Protein AF-A0AAE0TA78-F1 (afdb_monomer)

Foldseek 3Di:
DVVVVVVVVVVLVPDDQAEAVLLVVLLVVVVVVVCCQPVLLCLLQPNCPQLLDHHALAPVSLVVVLVVLVVSLVSLVSHDLVRHDPQSNLQSQQSNLLSVLQNVLSVCLLAALCLLVVLVLVCLVCVLVSVVRQDLADLVSLNSLLSNLQCLLVRLVSSLVSQVSSVVVLRHADCLLVVPRLVSLVPGDLCSLCVCLVPPLVVHPPQDPVSSVVSNVSSVVSSVSNNVSSVVSSVSSVVDDHGDDPCLLVQLQSLQCQQQVDNDHLVVLQVQLVVLLVVLQVVLVVLCVVVVNPDGSLVVLVVCPPPPQWFDDFLVVLQVLLCCLQPVQAVVLVVQQADPQDPAAEHEEEDPDQDPQWAWDEAHLVNPGGIYIHGHGVCRRQGTSLQSNLSSLLHDPPAQHRLLNLLSPQPSHDPPQNRAPPSSPRSPPNHRGRNLLLRLLRSLLSSVCCVVSVSNVGSSSVSSNSLVSSQLSLLSNLLSCVRPVVHDLVNSLVSNSSRHSGDSVVSSVVSSVSSRRRNSSSSNNSSNVLLVVLLVVLCVLCVLLDDSNVSVSQSRNSGRGRSVSSSVSSVVVSVVSVVVLVPCFLLSLLLVLLQVVVVVVCQQCVLLCLLQVNCPNLLDHHALQLVCLVVVLVVLVSSLVSLVVRDLVRDDPLSNLSSVLSNCLSVLQNVLQVCSLAFSLAPAFPPDDCLNCVLVSVVSQDDQDPVSLVSLLSVLLCVLVSLVSSLVSLVSCLVQLNAAACLGHVCSLVSLCVQLVDLVVRSSLVSLVDPSLVSDDDPVSVVSSVSSSVSSVSVNVSSVVSSCCCVPPRNVSHFDFLAQVSHDCLLVLLQSLQCLQAVDNDHLVRLQVQLVVQLVVLQVVLVVLCVVVVHDDHPLVVLVVLLPDCVQFAQDLVVLQVLLVCLQPVQQVVLQVVQDPPFFPAAEEEEADPDADDQWAWDPAHLVNPGGIYIHGHNVDGRPRGNLQSNLVSLLHDPPAQHRLLRLLSPAPHNPPSNRDDPPQQSPSNHRGDNLLLRQLRSLLSSVVCVLSVSQPGSSNVSSNSQVSSLLSLLSNLLSCRRPVRDDLVVSLVSNSNRHSDDSVRSSVVSSVSSRRRNSSSSNNSSNVLVVVVLVVVCVVVVHDSSPDSPVCVCRNSVSRSNSPVSPVPPPD

Mean predicted aligned error: 13.08 Å

pLDDT: mean 86.56, std 11.54, range [31.92, 98.56]

Radius of gyration: 39.87 Å; Cα contacts (8 Å, |Δi|>4): 1665; chains: 1; bounding box: 104×73×113 Å

Sequence (1149 aa):
MTAMVVVLLFYLMTSGVLGGHEFESVVEDYWSWRLENSPELSTQMRLNTFNNNQQSFSLDMADSSKAKVESFLQQLRLIDNSTLSKNQKMSYDVLMDTLNTFLEGYKWRFYGPLDHVSFLEKFYTNLKSFVDVMPFNNEDDFRNFISRMNAIPTQVNQTIQLMDVAMQMDHTNHIVSMSGLLPVLSSMDYGIFYKPFSFKLDNITSINATYRNQLRRDANHSISEIKSSVLQLASHLNKWDESSFDQGKEYYRACLKWHLSIDISPEEVHRRGLAEVDRINRGMLQVTKKLNFPGRVREFFGSHNGSTKFYLHTGDAVLEQYRKLVFERTKPKLSKLFKNIPNLPVIIEEMPYDGPVAGYIAGSPDGTRPGRFLVNIKRPTDSPTFSMPAIALHEADPGHHMQEIFSQTTISIPNFRKFLDYSNYFPIPYHFPLYTAYIEGWGLYAEYLGEEMGIYLDEYEMMGRYSLEILRACRL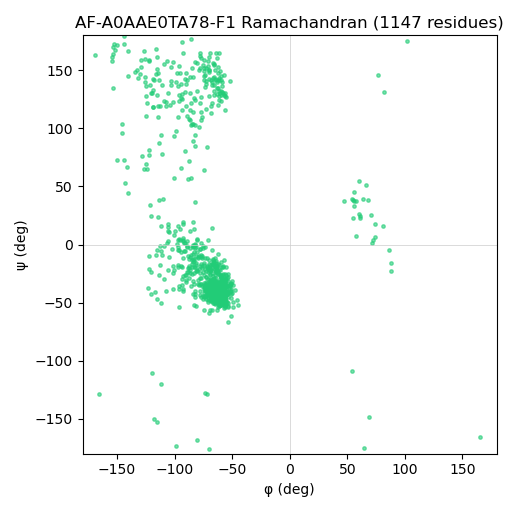VVDTGLHYFSWTRERALDYMLNYTAFSKNNLEEEIDRYITWPGQACAYKIGEMKILELRARAEKELKYLFDIRDFHTILLTNGAMPLAVMETAVNDWIEEVKIAYAKKGANRQLDELATDFYNWRLEIEPEWSTTLGIYKYNDKLESNNYTVFESRKNMSQRFLEQLLLIKRADLDSIYMVSYDILKDVLTTYIKGYRWWMYQPLSPFIFLEGFVTDPQSFVDVTPFDTYADFLNFIIQIEKMPQQYDEMIEDARLAIKYNHTLNNVSVNRIPQQIDELTSKDSSFPLIGPFLDDKAALILGSTLTNMTERMKQAIKNLIQKLKDVKSFIQSEYMPHTRKTWGVLGWENGKQIYIDSLRWHTSLTNTPEEVYQKGLDEVKRIYDEMIQVMRKLGFHGNVRDFFNFMKSNSSFLIRNPEVTLQRFRDIIFQRIMPELPKYFKNLPNLPLVVKSSPQDGVGGQYKSGSEDGTRPGIFYANVRRPGNNPTFSMVSLSLHETVPGHHLADSYSLVSDLPLFRKHMNWRVFSAPFFFPFFNSYVEGWALYAEYLGEEMGIYKDDFELMGRYSNEIFQACRLVIDTGLHYYGWERDRAIEYLLNYTDLTKERAVIEIDRYITWPGQACGYKMGELKIKELRQKAAKELGMDMYLFPLFLVLIKYNYIQHIALFMTSKHL

Nearest PDB structures (foldseek):
  3o0y-assembly1_A  TM=8.516E-01  e=5.508E-23  Colwellia psychrerythraea 34H
  3o0y-assembly2_B  TM=8.693E-01  e=2.018E-22  Colwellia psychrerythraea 34H
  3iuk-assembly2_B  TM=7.893E-01  e=9.448E-20  Paenarthrobacter aurescens TC1
  3iuk-assembly1_A  TM=7.874E-01  e=4.033E-19  Paenarthrobacter aurescens TC1
  3u24-assembly1_A  TM=7.344E-01  e=3.239E-13  Shewanella oneidensis MR-1

InterPro domains:
  IPR010281 Protein of unknown function DUF885 [PF05960] (39-570)
  IPR010281 Protein of unknown function DUF885 [PF05960] (606-1121)
  IPR010281 Protein of unknown function DUF885 [PTHR33361] (23-578)

Structure (mmCIF, N/CA/C/O backbone):
data_AF-A0AAE0TA78-F1
#
_entry.id   AF-A0AAE0TA78-F1
#
loop_
_atom_site.group_PDB
_atom_site.id
_atom_site.type_symbol
_atom_site.label_atom_id
_atom_site.label_alt_id
_atom_site.label_comp_id
_atom_site.label_asym_id
_atom_site.label_entity_id
_atom_site.label_seq_id
_atom_site.pdbx_PDB_ins_code
_atom_site.Cartn_x
_atom_site.Cartn_y
_atom_site.Cartn_z
_atom_site.occupancy
_atom_site.B_iso_or_equiv
_atom_site.auth_seq_id
_atom_site.auth_comp_id
_atom_site.auth_asym_id
_atom_site.auth_atom_id
_atom_site.pdbx_PDB_model_num
ATOM 1 N N . MET A 1 1 ? 46.187 -26.833 -30.408 1.00 43.50 1 MET A N 1
ATOM 2 C CA . MET A 1 1 ? 44.816 -26.538 -29.929 1.00 43.50 1 MET A CA 1
ATOM 3 C C . MET A 1 1 ? 43.800 -27.597 -30.347 1.00 43.50 1 MET A C 1
ATOM 5 O O . MET A 1 1 ? 43.150 -28.140 -29.470 1.00 43.50 1 MET A O 1
ATOM 9 N N . THR A 1 2 ? 43.703 -27.981 -31.623 1.00 40.31 2 THR A N 1
ATOM 10 C CA . THR A 1 2 ? 42.690 -28.935 -32.133 1.00 40.31 2 THR A CA 1
ATOM 11 C C . THR A 1 2 ? 42.742 -30.332 -31.495 1.00 40.31 2 THR A C 1
ATOM 13 O O . THR A 1 2 ? 41.702 -30.895 -31.183 1.00 40.31 2 THR A O 1
ATOM 16 N N . ALA A 1 3 ? 43.932 -30.864 -31.193 1.00 32.72 3 ALA A N 1
ATOM 17 C CA . ALA A 1 3 ? 44.067 -32.155 -30.503 1.00 32.72 3 ALA A CA 1
ATOM 18 C C . ALA A 1 3 ? 43.684 -32.097 -29.009 1.00 32.72 3 ALA A C 1
ATOM 20 O O . ALA A 1 3 ? 43.203 -33.080 -28.460 1.00 32.72 3 ALA A O 1
ATOM 21 N N . MET A 1 4 ? 43.840 -30.938 -28.360 1.00 38.66 4 MET A N 1
ATOM 22 C CA . MET A 1 4 ? 43.487 -30.752 -26.947 1.00 38.66 4 MET A CA 1
ATOM 23 C C . MET A 1 4 ? 41.976 -30.563 -26.770 1.00 38.66 4 MET A C 1
ATOM 25 O O . MET A 1 4 ? 41.414 -31.081 -25.817 1.00 38.66 4 MET A O 1
ATOM 29 N N . VAL A 1 5 ? 41.315 -29.907 -27.733 1.00 48.19 5 VAL A N 1
ATOM 30 C CA . VAL A 1 5 ? 39.849 -29.767 -27.794 1.00 48.19 5 VAL A CA 1
ATOM 31 C C . VAL A 1 5 ? 39.172 -31.116 -28.048 1.00 48.19 5 VAL A C 1
ATOM 33 O O . VAL A 1 5 ? 38.172 -31.417 -27.410 1.00 48.19 5 VAL A O 1
ATOM 36 N N . VAL A 1 6 ? 39.741 -31.968 -28.910 1.00 51.44 6 VAL A N 1
ATOM 37 C CA . VAL A 1 6 ? 39.207 -33.322 -29.149 1.00 51.44 6 VAL A CA 1
ATOM 38 C C . VAL A 1 6 ? 39.397 -34.224 -27.928 1.00 51.44 6 VAL A C 1
ATOM 40 O O . VAL A 1 6 ? 38.487 -34.973 -27.598 1.00 51.44 6 VAL A O 1
ATOM 43 N N . VAL A 1 7 ? 40.521 -34.117 -27.209 1.00 47.00 7 VAL A N 1
ATOM 44 C CA . VAL A 1 7 ? 40.744 -34.870 -25.960 1.00 47.00 7 VAL A CA 1
ATOM 45 C C . VAL A 1 7 ? 39.863 -34.348 -24.816 1.00 47.00 7 VAL A C 1
ATOM 47 O O . VAL A 1 7 ? 39.346 -35.164 -24.060 1.00 47.00 7 VAL A O 1
ATOM 50 N N . LEU A 1 8 ? 39.596 -33.036 -24.727 1.00 44.94 8 LEU A N 1
ATOM 51 C CA . LEU A 1 8 ? 38.624 -32.480 -23.774 1.00 44.94 8 LEU A CA 1
ATOM 52 C C . LEU A 1 8 ? 37.195 -32.939 -24.096 1.00 44.94 8 LEU A C 1
ATOM 54 O O . LEU A 1 8 ? 36.481 -33.349 -23.192 1.00 44.94 8 LEU A O 1
ATOM 58 N N . LEU A 1 9 ? 36.797 -32.931 -25.374 1.00 48.06 9 LEU A N 1
ATOM 59 C CA . LEU A 1 9 ? 35.490 -33.424 -25.828 1.00 48.06 9 LEU A CA 1
ATOM 60 C C . LEU A 1 9 ? 35.325 -34.928 -25.572 1.00 48.06 9 LEU A C 1
ATOM 62 O O . LEU A 1 9 ? 34.247 -35.354 -25.174 1.00 48.06 9 LEU A O 1
ATOM 66 N N . PHE A 1 10 ? 36.382 -35.730 -25.739 1.00 47.47 10 PHE A N 1
ATOM 67 C CA . PHE A 1 10 ? 36.339 -37.165 -25.438 1.00 47.47 10 PHE A CA 1
ATOM 68 C C . PHE A 1 10 ? 36.306 -37.450 -23.928 1.00 47.47 10 PHE A C 1
ATOM 70 O O . PHE A 1 10 ? 35.632 -38.385 -23.509 1.00 47.47 10 PHE A O 1
ATOM 77 N N . TYR A 1 11 ? 36.977 -36.633 -23.105 1.00 44.78 11 TYR A N 1
ATOM 78 C CA . TYR A 1 11 ? 36.928 -36.748 -21.642 1.00 44.78 11 TYR A CA 1
ATOM 79 C C . TYR A 1 11 ? 35.564 -36.282 -21.089 1.00 44.78 11 TYR A C 1
ATOM 81 O O . TYR A 1 11 ? 34.961 -36.984 -20.278 1.00 44.78 11 TYR A O 1
ATOM 89 N N . LEU A 1 12 ? 35.011 -35.181 -21.619 1.00 46.31 12 LEU A N 1
ATOM 90 C CA . LEU A 1 12 ? 33.685 -34.634 -21.282 1.00 46.31 12 LEU A CA 1
ATOM 91 C C . LEU A 1 12 ? 32.526 -35.555 -21.691 1.00 46.31 12 LEU A C 1
ATOM 93 O O . LEU A 1 12 ? 31.513 -35.597 -21.002 1.00 46.31 12 LEU A O 1
ATOM 97 N N . MET A 1 13 ? 32.671 -36.351 -22.756 1.00 45.28 13 MET A N 1
ATOM 98 C CA . MET A 1 13 ? 31.667 -37.366 -23.112 1.00 45.28 13 MET A CA 1
ATOM 99 C C . MET A 1 13 ? 31.641 -38.571 -22.154 1.00 45.28 13 MET A C 1
ATOM 101 O O . MET A 1 13 ? 30.711 -39.372 -22.221 1.00 45.28 13 MET A O 1
ATOM 105 N N . THR A 1 14 ? 32.631 -38.716 -21.262 1.00 43.25 14 THR A N 1
ATOM 106 C CA . THR A 1 14 ? 32.756 -39.887 -20.371 1.00 43.25 14 THR A CA 1
ATOM 107 C C . THR A 1 14 ? 32.601 -39.592 -18.878 1.00 43.25 14 THR A C 1
ATOM 109 O O . THR A 1 14 ? 32.539 -40.535 -18.090 1.00 43.25 14 THR A O 1
ATOM 112 N N . SER A 1 15 ? 32.463 -38.330 -18.458 1.00 42.50 15 SER A N 1
ATOM 113 C CA . SER A 1 15 ? 32.275 -37.996 -17.041 1.00 42.50 15 SER A CA 1
ATOM 114 C C . SER A 1 15 ? 31.373 -36.780 -16.823 1.00 42.50 15 SER A C 1
ATOM 116 O O . SER A 1 15 ? 31.833 -35.649 -16.922 1.00 42.50 15 SER A O 1
ATOM 118 N N . GLY A 1 16 ? 30.129 -37.035 -16.416 1.00 48.62 16 GLY A N 1
ATOM 119 C CA . GLY A 1 16 ? 29.310 -36.080 -15.669 1.00 48.62 16 GLY A CA 1
ATOM 120 C C . GLY A 1 16 ? 28.590 -35.022 -16.503 1.00 48.62 16 GLY A C 1
ATOM 121 O O . GLY A 1 16 ? 29.158 -34.340 -17.344 1.00 48.62 16 GLY A O 1
ATOM 122 N N . VAL A 1 17 ? 27.302 -34.881 -16.223 1.00 52.34 17 VAL A N 1
ATOM 123 C CA . VAL A 1 17 ? 26.471 -33.761 -16.657 1.00 52.34 17 VAL A CA 1
ATOM 124 C C . VAL A 1 17 ? 27.060 -32.453 -16.093 1.00 52.34 17 VAL A C 1
ATOM 126 O O . VAL A 1 17 ? 27.334 -32.396 -14.895 1.00 52.34 17 VAL A O 1
ATOM 129 N N . LEU A 1 18 ? 27.279 -31.433 -16.935 1.00 68.25 18 LEU A N 1
ATOM 130 C CA . LEU A 1 18 ? 27.816 -30.126 -16.517 1.00 68.25 18 LEU A CA 1
ATOM 131 C C . LEU A 1 18 ? 26.739 -29.330 -15.761 1.00 68.25 18 LEU A C 1
ATOM 133 O O . LEU A 1 18 ? 25.581 -29.300 -16.190 1.00 68.25 18 LEU A O 1
ATOM 137 N N . GLY A 1 19 ? 27.115 -28.703 -14.644 1.00 79.50 19 GLY A N 1
ATOM 138 C CA . GLY A 1 19 ? 26.203 -28.048 -13.708 1.00 79.50 19 GLY A CA 1
ATOM 139 C C . GLY A 1 19 ? 26.437 -26.542 -13.557 1.00 79.50 19 GLY A C 1
ATOM 140 O O . GLY A 1 19 ? 26.849 -25.846 -14.485 1.00 79.50 19 GLY A O 1
ATOM 141 N N . GLY A 1 20 ? 26.124 -26.009 -12.370 1.00 81.62 20 GLY A N 1
ATOM 142 C CA . GLY A 1 20 ? 26.140 -24.563 -12.107 1.00 81.62 20 GLY A CA 1
ATOM 143 C C . GLY A 1 20 ? 27.515 -23.893 -12.209 1.00 81.62 20 GLY A C 1
ATOM 144 O O . GLY A 1 20 ? 27.594 -22.761 -12.675 1.00 81.62 20 GLY A O 1
ATOM 145 N N . HIS A 1 21 ? 28.592 -24.584 -11.825 1.00 85.56 21 HIS A N 1
ATOM 146 C CA . HIS A 1 21 ? 29.950 -24.030 -11.900 1.00 85.56 21 HIS A CA 1
ATOM 147 C C . HIS A 1 21 ? 30.404 -23.862 -13.357 1.00 85.56 21 HIS A C 1
ATOM 149 O O . HIS A 1 21 ? 31.001 -22.855 -13.730 1.00 85.56 21 HIS A O 1
ATOM 155 N N . GLU A 1 22 ? 30.094 -24.834 -14.213 1.00 90.69 22 GLU A N 1
ATOM 156 C CA . GLU A 1 22 ? 30.400 -24.762 -15.639 1.00 90.69 22 GLU A CA 1
ATOM 157 C C . GLU A 1 22 ? 29.597 -23.662 -16.333 1.00 90.69 22 GLU A C 1
ATOM 159 O O . GLU A 1 22 ? 30.140 -22.954 -17.179 1.00 90.69 22 GLU A O 1
ATOM 164 N N . PHE A 1 23 ? 28.335 -23.459 -15.942 1.00 93.38 23 PHE A N 1
ATOM 165 C CA . PHE A 1 23 ? 27.540 -22.337 -16.437 1.00 93.38 23 PHE A CA 1
ATOM 166 C C . PHE A 1 23 ? 28.174 -20.979 -16.099 1.00 93.38 23 PHE A C 1
ATOM 168 O O . PHE A 1 23 ? 28.259 -20.115 -16.972 1.00 93.38 23 PHE A O 1
ATOM 175 N N . GLU A 1 24 ? 28.652 -20.792 -14.867 1.00 91.44 24 GLU A N 1
ATOM 176 C CA . GLU A 1 24 ? 29.330 -19.555 -14.458 1.00 91.44 24 GLU A CA 1
ATOM 177 C C . GLU A 1 24 ? 30.588 -19.291 -15.293 1.00 91.44 24 GLU A C 1
ATOM 179 O O . GLU A 1 24 ? 30.761 -18.177 -15.786 1.00 91.44 24 GLU A O 1
ATOM 184 N N . SER A 1 25 ? 31.388 -20.325 -15.571 1.00 93.12 25 SER A N 1
ATOM 185 C CA . SER A 1 25 ? 32.552 -20.210 -16.460 1.00 93.12 25 SER A CA 1
ATOM 186 C C . SER A 1 25 ? 32.165 -19.755 -17.872 1.00 93.12 25 SER A C 1
ATOM 188 O O . SER A 1 25 ? 32.814 -18.872 -18.428 1.00 93.12 25 SER A O 1
ATOM 190 N N . VAL A 1 26 ? 31.094 -20.308 -18.457 1.00 95.31 26 VAL A N 1
ATOM 191 C CA . VAL A 1 26 ? 30.614 -19.896 -19.792 1.00 95.31 26 VAL A CA 1
ATOM 192 C C . VAL A 1 26 ? 30.167 -18.433 -19.787 1.00 95.31 26 VAL A C 1
ATOM 194 O O . VAL A 1 26 ? 30.433 -17.694 -20.736 1.00 95.31 26 VAL A O 1
ATOM 197 N N . VAL A 1 27 ? 29.497 -18.000 -18.718 1.00 95.25 27 VAL A N 1
ATOM 198 C CA . VAL A 1 27 ? 29.048 -16.614 -18.544 1.00 95.25 27 VAL A CA 1
ATOM 199 C C . VAL A 1 27 ? 30.233 -15.650 -18.422 1.00 95.25 27 VAL A C 1
ATOM 201 O O . VAL A 1 27 ? 30.208 -14.581 -19.035 1.00 95.25 27 VAL A O 1
ATOM 204 N N . GLU A 1 28 ? 31.268 -16.009 -17.662 1.00 93.94 28 GLU A N 1
ATOM 205 C CA . GLU A 1 28 ? 32.486 -15.204 -17.506 1.00 93.94 28 GLU A CA 1
ATOM 206 C C . GLU A 1 28 ? 33.291 -15.110 -18.808 1.00 93.94 28 GLU A C 1
ATOM 208 O O . GLU A 1 28 ? 33.739 -14.017 -19.178 1.00 93.94 28 GLU A O 1
ATOM 213 N N . ASP A 1 29 ? 33.410 -16.217 -19.544 1.00 95.62 29 ASP A N 1
ATOM 214 C CA . ASP A 1 29 ? 34.070 -16.259 -20.851 1.00 95.62 29 ASP A CA 1
ATOM 215 C C . ASP A 1 29 ? 33.313 -15.420 -21.884 1.00 95.62 29 ASP A C 1
ATOM 217 O O . ASP A 1 29 ? 33.921 -14.652 -22.638 1.00 95.62 29 ASP A O 1
ATOM 221 N N . TYR A 1 30 ? 31.979 -15.530 -21.909 1.00 95.69 30 TYR A N 1
ATOM 222 C CA . TYR A 1 30 ? 31.127 -14.689 -22.746 1.00 95.69 30 TYR A CA 1
ATOM 223 C C . TYR A 1 30 ? 31.306 -13.216 -22.402 1.00 95.69 30 TYR A C 1
ATOM 225 O O . TYR A 1 30 ? 31.486 -12.397 -23.302 1.00 95.69 30 TYR A O 1
ATOM 233 N N . TRP A 1 31 ? 31.290 -12.870 -21.114 1.00 93.12 31 TRP A N 1
ATOM 234 C CA . TRP A 1 31 ? 31.421 -11.487 -20.681 1.00 93.12 31 TRP A CA 1
ATOM 235 C C . TRP A 1 31 ? 32.782 -10.891 -21.039 1.00 93.12 31 TRP A C 1
ATOM 237 O O . TRP A 1 31 ? 32.852 -9.791 -21.587 1.00 93.12 31 TRP A O 1
ATOM 247 N N . SER A 1 32 ? 33.857 -11.638 -20.799 1.00 93.00 32 SER A N 1
ATOM 248 C CA . SER A 1 32 ? 35.217 -11.226 -21.150 1.00 93.00 32 SER A CA 1
ATOM 249 C C . SER A 1 32 ? 35.361 -11.016 -22.657 1.00 93.00 32 SER A C 1
ATOM 251 O O . SER A 1 32 ? 35.850 -9.971 -23.089 1.00 93.00 32 SER A O 1
ATOM 253 N N . TRP A 1 33 ? 34.847 -11.953 -23.463 1.00 94.31 33 TRP A N 1
ATOM 254 C CA . TRP A 1 33 ? 34.810 -11.807 -24.918 1.00 94.31 33 TRP A CA 1
ATOM 255 C C . TRP A 1 33 ? 33.952 -10.614 -25.359 1.00 94.31 33 TRP A C 1
ATOM 257 O O . TRP A 1 33 ? 34.336 -9.875 -26.265 1.00 94.31 33 TRP A O 1
ATOM 267 N N . ARG A 1 34 ? 32.801 -10.380 -24.716 1.00 90.88 34 ARG A N 1
ATOM 268 C CA . ARG A 1 34 ? 31.914 -9.265 -25.061 1.00 90.88 34 ARG A CA 1
ATOM 269 C C . ARG A 1 34 ? 32.598 -7.919 -24.838 1.00 90.88 34 ARG A C 1
ATOM 271 O O . ARG A 1 34 ? 32.437 -7.047 -25.689 1.00 90.88 34 ARG A O 1
ATOM 278 N N . LEU A 1 35 ? 33.356 -7.768 -23.749 1.00 89.31 35 LEU A N 1
ATOM 279 C CA . LEU A 1 35 ? 34.143 -6.566 -23.447 1.00 89.31 35 LEU A CA 1
ATOM 280 C C . LEU A 1 35 ? 35.306 -6.361 -24.425 1.00 89.31 35 LEU A C 1
ATOM 282 O O . LEU A 1 35 ? 35.575 -5.229 -24.816 1.00 89.31 35 LEU A O 1
ATOM 286 N N . GLU A 1 36 ? 35.970 -7.437 -24.847 1.00 90.56 36 GLU A N 1
ATOM 287 C CA . GLU A 1 36 ? 37.015 -7.372 -25.875 1.00 90.56 36 GLU A CA 1
ATOM 288 C C . GLU A 1 36 ? 36.436 -6.945 -27.235 1.00 90.56 36 GLU A C 1
ATOM 290 O O . GLU A 1 36 ? 37.022 -6.120 -27.934 1.00 90.56 36 GLU A O 1
ATOM 295 N N . ASN A 1 37 ? 35.254 -7.467 -27.583 1.00 87.19 37 ASN A N 1
ATOM 296 C CA . ASN A 1 37 ? 34.565 -7.197 -28.848 1.00 87.19 37 ASN A CA 1
ATOM 297 C C . ASN A 1 37 ? 33.743 -5.884 -28.847 1.00 87.19 37 ASN A C 1
ATOM 299 O O . ASN A 1 37 ? 33.316 -5.427 -29.904 1.00 87.19 37 ASN A O 1
ATOM 303 N N . SER A 1 38 ? 33.522 -5.275 -27.673 1.00 86.12 38 SER A N 1
ATOM 304 C CA . SER A 1 38 ? 33.018 -3.899 -27.474 1.00 86.12 38 SER A CA 1
ATOM 305 C C . SER A 1 38 ? 33.950 -3.135 -26.513 1.00 86.12 38 SER A C 1
ATOM 307 O O . SER A 1 38 ? 33.614 -2.930 -25.341 1.00 86.12 38 SER A O 1
ATOM 309 N N . PRO A 1 39 ? 35.132 -2.680 -26.964 1.00 86.81 39 PRO A N 1
ATOM 310 C CA . PRO A 1 39 ? 36.056 -1.930 -26.113 1.00 86.81 39 PRO A CA 1
ATOM 311 C C . PRO A 1 39 ? 35.452 -0.653 -25.507 1.00 86.81 39 PRO A C 1
ATOM 313 O O . PRO A 1 39 ? 35.863 -0.204 -24.438 1.00 86.81 39 PRO A O 1
ATOM 316 N N . GLU A 1 40 ? 34.500 -0.023 -26.187 1.00 82.25 40 GLU A N 1
ATOM 317 C CA . GLU A 1 40 ? 33.785 1.179 -25.757 1.00 82.25 40 GLU A CA 1
ATOM 318 C C . GLU A 1 40 ? 32.893 0.888 -24.545 1.00 82.25 40 GLU A C 1
ATOM 320 O O . GLU A 1 40 ? 32.892 1.661 -23.585 1.00 82.25 40 GLU A O 1
ATOM 325 N N . LEU A 1 41 ? 32.208 -0.259 -24.552 1.00 81.31 41 LEU A N 1
ATOM 326 C CA . LEU A 1 41 ? 31.420 -0.769 -23.432 1.00 81.31 41 LEU A CA 1
ATOM 327 C C . LEU A 1 41 ? 32.300 -0.960 -22.183 1.00 81.31 41 LEU A C 1
ATOM 329 O O . LEU A 1 41 ? 31.949 -0.512 -21.089 1.00 81.31 41 LEU A O 1
ATOM 333 N N . SER A 1 42 ? 33.486 -1.556 -22.363 1.00 84.44 42 SER A N 1
ATOM 334 C CA . SER A 1 42 ? 34.491 -1.707 -21.301 1.00 84.44 42 SER A CA 1
ATOM 335 C C . SER A 1 42 ? 34.865 -0.353 -20.689 1.00 84.44 42 SER A C 1
ATOM 337 O O . SER A 1 42 ? 34.820 -0.183 -19.469 1.00 84.44 42 SER A O 1
ATOM 339 N N . THR A 1 43 ? 35.154 0.648 -21.523 1.00 81.31 43 THR A N 1
ATOM 340 C CA . THR A 1 43 ? 35.489 2.003 -21.065 1.00 81.31 43 THR A CA 1
ATOM 341 C C . THR A 1 43 ? 34.320 2.695 -20.354 1.00 81.31 43 THR A C 1
ATOM 343 O O . THR A 1 43 ? 34.528 3.330 -19.319 1.00 81.31 43 THR A O 1
ATOM 346 N N . GLN A 1 44 ? 33.084 2.557 -20.845 1.00 76.38 44 GLN A N 1
ATOM 347 C CA . GLN A 1 44 ? 31.890 3.135 -20.205 1.00 76.38 44 GLN A CA 1
ATOM 348 C C . GLN A 1 44 ? 31.672 2.596 -18.780 1.00 76.38 44 GLN A C 1
ATOM 350 O O . GLN A 1 44 ? 31.269 3.350 -17.882 1.00 76.38 44 GLN A O 1
ATOM 355 N N . MET A 1 45 ? 32.026 1.326 -18.558 1.00 75.44 45 MET A N 1
ATOM 356 C CA . MET A 1 45 ? 32.048 0.670 -17.246 1.00 75.44 45 MET A CA 1
ATOM 357 C C . MET A 1 45 ? 33.312 0.941 -16.418 1.00 75.44 45 MET A C 1
ATOM 359 O O . MET A 1 45 ? 33.418 0.436 -15.303 1.00 75.44 45 MET A O 1
ATOM 363 N N . ARG A 1 46 ? 34.266 1.734 -16.927 1.00 74.50 46 ARG A N 1
ATOM 364 C CA . ARG A 1 46 ? 35.597 1.972 -16.328 1.00 74.50 46 ARG A CA 1
ATOM 365 C C . ARG A 1 46 ? 36.454 0.713 -16.161 1.00 74.50 46 ARG A C 1
ATOM 367 O O . ARG A 1 46 ? 37.355 0.666 -15.323 1.00 74.50 46 ARG A O 1
ATOM 374 N N . LEU A 1 47 ? 36.221 -0.295 -16.992 1.00 78.69 47 LEU A N 1
ATOM 375 C CA . LEU A 1 47 ? 37.120 -1.429 -17.141 1.00 78.69 47 LEU A CA 1
ATOM 376 C C . LEU A 1 47 ? 38.209 -1.033 -18.142 1.00 78.69 47 LEU A C 1
ATOM 378 O O . LEU A 1 47 ? 37.980 -0.956 -19.349 1.00 78.69 47 LEU A O 1
ATOM 382 N N . ASN A 1 48 ? 39.402 -0.739 -17.625 1.00 79.75 48 ASN A N 1
ATOM 383 C CA . ASN A 1 48 ? 40.480 -0.129 -18.412 1.00 79.75 48 ASN A CA 1
ATOM 384 C C . ASN A 1 48 ? 41.234 -1.111 -19.327 1.00 79.75 48 ASN A C 1
ATOM 386 O O . ASN A 1 48 ? 42.099 -0.684 -20.089 1.00 79.75 48 ASN A O 1
ATOM 390 N N . THR A 1 49 ? 40.906 -2.405 -19.266 1.00 84.25 49 THR A N 1
ATOM 391 C CA . THR A 1 49 ? 41.622 -3.505 -19.932 1.00 84.25 49 THR A CA 1
ATOM 392 C C . THR A 1 49 ? 41.743 -3.331 -21.446 1.00 84.25 49 THR A C 1
ATOM 394 O O . THR A 1 49 ? 42.775 -3.671 -22.010 1.00 84.25 49 THR A O 1
ATOM 397 N N . PHE A 1 50 ? 40.721 -2.765 -22.097 1.00 89.00 50 PHE A N 1
ATOM 398 C CA . PHE A 1 50 ? 40.664 -2.599 -23.556 1.00 89.00 50 PHE A CA 1
ATOM 399 C C . PHE A 1 50 ? 40.679 -1.123 -23.986 1.00 89.00 50 PHE A C 1
ATOM 401 O O . PHE A 1 50 ? 40.214 -0.768 -25.069 1.00 89.00 50 PHE A O 1
ATOM 408 N N . ASN A 1 51 ? 41.200 -0.217 -23.149 1.00 87.88 51 ASN A N 1
ATOM 409 C CA . ASN A 1 51 ? 41.225 1.221 -23.454 1.00 87.88 51 ASN A CA 1
ATOM 410 C C . ASN A 1 51 ? 42.093 1.582 -24.674 1.00 87.88 51 ASN A C 1
ATOM 412 O O . ASN A 1 51 ? 41.939 2.678 -25.203 1.00 87.88 51 ASN A O 1
ATOM 416 N N . ASN A 1 52 ? 42.966 0.689 -25.141 1.00 89.81 52 ASN A N 1
ATOM 417 C CA . ASN A 1 52 ? 43.784 0.847 -26.347 1.00 89.81 52 ASN A CA 1
ATOM 418 C C . ASN A 1 52 ? 43.110 0.360 -27.646 1.00 89.81 52 ASN A C 1
ATOM 420 O O . ASN A 1 52 ? 43.642 0.627 -28.725 1.00 89.81 52 ASN A O 1
ATOM 424 N N . ASN A 1 53 ? 41.973 -0.336 -27.553 1.00 89.75 53 ASN A N 1
ATOM 425 C CA . ASN A 1 53 ? 41.282 -0.954 -28.688 1.00 89.75 53 ASN A CA 1
ATOM 426 C C . ASN A 1 53 ? 40.059 -0.131 -29.116 1.00 89.75 53 ASN A C 1
ATOM 428 O O . ASN A 1 53 ? 39.442 0.533 -28.291 1.00 89.75 53 ASN A O 1
ATOM 432 N N . GLN A 1 54 ? 39.676 -0.224 -30.387 1.00 85.94 54 GLN A N 1
ATOM 433 C CA . GLN A 1 54 ? 38.457 0.367 -30.951 1.00 85.94 54 GLN A CA 1
ATOM 434 C C . GLN A 1 54 ? 37.660 -0.743 -31.647 1.00 85.94 54 GLN A C 1
ATOM 436 O O . GLN A 1 54 ? 38.271 -1.641 -32.235 1.00 85.94 54 GLN A O 1
ATOM 441 N N . GLN A 1 55 ? 36.327 -0.704 -31.592 1.00 85.69 55 GLN A N 1
ATOM 442 C CA . GLN A 1 55 ? 35.501 -1.717 -32.254 1.00 85.69 55 GLN A CA 1
ATOM 443 C C . GLN A 1 55 ? 35.761 -1.769 -33.774 1.00 85.69 55 GLN A C 1
ATOM 445 O O . GLN A 1 55 ? 35.824 -0.738 -34.443 1.00 85.69 55 GLN A O 1
ATOM 450 N N . SER A 1 56 ? 35.870 -2.974 -34.341 1.00 86.69 56 SER A N 1
ATOM 451 C CA . SER A 1 56 ? 35.994 -3.180 -35.793 1.00 86.69 56 SER A CA 1
ATOM 452 C C . SER A 1 56 ? 34.630 -3.440 -36.434 1.00 86.69 56 SER A C 1
ATOM 454 O O . SER A 1 56 ? 33.848 -4.232 -35.911 1.00 86.69 56 SER A O 1
ATOM 456 N N . PHE A 1 57 ? 34.379 -2.835 -37.597 1.00 85.12 57 PHE A N 1
ATOM 457 C CA . PHE A 1 57 ? 33.191 -3.053 -38.439 1.00 85.12 57 PHE A CA 1
ATOM 458 C C . PHE A 1 57 ? 33.497 -3.884 -39.693 1.00 85.12 57 PHE A C 1
ATOM 460 O O . PHE A 1 57 ? 32.712 -3.914 -40.636 1.00 85.12 57 PHE A O 1
ATOM 467 N N . SER A 1 58 ? 34.647 -4.561 -39.737 1.00 87.75 58 SER A N 1
ATOM 468 C CA . SER A 1 58 ? 34.983 -5.446 -40.855 1.00 87.75 58 SER A CA 1
ATOM 469 C C . SER A 1 58 ? 34.046 -6.657 -40.952 1.00 87.75 58 SER A C 1
ATOM 471 O O . SER A 1 58 ? 33.582 -7.195 -39.945 1.00 87.75 58 SER A O 1
ATOM 473 N N . LEU A 1 59 ? 33.848 -7.155 -42.176 1.00 83.44 59 LEU A N 1
ATOM 474 C CA . LEU A 1 59 ? 33.095 -8.391 -42.427 1.00 83.44 59 LEU A CA 1
ATOM 475 C C . LEU A 1 59 ? 33.735 -9.613 -41.750 1.00 83.44 59 LEU A C 1
ATOM 477 O O . LEU A 1 59 ? 33.028 -10.436 -41.178 1.00 83.44 59 LEU A O 1
ATOM 481 N N . ASP A 1 60 ? 35.066 -9.677 -41.697 1.00 88.19 60 ASP A N 1
ATOM 482 C CA . ASP A 1 60 ? 35.774 -10.736 -40.965 1.00 88.19 60 ASP A CA 1
ATOM 483 C C . ASP A 1 60 ? 35.434 -10.731 -39.464 1.00 88.19 60 ASP A C 1
ATOM 485 O O . ASP A 1 60 ? 35.324 -11.788 -38.838 1.00 88.19 60 ASP A O 1
ATOM 489 N N . MET A 1 61 ? 35.240 -9.544 -38.872 1.00 88.69 61 MET A N 1
ATOM 490 C CA . MET A 1 61 ? 34.840 -9.424 -37.469 1.00 88.69 61 MET A CA 1
ATOM 491 C C . MET A 1 61 ? 33.400 -9.899 -37.256 1.00 88.69 61 MET A C 1
ATOM 493 O O . MET A 1 61 ? 33.115 -10.569 -36.260 1.00 88.69 61 MET A O 1
ATOM 497 N N . ALA A 1 62 ? 32.503 -9.600 -38.200 1.00 86.56 62 ALA A N 1
ATOM 498 C CA . ALA A 1 62 ? 31.134 -10.108 -38.193 1.00 86.56 62 ALA A CA 1
ATOM 499 C C . ALA A 1 62 ? 31.104 -11.649 -38.216 1.00 86.56 62 ALA A C 1
ATOM 501 O O . ALA A 1 62 ? 30.436 -12.273 -37.387 1.00 86.56 62 ALA A O 1
ATOM 502 N N . ASP A 1 63 ? 31.882 -12.269 -39.102 1.00 89.94 63 ASP A N 1
ATOM 503 C CA . ASP A 1 63 ? 31.932 -13.727 -39.266 1.00 89.94 63 ASP A CA 1
ATOM 504 C C . ASP A 1 63 ? 32.584 -14.424 -38.063 1.00 89.94 63 ASP A C 1
ATOM 506 O O . ASP A 1 63 ? 32.073 -15.432 -37.564 1.00 89.94 63 ASP A O 1
ATOM 510 N N . SER A 1 64 ? 33.668 -13.847 -37.535 1.00 93.06 64 SER A N 1
ATOM 511 C CA . SER A 1 64 ? 34.312 -14.301 -36.297 1.00 93.06 64 SER A CA 1
ATOM 512 C C . SER A 1 64 ? 33.359 -14.222 -35.097 1.00 93.06 64 SER A C 1
ATOM 514 O O . SER A 1 64 ? 33.245 -15.176 -34.321 1.00 93.06 64 SER A O 1
ATOM 516 N N . SER A 1 65 ? 32.607 -13.120 -34.977 1.00 92.38 65 SER A N 1
ATOM 517 C CA . SER A 1 65 ? 31.621 -12.935 -33.908 1.00 92.38 65 SER A CA 1
ATOM 518 C C . SER A 1 65 ? 30.511 -13.981 -33.982 1.00 92.38 65 SER A C 1
ATOM 520 O O . SER A 1 65 ? 30.183 -14.590 -32.964 1.00 92.38 65 SER A O 1
ATOM 522 N N . LYS A 1 66 ? 29.991 -14.270 -35.183 1.00 94.50 66 LYS A N 1
ATOM 523 C CA . LYS A 1 66 ? 29.028 -15.360 -35.397 1.00 94.50 66 LYS A CA 1
ATOM 524 C C . LYS A 1 66 ? 29.581 -16.709 -34.937 1.00 94.50 66 LYS A C 1
ATOM 526 O O . LYS A 1 66 ? 28.918 -17.394 -34.161 1.00 94.50 66 LYS A O 1
ATOM 531 N N . ALA A 1 67 ? 30.788 -17.077 -35.369 1.00 96.00 67 ALA A N 1
ATOM 532 C CA . ALA A 1 67 ? 31.399 -18.353 -34.992 1.00 96.00 67 ALA A CA 1
ATOM 533 C C . ALA A 1 67 ? 31.599 -18.471 -33.470 1.00 96.00 67 ALA A C 1
ATOM 535 O O . ALA A 1 67 ? 31.387 -19.535 -32.879 1.00 96.00 67 ALA A O 1
ATOM 536 N N . LYS A 1 68 ? 31.967 -17.368 -32.807 1.00 96.56 68 LYS A N 1
ATOM 537 C CA . LYS A 1 68 ? 32.123 -17.338 -31.351 1.00 96.56 68 LYS A CA 1
ATOM 538 C C . LYS A 1 68 ? 30.783 -17.455 -30.619 1.00 96.56 68 LYS A C 1
ATOM 540 O O . LYS A 1 68 ? 30.690 -18.226 -29.665 1.00 96.56 68 LYS A O 1
ATOM 545 N N . VAL A 1 69 ? 29.742 -16.769 -31.091 1.00 96.88 69 VAL A N 1
ATOM 546 C CA . VAL A 1 69 ? 28.370 -16.891 -30.567 1.00 96.88 69 VAL A CA 1
ATOM 547 C C . VAL A 1 69 ? 27.842 -18.322 -30.716 1.00 96.88 69 VAL A C 1
ATOM 549 O O . VAL A 1 69 ? 27.298 -18.875 -29.760 1.00 96.88 69 VAL A O 1
ATOM 552 N N . GLU A 1 70 ? 28.066 -18.969 -31.863 1.00 97.81 70 GLU A N 1
ATOM 553 C CA . GLU A 1 70 ? 27.718 -20.383 -32.074 1.00 97.81 70 GLU A CA 1
ATOM 554 C C . GLU A 1 70 ? 28.438 -21.306 -31.080 1.00 97.81 70 GLU A C 1
ATOM 556 O O . GLU A 1 70 ? 27.829 -22.240 -30.556 1.00 97.81 70 GLU A O 1
ATOM 561 N N . SER A 1 71 ? 29.709 -21.024 -30.770 1.00 97.50 71 SER A N 1
ATOM 562 C CA . SER A 1 71 ? 30.466 -21.770 -29.759 1.00 97.50 71 SER A CA 1
ATOM 563 C C . SER A 1 71 ? 29.878 -21.610 -28.353 1.00 97.50 71 SER A C 1
ATOM 565 O O . SER A 1 71 ? 29.715 -22.612 -27.657 1.00 97.50 71 SER A O 1
ATOM 567 N N . PHE A 1 72 ? 29.506 -20.394 -27.939 1.00 97.69 72 PHE A N 1
ATOM 568 C CA . PHE A 1 72 ? 28.858 -20.178 -26.640 1.00 97.69 72 PHE A CA 1
ATOM 569 C C . PHE A 1 72 ? 27.499 -20.877 -26.549 1.00 97.69 72 PHE A C 1
ATOM 571 O O . PHE A 1 72 ? 27.214 -21.534 -25.550 1.00 97.69 72 PHE A O 1
ATOM 578 N N . LEU A 1 73 ? 26.685 -20.827 -27.608 1.00 96.31 73 LEU A N 1
ATOM 579 C CA . LEU A 1 73 ? 25.413 -21.555 -27.654 1.00 96.31 73 LEU A CA 1
ATOM 580 C C . LEU A 1 73 ? 25.599 -23.069 -27.536 1.00 96.31 73 LEU A C 1
ATOM 582 O O . LEU A 1 73 ? 24.820 -23.730 -26.852 1.00 96.31 73 LEU A O 1
ATOM 586 N N . GLN A 1 74 ? 26.621 -23.632 -28.183 1.00 95.50 74 GLN A N 1
ATOM 587 C CA . GLN A 1 74 ? 26.944 -25.052 -28.036 1.00 95.50 74 GLN A CA 1
ATOM 588 C C . GLN A 1 74 ? 27.328 -25.394 -26.594 1.00 95.50 74 GLN A C 1
ATOM 590 O O . GLN A 1 74 ? 26.834 -26.389 -26.073 1.00 95.50 74 GLN A O 1
ATOM 595 N N . GLN A 1 75 ? 28.140 -24.562 -25.936 1.00 94.94 75 GLN A N 1
ATOM 596 C CA . GLN A 1 75 ? 28.510 -24.756 -24.530 1.00 94.94 75 GLN A CA 1
ATOM 597 C C . GLN A 1 75 ? 27.284 -24.691 -23.609 1.00 94.94 75 GLN A C 1
ATOM 599 O O . GLN A 1 75 ? 27.097 -25.581 -22.784 1.00 94.94 75 GLN A O 1
ATOM 604 N N . LEU A 1 76 ? 26.391 -23.713 -23.800 1.00 94.44 76 LEU A N 1
ATOM 605 C CA . LEU A 1 76 ? 25.153 -23.602 -23.019 1.00 94.44 76 LEU A CA 1
ATOM 606 C C . LEU A 1 76 ? 24.219 -24.803 -23.211 1.00 94.44 76 LEU A C 1
ATOM 608 O O . LEU A 1 76 ? 23.573 -25.237 -22.263 1.00 94.44 76 LEU A O 1
ATOM 612 N N . ARG A 1 77 ? 24.145 -25.384 -24.413 1.00 93.94 77 ARG A N 1
ATOM 613 C CA . ARG A 1 77 ? 23.324 -26.585 -24.665 1.00 93.94 77 ARG A CA 1
ATOM 614 C C . ARG A 1 77 ? 23.828 -27.837 -23.937 1.00 93.94 77 ARG A C 1
ATOM 616 O O . ARG A 1 77 ? 23.072 -28.797 -23.834 1.00 93.94 77 ARG A O 1
ATOM 623 N N . LEU A 1 78 ? 25.073 -27.839 -23.455 1.00 93.25 78 LEU A N 1
ATOM 624 C CA . LEU A 1 78 ? 25.643 -28.932 -22.658 1.00 93.25 78 LEU A CA 1
ATOM 625 C C . LEU A 1 78 ? 25.374 -28.786 -21.151 1.00 93.25 78 LEU A C 1
ATOM 627 O O . LEU A 1 78 ? 25.593 -29.743 -20.411 1.00 93.25 78 LEU A O 1
ATOM 631 N N . ILE A 1 79 ? 24.914 -27.616 -20.697 1.00 92.56 79 ILE A N 1
ATOM 632 C CA . ILE A 1 79 ? 24.556 -27.372 -19.297 1.00 92.56 79 ILE A CA 1
ATOM 633 C C . ILE A 1 79 ? 23.198 -28.015 -19.003 1.00 92.56 79 ILE A C 1
ATOM 635 O O . ILE A 1 79 ? 22.208 -27.725 -19.680 1.00 92.56 79 ILE A O 1
ATOM 639 N N . ASP A 1 80 ? 23.119 -28.840 -17.958 1.00 88.75 80 ASP A N 1
ATOM 640 C CA . ASP A 1 80 ? 21.831 -29.342 -17.479 1.00 88.75 80 ASP A CA 1
ATOM 641 C C . ASP A 1 80 ? 21.122 -28.282 -16.646 1.00 88.75 80 ASP A C 1
ATOM 643 O O . ASP A 1 80 ? 21.393 -28.083 -15.456 1.00 88.75 80 ASP A O 1
ATOM 647 N N . ASN A 1 81 ? 20.156 -27.636 -17.293 1.00 85.94 81 ASN A N 1
ATOM 648 C CA . ASN A 1 81 ? 19.323 -26.598 -16.708 1.00 85.94 81 ASN A CA 1
ATOM 649 C C . ASN A 1 81 ? 18.637 -27.059 -15.401 1.00 85.94 81 ASN A C 1
ATOM 651 O O . ASN A 1 81 ? 18.410 -26.249 -14.507 1.00 85.94 81 ASN A O 1
ATOM 655 N N . SER A 1 82 ? 18.352 -28.355 -15.209 1.00 86.50 82 SER A N 1
ATOM 656 C CA . SER A 1 82 ? 17.709 -28.844 -13.979 1.00 86.50 82 SER A CA 1
ATOM 657 C C . SER A 1 82 ? 18.572 -28.656 -12.722 1.00 86.50 82 SER A C 1
ATOM 659 O O . SER A 1 82 ? 18.020 -28.465 -11.635 1.00 86.50 82 SER A O 1
ATOM 661 N N . THR A 1 83 ? 19.898 -28.618 -12.884 1.00 87.81 83 THR A N 1
ATOM 662 C CA . THR A 1 83 ? 20.881 -28.467 -11.799 1.00 87.81 83 THR A CA 1
ATOM 663 C C . THR A 1 83 ? 21.146 -27.013 -11.403 1.00 87.81 83 THR A C 1
ATOM 665 O O . THR A 1 83 ? 21.744 -26.757 -10.357 1.00 87.81 83 THR A O 1
ATOM 668 N N . LEU A 1 84 ? 20.697 -26.052 -12.216 1.00 90.75 84 LEU A N 1
ATOM 669 C CA . LEU A 1 84 ? 20.932 -24.631 -11.991 1.00 90.75 84 LEU A CA 1
ATOM 670 C C . LEU A 1 84 ? 20.053 -24.081 -10.858 1.00 90.75 84 LEU A C 1
ATOM 672 O O . LEU A 1 84 ? 18.863 -24.398 -10.739 1.00 90.75 84 LEU A O 1
ATOM 676 N N . SER A 1 85 ? 20.625 -23.184 -10.053 1.00 89.25 85 SER A N 1
ATOM 677 C CA . SER A 1 85 ? 19.852 -22.353 -9.124 1.00 89.25 85 SER A CA 1
ATOM 678 C C . SER A 1 85 ? 18.892 -21.432 -9.884 1.00 89.25 85 SER A C 1
ATOM 680 O O . SER A 1 85 ? 19.105 -21.129 -11.055 1.00 89.25 85 SER A O 1
ATOM 682 N N . LYS A 1 86 ? 17.855 -20.909 -9.218 1.00 85.25 86 LYS A N 1
ATOM 683 C CA . LYS A 1 86 ? 16.870 -20.001 -9.838 1.00 85.25 86 LYS A CA 1
ATOM 684 C C . LYS A 1 86 ? 17.518 -18.822 -10.585 1.00 85.25 86 LYS A C 1
ATOM 686 O O . LYS A 1 86 ? 17.165 -18.543 -11.728 1.00 85.25 86 LYS A O 1
ATOM 691 N N . ASN A 1 87 ? 18.501 -18.162 -9.970 1.00 85.31 87 ASN A N 1
ATOM 692 C CA . ASN A 1 87 ? 19.187 -17.020 -10.585 1.00 85.31 87 ASN A CA 1
ATOM 693 C C . ASN A 1 87 ? 20.063 -17.435 -11.777 1.00 85.31 87 ASN A C 1
ATOM 695 O O . ASN A 1 87 ? 20.177 -16.685 -12.751 1.00 85.31 87 ASN A O 1
ATOM 699 N N . GLN A 1 88 ? 20.659 -18.630 -11.721 1.00 91.56 88 GLN A N 1
ATOM 700 C CA . GLN A 1 88 ? 21.416 -19.194 -12.837 1.00 91.56 88 GLN A CA 1
ATOM 701 C C . GLN A 1 88 ? 20.486 -19.569 -13.995 1.00 91.56 88 GLN A C 1
ATOM 703 O O . GLN A 1 88 ? 20.790 -19.191 -15.116 1.00 91.56 88 GLN A O 1
ATOM 708 N N . LYS A 1 89 ? 19.325 -20.190 -13.737 1.00 91.38 89 LYS A N 1
ATOM 709 C CA . LYS A 1 89 ? 18.300 -20.490 -14.759 1.00 91.38 89 LYS A CA 1
ATOM 710 C C . LYS A 1 89 ? 17.853 -19.238 -15.501 1.00 91.38 89 LYS A C 1
ATOM 712 O O . LYS A 1 89 ? 17.923 -19.171 -16.718 1.00 91.38 89 LYS A O 1
ATOM 717 N N . MET A 1 90 ? 17.510 -18.195 -14.749 1.00 91.00 90 MET A N 1
ATOM 718 C CA . MET A 1 90 ? 17.135 -16.907 -15.325 1.00 91.00 90 MET A CA 1
ATOM 719 C C . MET A 1 90 ? 18.255 -16.329 -16.203 1.00 91.00 90 MET A C 1
ATOM 721 O O . MET A 1 90 ? 18.018 -15.833 -17.299 1.00 91.00 90 MET A O 1
ATOM 725 N N . SER A 1 91 ? 19.504 -16.399 -15.734 1.00 93.62 91 SER A N 1
ATOM 726 C CA . SER A 1 91 ? 20.652 -15.907 -16.503 1.00 93.62 91 SER A CA 1
ATOM 727 C C . SER A 1 91 ? 20.947 -16.774 -17.728 1.00 93.62 91 SER A C 1
ATOM 729 O O . SER A 1 91 ? 21.376 -16.247 -18.749 1.00 93.62 91 SER A O 1
ATOM 731 N N . TYR A 1 92 ? 20.696 -18.080 -17.638 1.00 94.75 92 TYR A N 1
ATOM 732 C CA . TYR A 1 92 ? 20.792 -19.023 -18.742 1.00 94.75 92 TYR A CA 1
ATOM 733 C C . TYR A 1 92 ? 19.790 -18.668 -19.837 1.00 94.75 92 TYR A C 1
ATOM 735 O O . TYR A 1 92 ? 20.191 -18.523 -20.988 1.00 94.75 92 TYR A O 1
ATOM 743 N N . ASP A 1 93 ? 18.526 -18.440 -19.475 1.00 94.25 93 ASP A N 1
ATOM 744 C CA . ASP A 1 93 ? 17.466 -18.098 -20.425 1.00 94.25 93 ASP A CA 1
ATOM 745 C C . ASP A 1 93 ? 17.747 -16.758 -21.124 1.00 94.25 93 ASP A C 1
ATOM 747 O O . ASP A 1 93 ? 17.657 -16.668 -22.348 1.00 94.25 93 ASP A O 1
ATOM 751 N N . VAL A 1 94 ? 18.185 -15.733 -20.377 1.00 95.12 94 VAL A N 1
ATOM 752 C CA . VAL A 1 94 ? 18.571 -14.431 -20.955 1.00 95.12 94 VAL A CA 1
ATOM 753 C C . VAL A 1 94 ? 19.793 -14.551 -21.866 1.00 95.12 94 VAL A C 1
ATOM 755 O O . VAL A 1 94 ? 19.826 -13.911 -22.915 1.00 95.12 94 VAL A O 1
ATOM 758 N N . LEU A 1 95 ? 20.808 -15.343 -21.504 1.00 95.56 95 LEU A N 1
ATOM 759 C CA . LEU A 1 95 ? 21.988 -15.508 -22.356 1.00 95.56 95 LEU A CA 1
ATOM 760 C C . LEU A 1 95 ? 21.657 -16.321 -23.614 1.00 95.56 95 LEU A C 1
ATOM 762 O O . LEU A 1 95 ? 22.086 -15.962 -24.708 1.00 95.56 95 LEU A O 1
ATOM 766 N N . MET A 1 96 ? 20.859 -17.380 -23.476 1.00 95.75 96 MET A N 1
ATOM 767 C CA . MET A 1 96 ? 20.367 -18.174 -24.597 1.00 95.75 96 MET A CA 1
ATOM 768 C C . MET A 1 96 ? 19.580 -17.297 -25.580 1.00 95.75 96 MET A C 1
ATOM 770 O O . MET A 1 96 ? 19.839 -17.359 -26.782 1.00 95.75 96 MET A O 1
ATOM 774 N N . ASP A 1 97 ? 18.670 -16.450 -25.093 1.00 95.25 97 ASP A N 1
ATOM 775 C CA . ASP A 1 97 ? 17.925 -15.505 -25.934 1.00 95.25 97 ASP A CA 1
ATOM 776 C C . ASP A 1 97 ? 18.852 -14.479 -26.602 1.00 95.25 97 ASP A C 1
ATOM 778 O O . ASP A 1 97 ? 18.848 -14.357 -27.824 1.00 95.25 97 ASP A O 1
ATOM 782 N N . THR A 1 98 ? 19.735 -13.839 -25.827 1.00 94.12 98 THR A N 1
ATOM 783 C CA . THR A 1 98 ? 20.740 -12.877 -26.318 1.00 94.12 98 THR A CA 1
ATOM 784 C C . THR A 1 98 ? 21.524 -13.426 -27.516 1.00 94.12 98 THR A C 1
ATOM 786 O O . THR A 1 98 ? 21.661 -12.757 -28.543 1.00 94.12 98 THR A O 1
ATOM 789 N N . LEU A 1 99 ? 22.044 -14.651 -27.394 1.00 95.94 99 LEU A N 1
ATOM 790 C CA . LEU A 1 99 ? 22.871 -15.281 -28.422 1.00 95.94 99 LEU A CA 1
ATOM 791 C C . LEU A 1 99 ? 22.046 -15.745 -29.635 1.00 95.94 99 LEU A C 1
ATOM 793 O O . LEU A 1 99 ? 22.492 -15.576 -30.771 1.00 95.94 99 LEU A O 1
ATOM 797 N N . ASN A 1 100 ? 20.851 -16.310 -29.426 1.00 95.75 100 ASN A N 1
ATOM 798 C CA . ASN A 1 100 ? 19.981 -16.716 -30.536 1.00 95.75 100 ASN A CA 1
ATOM 799 C C . ASN A 1 100 ? 19.477 -15.500 -31.321 1.00 95.75 100 ASN A C 1
ATOM 801 O O . ASN A 1 100 ? 19.536 -15.516 -32.548 1.00 95.75 100 ASN A O 1
ATOM 805 N N . THR A 1 101 ? 19.071 -14.429 -30.638 1.00 93.62 101 THR A N 1
ATOM 806 C CA . THR A 1 101 ? 18.629 -13.175 -31.261 1.00 93.62 101 THR A CA 1
ATOM 807 C C . THR A 1 101 ? 19.724 -12.577 -32.151 1.00 93.62 101 THR A C 1
ATOM 809 O O . THR A 1 101 ? 19.447 -12.196 -33.289 1.00 93.62 101 THR A O 1
ATOM 812 N N . PHE A 1 102 ? 20.988 -12.590 -31.705 1.00 92.94 102 PHE A N 1
ATOM 813 C CA . PHE A 1 102 ? 22.123 -12.183 -32.543 1.00 92.94 102 PHE A CA 1
ATOM 814 C C . PHE A 1 102 ? 22.251 -13.043 -33.817 1.00 92.94 102 PHE A C 1
ATOM 816 O O . PHE A 1 102 ? 22.415 -12.511 -34.918 1.00 92.94 102 PHE A O 1
ATOM 823 N N . LEU A 1 103 ? 22.158 -14.374 -33.698 1.00 95.38 103 LEU A N 1
ATOM 824 C CA . LEU A 1 103 ? 22.272 -15.280 -34.850 1.00 95.38 103 LEU A CA 1
ATOM 825 C C . LEU A 1 103 ? 21.103 -15.161 -35.831 1.00 95.38 103 LEU A C 1
ATOM 827 O O . LEU A 1 103 ? 21.316 -15.226 -37.042 1.00 95.38 103 LEU A O 1
ATOM 831 N N . GLU A 1 104 ? 19.882 -14.980 -35.332 1.00 93.88 104 GLU A N 1
ATOM 832 C CA . GLU A 1 104 ? 18.705 -14.726 -36.166 1.00 93.88 104 GLU A CA 1
ATOM 833 C C . GLU A 1 104 ? 18.848 -13.414 -36.951 1.00 93.88 104 GLU A C 1
ATOM 835 O O . GLU A 1 104 ? 18.472 -13.347 -38.126 1.00 93.88 104 GLU A O 1
ATOM 840 N N . GLY A 1 105 ? 19.435 -12.396 -36.314 1.00 92.06 105 GLY A N 1
ATOM 841 C CA . GLY A 1 105 ? 19.742 -11.095 -36.896 1.00 92.06 105 GLY A CA 1
ATOM 842 C C . GLY A 1 105 ? 20.834 -11.121 -37.964 1.00 92.06 105 GLY A C 1
ATOM 843 O O . GLY A 1 105 ? 20.772 -10.359 -38.924 1.00 92.06 105 GLY A O 1
ATOM 844 N N . TYR A 1 106 ? 21.810 -12.027 -37.856 1.00 91.75 106 TYR A N 1
ATOM 845 C CA . TYR A 1 106 ? 23.004 -12.061 -38.714 1.00 91.75 106 TYR A CA 1
ATOM 846 C C . TYR A 1 106 ? 22.713 -12.135 -40.223 1.00 91.75 106 TYR A C 1
ATOM 848 O O . TYR A 1 106 ? 23.459 -11.583 -41.042 1.00 91.75 106 TYR A O 1
ATOM 856 N N . LYS A 1 107 ? 21.608 -12.770 -40.633 1.00 90.31 107 LYS A N 1
ATOM 857 C CA . LYS A 1 107 ? 21.216 -12.799 -42.054 1.00 90.31 107 LYS A CA 1
ATOM 858 C C . LYS A 1 107 ? 20.889 -11.406 -42.616 1.00 90.31 107 LYS A C 1
ATOM 860 O O . LYS A 1 107 ? 21.023 -11.207 -43.816 1.00 90.31 107 LYS A O 1
ATOM 865 N N . TRP A 1 108 ? 20.522 -10.459 -41.752 1.00 89.75 108 TRP A N 1
ATOM 866 C CA . TRP A 1 108 ? 20.140 -9.090 -42.093 1.00 89.75 108 TRP A CA 1
ATOM 867 C C . TRP A 1 108 ? 21.302 -8.090 -42.050 1.00 89.75 108 TRP A C 1
ATOM 869 O O . TRP A 1 108 ? 21.084 -6.916 -42.302 1.00 89.75 108 TRP A O 1
ATOM 879 N N . ARG A 1 109 ? 22.543 -8.525 -41.788 1.00 85.88 109 ARG A N 1
ATOM 880 C CA . ARG A 1 109 ? 23.723 -7.644 -41.620 1.00 85.88 109 ARG A CA 1
ATOM 881 C C . ARG A 1 109 ? 24.054 -6.700 -42.787 1.00 85.88 109 ARG A C 1
ATOM 883 O O . ARG A 1 109 ? 24.893 -5.824 -42.629 1.00 85.88 109 ARG A O 1
ATOM 890 N N . PHE A 1 110 ? 23.452 -6.915 -43.955 1.00 83.56 110 PHE A N 1
ATOM 891 C CA . PHE A 1 110 ? 23.624 -6.078 -45.146 1.00 83.56 110 PHE A CA 1
ATOM 892 C C . PHE A 1 110 ? 22.410 -5.191 -45.451 1.00 83.56 110 PHE A C 1
ATOM 894 O O . PHE A 1 110 ? 22.419 -4.492 -46.457 1.00 83.56 110 PHE A O 1
ATOM 901 N N . TYR A 1 111 ? 21.361 -5.243 -44.628 1.00 82.38 111 TYR A N 1
ATOM 902 C CA . TYR A 1 111 ? 20.186 -4.386 -44.752 1.00 82.38 111 TYR A CA 1
ATOM 903 C C . TYR A 1 111 ? 20.421 -3.127 -43.922 1.00 82.38 111 TYR A C 1
ATOM 905 O O . TYR A 1 111 ? 20.635 -3.230 -42.718 1.00 82.38 111 TYR A O 1
ATOM 913 N N . GLY A 1 112 ? 20.424 -1.957 -44.567 1.00 65.94 112 GLY A N 1
ATOM 914 C CA . GLY A 1 112 ? 20.580 -0.675 -43.876 1.00 65.94 112 GLY A CA 1
ATOM 915 C C . GLY A 1 112 ? 21.955 -0.459 -43.220 1.00 65.94 112 GLY A C 1
ATOM 916 O O . GLY A 1 112 ? 22.019 -0.057 -42.061 1.00 65.94 112 GLY A O 1
ATOM 917 N N . PRO A 1 113 ? 23.089 -0.639 -43.929 1.00 59.97 113 PRO A N 1
ATOM 918 C CA . PRO A 1 113 ? 24.444 -0.592 -43.342 1.00 59.97 113 PRO A CA 1
ATOM 919 C C . PRO A 1 113 ? 24.837 0.759 -42.715 1.00 59.97 113 PRO A C 1
ATOM 921 O O . PRO A 1 113 ? 25.899 0.875 -42.101 1.00 59.97 113 PRO A O 1
ATOM 924 N N . LEU A 1 114 ? 24.023 1.803 -42.889 1.00 58.56 114 LEU A N 1
ATOM 925 C CA . LEU A 1 114 ? 24.264 3.122 -42.310 1.00 58.56 114 LEU A CA 1
ATOM 926 C C . LEU A 1 114 ? 23.925 3.231 -40.836 1.00 58.56 114 LEU A C 1
ATOM 928 O O . LEU A 1 114 ? 24.259 4.244 -40.227 1.00 58.56 114 LEU A O 1
ATOM 932 N N . ASP A 1 115 ? 23.378 2.183 -40.243 1.00 59.19 115 ASP A N 1
ATOM 933 C CA . ASP A 1 115 ? 23.362 2.027 -38.798 1.00 59.19 115 ASP A CA 1
ATOM 934 C C . ASP A 1 115 ? 24.764 2.267 -38.191 1.00 59.19 115 ASP A C 1
ATOM 936 O O . ASP A 1 115 ? 24.911 2.923 -37.158 1.00 59.19 115 ASP A O 1
ATOM 940 N N . HIS A 1 116 ? 25.830 1.883 -38.903 1.00 60.88 116 HIS A N 1
ATOM 941 C CA . HIS A 1 116 ? 27.212 2.175 -38.514 1.00 60.88 116 HIS A CA 1
ATOM 942 C C . HIS A 1 116 ? 27.627 3.649 -38.707 1.00 60.88 116 HIS A C 1
ATOM 944 O O . HIS A 1 116 ? 28.470 4.149 -37.962 1.00 60.88 116 HIS A O 1
ATOM 950 N N . VAL A 1 117 ? 27.030 4.383 -39.655 1.00 56.28 117 VAL A N 1
ATOM 951 C CA . VAL A 1 117 ? 27.269 5.830 -39.842 1.00 56.28 117 VAL A CA 1
ATOM 952 C C . VAL A 1 117 ? 26.515 6.653 -38.802 1.00 56.28 117 VAL A C 1
ATOM 954 O O . VAL A 1 117 ? 27.090 7.587 -38.249 1.00 56.28 117 VAL A O 1
ATOM 957 N N . SER A 1 118 ? 25.274 6.289 -38.471 1.00 58.78 118 SER A N 1
ATOM 958 C CA . SER A 1 118 ? 24.536 6.889 -37.353 1.00 58.78 118 SER A CA 1
ATOM 959 C C . SER A 1 118 ? 25.189 6.567 -36.002 1.00 58.78 118 SER A C 1
ATOM 961 O O . SER A 1 118 ? 25.184 7.403 -35.096 1.00 58.78 118 SER A O 1
ATOM 963 N N . PHE A 1 119 ? 25.831 5.398 -35.872 1.00 56.69 119 PHE A N 1
ATOM 964 C CA . PHE A 1 119 ? 26.747 5.122 -34.766 1.00 56.69 119 PHE A CA 1
ATOM 965 C C . PHE A 1 119 ? 27.936 6.080 -34.766 1.00 56.69 119 PHE A C 1
ATOM 967 O O . PHE A 1 119 ? 28.221 6.640 -33.718 1.00 56.69 119 PHE A O 1
ATOM 974 N N . LEU A 1 120 ? 28.624 6.293 -35.896 1.00 56.09 120 LEU A N 1
ATOM 975 C CA . LEU A 1 120 ? 29.753 7.227 -35.967 1.00 56.09 120 LEU A CA 1
ATOM 976 C C . LEU A 1 120 ? 29.303 8.638 -35.565 1.00 56.09 120 LEU A C 1
ATOM 978 O O . LEU A 1 120 ? 29.886 9.223 -34.658 1.00 56.09 120 LEU A O 1
ATOM 982 N N . GLU A 1 121 ? 28.211 9.141 -36.143 1.00 57.19 121 GLU A N 1
ATOM 983 C CA . GLU A 1 121 ? 27.576 10.406 -35.760 1.00 57.19 121 GLU A CA 1
ATOM 984 C C . GLU A 1 121 ? 27.357 10.493 -34.240 1.00 57.19 121 GLU A C 1
ATOM 986 O O . GLU A 1 121 ? 27.857 11.422 -33.600 1.00 57.19 121 GLU A O 1
ATOM 991 N N . LYS A 1 122 ? 26.699 9.493 -33.630 1.00 58.75 122 LYS A N 1
ATOM 992 C CA . LYS A 1 122 ? 26.435 9.493 -32.184 1.00 58.75 122 LYS A CA 1
ATOM 993 C C . LYS A 1 122 ? 27.662 9.249 -31.315 1.00 58.75 122 LYS A C 1
ATOM 995 O O . LYS A 1 122 ? 27.741 9.801 -30.220 1.00 58.75 122 LYS A O 1
ATOM 1000 N N . PHE A 1 123 ? 28.620 8.449 -31.766 1.00 59.94 123 PHE A N 1
ATOM 1001 C CA . PHE A 1 123 ? 29.915 8.252 -31.121 1.00 59.94 123 PHE A CA 1
ATOM 1002 C C . PHE A 1 123 ? 30.653 9.590 -31.034 1.00 59.94 123 PHE A C 1
ATOM 1004 O O . PHE A 1 123 ? 31.166 9.935 -29.971 1.00 59.94 123 PHE A O 1
ATOM 1011 N N . TYR A 1 124 ? 30.618 10.393 -32.101 1.00 60.09 124 TYR A N 1
ATOM 1012 C CA . TYR A 1 124 ? 31.223 11.722 -32.125 1.00 60.09 124 TYR A CA 1
ATOM 1013 C C . TYR A 1 124 ? 30.431 12.759 -31.314 1.00 60.09 124 TYR A C 1
ATOM 1015 O O . TYR A 1 124 ? 31.044 13.533 -30.576 1.00 60.09 124 TYR A O 1
ATOM 1023 N N . THR A 1 125 ? 29.091 12.755 -31.340 1.00 53.22 125 THR A N 1
ATOM 1024 C CA . THR A 1 125 ? 28.295 13.657 -30.479 1.00 53.22 125 THR A CA 1
ATOM 1025 C C . THR A 1 125 ? 28.394 13.291 -28.993 1.00 53.22 125 THR A C 1
ATOM 1027 O O . THR A 1 125 ? 28.367 14.174 -28.135 1.00 53.22 125 THR A O 1
ATOM 1030 N N . ASN A 1 126 ? 28.569 12.005 -28.664 1.00 57.16 126 ASN A N 1
ATOM 1031 C CA . ASN A 1 126 ? 28.771 11.507 -27.297 1.00 57.16 126 ASN A CA 1
ATOM 1032 C C . ASN A 1 126 ? 30.249 11.437 -26.882 1.00 57.16 126 ASN A C 1
ATOM 1034 O O . ASN A 1 126 ? 30.547 11.062 -25.743 1.00 57.16 126 ASN A O 1
ATOM 1038 N N . LEU A 1 127 ? 31.180 11.840 -27.752 1.00 64.38 127 LEU A N 1
ATOM 1039 C CA . LEU A 1 127 ? 32.620 11.739 -27.512 1.00 64.38 127 LEU A CA 1
ATOM 1040 C C . LEU A 1 127 ? 33.057 12.518 -26.266 1.00 64.38 127 LEU A C 1
ATOM 1042 O O . LEU A 1 127 ? 33.984 12.110 -25.571 1.00 64.38 127 LEU A O 1
ATOM 1046 N N . LYS A 1 128 ? 32.343 13.599 -25.921 1.00 64.81 128 LYS A N 1
ATOM 1047 C CA . LYS A 1 128 ? 32.527 14.323 -24.654 1.00 64.81 128 LYS A CA 1
ATOM 1048 C C . LYS A 1 128 ? 32.370 13.390 -23.454 1.00 64.81 128 LYS A C 1
ATOM 1050 O O . LYS A 1 128 ? 33.269 13.310 -22.626 1.00 64.81 128 LYS A O 1
ATOM 1055 N N . SER A 1 129 ? 31.264 12.651 -23.404 1.00 64.81 129 SER A N 1
ATOM 1056 C CA . SER A 1 129 ? 30.984 11.686 -22.339 1.00 64.81 129 SER A CA 1
ATOM 1057 C C . SER A 1 129 ? 32.011 10.554 -22.320 1.00 64.81 129 SER A C 1
ATOM 1059 O O . SER A 1 129 ? 32.380 10.096 -21.245 1.00 64.81 129 SER A O 1
ATOM 1061 N N . PHE A 1 130 ? 32.510 10.136 -23.488 1.00 69.94 130 PHE A N 1
ATOM 1062 C CA . PHE A 1 130 ? 33.532 9.095 -23.610 1.00 69.94 130 PHE A CA 1
ATOM 1063 C C . PHE A 1 130 ? 34.908 9.545 -23.079 1.00 69.94 130 PHE A C 1
ATOM 1065 O O . PHE A 1 130 ? 35.517 8.870 -22.250 1.00 69.94 130 PHE A O 1
ATOM 1072 N N . VAL A 1 131 ? 35.368 10.735 -23.478 1.00 77.31 131 VAL A N 1
ATOM 1073 C CA . VAL A 1 131 ? 36.602 11.360 -22.969 1.00 77.31 131 VAL A CA 1
ATOM 1074 C C . VAL A 1 131 ? 36.507 11.656 -21.466 1.00 77.31 131 VAL A C 1
ATOM 1076 O O . VAL A 1 131 ? 37.507 11.584 -20.750 1.00 77.31 131 VAL A O 1
ATOM 1079 N N . ASP A 1 132 ? 35.313 11.971 -20.964 1.00 72.19 132 ASP A N 1
ATOM 1080 C CA . ASP A 1 132 ? 35.088 12.224 -19.539 1.00 72.19 132 ASP A CA 1
ATOM 1081 C C . ASP A 1 132 ? 35.230 10.947 -18.680 1.00 72.19 132 ASP A C 1
ATOM 1083 O O . ASP A 1 132 ? 35.585 11.054 -17.503 1.00 72.19 132 ASP A O 1
ATOM 1087 N N . VAL A 1 133 ? 34.999 9.747 -19.238 1.00 73.94 133 VAL A N 1
ATOM 1088 C CA . VAL A 1 133 ? 35.089 8.471 -18.494 1.00 73.94 133 VAL A CA 1
ATOM 1089 C C . VAL A 1 133 ? 36.422 7.734 -18.643 1.00 73.94 133 VAL A C 1
ATOM 1091 O O . VAL A 1 133 ? 36.719 6.893 -17.792 1.00 73.94 133 VAL A O 1
ATOM 1094 N N . MET A 1 134 ? 37.237 8.050 -19.656 1.00 83.56 134 MET A N 1
ATOM 1095 C CA . MET A 1 134 ? 38.582 7.480 -19.793 1.00 83.56 134 MET A CA 1
ATOM 1096 C C . MET A 1 134 ? 39.535 7.990 -18.697 1.00 83.56 134 MET A C 1
ATOM 1098 O O . MET A 1 134 ? 39.502 9.178 -18.342 1.00 83.56 134 MET A O 1
ATOM 1102 N N . PRO A 1 135 ? 40.425 7.127 -18.173 1.00 81.50 135 PRO A N 1
ATOM 1103 C CA . PRO A 1 135 ? 41.507 7.572 -17.307 1.00 81.50 135 PRO A CA 1
ATOM 1104 C C . PRO A 1 135 ? 42.495 8.426 -18.120 1.00 81.50 135 PRO A C 1
ATOM 1106 O O . PRO A 1 135 ? 42.713 8.175 -19.300 1.00 81.50 135 PRO A O 1
ATOM 1109 N N . PHE A 1 136 ? 43.046 9.471 -17.499 1.00 89.06 136 PHE A N 1
ATOM 1110 C CA . PHE A 1 136 ? 44.097 10.341 -18.052 1.00 89.06 136 PHE A CA 1
ATOM 1111 C C . PHE A 1 136 ? 45.057 10.727 -16.922 1.00 89.06 136 PHE A C 1
ATOM 1113 O O . PHE A 1 136 ? 45.251 11.905 -16.626 1.00 89.06 136 PHE A O 1
ATOM 1120 N N . ASN A 1 137 ? 45.571 9.719 -16.221 1.00 88.00 137 ASN A N 1
ATOM 1121 C CA . ASN A 1 137 ? 46.338 9.866 -14.986 1.00 88.00 137 ASN A CA 1
ATOM 1122 C C . ASN A 1 137 ? 47.840 9.616 -15.188 1.00 88.00 137 ASN A C 1
ATOM 1124 O O . ASN A 1 137 ? 48.653 10.069 -14.384 1.00 88.00 137 ASN A O 1
ATOM 1128 N N . ASN A 1 138 ? 48.222 8.890 -16.238 1.00 89.88 138 ASN A N 1
ATOM 1129 C CA . ASN A 1 138 ? 49.605 8.512 -16.540 1.00 89.88 138 ASN A CA 1
ATOM 1130 C C . ASN A 1 138 ? 49.869 8.520 -18.057 1.00 89.88 138 ASN A C 1
ATOM 1132 O O . ASN A 1 138 ? 48.973 8.824 -18.834 1.00 89.88 138 ASN A O 1
ATOM 1136 N N . GLU A 1 139 ? 51.097 8.213 -18.485 1.00 90.81 139 GLU A N 1
ATOM 1137 C CA . GLU A 1 139 ? 51.471 8.198 -19.909 1.00 90.81 139 GLU A CA 1
ATOM 1138 C C . GLU A 1 139 ? 50.677 7.173 -20.736 1.00 90.81 139 GLU A C 1
ATOM 1140 O O . GLU A 1 139 ? 50.223 7.503 -21.837 1.00 90.81 139 GLU A O 1
ATOM 1145 N N . ASP A 1 140 ? 50.482 5.962 -20.210 1.00 90.88 140 ASP A N 1
ATOM 1146 C CA . ASP A 1 140 ? 49.808 4.864 -20.911 1.00 90.88 140 ASP A CA 1
ATOM 1147 C C . ASP A 1 140 ? 48.359 5.220 -21.249 1.00 90.88 140 ASP A C 1
ATOM 1149 O O . ASP A 1 140 ? 47.891 4.935 -22.347 1.00 90.88 140 ASP A O 1
ATOM 1153 N N . ASP A 1 141 ? 47.672 5.940 -20.364 1.00 91.62 141 ASP A N 1
ATOM 1154 C CA . ASP A 1 141 ? 46.316 6.433 -20.599 1.00 91.62 141 ASP A CA 1
ATOM 1155 C C . ASP A 1 141 ? 46.216 7.313 -21.865 1.00 91.62 141 ASP A C 1
ATOM 1157 O O . ASP A 1 141 ? 45.308 7.144 -22.685 1.00 91.62 141 ASP A O 1
ATOM 1161 N N . PHE A 1 142 ? 47.181 8.217 -22.082 1.00 93.56 142 PHE A N 1
ATOM 1162 C CA . PHE A 1 142 ? 47.219 9.047 -23.296 1.00 93.56 142 PHE A CA 1
ATOM 1163 C C . PHE A 1 142 ? 47.574 8.224 -24.532 1.00 93.56 142 PHE A C 1
ATOM 1165 O O . PHE A 1 142 ? 47.014 8.465 -25.602 1.00 93.56 142 PHE A O 1
ATOM 1172 N N . ARG A 1 143 ? 48.478 7.245 -24.402 1.00 93.19 143 ARG A N 1
ATOM 1173 C CA . ARG A 1 143 ? 48.837 6.340 -25.506 1.00 93.19 143 ARG A CA 1
ATOM 1174 C C . ARG A 1 143 ? 47.665 5.460 -25.921 1.00 93.19 143 ARG A C 1
ATOM 1176 O O . ARG A 1 143 ? 47.433 5.297 -27.115 1.00 93.19 143 ARG A O 1
ATOM 1183 N N . ASN A 1 144 ? 46.891 4.966 -24.962 1.00 93.06 144 ASN A N 1
ATOM 1184 C CA . ASN A 1 144 ? 45.673 4.199 -25.199 1.00 93.06 144 ASN A CA 1
ATOM 1185 C C . ASN A 1 144 ? 44.643 5.032 -25.972 1.00 93.06 144 ASN A C 1
ATOM 1187 O O . ASN A 1 144 ? 44.087 4.566 -26.967 1.00 93.06 144 ASN A O 1
ATOM 1191 N N . PHE A 1 145 ? 44.454 6.298 -25.586 1.00 92.12 145 PHE A N 1
ATOM 1192 C CA . PHE A 1 145 ? 43.563 7.202 -26.312 1.00 92.12 145 PHE A CA 1
ATOM 1193 C C . PHE A 1 145 ? 44.059 7.516 -27.734 1.00 92.12 145 PHE A C 1
ATOM 1195 O O . PHE A 1 145 ? 43.268 7.491 -28.675 1.00 92.12 145 PHE A O 1
ATOM 1202 N N . ILE A 1 146 ? 45.368 7.731 -27.925 1.00 94.31 146 ILE A N 1
ATOM 1203 C CA . ILE A 1 146 ? 45.976 7.874 -29.263 1.00 94.31 146 ILE A CA 1
ATOM 1204 C C . ILE A 1 146 ? 45.765 6.610 -30.106 1.00 94.31 146 ILE A C 1
ATOM 1206 O O . ILE A 1 146 ? 45.407 6.715 -31.275 1.00 94.31 146 ILE A O 1
ATOM 1210 N N . SER A 1 147 ? 45.935 5.421 -29.524 1.00 94.38 147 SER A N 1
ATOM 1211 C CA . SER A 1 147 ? 45.700 4.142 -30.207 1.00 94.38 147 SER A CA 1
ATOM 1212 C C . SER A 1 147 ? 44.274 4.050 -30.758 1.00 94.38 147 SER A C 1
ATOM 1214 O O . SER A 1 147 ? 44.087 3.741 -31.935 1.00 94.38 147 SER A O 1
ATOM 1216 N N . ARG A 1 148 ? 43.267 4.425 -29.957 1.00 90.50 148 ARG A N 1
ATOM 1217 C CA . ARG A 1 148 ? 41.873 4.508 -30.421 1.00 90.50 148 ARG A CA 1
ATOM 1218 C C . ARG A 1 148 ? 41.685 5.530 -31.534 1.00 90.50 148 ARG A C 1
ATOM 1220 O O . ARG A 1 148 ? 41.063 5.214 -32.543 1.00 90.50 148 ARG A O 1
ATOM 1227 N N . MET A 1 149 ? 42.251 6.730 -31.383 1.00 90.81 149 MET A N 1
ATOM 1228 C CA . MET A 1 149 ? 42.184 7.763 -32.423 1.00 90.81 149 MET A CA 1
ATOM 1229 C C . MET A 1 149 ? 42.764 7.270 -33.756 1.00 90.81 149 MET A C 1
ATOM 1231 O O . MET A 1 149 ? 42.172 7.506 -34.804 1.00 90.81 149 MET A O 1
ATOM 1235 N N . ASN A 1 150 ? 43.866 6.523 -33.719 1.00 94.56 150 ASN A N 1
ATOM 1236 C CA . ASN A 1 150 ? 44.488 5.943 -34.910 1.00 94.56 150 ASN A CA 1
ATOM 1237 C C . ASN A 1 150 ? 43.663 4.818 -35.556 1.00 94.56 150 ASN A C 1
ATOM 1239 O O . ASN A 1 150 ? 43.828 4.545 -36.743 1.00 94.56 150 ASN A O 1
ATOM 1243 N N . ALA A 1 151 ? 42.771 4.166 -34.809 1.00 91.81 151 ALA A N 1
ATOM 1244 C CA . ALA A 1 151 ? 41.890 3.131 -35.345 1.00 91.81 151 ALA A CA 1
ATOM 1245 C C . ALA A 1 151 ? 40.650 3.705 -36.058 1.00 91.81 151 ALA A C 1
ATOM 1247 O O . ALA A 1 151 ? 40.086 3.043 -36.931 1.00 91.81 151 ALA A O 1
ATOM 1248 N N . ILE A 1 152 ? 40.249 4.944 -35.744 1.00 88.94 152 ILE A N 1
ATOM 1249 C CA . ILE A 1 152 ? 39.061 5.593 -36.319 1.00 88.94 152 ILE A CA 1
ATOM 1250 C C . ILE A 1 152 ? 39.096 5.661 -37.859 1.00 88.94 152 ILE A C 1
ATOM 1252 O O . ILE A 1 152 ? 38.108 5.254 -38.468 1.00 88.94 152 ILE A O 1
ATOM 1256 N N . PRO A 1 153 ? 40.187 6.091 -38.531 1.00 92.44 153 PRO A N 1
ATOM 1257 C CA . PRO A 1 153 ? 40.237 6.088 -39.997 1.00 92.44 153 PRO A CA 1
ATOM 1258 C C . PRO A 1 153 ? 39.967 4.709 -40.617 1.00 92.44 153 PRO A C 1
ATOM 1260 O O . PRO A 1 153 ? 39.306 4.604 -41.650 1.00 92.44 153 PRO A O 1
ATOM 1263 N N . THR A 1 154 ? 40.425 3.636 -39.965 1.00 92.44 154 THR A N 1
ATOM 1264 C CA . THR A 1 154 ? 40.141 2.258 -40.394 1.00 92.44 154 THR A CA 1
ATOM 1265 C C . THR A 1 154 ? 38.656 1.931 -40.248 1.00 92.44 154 THR A C 1
ATOM 1267 O O . THR A 1 154 ? 38.061 1.390 -41.177 1.00 92.44 154 THR A O 1
ATOM 1270 N N . GLN A 1 155 ? 38.038 2.301 -39.124 1.00 87.81 155 GLN A N 1
ATOM 1271 C CA . GLN A 1 155 ? 36.606 2.103 -38.876 1.00 87.81 155 GLN A CA 1
ATOM 1272 C C . GLN A 1 155 ? 35.732 2.879 -39.883 1.00 87.81 155 GLN A C 1
ATOM 1274 O O . GLN A 1 155 ? 34.741 2.348 -40.390 1.00 87.81 155 GLN A O 1
ATOM 1279 N N . VAL A 1 156 ? 36.127 4.105 -40.245 1.00 88.56 156 VAL A N 1
ATOM 1280 C CA . VAL A 1 156 ? 35.463 4.899 -41.293 1.00 88.56 156 VAL A CA 1
ATOM 1281 C C . VAL A 1 156 ? 35.547 4.196 -42.651 1.00 88.56 156 VAL A C 1
ATOM 1283 O O . VAL A 1 156 ? 34.534 4.060 -43.334 1.00 88.56 156 VAL A O 1
ATOM 1286 N N . ASN A 1 157 ? 36.719 3.676 -43.024 1.00 91.19 157 ASN A N 1
ATOM 1287 C CA . ASN A 1 157 ? 36.881 2.927 -44.274 1.00 91.19 157 ASN A CA 1
ATOM 1288 C C . ASN A 1 157 ? 36.046 1.640 -44.305 1.00 91.19 157 ASN A C 1
ATOM 1290 O O . ASN A 1 157 ? 35.436 1.334 -45.326 1.00 91.19 157 ASN A O 1
ATOM 1294 N N . GLN A 1 158 ? 35.982 0.900 -43.196 1.00 89.38 158 GLN A N 1
ATOM 1295 C CA . GLN A 1 158 ? 35.109 -0.274 -43.074 1.00 89.38 158 GLN A CA 1
ATOM 1296 C C . GLN A 1 158 ? 33.634 0.109 -43.249 1.00 89.38 158 GLN A C 1
ATOM 1298 O O . GLN A 1 158 ? 32.884 -0.598 -43.912 1.00 89.38 158 GLN A O 1
ATOM 1303 N N . THR A 1 159 ? 33.229 1.265 -42.722 1.00 86.56 159 THR A N 1
ATOM 1304 C CA . THR A 1 159 ? 31.865 1.782 -42.888 1.00 86.56 159 THR A CA 1
ATOM 1305 C C . THR A 1 159 ? 31.558 2.115 -44.350 1.00 86.56 159 THR A C 1
ATOM 1307 O O . THR A 1 159 ? 30.513 1.718 -44.856 1.00 86.56 159 THR A O 1
ATOM 1310 N N . ILE A 1 160 ? 32.489 2.763 -45.060 1.00 88.12 160 ILE A N 1
ATOM 1311 C CA . ILE A 1 160 ? 32.371 3.015 -46.507 1.00 88.12 160 ILE A CA 1
ATOM 1312 C C . ILE A 1 160 ? 32.229 1.694 -47.280 1.00 88.12 160 ILE A C 1
ATOM 1314 O O . ILE A 1 160 ? 31.372 1.584 -48.149 1.00 88.12 160 ILE A 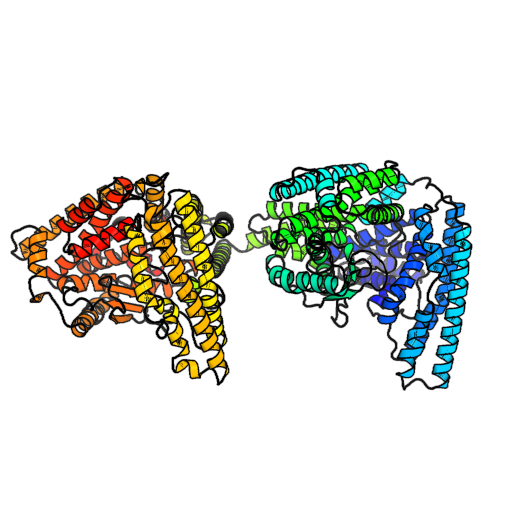O 1
ATOM 1318 N N . GLN A 1 161 ? 33.002 0.663 -46.927 1.00 88.75 161 GLN A N 1
ATOM 1319 C CA . GLN A 1 161 ? 32.884 -0.656 -47.561 1.00 88.75 161 GLN A CA 1
ATOM 1320 C C . GLN A 1 161 ? 31.504 -1.290 -47.342 1.00 88.75 161 GLN A C 1
ATOM 1322 O O . GLN A 1 161 ? 30.947 -1.874 -48.268 1.00 88.75 161 GLN A O 1
ATOM 1327 N N . LEU A 1 162 ? 30.931 -1.172 -46.141 1.00 86.00 162 LEU A N 1
ATOM 1328 C CA . LEU A 1 162 ? 29.576 -1.660 -45.863 1.00 86.00 162 LEU A CA 1
ATOM 1329 C C . LEU A 1 162 ? 28.516 -0.885 -46.658 1.00 86.00 162 LEU A C 1
ATOM 1331 O O . LEU A 1 162 ? 27.576 -1.492 -47.172 1.00 86.00 162 LEU A O 1
ATOM 1335 N N . MET A 1 163 ? 28.684 0.433 -46.799 1.00 85.00 163 MET A N 1
ATOM 1336 C CA . MET A 1 163 ? 27.831 1.263 -47.654 1.00 85.00 163 MET A CA 1
ATOM 1337 C C . MET A 1 163 ? 27.899 0.821 -49.118 1.00 85.00 163 MET A C 1
ATOM 1339 O O . MET A 1 163 ? 26.855 0.636 -49.739 1.00 85.00 163 MET A O 1
ATOM 1343 N N . ASP A 1 164 ? 29.105 0.597 -49.647 1.00 87.81 164 ASP A N 1
ATOM 1344 C CA . ASP A 1 164 ? 29.315 0.100 -51.010 1.00 87.81 164 ASP A CA 1
ATOM 1345 C C . ASP A 1 164 ? 28.616 -1.245 -51.239 1.00 87.81 164 ASP A C 1
ATOM 1347 O O . ASP A 1 164 ? 27.959 -1.433 -52.263 1.00 87.81 164 ASP A O 1
ATOM 1351 N N . VAL A 1 165 ? 28.711 -2.169 -50.277 1.00 87.06 165 VAL A N 1
ATOM 1352 C CA . VAL A 1 165 ? 28.033 -3.471 -50.357 1.00 87.06 165 VAL A CA 1
ATOM 1353 C C . VAL A 1 165 ? 26.516 -3.301 -50.409 1.00 87.06 165 VAL A C 1
ATOM 1355 O O . VAL A 1 165 ? 25.876 -3.930 -51.246 1.00 87.06 165 VAL A O 1
ATOM 1358 N N . ALA A 1 166 ? 25.915 -2.443 -49.583 1.00 83.62 166 ALA A N 1
ATOM 1359 C CA . ALA A 1 166 ? 24.462 -2.283 -49.640 1.00 83.62 166 ALA A CA 1
ATOM 1360 C C . ALA A 1 166 ? 23.975 -1.523 -50.871 1.00 83.62 166 ALA A C 1
ATOM 1362 O O . ALA A 1 166 ? 22.907 -1.853 -51.372 1.00 83.62 166 ALA A O 1
ATOM 1363 N N . MET A 1 167 ? 24.746 -0.558 -51.386 1.00 85.25 167 MET A N 1
ATOM 1364 C CA . MET A 1 167 ? 24.445 0.072 -52.677 1.00 85.25 167 MET A CA 1
ATOM 1365 C C . MET A 1 167 ? 24.480 -0.956 -53.814 1.00 85.25 167 MET A C 1
ATOM 1367 O O . MET A 1 167 ? 23.649 -0.903 -54.708 1.00 85.25 167 MET A O 1
ATOM 1371 N N . GLN A 1 168 ? 25.396 -1.930 -53.772 1.00 88.56 168 GLN A N 1
ATOM 1372 C CA . GLN A 1 168 ? 25.431 -3.029 -54.748 1.00 88.56 168 GLN A CA 1
ATOM 1373 C C . GLN A 1 168 ? 24.259 -4.009 -54.610 1.00 88.56 168 GLN A C 1
ATOM 1375 O O . GLN A 1 168 ? 23.934 -4.702 -55.573 1.00 88.56 168 GLN A O 1
ATOM 1380 N N . MET A 1 169 ? 23.673 -4.112 -53.416 1.00 87.75 169 MET A N 1
ATOM 1381 C CA . MET A 1 169 ? 22.577 -5.032 -53.105 1.00 87.75 169 MET A CA 1
ATOM 1382 C C . MET A 1 169 ? 21.192 -4.371 -53.156 1.00 87.75 169 MET A C 1
ATOM 1384 O O . MET A 1 169 ? 20.216 -5.053 -52.872 1.00 87.75 169 MET A O 1
ATOM 1388 N N . ASP A 1 170 ? 21.093 -3.076 -53.477 1.00 87.12 170 ASP A N 1
ATOM 1389 C CA . ASP A 1 170 ? 19.853 -2.290 -53.366 1.00 87.12 170 ASP A CA 1
ATOM 1390 C C . ASP A 1 170 ? 19.224 -2.367 -51.954 1.00 87.12 170 ASP A C 1
ATOM 1392 O O . ASP A 1 170 ? 18.011 -2.477 -51.769 1.00 87.12 170 ASP A O 1
ATOM 1396 N N . HIS A 1 171 ? 20.080 -2.343 -50.926 1.00 87.12 171 HIS A N 1
ATOM 1397 C CA . HIS A 1 171 ? 19.718 -2.423 -49.507 1.00 87.12 171 HIS A CA 1
ATOM 1398 C C . HIS A 1 171 ? 20.033 -1.117 -48.751 1.00 87.12 171 HIS A C 1
ATOM 1400 O O . HIS A 1 171 ? 20.491 -1.121 -47.602 1.00 87.12 171 HIS A O 1
ATOM 1406 N N . THR A 1 172 ? 19.815 0.026 -49.398 1.00 83.75 172 THR A N 1
ATOM 1407 C CA . THR A 1 172 ? 20.119 1.357 -48.854 1.00 83.75 172 THR A CA 1
ATOM 1408 C C . THR A 1 172 ? 18.948 1.949 -48.057 1.00 83.75 172 THR A C 1
ATOM 1410 O O . THR A 1 172 ? 17.786 1.801 -48.419 1.00 83.75 172 THR A O 1
ATOM 1413 N N . ASN A 1 173 ? 19.246 2.642 -46.954 1.00 81.06 173 ASN A N 1
ATOM 1414 C CA . ASN A 1 173 ? 18.277 3.440 -46.196 1.00 81.06 173 ASN A CA 1
ATOM 1415 C C . ASN A 1 173 ? 17.678 4.594 -47.022 1.00 81.06 173 ASN A C 1
ATOM 1417 O O . ASN A 1 173 ? 18.323 5.157 -47.911 1.00 81.06 173 ASN A O 1
ATOM 1421 N N . HIS A 1 174 ? 16.458 4.984 -46.644 1.00 85.06 174 HIS A N 1
ATOM 1422 C CA . HIS A 1 174 ? 15.699 6.092 -47.229 1.00 85.06 174 HIS A CA 1
ATOM 1423 C C . HIS A 1 174 ? 16.410 7.448 -47.054 1.00 85.06 174 HIS A C 1
ATOM 1425 O O . HIS A 1 174 ? 17.036 7.695 -46.020 1.00 85.06 174 HIS A O 1
ATOM 1431 N N . ILE A 1 175 ? 16.251 8.381 -48.004 1.00 82.31 175 ILE A N 1
ATOM 1432 C CA . ILE A 1 175 ? 16.962 9.677 -48.010 1.00 82.31 175 ILE A CA 1
ATOM 1433 C C . ILE A 1 175 ? 16.700 10.544 -46.768 1.00 82.31 175 ILE A C 1
ATOM 1435 O O . ILE A 1 175 ? 17.540 11.340 -46.350 1.00 82.31 175 ILE A O 1
ATOM 1439 N N . VAL A 1 176 ? 15.542 10.377 -46.131 1.00 82.50 176 VAL A N 1
ATOM 1440 C CA . VAL A 1 176 ? 15.206 11.051 -44.863 1.00 82.50 176 VAL A CA 1
ATOM 1441 C C . VAL A 1 176 ? 16.236 10.725 -43.781 1.00 82.50 176 VAL A C 1
ATOM 1443 O O . VAL A 1 176 ? 16.744 11.647 -43.146 1.00 82.50 176 VAL A O 1
ATOM 1446 N N . SER A 1 177 ? 16.636 9.456 -43.661 1.00 79.38 177 SER A N 1
ATOM 1447 C CA . SER A 1 177 ? 17.689 9.003 -42.744 1.00 79.38 177 SER A CA 1
ATOM 1448 C C . SER A 1 177 ? 19.076 9.560 -43.103 1.00 79.38 177 SER A C 1
ATOM 1450 O O . SER A 1 177 ? 19.986 9.524 -42.279 1.00 79.38 177 SER A O 1
ATOM 1452 N N . MET A 1 178 ? 19.237 10.103 -44.316 1.00 74.94 178 MET A N 1
ATOM 1453 C CA . MET A 1 178 ? 20.496 10.644 -44.847 1.00 74.94 178 MET A CA 1
ATOM 1454 C C . MET A 1 178 ? 20.645 12.149 -44.682 1.00 74.94 178 MET A C 1
ATOM 1456 O O . MET A 1 178 ? 21.750 12.656 -44.487 1.00 74.94 178 MET A O 1
ATOM 1460 N N . SER A 1 179 ? 19.534 12.870 -44.802 1.00 71.62 179 SER A N 1
ATOM 1461 C CA . SER A 1 179 ? 19.509 14.322 -44.990 1.00 71.62 179 SER A CA 1
ATOM 1462 C C . SER A 1 179 ? 20.165 15.129 -43.857 1.00 71.62 179 SER A C 1
ATOM 1464 O O . SER A 1 179 ? 20.713 16.202 -44.114 1.00 71.62 179 SER A O 1
ATOM 1466 N N . GLY A 1 180 ? 20.177 14.603 -42.627 1.00 72.88 180 GLY A N 1
ATOM 1467 C CA . GLY A 1 180 ? 20.815 15.232 -41.463 1.00 72.88 180 GLY A CA 1
ATOM 1468 C C . GLY A 1 180 ? 22.315 14.948 -41.303 1.00 72.88 180 GLY A C 1
ATOM 1469 O O . GLY A 1 180 ? 23.009 15.715 -40.638 1.00 72.88 180 GLY A O 1
ATOM 1470 N N . LEU A 1 181 ? 22.845 13.894 -41.935 1.00 75.75 181 LEU A N 1
ATOM 1471 C CA . LEU A 1 181 ? 24.201 13.390 -41.669 1.00 75.75 181 LEU A CA 1
ATOM 1472 C C . LEU A 1 181 ? 25.298 14.262 -42.284 1.00 75.75 181 LEU A C 1
ATOM 1474 O O . LEU A 1 181 ? 26.312 14.556 -41.648 1.00 75.75 181 LEU A O 1
ATOM 1478 N N . LEU A 1 182 ? 25.110 14.689 -43.534 1.00 79.62 182 LEU A N 1
ATOM 1479 C CA . LEU A 1 182 ? 26.142 15.414 -44.274 1.00 79.62 182 LEU A CA 1
ATOM 1480 C C . LEU A 1 182 ? 26.521 16.759 -43.618 1.00 79.62 182 LEU A C 1
ATOM 1482 O O . LEU A 1 182 ? 27.724 17.023 -43.500 1.00 79.62 182 LEU A O 1
ATOM 1486 N N . PRO A 1 183 ? 25.567 17.590 -43.141 1.00 78.50 183 PRO A N 1
ATOM 1487 C CA . PRO A 1 183 ? 25.890 18.783 -42.362 1.00 78.50 183 PRO A CA 1
ATOM 1488 C C . PRO A 1 183 ? 26.709 18.469 -41.106 1.00 78.50 183 PRO A C 1
ATOM 1490 O O . PRO A 1 183 ? 27.737 19.107 -40.891 1.00 78.50 183 PRO A O 1
ATOM 1493 N N . VAL A 1 184 ? 26.313 17.453 -40.327 1.00 76.50 184 VAL A N 1
ATOM 1494 C CA . VAL A 1 184 ? 26.978 17.080 -39.065 1.00 76.50 184 VAL A CA 1
ATOM 1495 C C . VAL A 1 184 ? 28.428 16.651 -39.295 1.00 76.50 184 VAL A C 1
ATOM 1497 O O . VAL A 1 184 ? 29.331 17.143 -38.615 1.00 76.50 184 VAL A O 1
ATOM 1500 N N . LEU A 1 185 ? 28.678 15.787 -40.283 1.00 79.06 185 LEU A N 1
ATOM 1501 C CA . LEU A 1 185 ? 30.033 15.329 -40.614 1.00 79.06 185 LEU A CA 1
ATOM 1502 C C . LEU A 1 185 ? 30.911 16.468 -41.157 1.00 79.06 185 LEU A C 1
ATOM 1504 O O . LEU A 1 185 ? 32.112 16.521 -40.884 1.00 79.06 185 LEU A O 1
ATOM 1508 N N . SER A 1 186 ? 30.309 17.406 -41.893 1.00 79.62 186 SER A N 1
ATOM 1509 C CA . SER A 1 186 ? 31.018 18.540 -42.497 1.00 79.62 186 SER A CA 1
ATOM 1510 C C . SER A 1 186 ? 31.364 19.644 -41.492 1.00 79.62 186 SER A C 1
ATOM 1512 O O . SER A 1 186 ? 32.365 20.338 -41.674 1.00 79.62 186 SER A O 1
ATOM 1514 N N . SER A 1 187 ? 30.568 19.815 -40.430 1.00 76.81 187 SER A N 1
ATOM 1515 C CA . SER A 1 187 ? 30.748 20.860 -39.410 1.00 76.81 187 SER A CA 1
ATOM 1516 C C . SER A 1 187 ? 31.291 20.343 -38.072 1.00 76.81 187 SER A C 1
ATOM 1518 O O . SER A 1 187 ? 31.147 21.016 -37.051 1.00 76.81 187 SER A O 1
ATOM 1520 N N . MET A 1 188 ? 31.879 19.146 -38.049 1.00 77.75 188 MET A N 1
ATOM 1521 C CA . MET A 1 188 ? 32.351 18.500 -36.822 1.00 77.75 188 MET A CA 1
ATOM 1522 C C . MET A 1 188 ? 33.476 19.294 -36.128 1.00 77.75 188 MET A C 1
ATOM 1524 O O . MET A 1 188 ? 34.446 19.715 -36.765 1.00 77.75 188 MET A O 1
ATOM 1528 N N . ASP A 1 189 ? 33.377 19.453 -34.802 1.00 80.94 189 ASP A N 1
ATOM 1529 C CA . ASP A 1 189 ? 34.449 20.014 -33.971 1.00 80.94 189 ASP A CA 1
ATOM 1530 C C . ASP A 1 189 ? 35.451 18.926 -33.560 1.00 80.94 189 ASP A C 1
ATOM 1532 O O . ASP A 1 189 ? 35.217 18.138 -32.645 1.00 80.94 189 ASP A O 1
ATOM 1536 N N . TYR A 1 190 ? 36.608 18.913 -34.219 1.00 84.38 190 TYR A N 1
ATOM 1537 C CA . TYR A 1 190 ? 37.696 17.978 -33.930 1.00 84.38 190 TYR A CA 1
ATOM 1538 C C . TYR A 1 190 ? 38.539 18.376 -32.703 1.00 84.38 190 TYR A C 1
ATOM 1540 O O . TYR A 1 190 ? 39.359 17.583 -32.235 1.00 84.38 190 TYR A O 1
ATOM 1548 N N . GLY A 1 191 ? 38.357 19.582 -32.150 1.00 84.19 191 GLY A N 1
ATOM 1549 C CA . GLY A 1 191 ? 39.113 20.076 -30.994 1.00 84.19 191 GLY A CA 1
ATOM 1550 C C . GLY A 1 191 ? 38.874 19.263 -29.720 1.00 84.19 191 GLY A C 1
ATOM 1551 O O . GLY A 1 191 ? 39.738 19.198 -28.841 1.00 84.19 191 GLY A O 1
ATOM 1552 N N . ILE A 1 192 ? 37.739 18.569 -29.641 1.00 80.19 192 ILE A N 1
ATOM 1553 C CA . ILE A 1 192 ? 37.384 17.707 -28.514 1.00 80.19 192 ILE A CA 1
ATOM 1554 C C . ILE A 1 192 ? 38.385 16.561 -28.287 1.00 80.19 192 ILE A C 1
ATOM 1556 O O . ILE A 1 192 ? 38.692 16.248 -27.135 1.00 80.19 192 ILE A O 1
ATOM 1560 N N . PHE A 1 193 ? 38.968 16.004 -29.355 1.00 85.94 193 PHE A N 1
ATOM 1561 C CA . PHE A 1 193 ? 40.004 14.967 -29.280 1.00 85.94 193 PHE A CA 1
ATOM 1562 C C . PHE A 1 193 ? 41.308 15.494 -28.678 1.00 85.94 193 PHE A C 1
ATOM 1564 O O . PHE A 1 193 ? 42.046 14.764 -28.022 1.00 85.94 193 PHE A O 1
ATOM 1571 N N . TYR A 1 194 ? 41.594 16.784 -28.855 1.00 90.81 194 TYR A N 1
ATOM 1572 C CA . TYR A 1 194 ? 42.809 17.390 -28.322 1.00 90.81 194 TYR A CA 1
ATOM 1573 C C . TYR A 1 194 ? 42.672 17.812 -26.851 1.00 90.81 194 TYR A C 1
ATOM 1575 O O . TYR A 1 194 ? 43.671 17.970 -26.148 1.00 90.81 194 TYR A O 1
ATOM 1583 N N . LYS A 1 195 ? 41.438 17.960 -26.352 1.00 87.31 195 LYS A N 1
ATOM 1584 C CA . LYS A 1 195 ? 41.136 18.503 -25.019 1.00 87.31 195 LYS A CA 1
ATOM 1585 C C . LYS A 1 195 ? 41.910 17.833 -23.864 1.00 87.31 195 LYS A C 1
ATOM 1587 O O . LYS A 1 195 ? 42.413 18.560 -23.002 1.00 87.31 195 LYS A O 1
ATOM 1592 N N . PRO A 1 196 ? 42.084 16.496 -23.800 1.00 89.69 196 PRO A N 1
ATOM 1593 C CA . PRO A 1 196 ? 42.886 15.884 -22.736 1.00 89.69 196 PRO A CA 1
ATOM 1594 C C . PRO A 1 196 ? 44.357 16.329 -22.756 1.00 89.69 196 PRO A C 1
ATOM 1596 O O . PRO A 1 196 ? 44.960 16.532 -21.701 1.00 89.69 196 PRO A O 1
ATOM 1599 N N . PHE A 1 197 ? 44.927 16.547 -23.943 1.00 92.38 197 PHE A N 1
ATOM 1600 C CA . PHE A 1 197 ? 46.332 16.920 -24.143 1.00 92.38 197 PHE A CA 1
ATOM 1601 C C . PHE A 1 197 ? 46.627 18.390 -23.808 1.00 92.38 197 PHE A C 1
ATOM 1603 O O . PHE A 1 197 ? 47.785 18.747 -23.559 1.00 92.38 197 PHE A O 1
ATOM 1610 N N . SER A 1 198 ? 45.597 19.244 -23.789 1.00 87.12 198 SER A N 1
ATOM 1611 C CA . SER A 1 198 ? 45.710 20.651 -23.391 1.00 87.12 198 SER A CA 1
ATOM 1612 C C . SER A 1 198 ? 45.412 20.892 -21.911 1.00 87.12 198 SER A C 1
ATOM 1614 O O . SER A 1 198 ? 46.038 21.761 -21.320 1.00 87.12 198 SER A O 1
ATOM 1616 N N . PHE A 1 199 ? 44.479 20.147 -21.303 1.00 79.94 199 PHE A N 1
ATOM 1617 C CA . PHE A 1 199 ? 44.024 20.422 -19.929 1.00 79.94 199 PHE A CA 1
ATOM 1618 C C . PHE A 1 199 ? 44.468 19.397 -18.882 1.00 79.94 199 PHE A C 1
ATOM 1620 O O . PHE A 1 199 ? 44.609 19.759 -17.717 1.00 79.94 199 PHE A O 1
ATOM 1627 N N . LYS A 1 200 ? 44.657 18.124 -19.254 1.00 85.88 200 LYS A N 1
ATOM 1628 C CA . LYS A 1 200 ? 45.001 17.054 -18.298 1.00 85.88 200 LYS A CA 1
ATOM 1629 C C . LYS A 1 200 ? 46.491 16.711 -18.321 1.00 85.88 200 LYS A C 1
ATOM 1631 O O . LYS A 1 200 ? 47.078 16.513 -17.264 1.00 85.88 200 LYS A O 1
ATOM 1636 N N . LEU A 1 201 ? 47.114 16.703 -19.501 1.00 90.12 201 LEU A N 1
ATOM 1637 C CA . LEU A 1 201 ? 48.509 16.276 -19.679 1.00 90.12 201 LEU A CA 1
ATOM 1638 C C . LEU A 1 201 ? 49.527 17.110 -18.879 1.00 90.12 201 LEU A C 1
ATOM 1640 O O . LEU A 1 201 ? 50.498 16.560 -18.360 1.00 90.12 201 LEU A O 1
ATOM 1644 N N . ASP A 1 202 ? 49.315 18.423 -18.757 1.00 86.81 202 ASP A N 1
ATOM 1645 C CA . ASP A 1 202 ? 50.227 19.302 -18.007 1.00 86.81 202 ASP A CA 1
ATOM 1646 C C . ASP A 1 202 ? 50.162 19.088 -16.489 1.00 86.81 202 ASP A C 1
ATOM 1648 O O . ASP A 1 202 ? 51.127 19.394 -15.790 1.00 86.81 202 ASP A O 1
ATOM 1652 N N . ASN A 1 203 ? 49.079 18.489 -15.982 1.00 86.25 203 ASN A N 1
ATOM 1653 C CA . ASN A 1 203 ? 48.916 18.191 -14.558 1.00 86.25 203 ASN A CA 1
ATOM 1654 C C . ASN A 1 203 ? 49.663 16.916 -14.126 1.00 86.25 203 ASN A C 1
ATOM 1656 O O . ASN A 1 203 ? 49.728 16.618 -12.934 1.00 86.25 203 ASN A O 1
ATOM 1660 N N . ILE A 1 204 ? 50.241 16.163 -15.069 1.00 87.75 204 ILE A N 1
ATOM 1661 C CA . ILE A 1 204 ? 50.932 14.900 -14.793 1.00 87.75 204 ILE A CA 1
ATOM 1662 C C . ILE A 1 204 ? 52.434 15.152 -14.728 1.00 87.75 204 ILE A C 1
ATOM 1664 O O . ILE A 1 204 ? 53.142 15.218 -15.739 1.00 87.75 204 ILE A O 1
ATOM 1668 N N . THR A 1 205 ? 52.929 15.291 -13.503 1.00 85.62 205 THR A N 1
ATOM 1669 C CA . THR A 1 205 ? 54.330 15.624 -13.216 1.00 85.62 205 THR A CA 1
ATOM 1670 C C . THR A 1 205 ? 55.307 14.500 -13.563 1.00 85.62 205 THR A C 1
ATOM 1672 O O . THR A 1 205 ? 56.479 14.784 -13.807 1.00 85.62 205 THR A O 1
ATOM 1675 N N . SER A 1 206 ? 54.842 13.248 -13.643 1.00 88.19 206 SER A N 1
ATOM 1676 C CA . SER A 1 206 ? 55.662 12.080 -13.999 1.00 88.19 206 SER A CA 1
ATOM 1677 C C . SER A 1 206 ? 56.068 12.027 -15.477 1.00 88.19 206 SER A C 1
ATOM 1679 O O . SER A 1 206 ? 57.039 11.351 -15.811 1.00 88.19 206 SER A O 1
ATOM 1681 N N . ILE A 1 207 ? 55.386 12.761 -16.363 1.00 88.31 207 ILE A N 1
ATOM 1682 C CA . ILE A 1 207 ? 55.711 12.822 -17.794 1.00 88.31 207 ILE A CA 1
ATOM 1683 C C . ILE A 1 207 ? 56.634 14.021 -18.032 1.00 88.31 207 ILE A C 1
ATOM 1685 O O . ILE A 1 207 ? 56.307 15.153 -17.677 1.00 88.31 207 ILE A O 1
ATOM 1689 N N . ASN A 1 208 ? 57.801 13.814 -18.645 1.00 90.19 208 ASN A N 1
ATOM 1690 C CA . ASN A 1 208 ? 58.723 14.922 -18.918 1.00 90.19 208 ASN A CA 1
ATOM 1691 C C . ASN A 1 208 ? 58.286 15.766 -20.135 1.00 90.19 208 ASN A C 1
ATOM 1693 O O . ASN A 1 208 ? 57.455 15.359 -20.949 1.00 90.19 208 ASN A O 1
ATOM 1697 N N . ALA A 1 209 ? 58.865 16.963 -20.277 1.00 86.75 209 ALA A N 1
ATOM 1698 C CA . ALA A 1 209 ? 58.479 17.920 -21.317 1.00 86.75 209 ALA A CA 1
ATOM 1699 C C . ALA A 1 209 ? 58.643 17.379 -22.752 1.00 86.75 209 ALA A C 1
ATOM 1701 O O . ALA A 1 209 ? 57.812 17.666 -23.615 1.00 86.75 209 ALA A O 1
ATOM 1702 N N . THR A 1 210 ? 59.674 16.568 -23.007 1.00 88.94 210 THR A N 1
ATOM 1703 C CA . THR A 1 210 ? 59.913 15.953 -24.321 1.00 88.94 210 THR A CA 1
ATOM 1704 C C . THR A 1 210 ? 58.794 14.980 -24.682 1.00 88.94 210 THR A C 1
ATOM 1706 O O . THR A 1 210 ? 58.246 15.065 -25.782 1.00 88.94 210 THR A O 1
ATOM 1709 N N . TYR A 1 211 ? 58.402 14.112 -23.747 1.00 89.12 211 TYR A N 1
ATOM 1710 C CA . TYR A 1 211 ? 57.306 13.162 -23.951 1.00 89.12 211 TYR A CA 1
ATOM 1711 C C . TYR A 1 211 ? 55.942 13.852 -24.045 1.00 89.12 211 TYR A C 1
ATOM 1713 O O . TYR A 1 211 ? 55.154 13.495 -24.917 1.00 89.12 211 TYR A O 1
ATOM 1721 N N . ARG A 1 212 ? 55.680 14.909 -23.257 1.00 92.25 212 ARG A N 1
ATOM 1722 C CA . ARG A 1 212 ? 54.452 15.717 -23.413 1.00 92.25 212 ARG A CA 1
ATOM 1723 C C . ARG A 1 212 ? 54.320 16.290 -24.824 1.00 92.25 212 ARG A C 1
ATOM 1725 O O . ARG A 1 212 ? 53.247 16.240 -25.421 1.00 92.25 212 ARG A O 1
ATOM 1732 N N . ASN A 1 213 ? 55.416 16.805 -25.379 1.00 92.00 213 ASN A N 1
ATOM 1733 C CA . ASN A 1 213 ? 55.425 17.329 -26.743 1.00 92.00 213 ASN A CA 1
ATOM 1734 C C . ASN A 1 213 ? 55.265 16.223 -27.795 1.00 92.00 213 ASN A C 1
ATOM 1736 O O . ASN A 1 213 ? 54.633 16.468 -28.820 1.00 92.00 213 ASN A O 1
ATOM 1740 N N . GLN A 1 214 ? 55.787 15.018 -27.546 1.00 94.00 214 GLN A N 1
ATOM 1741 C CA . GLN A 1 214 ? 55.560 13.869 -28.423 1.00 94.00 214 GLN A CA 1
ATOM 1742 C C . GLN A 1 214 ? 54.082 13.460 -28.439 1.00 94.00 214 GLN A C 1
ATOM 1744 O O . GLN A 1 214 ? 53.493 13.423 -29.512 1.00 94.00 214 GLN A O 1
ATOM 1749 N N . LEU A 1 215 ? 53.457 13.274 -27.270 1.00 95.31 215 LEU A N 1
ATOM 1750 C CA . LEU A 1 215 ? 52.036 12.920 -27.165 1.00 95.31 215 LEU A CA 1
ATOM 1751 C C . LEU A 1 215 ? 51.131 13.945 -27.864 1.00 95.31 215 LEU A C 1
ATOM 1753 O O . LEU A 1 215 ? 50.177 13.572 -28.538 1.00 95.31 215 LEU A O 1
ATOM 1757 N N . ARG A 1 216 ? 51.453 15.242 -27.768 1.00 95.44 216 ARG A N 1
ATOM 1758 C CA . ARG A 1 216 ? 50.736 16.304 -28.496 1.00 95.44 216 ARG A CA 1
ATOM 1759 C C . ARG A 1 216 ? 50.908 16.216 -30.008 1.00 95.44 216 ARG A C 1
ATOM 1761 O O . ARG A 1 216 ? 49.954 16.477 -30.736 1.00 95.44 216 ARG A O 1
ATOM 1768 N N . ARG A 1 217 ? 52.110 15.893 -30.497 1.00 95.94 217 ARG A N 1
ATOM 1769 C CA . ARG A 1 217 ? 52.346 15.685 -31.934 1.00 95.94 217 ARG A CA 1
ATOM 1770 C C . ARG A 1 217 ? 51.566 14.480 -32.444 1.00 95.94 217 ARG A C 1
ATOM 1772 O O . ARG A 1 217 ? 50.875 14.610 -33.449 1.00 95.94 217 ARG A O 1
ATOM 1779 N N . ASP A 1 218 ? 51.621 13.368 -31.719 1.00 96.19 218 ASP A N 1
ATOM 1780 C CA . ASP A 1 218 ? 50.925 12.129 -32.071 1.00 96.19 218 ASP A CA 1
ATOM 1781 C C . ASP A 1 218 ? 49.403 12.335 -32.077 1.00 96.19 218 ASP A C 1
ATOM 1783 O O . ASP A 1 218 ? 48.725 11.944 -33.027 1.00 96.19 218 ASP A O 1
ATOM 1787 N N . ALA A 1 219 ? 48.866 13.042 -31.077 1.00 95.19 219 ALA A N 1
ATOM 1788 C CA . ALA A 1 219 ? 47.455 13.414 -31.029 1.00 95.19 219 ALA A CA 1
ATOM 1789 C C . ALA A 1 219 ? 47.045 14.294 -32.221 1.00 95.19 219 ALA A C 1
ATOM 1791 O O . ALA A 1 219 ? 46.061 13.992 -32.887 1.00 95.19 219 ALA A O 1
ATOM 1792 N N . ASN A 1 220 ? 47.808 15.347 -32.538 1.00 96.25 220 ASN A N 1
ATOM 1793 C CA . ASN A 1 220 ? 47.509 16.215 -33.684 1.00 96.25 220 ASN A CA 1
ATOM 1794 C C . ASN A 1 220 ? 47.568 15.466 -35.021 1.00 96.25 220 ASN A C 1
ATOM 1796 O O . ASN A 1 220 ? 46.736 15.713 -35.893 1.00 96.25 220 ASN A O 1
ATOM 1800 N N . HIS A 1 221 ? 48.525 14.547 -35.180 1.00 96.31 221 HIS A N 1
ATOM 1801 C CA . HIS A 1 221 ? 48.586 13.687 -36.358 1.00 96.31 221 HIS A CA 1
ATOM 1802 C C . HIS A 1 221 ? 47.330 12.812 -36.459 1.00 96.31 221 HIS A C 1
ATOM 1804 O O . HIS A 1 221 ? 46.647 12.860 -37.479 1.00 96.31 221 HIS A O 1
ATOM 1810 N N . SER A 1 222 ? 46.961 12.126 -35.371 1.00 95.50 222 SER A N 1
ATOM 1811 C CA . SER A 1 222 ? 45.753 11.288 -35.311 1.00 95.50 222 SER A CA 1
ATOM 1812 C C . SER A 1 222 ? 44.489 12.088 -35.663 1.00 95.50 222 SER A C 1
ATOM 1814 O O . SER A 1 222 ? 43.670 11.653 -36.464 1.00 95.50 222 SER A O 1
ATOM 1816 N N . ILE A 1 223 ? 44.350 13.304 -35.121 1.00 93.44 223 ILE A N 1
ATOM 1817 C CA . ILE A 1 223 ? 43.219 14.207 -35.391 1.00 93.44 223 ILE A CA 1
ATOM 1818 C C . ILE A 1 223 ? 43.154 14.610 -36.870 1.00 93.44 223 ILE A C 1
ATOM 1820 O O . ILE A 1 223 ? 42.065 14.682 -37.441 1.00 93.44 223 ILE A O 1
ATOM 1824 N N . SER A 1 224 ? 44.302 14.860 -37.506 1.00 94.81 224 SER A N 1
ATOM 1825 C CA . SER A 1 224 ? 44.364 15.169 -38.938 1.00 94.81 224 SER A CA 1
ATOM 1826 C C . SER A 1 224 ? 43.885 13.992 -39.795 1.00 94.81 224 SER A C 1
ATOM 1828 O O . SER A 1 224 ? 43.118 14.197 -40.737 1.00 94.81 224 SER A O 1
ATOM 1830 N N . GLU A 1 225 ? 44.286 12.766 -39.452 1.00 95.69 225 GLU A N 1
ATOM 1831 C CA . GLU A 1 225 ? 43.849 11.545 -40.145 1.00 95.69 225 GLU A CA 1
ATOM 1832 C C . GLU A 1 225 ? 42.345 11.283 -39.950 1.00 95.69 225 GLU A C 1
ATOM 1834 O O . GLU A 1 225 ? 41.631 10.963 -40.906 1.00 95.69 225 GLU A O 1
ATOM 1839 N N . ILE A 1 226 ? 41.824 11.499 -38.737 1.00 91.56 226 ILE A N 1
ATOM 1840 C CA . ILE A 1 226 ? 40.382 11.425 -38.450 1.00 91.56 226 ILE A CA 1
ATOM 1841 C C . ILE A 1 226 ? 39.620 12.434 -39.309 1.00 91.56 226 ILE A C 1
ATOM 1843 O O . ILE A 1 226 ? 38.671 12.072 -39.996 1.00 91.56 226 ILE A O 1
ATOM 1847 N N . LYS A 1 227 ? 40.054 13.698 -39.329 1.00 90.81 227 LYS A N 1
ATOM 1848 C CA . LYS A 1 227 ? 39.409 14.734 -40.142 1.00 90.81 227 LYS A CA 1
ATOM 1849 C C . LYS A 1 227 ? 39.406 14.373 -41.627 1.00 90.81 227 LYS A C 1
ATOM 1851 O O . LYS A 1 227 ? 38.391 14.545 -42.295 1.00 90.81 227 LYS A O 1
ATOM 1856 N N . SER A 1 228 ? 40.528 13.871 -42.143 1.00 93.81 228 SER A N 1
ATOM 1857 C CA . SER A 1 228 ? 40.639 13.432 -43.537 1.00 93.81 228 SER A CA 1
ATOM 1858 C C . SER A 1 228 ? 39.656 12.299 -43.854 1.00 93.81 228 SER A C 1
ATOM 1860 O O . SER A 1 228 ? 38.888 12.400 -44.810 1.00 93.81 228 SER A O 1
ATOM 1862 N N . SER A 1 229 ? 39.615 11.257 -43.019 1.00 92.44 229 SER A N 1
ATOM 1863 C CA . SER A 1 229 ? 38.721 10.105 -43.211 1.00 92.44 229 SER A CA 1
ATOM 1864 C C . SER A 1 229 ? 37.235 10.464 -43.070 1.00 92.44 229 SER A C 1
ATOM 1866 O O . SER A 1 229 ? 36.434 10.061 -43.911 1.00 92.44 229 SER A O 1
ATOM 1868 N N . VAL A 1 230 ? 36.844 11.293 -42.097 1.00 88.25 230 VAL A N 1
ATOM 1869 C CA . VAL A 1 230 ? 35.450 11.764 -41.956 1.00 88.25 230 VAL A CA 1
ATOM 1870 C C . VAL A 1 230 ? 35.008 12.588 -43.172 1.00 88.25 230 VAL A C 1
ATOM 1872 O O . VAL A 1 230 ? 33.890 12.418 -43.658 1.00 88.25 230 VAL A O 1
ATOM 1875 N N . LEU A 1 231 ? 35.884 13.431 -43.729 1.00 88.44 231 LEU A N 1
ATOM 1876 C CA . LEU A 1 231 ? 35.591 14.156 -44.972 1.00 88.44 231 LEU A CA 1
ATOM 1877 C C . LEU A 1 231 ? 35.480 13.221 -46.187 1.00 88.44 231 LEU A C 1
ATOM 1879 O O . LEU A 1 231 ? 34.690 13.493 -47.093 1.00 88.44 231 LEU A O 1
ATOM 1883 N N . GLN A 1 232 ? 36.226 12.111 -46.216 1.00 90.88 232 GLN A N 1
ATOM 1884 C CA . GLN A 1 232 ? 36.054 11.076 -47.241 1.00 90.88 232 GLN A CA 1
ATOM 1885 C C . GLN A 1 232 ? 34.684 10.403 -47.130 1.00 90.88 232 GLN A C 1
ATOM 1887 O O . GLN A 1 232 ? 34.014 10.255 -48.150 1.00 90.88 232 GLN A O 1
ATOM 1892 N N . LEU A 1 233 ? 34.231 10.076 -45.916 1.00 88.00 233 LEU A N 1
ATOM 1893 C CA . LEU A 1 233 ? 32.882 9.554 -45.677 1.00 88.00 233 LEU A CA 1
ATOM 1894 C C . LEU A 1 233 ? 31.802 10.555 -46.109 1.00 88.00 233 LEU A C 1
ATOM 1896 O O . LEU A 1 233 ? 30.890 10.188 -46.844 1.00 88.00 233 LEU A O 1
ATOM 1900 N N . ALA A 1 234 ? 31.939 11.832 -45.736 1.00 86.50 234 ALA A N 1
ATOM 1901 C CA . ALA A 1 234 ? 31.030 12.899 -46.164 1.00 86.50 234 ALA A CA 1
ATOM 1902 C C . ALA A 1 234 ? 30.971 13.030 -47.697 1.00 86.50 234 ALA A C 1
ATOM 1904 O O . ALA A 1 234 ? 29.897 13.147 -48.281 1.00 86.50 234 ALA A O 1
ATOM 1905 N N . SER A 1 235 ? 32.121 12.958 -48.371 1.00 89.00 235 SER A N 1
ATOM 1906 C CA . SER A 1 235 ? 32.187 12.962 -49.836 1.00 89.00 235 SER A CA 1
ATOM 1907 C C . SER A 1 235 ? 31.508 11.732 -50.444 1.00 89.00 235 SER A C 1
ATOM 1909 O O . SER A 1 235 ? 30.782 11.850 -51.431 1.00 89.00 235 SER A O 1
ATOM 1911 N N . HIS A 1 236 ? 31.709 10.561 -49.837 1.00 87.75 236 HIS A N 1
ATOM 1912 C CA . HIS A 1 236 ? 31.116 9.305 -50.277 1.00 87.75 236 HIS A CA 1
ATOM 1913 C C . HIS A 1 236 ? 29.585 9.305 -50.135 1.00 87.75 236 HIS A C 1
ATOM 1915 O O . HIS A 1 236 ? 28.902 8.850 -51.048 1.00 87.75 236 HIS A O 1
ATOM 1921 N N . LEU A 1 237 ? 29.038 9.905 -49.070 1.00 83.62 237 LEU A N 1
ATOM 1922 C CA . LEU A 1 237 ? 27.591 10.067 -48.871 1.00 83.62 237 LEU A CA 1
ATOM 1923 C C . LEU A 1 237 ? 26.892 10.838 -50.005 1.00 83.62 237 LEU A C 1
ATOM 1925 O O . LEU A 1 237 ? 25.715 10.604 -50.247 1.00 83.62 237 LEU A O 1
ATOM 1929 N N . ASN A 1 238 ? 27.591 11.700 -50.756 1.00 83.44 238 ASN A N 1
ATOM 1930 C CA . ASN A 1 238 ? 27.001 12.375 -51.926 1.00 83.44 238 ASN A CA 1
ATOM 1931 C C . ASN A 1 238 ? 26.653 11.419 -53.079 1.00 83.44 238 ASN A C 1
ATOM 1933 O O . ASN A 1 238 ? 25.968 11.820 -54.015 1.00 83.44 238 ASN A O 1
ATOM 1937 N N . LYS A 1 239 ? 27.169 10.186 -53.052 1.00 83.00 239 LYS A N 1
ATOM 1938 C CA . LYS A 1 239 ? 26.869 9.142 -54.040 1.00 83.00 239 LYS A CA 1
ATOM 1939 C C . LYS A 1 239 ? 25.689 8.264 -53.625 1.00 83.00 239 LYS A C 1
ATOM 1941 O O . LYS A 1 239 ? 25.397 7.308 -54.333 1.00 83.00 239 LYS A O 1
ATOM 1946 N N . TRP A 1 240 ? 25.073 8.545 -52.477 1.00 81.81 240 TRP A N 1
ATOM 1947 C CA . TRP A 1 240 ? 24.006 7.721 -51.933 1.00 81.81 240 TRP A CA 1
ATOM 1948 C C . TRP A 1 240 ? 22.770 7.749 -52.827 1.00 81.81 240 TRP A C 1
ATOM 1950 O O . TRP A 1 240 ? 22.269 8.825 -53.157 1.00 81.81 240 TRP A O 1
ATOM 1960 N N . ASP A 1 241 ? 22.278 6.562 -53.164 1.00 79.12 241 ASP A N 1
ATOM 1961 C CA . ASP A 1 241 ? 21.018 6.356 -53.870 1.00 79.12 241 ASP A CA 1
ATOM 1962 C C . ASP A 1 241 ? 20.080 5.543 -52.974 1.00 79.12 241 ASP A C 1
ATOM 1964 O O . ASP A 1 241 ? 20.504 4.566 -52.348 1.00 79.12 241 ASP A O 1
ATOM 1968 N N . GLU A 1 242 ? 18.826 5.973 -52.851 1.00 78.94 242 GLU A N 1
ATOM 1969 C CA . GLU A 1 242 ? 17.845 5.286 -52.009 1.00 78.94 242 GLU A CA 1
ATOM 1970 C C . GLU A 1 242 ? 17.202 4.116 -52.759 1.00 78.94 242 GLU A C 1
ATOM 1972 O O . GLU A 1 242 ? 16.944 4.183 -53.958 1.00 78.94 242 GLU A O 1
ATOM 1977 N N . SER A 1 243 ? 16.918 3.028 -52.048 1.00 78.69 243 SER A N 1
ATOM 1978 C CA . SER A 1 243 ? 16.321 1.820 -52.618 1.00 78.69 243 SER A CA 1
ATOM 1979 C C . SER A 1 243 ? 15.280 1.231 -51.666 1.00 78.69 243 SER A C 1
ATOM 1981 O O . SER A 1 243 ? 15.148 1.637 -50.512 1.00 78.69 243 SER A O 1
ATOM 1983 N N . SER A 1 244 ? 14.467 0.304 -52.173 1.00 77.25 244 SER A N 1
ATOM 1984 C CA . SER A 1 244 ? 13.488 -0.437 -51.373 1.00 77.25 244 SER A CA 1
ATOM 1985 C C . SER A 1 244 ? 13.976 -1.863 -51.159 1.00 77.25 244 SER A C 1
ATOM 1987 O O . SER A 1 244 ? 14.299 -2.546 -52.125 1.00 77.25 244 SER A O 1
ATOM 1989 N N . PHE A 1 245 ? 13.960 -2.330 -49.911 1.00 83.81 245 PHE A N 1
ATOM 1990 C CA . PHE A 1 245 ? 14.419 -3.676 -49.568 1.00 83.81 245 PHE A CA 1
ATOM 1991 C C . PHE A 1 245 ? 13.553 -4.756 -50.228 1.00 83.81 245 PHE A C 1
ATOM 1993 O O . PHE A 1 245 ? 12.327 -4.767 -50.072 1.00 83.81 245 PHE A O 1
ATOM 2000 N N . ASP A 1 246 ? 14.200 -5.715 -50.889 1.00 82.69 246 ASP A N 1
ATOM 2001 C CA . ASP A 1 246 ? 13.573 -6.864 -51.555 1.00 82.69 246 ASP A CA 1
ATOM 2002 C C . ASP A 1 246 ? 12.707 -7.727 -50.608 1.00 82.69 246 ASP A C 1
ATOM 2004 O O . ASP A 1 246 ? 11.692 -8.294 -51.015 1.00 82.69 246 ASP A O 1
ATOM 2008 N N . GLN A 1 247 ? 13.078 -7.769 -49.325 1.00 89.06 247 GLN A N 1
ATOM 2009 C CA . GLN A 1 247 ? 12.415 -8.481 -48.228 1.00 89.06 247 GLN A CA 1
ATOM 2010 C C . GLN A 1 247 ? 12.000 -7.531 -47.092 1.00 89.06 247 GLN A C 1
ATOM 2012 O O . GLN A 1 247 ? 12.033 -7.895 -45.915 1.00 89.06 247 GLN A O 1
ATOM 2017 N N . GLY A 1 248 ? 11.617 -6.290 -47.417 1.00 89.69 248 GLY A N 1
ATOM 2018 C CA . GLY A 1 248 ? 11.359 -5.243 -46.418 1.00 89.69 248 GLY A CA 1
ATOM 2019 C C . GLY A 1 248 ? 10.348 -5.620 -45.325 1.00 89.69 248 GLY A C 1
ATOM 2020 O O . GLY A 1 248 ? 10.540 -5.267 -44.162 1.00 89.69 248 GLY A O 1
ATOM 2021 N N . LYS A 1 249 ? 9.306 -6.401 -45.645 1.00 93.56 249 LYS A N 1
ATOM 2022 C CA . LYS A 1 249 ? 8.314 -6.853 -44.649 1.00 93.56 249 LYS A CA 1
ATOM 2023 C C . LYS A 1 249 ? 8.885 -7.894 -43.688 1.00 93.56 249 LYS A C 1
ATOM 2025 O O . LYS A 1 249 ? 8.592 -7.854 -42.494 1.00 93.56 249 LYS A O 1
ATOM 2030 N N . GLU A 1 250 ? 9.674 -8.836 -44.188 1.00 94.19 250 GLU A N 1
ATOM 2031 C CA . GLU A 1 250 ? 10.358 -9.855 -43.394 1.00 94.19 250 GLU A CA 1
ATOM 2032 C C . GLU A 1 250 ? 11.462 -9.237 -42.530 1.00 94.19 250 GLU A C 1
ATOM 2034 O O . GLU A 1 250 ? 11.588 -9.608 -41.362 1.00 94.19 250 GLU A O 1
ATOM 2039 N N . TYR A 1 251 ? 12.198 -8.263 -43.072 1.00 92.56 251 TYR A N 1
ATOM 2040 C CA . TYR A 1 251 ? 13.159 -7.455 -42.324 1.00 92.56 251 TYR A CA 1
ATOM 2041 C C . TYR A 1 251 ? 12.456 -6.700 -41.189 1.00 92.56 251 TYR A C 1
ATOM 2043 O O . TYR A 1 251 ? 12.830 -6.853 -40.028 1.00 92.56 251 TYR A O 1
ATOM 2051 N N . TYR A 1 252 ? 11.353 -5.999 -41.479 1.00 94.00 252 TYR A N 1
ATOM 2052 C CA . TYR A 1 252 ? 10.571 -5.291 -40.462 1.00 94.00 252 TYR A CA 1
ATOM 2053 C C . TYR A 1 252 ? 10.031 -6.219 -39.363 1.00 94.00 252 TYR A C 1
ATOM 2055 O O . TYR A 1 252 ? 10.102 -5.890 -38.179 1.00 94.00 252 TYR A O 1
ATOM 2063 N N . ARG A 1 253 ? 9.535 -7.413 -39.721 1.00 95.69 253 ARG A N 1
ATOM 2064 C CA . ARG A 1 253 ? 9.132 -8.434 -38.736 1.00 95.69 253 ARG A CA 1
ATOM 2065 C C . ARG A 1 253 ? 10.295 -8.851 -37.836 1.00 95.69 253 ARG A C 1
ATOM 2067 O O . ARG A 1 253 ? 10.093 -9.030 -36.637 1.00 95.69 253 ARG A O 1
ATOM 2074 N N . ALA A 1 254 ? 11.499 -8.989 -38.389 1.00 94.25 254 ALA A N 1
ATOM 2075 C CA . ALA A 1 254 ? 12.687 -9.301 -37.605 1.00 94.25 254 ALA A CA 1
ATOM 2076 C C . ALA A 1 254 ? 13.085 -8.140 -36.675 1.00 94.25 254 ALA A C 1
ATOM 2078 O O . ALA A 1 254 ? 13.383 -8.395 -35.510 1.00 94.25 254 ALA A O 1
ATOM 2079 N N . CYS A 1 255 ? 13.001 -6.883 -37.128 1.00 93.38 255 CYS A N 1
ATOM 2080 C CA . CYS A 1 255 ? 13.212 -5.706 -36.275 1.00 93.38 255 CYS A CA 1
ATOM 2081 C C . CYS A 1 255 ? 12.189 -5.631 -35.134 1.00 93.38 255 CYS A C 1
ATOM 2083 O O . CYS A 1 255 ? 12.559 -5.414 -33.980 1.00 93.38 255 CYS A O 1
ATOM 2085 N N . LEU A 1 256 ? 10.906 -5.881 -35.426 1.00 94.88 256 LEU A N 1
ATOM 2086 C CA . LEU A 1 256 ? 9.869 -5.970 -34.399 1.00 94.88 256 LEU A CA 1
ATOM 2087 C C . LEU A 1 256 ? 10.182 -7.069 -33.383 1.00 94.88 256 LEU A C 1
ATOM 2089 O O . LEU A 1 256 ? 10.178 -6.793 -32.186 1.00 94.88 256 LEU A O 1
ATOM 2093 N N . LYS A 1 257 ? 10.499 -8.291 -33.826 1.00 94.44 257 LYS A N 1
ATOM 2094 C CA . LYS A 1 257 ? 10.851 -9.387 -32.911 1.00 94.44 257 LYS A CA 1
ATOM 2095 C C . LYS A 1 257 ? 12.047 -9.017 -32.029 1.00 94.44 257 LYS A C 1
ATOM 2097 O O . LYS A 1 257 ? 12.001 -9.252 -30.824 1.00 94.44 257 LYS A O 1
ATOM 2102 N N . TRP A 1 258 ? 13.073 -8.388 -32.602 1.00 93.38 258 TRP A N 1
ATOM 2103 C CA . TRP A 1 258 ? 14.276 -7.959 -31.887 1.00 93.38 258 TRP A CA 1
ATOM 2104 C C . TRP A 1 258 ? 13.973 -6.920 -30.793 1.00 93.38 258 TRP A C 1
ATOM 2106 O O . TRP A 1 258 ? 14.393 -7.086 -29.650 1.00 93.38 258 TRP A O 1
ATOM 2116 N N . HIS A 1 259 ? 13.184 -5.882 -31.099 1.00 93.12 259 HIS A N 1
ATOM 2117 C CA . HIS A 1 259 ? 12.833 -4.839 -30.123 1.00 93.12 259 HIS A CA 1
ATOM 2118 C C . HIS A 1 259 ? 11.815 -5.299 -29.075 1.00 93.12 259 HIS A C 1
ATOM 2120 O O . HIS A 1 259 ? 11.885 -4.885 -27.913 1.00 93.12 259 HIS A O 1
ATOM 2126 N N . LEU A 1 260 ? 10.844 -6.117 -29.489 1.00 94.31 260 LEU A N 1
ATOM 2127 C CA . LEU A 1 260 ? 9.735 -6.548 -28.642 1.00 94.31 260 LEU A CA 1
ATOM 2128 C C . LEU A 1 260 ? 10.067 -7.794 -27.825 1.00 94.31 260 LEU A C 1
ATOM 2130 O O . LEU A 1 260 ? 9.398 -8.048 -26.825 1.00 94.31 260 LEU A O 1
ATOM 2134 N N . SER A 1 261 ? 11.094 -8.560 -28.211 1.00 91.19 261 SER A N 1
ATOM 2135 C CA . SER A 1 261 ? 11.476 -9.853 -27.618 1.00 91.19 261 SER A CA 1
ATOM 2136 C C . SER A 1 261 ? 10.341 -10.889 -27.588 1.00 91.19 261 SER A C 1
ATOM 2138 O O . SER A 1 261 ? 10.324 -11.807 -26.770 1.00 91.19 261 SER A O 1
ATOM 2140 N N . ILE A 1 262 ? 9.359 -10.716 -28.475 1.00 90.56 262 ILE A N 1
ATOM 2141 C CA . ILE A 1 262 ? 8.218 -11.608 -28.678 1.00 90.56 262 ILE A CA 1
ATOM 2142 C C . ILE A 1 262 ? 7.929 -11.708 -30.173 1.00 90.56 262 ILE A C 1
ATOM 2144 O O . ILE A 1 262 ? 8.069 -10.734 -30.913 1.00 90.56 262 ILE A O 1
ATOM 2148 N N . ASP A 1 263 ? 7.499 -12.887 -30.610 1.00 90.62 263 ASP A N 1
ATOM 2149 C CA . ASP A 1 263 ? 7.078 -13.113 -31.990 1.00 90.62 263 ASP A CA 1
ATOM 2150 C C . ASP A 1 263 ? 5.610 -12.688 -32.156 1.00 90.62 263 ASP A C 1
ATOM 2152 O O . ASP A 1 263 ? 4.677 -13.451 -31.896 1.00 90.62 263 ASP A O 1
ATOM 2156 N N . ILE A 1 264 ? 5.405 -11.412 -32.491 1.00 93.81 264 ILE A N 1
ATOM 2157 C CA . ILE A 1 264 ? 4.091 -10.794 -32.693 1.00 93.81 264 ILE A CA 1
ATOM 2158 C C . ILE A 1 264 ? 4.000 -10.228 -34.109 1.00 93.81 264 ILE A C 1
ATOM 2160 O O . ILE A 1 264 ? 4.938 -9.609 -34.611 1.00 93.81 264 ILE A O 1
ATOM 2164 N N . SER A 1 265 ? 2.858 -10.428 -34.769 1.00 97.06 265 SER A N 1
ATOM 2165 C CA . SER A 1 265 ? 2.687 -9.944 -36.137 1.00 97.06 265 SER A CA 1
ATOM 2166 C C . SER A 1 265 ? 2.516 -8.415 -36.188 1.00 97.06 265 SER A C 1
ATOM 2168 O O . SER A 1 265 ? 1.877 -7.838 -35.298 1.00 97.06 265 SER A O 1
ATOM 2170 N N . PRO A 1 266 ? 3.016 -7.740 -37.244 1.00 97.94 266 PRO A N 1
ATOM 2171 C CA . PRO A 1 266 ? 2.768 -6.317 -37.486 1.00 97.94 266 PRO A CA 1
ATOM 2172 C C . PRO A 1 266 ? 1.285 -5.937 -37.432 1.00 97.94 266 PRO A C 1
ATOM 2174 O O . PRO A 1 266 ? 0.923 -4.886 -36.909 1.00 97.94 266 PRO A O 1
ATOM 2177 N N . GLU A 1 267 ? 0.407 -6.803 -37.940 1.00 98.38 267 GLU A N 1
ATOM 2178 C CA . GLU A 1 267 ? -1.040 -6.599 -37.925 1.00 98.38 267 GLU A CA 1
ATOM 2179 C C . GLU A 1 267 ? -1.600 -6.552 -36.503 1.00 98.38 267 GLU A C 1
ATOM 2181 O O . GLU A 1 267 ? -2.433 -5.700 -36.189 1.00 98.38 267 GLU A O 1
ATOM 2186 N N . GLU A 1 268 ? -1.137 -7.448 -35.633 1.00 98.06 268 GLU A N 1
ATOM 2187 C CA . GLU A 1 268 ? -1.558 -7.480 -34.237 1.00 98.06 268 GLU A CA 1
ATOM 2188 C C . GLU A 1 268 ? -1.034 -6.254 -33.478 1.00 98.06 268 GLU A C 1
ATOM 2190 O O . GLU A 1 268 ? -1.787 -5.644 -32.715 1.00 98.06 268 GLU A O 1
ATOM 2195 N N . VAL A 1 269 ? 0.214 -5.839 -33.726 1.00 98.19 269 VAL A N 1
ATOM 2196 C CA . VAL A 1 269 ? 0.784 -4.599 -33.168 1.00 98.19 269 VAL A CA 1
ATOM 2197 C C . VAL A 1 269 ? -0.048 -3.385 -33.593 1.00 98.19 269 VAL A C 1
ATOM 2199 O O . VAL A 1 269 ? -0.469 -2.601 -32.740 1.00 98.19 269 VAL A O 1
ATOM 2202 N N . HIS A 1 270 ? -0.371 -3.269 -34.884 1.00 98.56 270 HIS A N 1
ATOM 2203 C CA . HIS A 1 270 ? -1.197 -2.185 -35.420 1.00 98.56 270 HIS A CA 1
ATOM 2204 C C . HIS A 1 270 ? -2.594 -2.166 -34.788 1.00 98.56 270 HIS A C 1
ATOM 2206 O O . HIS A 1 270 ? -3.076 -1.122 -34.344 1.00 98.56 270 HIS A O 1
ATOM 2212 N N . ARG A 1 271 ? -3.242 -3.336 -34.688 1.00 98.56 271 ARG A N 1
ATOM 2213 C CA . ARG A 1 271 ? -4.572 -3.491 -34.083 1.00 98.56 271 ARG A CA 1
ATOM 2214 C C . ARG A 1 271 ? -4.578 -3.083 -32.609 1.00 98.56 271 ARG A C 1
ATOM 2216 O O . ARG A 1 271 ? -5.503 -2.393 -32.178 1.00 98.56 271 ARG A O 1
ATOM 2223 N N . ARG A 1 272 ? -3.562 -3.487 -31.837 1.00 98.12 272 ARG A N 1
ATOM 2224 C CA . ARG A 1 272 ? -3.393 -3.055 -30.438 1.00 98.12 272 ARG A CA 1
ATOM 2225 C C . ARG A 1 272 ? -3.163 -1.551 -30.345 1.00 98.12 272 ARG A C 1
ATOM 2227 O O . ARG A 1 272 ? -3.770 -0.910 -29.494 1.00 98.12 272 ARG A O 1
ATOM 2234 N N . GLY A 1 273 ? -2.368 -0.987 -31.254 1.00 98.12 273 GLY A N 1
ATOM 2235 C CA . GLY A 1 273 ? -2.165 0.456 -31.373 1.00 98.12 273 GLY A CA 1
ATOM 2236 C C . GLY A 1 273 ? -3.469 1.226 -31.547 1.00 98.12 273 GLY A C 1
ATOM 2237 O O . GLY A 1 273 ? -3.749 2.140 -30.777 1.00 98.12 273 GLY A O 1
ATOM 2238 N N . LEU A 1 274 ? -4.309 0.815 -32.502 1.00 98.44 274 LEU A N 1
ATOM 2239 C CA . LEU A 1 274 ? -5.617 1.437 -32.736 1.00 98.44 274 LEU A CA 1
ATOM 2240 C C . LEU A 1 274 ? -6.522 1.361 -31.496 1.00 98.44 274 LEU A C 1
ATOM 2242 O O . LEU A 1 274 ? -7.175 2.345 -31.148 1.00 98.44 274 LEU A O 1
ATOM 2246 N N . ALA A 1 275 ? -6.544 0.212 -30.812 1.00 98.38 275 ALA A N 1
ATOM 2247 C CA . ALA A 1 275 ? -7.336 0.026 -29.598 1.00 98.38 275 ALA A CA 1
ATOM 2248 C C . ALA A 1 275 ? -6.856 0.918 -28.438 1.00 98.38 275 ALA A C 1
ATOM 2250 O O . ALA A 1 275 ? -7.678 1.517 -27.742 1.00 98.38 275 ALA A O 1
ATOM 2251 N N . GLU A 1 276 ? -5.541 1.046 -28.249 1.00 98.25 276 GLU A N 1
ATOM 2252 C CA . GLU A 1 276 ? -4.974 1.908 -27.210 1.00 98.25 276 GLU A CA 1
ATOM 2253 C C . GLU A 1 276 ? -5.171 3.394 -27.516 1.00 98.25 276 GLU A C 1
ATOM 2255 O O . GLU A 1 276 ? -5.518 4.152 -26.611 1.00 98.25 276 GLU A O 1
ATOM 2260 N N . VAL A 1 277 ? -5.047 3.815 -28.780 1.00 97.94 277 VAL A N 1
ATOM 2261 C CA . VAL A 1 277 ? -5.373 5.190 -29.193 1.00 97.94 277 VAL A CA 1
ATOM 2262 C C . VAL A 1 277 ? -6.829 5.526 -28.851 1.00 97.94 277 VAL A C 1
ATOM 2264 O O . VAL A 1 277 ? -7.086 6.571 -28.254 1.00 97.94 277 VAL A O 1
ATOM 2267 N N . ASP A 1 278 ? -7.781 4.635 -29.147 1.00 96.69 278 ASP A N 1
ATOM 2268 C CA . ASP A 1 278 ? -9.194 4.826 -28.786 1.00 96.69 278 ASP A CA 1
ATOM 2269 C C . ASP A 1 278 ? -9.405 4.888 -27.262 1.00 96.69 278 ASP A C 1
ATOM 2271 O O . ASP A 1 278 ? -10.066 5.802 -26.755 1.00 96.69 278 ASP A O 1
ATOM 2275 N N . ARG A 1 279 ? -8.809 3.953 -26.505 1.00 97.31 279 ARG A N 1
ATOM 2276 C CA . ARG A 1 279 ? -8.911 3.919 -25.037 1.00 97.31 279 ARG A CA 1
ATOM 2277 C C . ARG A 1 279 ? -8.396 5.212 -24.406 1.00 97.31 279 ARG A C 1
ATOM 2279 O O . ARG A 1 279 ? -9.096 5.790 -23.573 1.00 97.31 279 ARG A O 1
ATOM 2286 N N . ILE A 1 280 ? -7.208 5.663 -24.803 1.00 96.44 280 ILE A N 1
ATOM 2287 C CA . ILE A 1 280 ? -6.567 6.853 -24.238 1.00 96.44 280 ILE A CA 1
ATOM 2288 C C . ILE A 1 280 ? -7.326 8.116 -24.649 1.00 96.44 280 ILE A C 1
ATOM 2290 O O . ILE A 1 280 ? -7.609 8.960 -23.799 1.00 96.44 280 ILE A O 1
ATOM 2294 N N . ASN A 1 281 ? -7.764 8.217 -25.908 1.00 94.19 281 ASN A N 1
ATOM 2295 C CA . ASN A 1 281 ? -8.564 9.348 -26.377 1.00 94.19 281 ASN A CA 1
ATOM 2296 C C . ASN A 1 281 ? -9.879 9.494 -25.585 1.00 94.19 281 ASN A C 1
ATOM 2298 O O . ASN A 1 281 ? -10.273 10.610 -25.243 1.00 94.19 281 ASN A O 1
ATOM 2302 N N . ARG A 1 282 ? -10.539 8.386 -25.206 1.00 93.88 282 ARG A N 1
ATOM 2303 C CA . ARG A 1 282 ? -11.691 8.441 -24.283 1.00 93.88 282 ARG A CA 1
ATOM 2304 C C . ARG A 1 282 ? -11.320 9.000 -22.908 1.00 93.88 282 ARG A C 1
ATOM 2306 O O . ARG A 1 282 ? -12.098 9.779 -22.362 1.00 93.88 282 ARG A O 1
ATOM 2313 N N . GLY A 1 283 ? -10.161 8.629 -22.362 1.00 93.50 283 GLY A N 1
ATOM 2314 C CA . GLY A 1 283 ? -9.643 9.189 -21.108 1.00 93.50 283 GLY A CA 1
ATOM 2315 C C . GLY A 1 283 ? -9.412 10.699 -21.207 1.00 93.50 283 GLY A C 1
ATOM 2316 O O . GLY A 1 283 ? -9.906 11.461 -20.378 1.00 93.50 283 GLY A O 1
ATOM 2317 N N . MET A 1 284 ? -8.776 11.153 -22.288 1.00 93.75 284 MET A N 1
ATOM 2318 C CA . MET A 1 284 ? -8.567 12.579 -22.563 1.00 93.75 284 MET A CA 1
ATOM 2319 C C . MET A 1 284 ? -9.892 13.346 -22.659 1.00 93.75 284 MET A C 1
ATOM 2321 O O . MET A 1 284 ? -10.026 14.414 -22.068 1.00 93.75 284 MET A O 1
ATOM 2325 N N . LEU A 1 285 ? -10.912 12.786 -23.319 1.00 92.06 285 LEU A N 1
ATOM 2326 C CA . LEU A 1 285 ? -12.249 13.393 -23.393 1.00 92.06 285 LEU A CA 1
ATOM 2327 C C . LEU A 1 285 ? -12.954 13.498 -22.027 1.00 92.06 285 LEU A C 1
ATOM 2329 O O . LEU A 1 285 ? -13.769 14.396 -21.811 1.00 92.06 285 LEU A O 1
ATOM 2333 N N . GLN A 1 286 ? -12.663 12.602 -21.080 1.00 92.12 286 GLN A N 1
ATOM 2334 C CA . GLN A 1 286 ? -13.167 12.742 -19.710 1.00 92.12 286 GLN A CA 1
ATOM 2335 C C . GLN A 1 286 ? -12.486 13.906 -18.987 1.00 92.12 286 GLN A C 1
ATOM 2337 O O . GLN A 1 286 ? -13.156 14.666 -18.286 1.00 92.12 286 GLN A O 1
ATOM 2342 N N . VAL A 1 287 ? -11.180 14.080 -19.192 1.00 92.19 287 VAL A N 1
ATOM 2343 C CA . VAL A 1 287 ? -10.415 15.197 -18.628 1.00 92.19 287 VAL A CA 1
ATOM 2344 C C . VAL A 1 287 ? -10.893 16.536 -19.205 1.00 92.19 287 VAL A C 1
ATOM 2346 O O . VAL A 1 287 ? -11.176 17.459 -18.440 1.00 92.19 287 VAL A O 1
ATOM 2349 N N . THR A 1 288 ? -11.100 16.644 -20.526 1.00 91.75 288 THR A N 1
ATOM 2350 C CA . THR A 1 288 ? -11.646 17.878 -21.131 1.00 91.75 288 THR A CA 1
ATOM 2351 C C . THR A 1 288 ? -13.027 18.224 -20.576 1.00 91.75 288 THR A C 1
ATOM 2353 O O . THR A 1 288 ? -13.301 19.393 -20.304 1.00 91.75 288 THR A O 1
ATOM 2356 N N . LYS A 1 289 ? -13.879 17.220 -20.327 1.00 90.31 289 LYS A N 1
ATOM 2357 C CA . LYS A 1 289 ? -15.194 17.418 -19.705 1.00 90.31 289 LYS A CA 1
ATOM 2358 C C . LYS A 1 289 ? -15.083 17.997 -18.293 1.00 90.31 289 LYS A C 1
ATOM 2360 O O . LYS A 1 289 ? -15.837 18.907 -17.965 1.00 90.31 289 LYS A O 1
ATOM 2365 N N . LYS A 1 290 ? -14.147 17.513 -17.470 1.00 91.19 290 LYS A N 1
ATOM 2366 C CA . LYS A 1 290 ? -13.897 18.070 -16.126 1.00 91.19 290 LYS A CA 1
ATOM 2367 C C . LYS A 1 290 ? -13.372 19.507 -16.179 1.00 91.19 290 LYS A C 1
ATOM 2369 O O . LYS A 1 290 ? -13.694 20.310 -15.310 1.00 91.19 290 LYS A O 1
ATOM 2374 N N . LEU A 1 291 ? -12.615 19.839 -17.223 1.00 90.69 291 LEU A N 1
ATOM 2375 C CA . LEU A 1 291 ? -12.136 21.193 -17.506 1.00 90.69 291 LEU A CA 1
ATOM 2376 C C . LEU A 1 291 ? -13.190 22.089 -18.184 1.00 90.69 291 LEU A C 1
ATOM 2378 O O . LEU A 1 291 ? -12.886 23.231 -18.519 1.00 90.69 291 LEU A O 1
ATOM 2382 N N . ASN A 1 292 ? -14.423 21.601 -18.374 1.00 92.44 292 ASN A N 1
ATOM 2383 C CA . ASN A 1 292 ? -15.513 22.294 -19.069 1.00 92.44 292 ASN A CA 1
ATOM 2384 C C . ASN A 1 292 ? -15.156 22.738 -20.500 1.00 92.44 292 ASN A C 1
ATOM 2386 O O . ASN A 1 292 ? -15.644 23.761 -20.980 1.00 92.44 292 ASN A O 1
ATOM 2390 N N . PHE A 1 293 ? -14.318 21.969 -21.198 1.00 89.12 293 PHE A N 1
ATOM 2391 C CA . PHE A 1 293 ? -13.963 22.231 -22.588 1.00 89.12 293 PHE A CA 1
ATOM 2392 C C . PHE A 1 293 ? -14.886 21.441 -23.541 1.00 89.12 293 PHE A C 1
ATOM 2394 O O . PHE A 1 293 ? -14.848 20.209 -23.528 1.00 89.12 293 PHE A O 1
ATOM 2401 N N . PRO A 1 294 ? -15.715 22.105 -24.374 1.00 80.81 294 PRO A N 1
ATOM 2402 C CA . PRO A 1 294 ? -16.753 21.444 -25.176 1.00 80.81 294 PRO A CA 1
ATOM 2403 C C . PRO A 1 294 ? -16.258 20.856 -26.514 1.00 80.81 294 PRO A C 1
ATOM 2405 O O . PRO A 1 294 ? -17.059 20.285 -27.252 1.00 80.81 294 PRO A O 1
ATOM 2408 N N . GLY A 1 295 ? -14.974 21.021 -26.850 1.00 83.25 295 GLY A N 1
ATOM 2409 C CA . GLY A 1 295 ? -14.392 20.632 -28.139 1.00 83.25 295 GLY A CA 1
ATOM 2410 C C . GLY A 1 295 ? -13.658 19.287 -28.146 1.00 83.25 295 GLY A C 1
ATOM 2411 O O . GLY A 1 295 ? -13.641 18.536 -27.168 1.00 83.25 295 GLY A O 1
ATOM 2412 N N . ARG A 1 296 ? -13.015 18.986 -29.278 1.00 84.56 296 ARG A N 1
ATOM 2413 C CA . ARG A 1 296 ? -12.166 17.793 -29.459 1.00 84.56 296 ARG A CA 1
ATOM 2414 C C . ARG A 1 296 ? -10.827 17.948 -28.730 1.00 84.56 296 ARG A C 1
ATOM 2416 O O . ARG A 1 296 ? -10.352 19.057 -28.513 1.00 84.56 296 ARG A O 1
ATOM 2423 N N . VAL A 1 297 ? -10.153 16.834 -28.444 1.00 84.44 297 VAL A N 1
ATOM 2424 C CA . VAL A 1 297 ? -8.824 16.822 -27.796 1.00 84.44 297 VAL A CA 1
ATOM 2425 C C . VAL A 1 297 ? -7.791 17.674 -28.555 1.00 84.44 297 VAL A C 1
ATOM 2427 O O . VAL A 1 297 ? -7.076 18.466 -27.950 1.00 84.44 297 VAL A O 1
ATOM 2430 N N . ARG A 1 298 ? -7.761 17.598 -29.892 1.00 83.50 298 ARG A N 1
ATOM 2431 C CA . ARG A 1 298 ? -6.883 18.447 -30.720 1.00 83.50 298 ARG A CA 1
ATOM 2432 C C . ARG A 1 298 ? -7.152 19.945 -30.530 1.00 83.50 298 ARG A C 1
ATOM 2434 O O . ARG A 1 298 ? -6.220 20.741 -30.472 1.00 83.50 298 ARG A O 1
ATOM 2441 N N . GLU A 1 299 ? -8.423 20.330 -30.425 1.00 86.44 299 GLU A N 1
ATOM 2442 C CA . GLU A 1 299 ? -8.827 21.723 -30.196 1.00 86.44 299 GLU A CA 1
ATOM 2443 C C . GLU A 1 299 ? -8.438 22.180 -28.787 1.00 86.44 299 GLU A C 1
ATOM 2445 O O . GLU A 1 299 ? -8.035 23.327 -28.616 1.00 86.44 299 GLU A O 1
ATOM 2450 N N . PHE A 1 300 ? -8.493 21.276 -27.801 1.00 87.25 300 PHE A N 1
ATOM 2451 C CA . PHE A 1 300 ? -8.052 21.547 -26.434 1.00 87.25 300 PHE A CA 1
ATOM 2452 C C . PHE A 1 300 ? -6.563 21.904 -26.380 1.00 87.25 300 PHE A C 1
ATOM 2454 O O . PHE A 1 300 ? -6.195 22.889 -25.744 1.00 87.25 300 PHE A O 1
ATOM 2461 N N . PHE A 1 301 ? -5.692 21.155 -27.060 1.00 82.00 301 PHE A N 1
ATOM 2462 C CA . PHE A 1 301 ? -4.271 21.520 -27.112 1.00 82.00 301 PHE A CA 1
ATOM 2463 C C . PHE A 1 301 ? -4.054 22.825 -27.879 1.00 82.00 301 PHE A C 1
ATOM 2465 O O . PHE A 1 301 ? -3.357 23.718 -27.397 1.00 82.00 301 PHE A O 1
ATOM 2472 N N . GLY A 1 302 ? -4.738 22.989 -29.016 1.00 81.44 302 GLY A N 1
ATOM 2473 C CA . GLY A 1 302 ? -4.680 24.216 -29.809 1.00 81.44 302 GLY A CA 1
ATOM 2474 C C . GLY A 1 302 ? -5.076 25.473 -29.027 1.00 81.44 302 GLY A C 1
ATOM 2475 O O . GLY A 1 302 ? -4.419 26.501 -29.173 1.00 81.44 302 GLY A O 1
ATOM 2476 N N . SER A 1 303 ? -6.090 25.401 -28.155 1.00 81.25 303 SER A N 1
ATOM 2477 C CA . SER A 1 303 ? -6.558 26.555 -27.372 1.00 81.25 303 SER A CA 1
ATOM 2478 C C . SER A 1 303 ? -5.587 27.012 -26.280 1.00 81.25 303 SER A C 1
ATOM 2480 O O . SER A 1 303 ? -5.768 28.091 -25.723 1.00 81.25 303 SER A O 1
ATOM 2482 N N . HIS A 1 304 ? -4.579 26.201 -25.951 1.00 80.06 304 HIS A N 1
ATOM 2483 C CA . HIS A 1 304 ? -3.600 26.494 -24.903 1.00 80.06 304 HIS A CA 1
ATOM 2484 C C . HIS A 1 304 ? -2.186 26.738 -25.447 1.00 80.06 304 HIS A C 1
ATOM 2486 O O . HIS A 1 304 ? -1.287 27.057 -24.666 1.00 80.06 304 HIS A O 1
ATOM 2492 N N . ASN A 1 305 ? -1.980 26.638 -26.765 1.00 75.44 305 ASN A N 1
ATOM 2493 C CA . ASN A 1 305 ? -0.702 26.944 -27.406 1.00 75.44 305 ASN A CA 1
ATOM 2494 C C . ASN A 1 305 ? -0.275 28.394 -27.138 1.00 75.44 305 ASN A C 1
ATOM 2496 O O . ASN A 1 305 ? -1.057 29.327 -27.300 1.00 75.44 305 ASN A O 1
ATOM 2500 N N . GLY A 1 306 ? 0.978 28.580 -26.714 1.00 66.69 306 GLY A N 1
ATOM 2501 C CA . GLY A 1 306 ? 1.532 29.900 -26.393 1.00 66.69 306 GLY A CA 1
ATOM 2502 C C . GLY A 1 306 ? 1.042 30.515 -25.073 1.00 66.69 306 GLY A C 1
ATOM 2503 O O . GLY A 1 306 ? 1.369 31.663 -24.785 1.00 66.69 306 GLY A O 1
ATOM 2504 N N . SER A 1 307 ? 0.278 29.782 -24.254 1.00 78.81 307 SER A N 1
ATOM 2505 C CA . SER A 1 307 ? -0.173 30.260 -22.941 1.00 78.81 307 SER A CA 1
ATOM 2506 C C . SER A 1 307 ? 0.986 30.416 -21.951 1.00 78.81 307 SER A C 1
ATOM 2508 O O . SER A 1 307 ? 1.627 29.437 -21.574 1.00 78.81 307 SER A O 1
ATOM 2510 N N . THR A 1 308 ? 1.193 31.618 -21.410 1.00 78.12 308 THR A N 1
ATOM 2511 C CA . THR A 1 308 ? 2.214 31.873 -20.370 1.00 78.12 308 THR A CA 1
ATOM 2512 C C . THR A 1 308 ? 2.007 31.052 -19.092 1.00 78.12 308 THR A C 1
ATOM 2514 O O . THR A 1 308 ? 2.922 30.925 -18.286 1.00 78.12 308 THR A O 1
ATOM 2517 N N . LYS A 1 309 ? 0.819 30.458 -18.904 1.00 83.50 309 LYS A N 1
ATOM 2518 C CA . LYS A 1 309 ? 0.523 29.541 -17.796 1.00 83.50 309 LYS A CA 1
ATOM 2519 C C . LYS A 1 309 ? 1.282 28.212 -17.905 1.00 83.50 309 LYS A C 1
ATOM 2521 O O . LYS A 1 309 ? 1.606 27.619 -16.880 1.00 83.50 309 LYS A O 1
ATOM 2526 N N . PHE A 1 310 ? 1.507 27.719 -19.124 1.00 87.19 310 PHE A N 1
ATOM 2527 C CA . PHE A 1 310 ? 1.966 26.345 -19.358 1.00 87.19 310 PHE A CA 1
ATOM 2528 C C . PHE A 1 310 ? 3.345 26.238 -19.989 1.00 87.19 310 PHE A C 1
ATOM 2530 O O . PHE A 1 310 ? 3.881 25.141 -20.051 1.00 87.19 310 PHE A O 1
ATOM 2537 N N . TYR A 1 311 ? 3.934 27.340 -20.437 1.00 87.81 311 TYR A N 1
ATOM 2538 C CA . TYR A 1 311 ? 5.236 27.322 -21.089 1.00 87.81 311 TYR A CA 1
ATOM 2539 C C . TYR A 1 311 ? 6.257 28.077 -20.250 1.00 87.81 311 TYR A C 1
ATOM 2541 O O . TYR A 1 311 ? 6.037 29.219 -19.851 1.00 87.81 311 TYR A O 1
ATOM 2549 N N . LEU A 1 312 ? 7.385 27.422 -19.991 1.00 88.81 312 LEU A N 1
ATOM 2550 C CA . LEU A 1 312 ? 8.558 28.063 -19.415 1.00 88.81 312 LEU A CA 1
ATOM 2551 C C . LEU A 1 312 ? 9.389 28.664 -20.553 1.00 88.81 312 LEU A C 1
ATOM 2553 O O . LEU A 1 312 ? 9.459 28.113 -21.650 1.00 88.81 312 LEU A O 1
ATOM 2557 N N . HIS A 1 313 ? 10.002 29.818 -20.299 1.00 88.00 313 HIS A N 1
ATOM 2558 C CA . HIS A 1 313 ? 10.690 30.591 -21.341 1.00 88.00 313 HIS A CA 1
ATOM 2559 C C . HIS A 1 313 ? 12.213 30.627 -21.177 1.00 88.00 313 HIS A C 1
ATOM 2561 O O . HIS A 1 313 ? 12.904 31.146 -22.049 1.00 88.00 313 HIS A O 1
ATOM 2567 N N . THR A 1 314 ? 12.746 30.080 -20.083 1.00 91.06 314 THR A N 1
ATOM 2568 C CA . THR A 1 314 ? 14.189 30.020 -19.826 1.00 91.06 314 THR A CA 1
ATOM 2569 C C . THR A 1 314 ? 14.610 28.608 -19.448 1.00 91.06 314 THR A C 1
ATOM 2571 O O . THR A 1 314 ? 13.864 27.881 -18.791 1.00 91.06 314 THR A O 1
ATOM 2574 N N . GLY A 1 315 ? 15.827 28.233 -19.837 1.00 90.19 315 GLY A N 1
ATOM 2575 C CA . GLY A 1 315 ? 16.396 26.929 -19.509 1.00 90.19 315 GLY A CA 1
ATOM 2576 C C . GLY A 1 315 ? 16.501 26.662 -18.010 1.00 90.19 315 GLY A C 1
ATOM 2577 O O . GLY A 1 315 ? 16.118 25.591 -17.546 1.00 90.19 315 GLY A O 1
ATOM 2578 N N . ASP A 1 316 ? 16.925 27.666 -17.240 1.00 90.56 316 ASP A N 1
ATOM 2579 C CA . ASP A 1 316 ? 17.031 27.560 -15.781 1.00 90.56 316 ASP A CA 1
ATOM 2580 C C . ASP A 1 316 ? 15.683 27.258 -15.119 1.00 90.56 316 ASP A C 1
ATOM 2582 O O . ASP A 1 316 ? 15.616 26.444 -14.199 1.00 90.56 316 ASP A O 1
ATOM 2586 N N . ALA A 1 317 ? 14.595 27.864 -15.611 1.00 92.31 317 ALA A N 1
ATOM 2587 C CA . ALA A 1 317 ? 13.258 27.592 -15.095 1.00 92.31 317 ALA A CA 1
ATOM 2588 C C . ALA A 1 317 ? 12.826 26.147 -15.381 1.00 92.31 317 ALA A C 1
ATOM 2590 O O . ALA A 1 317 ? 12.226 25.508 -14.517 1.00 92.31 317 ALA A O 1
ATOM 2591 N N . VAL A 1 318 ? 13.157 25.618 -16.565 1.00 93.62 318 VAL A N 1
ATOM 2592 C CA . VAL A 1 318 ? 12.871 24.221 -16.929 1.00 93.62 318 VAL A CA 1
ATOM 2593 C C . VAL A 1 318 ? 13.632 23.259 -16.010 1.00 93.62 318 VAL A C 1
ATOM 2595 O O . VAL A 1 318 ? 13.028 22.345 -15.446 1.00 93.62 318 VAL A O 1
ATOM 2598 N N . LEU A 1 319 ? 14.935 23.479 -15.804 1.00 92.94 319 LEU A N 1
ATOM 2599 C CA . LEU A 1 319 ? 15.755 22.642 -14.919 1.00 92.94 319 LEU A CA 1
ATOM 2600 C C . LEU A 1 319 ? 15.248 22.668 -13.474 1.00 92.94 319 LEU A C 1
ATOM 2602 O O . LEU A 1 319 ? 15.128 21.619 -12.841 1.00 92.94 319 LEU A O 1
ATOM 2606 N N . GLU A 1 320 ? 14.926 23.852 -12.957 1.00 92.75 320 GLU A N 1
ATOM 2607 C CA . GLU A 1 320 ? 14.409 24.009 -11.598 1.00 92.75 320 GLU A CA 1
ATOM 2608 C C . GLU A 1 320 ? 13.062 23.306 -11.410 1.00 92.75 320 GLU A C 1
ATOM 2610 O O . GLU A 1 320 ? 12.834 22.637 -10.401 1.00 92.75 320 GLU A O 1
ATOM 2615 N N . GLN A 1 321 ? 12.182 23.387 -12.407 1.00 94.25 321 GLN A N 1
ATOM 2616 C CA . GLN A 1 321 ? 10.900 22.700 -12.356 1.00 94.25 321 GLN A CA 1
ATOM 2617 C C . GLN A 1 321 ? 11.073 21.173 -12.329 1.00 94.25 321 GLN A C 1
ATOM 2619 O O . GLN A 1 321 ? 10.419 20.506 -11.526 1.00 94.25 321 GLN A O 1
ATOM 2624 N N . TYR A 1 322 ? 11.986 20.604 -13.124 1.00 96.19 322 TYR A N 1
ATOM 2625 C CA . TYR A 1 322 ? 12.295 19.171 -13.042 1.00 96.19 322 TYR A CA 1
ATOM 2626 C C . TYR A 1 322 ? 12.884 18.770 -11.681 1.00 96.19 322 TYR A C 1
ATOM 2628 O O . TYR A 1 322 ? 12.501 17.731 -11.141 1.00 96.19 322 TYR A O 1
ATOM 2636 N N . ARG A 1 323 ? 13.744 19.598 -11.071 1.00 93.31 323 ARG A N 1
ATOM 2637 C CA . ARG A 1 323 ? 14.288 19.339 -9.721 1.00 93.31 323 ARG A CA 1
ATOM 2638 C C . ARG A 1 323 ? 13.197 19.247 -8.665 1.00 93.31 323 ARG A C 1
ATOM 2640 O O . ARG A 1 323 ? 13.187 18.282 -7.903 1.00 93.31 323 ARG A O 1
ATOM 2647 N N . LYS A 1 324 ? 12.247 20.183 -8.661 1.00 91.50 324 LYS A N 1
ATOM 2648 C CA . LYS A 1 324 ? 11.095 20.143 -7.744 1.00 91.50 324 LYS A CA 1
ATOM 2649 C C . LYS A 1 324 ? 10.255 18.884 -7.945 1.00 91.50 324 LYS A C 1
ATOM 2651 O O . LYS A 1 324 ? 9.884 18.218 -6.979 1.00 91.50 324 LYS A O 1
ATOM 2656 N N . LEU A 1 325 ? 9.989 18.516 -9.200 1.00 94.88 325 LEU A N 1
ATOM 2657 C CA . LEU A 1 325 ? 9.220 17.312 -9.524 1.00 94.88 325 LEU A CA 1
ATOM 2658 C C . LEU A 1 325 ? 9.903 16.032 -9.020 1.00 94.88 325 LEU A C 1
ATOM 2660 O O . LEU A 1 325 ? 9.244 15.188 -8.412 1.00 94.88 325 LEU A O 1
ATOM 2664 N N . VAL A 1 326 ? 11.212 15.892 -9.219 1.00 92.56 326 VAL A N 1
ATOM 2665 C CA . VAL A 1 326 ? 11.948 14.691 -8.800 1.00 92.56 326 VAL A CA 1
ATOM 2666 C C . VAL A 1 326 ? 12.149 14.665 -7.280 1.00 92.56 326 VAL A C 1
ATOM 2668 O O . VAL A 1 326 ? 11.720 13.720 -6.612 1.00 92.56 326 VAL A O 1
ATOM 2671 N N . PHE A 1 327 ? 12.755 15.707 -6.705 1.00 90.88 327 PHE A N 1
ATOM 2672 C CA . PHE A 1 327 ? 13.246 15.671 -5.324 1.00 90.88 327 PHE A CA 1
ATOM 2673 C C . PHE A 1 327 ? 12.194 16.022 -4.270 1.00 90.88 327 PHE A C 1
ATOM 2675 O O . PHE A 1 327 ? 12.201 15.427 -3.194 1.00 90.88 327 PHE A O 1
ATOM 2682 N N . GLU A 1 328 ? 11.284 16.951 -4.559 1.00 88.44 328 GLU A N 1
ATOM 2683 C CA . GLU A 1 328 ? 10.293 17.412 -3.576 1.00 88.44 328 GLU A CA 1
ATOM 2684 C C . GLU A 1 328 ? 8.962 16.671 -3.724 1.00 88.44 328 GLU A C 1
ATOM 2686 O O . GLU A 1 328 ? 8.318 16.328 -2.733 1.00 88.44 328 GLU A O 1
ATOM 2691 N N . ARG A 1 329 ? 8.542 16.394 -4.963 1.00 91.00 329 ARG A N 1
ATOM 2692 C CA . ARG A 1 329 ? 7.217 15.824 -5.246 1.00 91.00 329 ARG A CA 1
ATOM 2693 C C . ARG A 1 329 ? 7.211 14.298 -5.311 1.00 91.00 329 ARG A C 1
ATOM 2695 O O . ARG A 1 329 ? 6.262 13.685 -4.815 1.00 91.00 329 ARG A O 1
ATOM 2702 N N . THR A 1 330 ? 8.244 13.695 -5.903 1.00 94.12 330 THR A N 1
ATOM 2703 C CA . THR A 1 330 ? 8.276 12.251 -6.191 1.00 94.12 330 THR A CA 1
ATOM 2704 C C . THR A 1 330 ? 9.010 11.445 -5.126 1.00 94.12 330 THR A C 1
ATOM 2706 O O . THR A 1 330 ? 8.419 10.534 -4.542 1.00 94.12 330 THR A O 1
ATOM 2709 N N . LYS A 1 331 ? 10.257 11.809 -4.795 1.00 90.00 331 LYS A N 1
ATOM 2710 C CA . LYS A 1 331 ? 11.100 11.103 -3.807 1.00 90.00 331 LYS A CA 1
ATOM 2711 C C . LYS A 1 331 ? 10.389 10.744 -2.489 1.00 90.00 331 LYS A C 1
ATOM 2713 O O . LYS A 1 331 ? 10.470 9.579 -2.095 1.00 90.00 331 LYS A O 1
ATOM 2718 N N . PRO A 1 332 ? 9.642 11.653 -1.822 1.00 87.25 332 PRO A N 1
ATOM 2719 C CA . PRO A 1 332 ? 8.962 11.336 -0.559 1.00 87.25 332 PRO A CA 1
ATOM 2720 C C . PRO A 1 332 ? 7.864 10.268 -0.668 1.00 87.25 332 PRO A C 1
ATOM 2722 O O . PRO A 1 332 ? 7.395 9.758 0.347 1.00 87.25 332 PRO A O 1
ATOM 2725 N N . LYS A 1 333 ? 7.421 9.943 -1.888 1.00 91.44 333 LYS A N 1
ATOM 2726 C CA . LYS A 1 333 ? 6.300 9.035 -2.151 1.00 91.44 333 LYS A CA 1
ATOM 2727 C C . LYS A 1 333 ? 6.734 7.657 -2.652 1.00 91.44 333 LYS A C 1
ATOM 2729 O O . LYS A 1 333 ? 5.903 6.752 -2.662 1.00 91.44 333 LYS A O 1
ATOM 2734 N N . LEU A 1 334 ? 8.011 7.469 -3.003 1.00 92.31 334 LEU A N 1
ATOM 2735 C CA . LEU A 1 334 ? 8.523 6.213 -3.567 1.00 92.31 334 LEU A CA 1
ATOM 2736 C C . LEU A 1 334 ? 8.299 5.007 -2.645 1.00 92.31 334 LEU A C 1
ATOM 2738 O O . LEU A 1 334 ? 7.967 3.924 -3.118 1.00 92.31 334 LEU A O 1
ATOM 2742 N N . SER A 1 335 ? 8.397 5.187 -1.325 1.00 89.38 335 SER A N 1
ATOM 2743 C CA . SER A 1 335 ? 8.194 4.109 -0.341 1.00 89.38 335 SER A CA 1
ATOM 2744 C C . SER A 1 335 ? 6.783 3.506 -0.353 1.00 89.38 335 SER A C 1
ATOM 2746 O O . SER A 1 335 ? 6.585 2.403 0.160 1.00 89.38 335 SER A O 1
ATOM 2748 N N . LYS A 1 336 ? 5.803 4.190 -0.966 1.00 87.25 336 LYS A N 1
ATOM 2749 C CA . LYS A 1 336 ? 4.456 3.647 -1.184 1.00 87.25 336 LYS A CA 1
ATOM 2750 C C . LYS A 1 336 ? 4.454 2.479 -2.171 1.00 87.25 336 LYS A C 1
ATOM 2752 O O . LYS A 1 336 ? 3.633 1.581 -2.024 1.00 87.25 336 LYS A O 1
ATOM 2757 N N . LEU A 1 337 ? 5.350 2.500 -3.161 1.00 93.88 337 LEU A N 1
ATOM 2758 C CA . LEU A 1 337 ? 5.358 1.564 -4.291 1.00 93.88 337 LEU A CA 1
ATOM 2759 C C . LEU A 1 337 ? 6.661 0.771 -4.434 1.00 93.88 337 LEU A C 1
ATOM 2761 O O . LEU A 1 337 ? 6.689 -0.199 -5.184 1.00 93.88 337 LEU A O 1
ATOM 2765 N N . PHE A 1 338 ? 7.716 1.118 -3.697 1.00 94.94 338 PHE A N 1
ATOM 2766 C CA . PHE A 1 338 ? 9.016 0.455 -3.769 1.00 94.94 338 PHE A CA 1
ATOM 2767 C C . PHE A 1 338 ? 9.581 0.174 -2.374 1.00 94.94 338 PHE A C 1
ATOM 2769 O O . PHE A 1 338 ? 9.368 0.939 -1.432 1.00 94.94 338 PHE A O 1
ATOM 2776 N N . LYS A 1 339 ? 10.341 -0.917 -2.243 1.00 89.81 339 LYS A N 1
ATOM 2777 C CA . LYS A 1 339 ? 11.131 -1.255 -1.049 1.00 89.81 339 LYS A CA 1
ATOM 2778 C C . LYS A 1 339 ? 12.604 -1.414 -1.429 1.00 89.81 339 LYS A C 1
ATOM 2780 O O . LYS A 1 339 ? 12.908 -1.672 -2.588 1.00 89.81 339 LYS A O 1
ATOM 2785 N N . ASN A 1 340 ? 13.507 -1.267 -0.458 1.00 89.31 340 ASN A N 1
ATOM 2786 C CA . ASN A 1 340 ? 14.956 -1.451 -0.639 1.00 89.31 340 ASN A CA 1
ATOM 2787 C C . ASN A 1 340 ? 15.573 -0.594 -1.764 1.00 89.31 340 ASN A C 1
ATOM 2789 O O . ASN A 1 340 ? 16.434 -1.070 -2.497 1.00 89.31 340 ASN A O 1
ATOM 2793 N N . ILE A 1 341 ? 15.120 0.655 -1.915 1.00 91.19 341 ILE A N 1
ATOM 2794 C CA . ILE A 1 341 ? 15.590 1.563 -2.972 1.00 91.19 341 ILE A CA 1
ATOM 2795 C C . ILE A 1 341 ? 17.096 1.838 -2.786 1.00 91.19 341 ILE A C 1
ATOM 2797 O O . ILE A 1 341 ? 17.472 2.370 -1.735 1.00 91.19 341 ILE A O 1
ATOM 2801 N N . PRO A 1 342 ? 17.959 1.512 -3.768 1.00 86.88 342 PRO A N 1
ATOM 2802 C CA . PRO A 1 342 ? 19.384 1.805 -3.689 1.00 86.88 342 PRO A CA 1
ATOM 2803 C C . PRO A 1 342 ? 19.646 3.311 -3.618 1.00 86.88 342 PRO A C 1
ATOM 2805 O O . PRO A 1 342 ? 18.986 4.105 -4.284 1.00 86.88 342 PRO A O 1
ATOM 2808 N N . ASN A 1 343 ? 20.634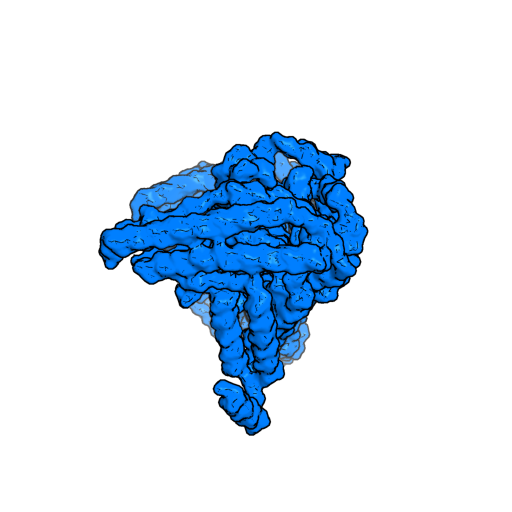 3.721 -2.821 1.00 83.19 343 ASN A N 1
ATOM 2809 C CA . ASN A 1 343 ? 20.964 5.134 -2.638 1.00 83.19 343 ASN A CA 1
ATOM 2810 C C . ASN A 1 343 ? 22.079 5.583 -3.596 1.00 83.19 343 ASN A C 1
ATOM 2812 O O . ASN A 1 343 ? 23.185 5.901 -3.160 1.00 83.19 343 ASN A O 1
ATOM 2816 N N . LEU A 1 344 ? 21.790 5.581 -4.899 1.00 85.12 344 LEU A N 1
ATOM 2817 C CA . LEU A 1 344 ? 22.659 6.183 -5.913 1.00 85.12 344 LEU A CA 1
ATOM 2818 C C . LEU A 1 344 ? 22.075 7.536 -6.360 1.00 85.12 344 LEU A C 1
ATOM 2820 O O . LEU A 1 344 ? 20.860 7.646 -6.510 1.00 85.12 344 LEU A O 1
ATOM 2824 N N . PRO A 1 345 ? 22.900 8.586 -6.524 1.00 87.06 345 PRO A N 1
ATOM 2825 C CA . PRO A 1 345 ? 22.406 9.923 -6.843 1.00 87.06 345 PRO A CA 1
ATOM 2826 C C . PRO A 1 345 ? 22.033 10.086 -8.326 1.00 87.06 345 PRO A C 1
ATOM 2828 O O . PRO A 1 345 ? 22.694 9.527 -9.204 1.00 87.06 345 PRO A O 1
ATOM 2831 N N . VAL A 1 346 ? 21.054 10.956 -8.597 1.00 91.81 346 VAL A N 1
ATOM 2832 C CA . VAL A 1 346 ? 20.765 11.531 -9.922 1.00 91.81 346 VAL A CA 1
ATOM 2833 C C . VAL A 1 346 ? 20.942 13.044 -9.894 1.00 91.81 346 VAL A C 1
ATOM 2835 O O . VAL A 1 346 ? 20.584 13.702 -8.917 1.00 91.81 346 VAL A O 1
ATOM 2838 N N . ILE A 1 347 ? 21.490 13.599 -10.973 1.00 92.19 347 ILE A N 1
ATOM 2839 C CA . ILE A 1 347 ? 21.575 15.040 -11.219 1.00 92.19 347 ILE A CA 1
ATOM 2840 C C . ILE A 1 347 ? 20.721 15.425 -12.427 1.00 92.19 347 ILE A C 1
ATOM 2842 O O . ILE A 1 347 ? 20.584 14.645 -13.367 1.00 92.19 347 ILE A O 1
ATOM 2846 N N . ILE A 1 348 ? 20.160 16.636 -12.389 1.00 94.25 348 ILE A N 1
ATOM 2847 C CA . ILE A 1 348 ? 19.326 17.201 -13.458 1.00 94.25 348 ILE A CA 1
ATOM 2848 C C . ILE A 1 348 ? 20.052 18.400 -14.058 1.00 94.25 348 ILE A C 1
ATOM 2850 O O . ILE A 1 348 ? 20.331 19.383 -13.352 1.00 94.25 348 ILE A O 1
ATOM 2854 N N . GLU A 1 349 ? 20.354 18.315 -15.349 1.00 92.12 349 GLU A N 1
ATOM 2855 C CA . GLU A 1 349 ? 21.222 19.268 -16.040 1.00 92.12 349 GLU A CA 1
ATOM 2856 C C . GLU A 1 349 ? 20.920 19.394 -17.541 1.00 92.12 349 GLU A C 1
ATOM 2858 O O . GLU A 1 349 ? 20.113 18.659 -18.107 1.00 92.12 349 GLU A O 1
ATOM 2863 N N . GLU A 1 350 ? 21.576 20.359 -18.183 1.00 90.50 350 GLU A N 1
ATOM 2864 C CA . GLU A 1 350 ? 21.422 20.652 -19.605 1.00 90.50 350 GLU A CA 1
ATOM 2865 C C . GLU A 1 350 ? 21.967 19.534 -20.509 1.00 90.50 350 GLU A C 1
ATOM 2867 O O . GLU A 1 350 ? 23.079 19.024 -20.335 1.00 90.50 350 GLU A O 1
ATOM 2872 N N . MET A 1 351 ? 21.200 19.225 -21.554 1.00 84.88 351 MET A N 1
ATOM 2873 C CA . MET A 1 351 ? 21.657 18.433 -22.688 1.00 84.88 351 MET A CA 1
ATOM 2874 C C . MET A 1 351 ? 22.679 19.223 -23.532 1.00 84.88 351 MET A C 1
ATOM 2876 O O . MET A 1 351 ? 22.388 20.333 -23.977 1.00 84.88 351 MET A O 1
ATOM 2880 N N . PRO A 1 352 ? 23.870 18.665 -23.825 1.00 73.50 352 PRO A N 1
ATOM 2881 C CA . PRO A 1 352 ? 24.949 19.418 -24.477 1.00 73.50 352 PRO A CA 1
ATOM 2882 C C . PRO A 1 352 ? 24.681 19.765 -25.955 1.00 73.50 352 PRO A C 1
ATOM 2884 O O . PRO A 1 352 ? 25.330 20.647 -26.520 1.00 73.50 352 PRO A O 1
ATOM 2887 N N . TYR A 1 353 ? 23.725 19.097 -26.595 1.00 71.69 353 TYR A N 1
ATOM 2888 C CA . TYR A 1 353 ? 23.326 19.302 -27.987 1.00 71.69 353 TYR A CA 1
ATOM 2889 C C . TYR A 1 353 ? 21.819 19.555 -28.077 1.00 71.69 353 TYR A C 1
ATOM 2891 O O . TYR A 1 353 ? 21.092 19.384 -27.103 1.00 71.69 353 TYR A O 1
ATOM 2899 N N . ASP A 1 354 ? 21.363 20.028 -29.235 1.00 74.38 354 ASP A N 1
ATOM 2900 C CA . ASP A 1 354 ? 19.937 20.259 -29.463 1.00 74.38 354 ASP A CA 1
ATOM 2901 C C . ASP A 1 354 ? 19.250 18.944 -29.864 1.00 74.38 354 ASP A C 1
ATOM 2903 O O . ASP A 1 354 ? 19.183 18.600 -31.038 1.00 74.38 354 ASP A O 1
ATOM 2907 N N . GLY A 1 355 ? 18.858 18.149 -28.866 1.00 73.12 355 GLY A N 1
ATOM 2908 C CA . GLY A 1 355 ? 18.382 16.770 -29.026 1.00 73.12 355 GLY A CA 1
ATOM 2909 C C . GLY A 1 355 ? 16.919 16.569 -28.620 1.00 73.12 355 GLY A C 1
ATOM 2910 O O . GLY A 1 355 ? 16.139 17.522 -28.688 1.00 73.12 355 GLY A O 1
ATOM 2911 N N . PRO A 1 356 ? 16.510 15.358 -28.192 1.00 80.75 356 PRO A N 1
ATOM 2912 C CA . PRO A 1 356 ? 15.158 15.129 -27.689 1.00 80.75 356 PRO A CA 1
ATOM 2913 C C . PRO A 1 356 ? 14.880 15.985 -26.448 1.00 80.75 356 PRO A C 1
ATOM 2915 O O . PRO A 1 356 ? 15.793 16.512 -25.820 1.00 80.75 356 PRO A O 1
ATOM 2918 N N . VAL A 1 357 ? 13.605 16.107 -26.079 1.00 86.00 357 VAL A N 1
ATOM 2919 C CA . VAL A 1 357 ? 13.159 16.907 -24.926 1.00 86.00 357 VAL A CA 1
ATOM 2920 C C . VAL A 1 357 ? 13.924 16.569 -23.638 1.00 86.00 357 VAL A C 1
ATOM 2922 O O . VAL A 1 357 ? 14.281 17.457 -22.860 1.00 86.00 357 VAL A O 1
ATOM 2925 N N . ALA A 1 358 ? 14.180 15.284 -23.425 1.00 91.44 358 ALA A N 1
ATOM 2926 C CA . ALA A 1 358 ? 14.819 14.747 -22.243 1.00 91.44 358 ALA A CA 1
ATOM 2927 C C . ALA A 1 358 ? 15.525 13.423 -22.568 1.00 91.44 358 ALA A C 1
ATOM 2929 O O . ALA A 1 358 ? 15.268 12.822 -23.613 1.00 91.44 358 ALA A O 1
ATOM 2930 N N . GLY A 1 359 ? 16.417 12.990 -21.680 1.00 90.19 359 GLY A N 1
ATOM 2931 C CA . GLY A 1 359 ? 16.980 11.646 -21.697 1.00 90.19 359 GLY A CA 1
ATOM 2932 C C . GLY A 1 359 ? 17.758 11.329 -20.423 1.00 90.19 359 GLY A C 1
ATOM 2933 O O . GLY A 1 359 ? 18.174 12.232 -19.691 1.00 90.19 359 GLY A O 1
ATOM 2934 N N . TYR A 1 360 ? 18.008 10.047 -20.189 1.00 91.56 360 TYR A N 1
ATOM 2935 C CA . TYR A 1 360 ? 18.752 9.562 -19.034 1.00 91.56 360 TYR A CA 1
ATOM 2936 C C . TYR A 1 360 ? 20.091 8.915 -19.418 1.00 91.56 360 TYR A C 1
ATOM 2938 O O . TYR A 1 360 ? 20.201 8.195 -20.408 1.00 91.56 360 TYR A O 1
ATOM 2946 N N . ILE A 1 361 ? 21.124 9.150 -18.603 1.00 85.12 361 ILE A N 1
ATOM 2947 C CA . ILE A 1 361 ? 22.408 8.442 -18.661 1.00 85.12 361 ILE A CA 1
ATOM 2948 C C . ILE A 1 361 ? 22.707 7.831 -17.292 1.00 85.12 361 ILE A C 1
ATOM 2950 O O . ILE A 1 361 ? 22.743 8.536 -16.280 1.00 85.12 361 ILE A O 1
ATOM 2954 N N . ALA A 1 362 ? 22.999 6.531 -17.272 1.00 84.06 362 ALA A N 1
ATOM 2955 C CA . ALA A 1 362 ? 23.280 5.800 -16.045 1.00 84.06 362 ALA A CA 1
ATOM 2956 C C . ALA A 1 362 ? 24.560 6.268 -15.319 1.00 84.06 362 ALA A C 1
ATOM 2958 O O . ALA A 1 362 ? 25.600 6.584 -15.917 1.00 84.06 362 ALA A O 1
ATOM 2959 N N . GLY A 1 363 ? 24.478 6.272 -13.986 1.00 81.06 363 GLY A N 1
ATOM 2960 C CA . GLY A 1 363 ? 25.612 6.505 -13.091 1.00 81.06 363 GLY A CA 1
ATOM 2961 C C . GLY A 1 363 ? 26.611 5.344 -13.091 1.00 81.06 363 GLY A C 1
ATOM 2962 O O . GLY A 1 363 ? 26.489 4.401 -13.872 1.00 81.06 363 GLY A O 1
ATOM 2963 N N . SER A 1 364 ? 27.638 5.425 -12.248 1.00 76.19 364 SER A N 1
ATOM 2964 C CA . SER A 1 364 ? 28.513 4.280 -11.977 1.00 76.19 364 SER A CA 1
ATOM 2965 C C . SER A 1 364 ? 27.980 3.454 -10.795 1.00 76.19 364 SER A C 1
ATOM 2967 O O . SER A 1 364 ? 27.451 4.038 -9.845 1.00 76.19 364 SER A O 1
ATOM 2969 N N . PRO A 1 365 ? 28.182 2.121 -10.782 1.00 74.12 365 PRO A N 1
ATOM 2970 C CA . PRO A 1 365 ? 27.727 1.262 -9.681 1.00 74.12 365 PRO A CA 1
ATOM 2971 C C . PRO A 1 365 ? 28.336 1.615 -8.319 1.00 74.12 365 PRO A C 1
ATOM 2973 O O . PRO A 1 365 ? 27.737 1.348 -7.283 1.00 74.12 365 PRO A O 1
ATOM 2976 N N . ASP A 1 366 ? 29.531 2.215 -8.319 1.00 73.12 366 ASP A N 1
ATOM 2977 C CA . ASP A 1 366 ? 30.243 2.674 -7.120 1.00 73.12 366 ASP A CA 1
ATOM 2978 C C . ASP A 1 366 ? 29.781 4.059 -6.618 1.00 73.12 366 ASP A C 1
ATOM 2980 O O . ASP A 1 366 ? 30.310 4.568 -5.632 1.00 73.12 366 ASP A O 1
ATOM 2984 N N . GLY A 1 367 ? 28.824 4.696 -7.304 1.00 72.50 367 GLY A N 1
ATOM 2985 C CA . GLY A 1 367 ? 28.276 6.008 -6.956 1.00 72.50 367 GLY A CA 1
ATOM 2986 C C . GLY A 1 367 ? 29.206 7.199 -7.197 1.00 72.50 367 GLY A C 1
ATOM 2987 O O . GLY A 1 367 ? 28.806 8.335 -6.947 1.00 72.50 367 GLY A O 1
ATOM 2988 N N . THR A 1 368 ? 30.421 6.987 -7.714 1.00 73.00 368 THR A N 1
ATOM 2989 C CA . THR A 1 368 ? 31.371 8.080 -7.994 1.00 73.00 368 THR A CA 1
ATOM 2990 C C . THR A 1 368 ? 30.940 8.966 -9.166 1.00 73.00 368 THR A C 1
ATOM 2992 O O . THR A 1 368 ? 31.364 10.119 -9.255 1.00 73.00 368 THR A O 1
ATOM 2995 N N . ARG A 1 369 ? 30.085 8.453 -10.061 1.00 76.50 369 ARG A N 1
ATOM 2996 C CA . ARG A 1 369 ? 29.396 9.207 -11.112 1.00 76.50 369 ARG A CA 1
ATOM 2997 C C . ARG A 1 369 ? 27.881 9.105 -10.884 1.00 76.50 369 ARG A C 1
ATOM 2999 O O . ARG A 1 369 ? 27.356 7.994 -10.959 1.00 76.50 369 ARG A O 1
ATOM 3006 N N . PRO A 1 370 ? 27.168 10.222 -10.653 1.00 85.94 370 PRO A N 1
ATOM 3007 C CA . PRO A 1 370 ? 25.715 10.193 -10.534 1.00 85.94 370 PRO A CA 1
ATOM 3008 C C . PRO A 1 370 ? 25.060 9.816 -11.867 1.00 85.94 370 PRO A C 1
ATOM 3010 O O . PRO A 1 370 ? 25.630 10.049 -12.937 1.00 85.94 370 PRO A O 1
ATOM 3013 N N . GLY A 1 371 ? 23.842 9.278 -11.803 1.00 88.81 371 GLY A N 1
ATOM 3014 C CA . GLY A 1 371 ? 22.952 9.248 -12.961 1.00 88.81 371 GLY A CA 1
ATOM 3015 C C . GLY A 1 371 ? 22.640 10.670 -13.428 1.00 88.81 371 GLY A C 1
ATOM 3016 O O . GLY A 1 371 ? 22.627 11.600 -12.622 1.00 88.81 371 GLY A O 1
ATOM 3017 N N . ARG A 1 372 ? 22.413 10.866 -14.724 1.00 90.06 372 ARG A N 1
ATOM 3018 C CA . ARG A 1 372 ? 22.217 12.194 -15.319 1.00 90.06 372 ARG A CA 1
ATOM 3019 C C . ARG A 1 372 ? 20.897 12.210 -16.070 1.00 90.06 372 ARG A C 1
ATOM 3021 O O . ARG A 1 372 ? 20.775 11.564 -17.105 1.00 90.06 372 ARG A O 1
ATOM 3028 N N . PHE A 1 373 ? 19.932 12.953 -15.549 1.00 94.38 373 PHE A N 1
ATOM 3029 C CA . PHE A 1 373 ? 18.729 13.331 -16.272 1.00 94.38 373 PHE A CA 1
ATOM 3030 C C . PHE A 1 373 ? 19.048 14.606 -17.067 1.00 94.38 373 PHE A C 1
ATOM 3032 O O . PHE A 1 373 ? 19.151 15.705 -16.516 1.00 94.38 373 PHE A O 1
ATOM 3039 N N . LEU A 1 374 ? 19.263 14.426 -18.368 1.00 92.50 374 LEU A N 1
ATOM 3040 C CA . LEU A 1 374 ? 19.566 15.482 -19.322 1.00 92.50 374 LEU A CA 1
ATOM 3041 C C . LEU A 1 374 ? 18.276 16.095 -19.859 1.00 92.50 374 LEU A C 1
ATOM 3043 O O . LEU A 1 374 ? 17.393 15.386 -20.335 1.00 92.50 374 LEU A O 1
ATOM 3047 N N . VAL A 1 375 ? 18.197 17.420 -19.836 1.00 93.19 375 VAL A N 1
ATOM 3048 C CA . VAL A 1 375 ? 17.033 18.184 -20.288 1.00 93.19 375 VAL A CA 1
ATOM 3049 C C . VAL A 1 375 ? 17.445 19.113 -21.422 1.00 93.19 375 VAL A C 1
ATOM 3051 O O . VAL A 1 375 ? 18.421 19.858 -21.291 1.00 93.19 375 VAL A O 1
ATOM 3054 N N . ASN A 1 376 ? 16.709 19.104 -22.534 1.00 90.50 376 ASN A N 1
ATOM 3055 C CA . ASN A 1 376 ? 16.953 20.065 -23.603 1.00 90.50 376 ASN A CA 1
ATOM 3056 C C . ASN A 1 376 ? 16.381 21.436 -23.224 1.00 90.50 376 ASN A C 1
ATOM 3058 O O . ASN A 1 376 ? 15.172 21.660 -23.234 1.00 90.50 376 ASN A O 1
ATOM 3062 N N . ILE A 1 377 ? 17.279 22.370 -22.909 1.00 90.31 377 ILE A N 1
ATOM 3063 C CA . ILE A 1 377 ? 16.922 23.740 -22.538 1.00 90.31 377 ILE A CA 1
ATOM 3064 C C . ILE A 1 377 ? 17.008 24.742 -23.694 1.00 90.31 377 ILE A C 1
ATOM 3066 O O . ILE A 1 377 ? 16.641 25.903 -23.518 1.00 90.31 377 ILE A O 1
ATOM 3070 N N . LYS A 1 378 ? 17.483 24.316 -24.872 1.00 87.00 378 LYS A N 1
ATOM 3071 C CA . LYS A 1 378 ? 17.594 25.169 -26.067 1.00 87.00 378 LYS A CA 1
ATOM 3072 C C . LYS A 1 378 ? 16.224 25.460 -26.676 1.00 87.00 378 LYS A C 1
ATOM 3074 O O . LYS A 1 378 ? 16.046 26.484 -27.331 1.00 87.00 378 LYS A O 1
ATOM 3079 N N . ARG A 1 379 ? 15.248 24.592 -26.395 1.00 86.38 379 ARG A N 1
ATOM 3080 C CA . ARG A 1 379 ? 13.842 24.725 -26.789 1.00 86.38 379 ARG A CA 1
ATOM 3081 C C . ARG A 1 379 ? 12.942 24.634 -25.546 1.00 86.38 379 ARG A C 1
ATOM 3083 O O . ARG A 1 379 ? 12.234 23.648 -25.358 1.00 86.38 379 ARG A O 1
ATOM 3090 N N . PRO A 1 380 ? 12.963 25.648 -24.654 1.00 84.19 380 PRO A N 1
ATOM 3091 C CA . PRO A 1 380 ? 12.304 25.574 -23.343 1.00 84.19 380 PRO A CA 1
ATOM 3092 C C . PRO A 1 380 ? 10.774 25.436 -23.433 1.00 84.19 380 PRO A C 1
ATOM 3094 O O . PRO A 1 380 ? 10.135 24.969 -22.493 1.00 84.19 380 PRO A O 1
ATOM 3097 N N . THR A 1 381 ? 10.186 25.794 -24.577 1.00 84.75 381 THR A N 1
ATOM 3098 C CA . THR A 1 381 ? 8.750 25.673 -24.847 1.00 84.75 381 THR A CA 1
ATOM 3099 C C . THR A 1 381 ? 8.317 24.288 -25.333 1.00 84.75 381 THR A C 1
ATOM 3101 O O . THR A 1 381 ? 7.118 24.045 -25.412 1.00 84.75 381 THR A O 1
ATOM 3104 N N . ASP A 1 382 ? 9.244 23.370 -25.627 1.00 82.62 382 ASP A N 1
ATOM 3105 C CA . ASP A 1 382 ? 8.910 22.008 -26.083 1.00 82.62 382 ASP A CA 1
ATOM 3106 C C . ASP A 1 382 ? 8.383 21.121 -24.940 1.00 82.62 382 ASP A C 1
ATOM 3108 O O . ASP A 1 382 ? 7.776 20.079 -25.180 1.00 82.62 382 ASP A O 1
ATOM 3112 N N . SER A 1 383 ? 8.598 21.534 -23.685 1.00 79.56 383 SER A N 1
ATOM 3113 C CA . SER A 1 383 ? 8.083 20.879 -22.477 1.00 79.56 383 SER A CA 1
ATOM 3114 C C . SER A 1 383 ? 7.072 21.767 -21.761 1.00 79.56 383 SER A C 1
ATOM 3116 O O . SER A 1 383 ? 7.452 22.518 -20.857 1.00 79.56 383 SER A O 1
ATOM 3118 N N . PRO A 1 384 ? 5.780 21.707 -22.113 1.00 88.38 384 PRO A N 1
ATOM 3119 C CA . PRO A 1 384 ? 4.781 22.395 -21.319 1.00 88.38 384 PRO A CA 1
ATOM 3120 C C . PRO A 1 384 ? 4.753 21.841 -19.886 1.00 88.38 384 PRO A C 1
ATOM 3122 O O . PRO A 1 384 ? 4.888 20.638 -19.657 1.00 88.38 384 PRO A O 1
ATOM 3125 N N . THR A 1 385 ? 4.535 22.710 -18.899 1.00 91.00 385 THR A N 1
ATOM 3126 C CA . THR A 1 385 ? 4.597 22.371 -17.467 1.00 91.00 385 THR A CA 1
ATOM 3127 C C . THR A 1 385 ? 3.666 21.229 -17.081 1.00 91.00 385 THR A C 1
ATOM 3129 O O . THR A 1 385 ? 3.989 20.465 -16.176 1.00 91.00 385 THR A O 1
ATOM 3132 N N . PHE A 1 386 ? 2.553 21.062 -17.797 1.00 90.44 386 PHE A N 1
ATOM 3133 C CA . PHE A 1 386 ? 1.612 19.975 -17.569 1.00 90.44 386 PHE A CA 1
ATOM 3134 C C . PHE A 1 386 ? 2.140 18.589 -17.994 1.00 90.44 386 PHE A C 1
ATOM 3136 O O . PHE A 1 386 ? 1.682 17.587 -17.457 1.00 90.44 386 PHE A O 1
ATOM 3143 N N . SER A 1 387 ? 3.104 18.484 -18.920 1.00 91.62 387 SER A N 1
ATOM 3144 C CA . SER A 1 387 ? 3.702 17.195 -19.318 1.00 91.62 387 SER A CA 1
ATOM 3145 C C . SER A 1 387 ? 4.984 16.861 -18.550 1.00 91.62 387 SER A C 1
ATOM 3147 O O . SER A 1 387 ? 5.378 15.696 -18.495 1.00 91.62 387 SER A O 1
ATOM 3149 N N . MET A 1 388 ? 5.624 17.855 -17.926 1.00 95.25 388 MET A N 1
ATOM 3150 C CA . MET A 1 388 ? 6.875 17.676 -17.178 1.00 95.25 388 MET A CA 1
ATOM 3151 C C . MET A 1 388 ? 6.805 16.612 -16.065 1.00 95.25 388 MET A C 1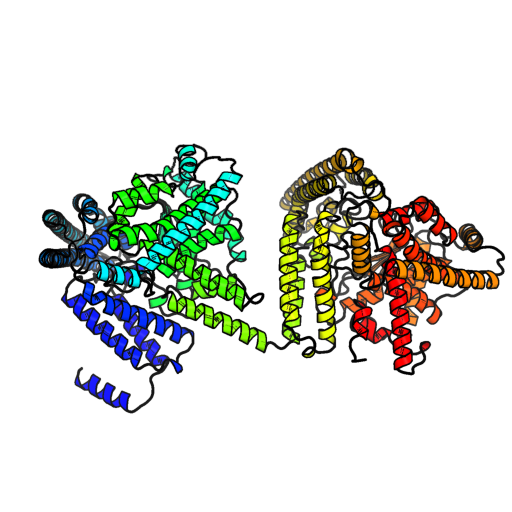
ATOM 3153 O O . MET A 1 388 ? 7.784 15.880 -15.928 1.00 95.25 388 MET A O 1
ATOM 3157 N N . PRO A 1 389 ? 5.710 16.452 -15.284 1.00 97.38 389 PRO A N 1
ATOM 3158 C CA . PRO A 1 389 ? 5.650 15.413 -14.254 1.00 97.38 389 PRO A CA 1
ATOM 3159 C C . PRO A 1 389 ? 5.815 13.999 -14.818 1.00 97.38 389 PRO A C 1
ATOM 3161 O O . PRO A 1 389 ? 6.526 13.192 -14.233 1.00 97.38 389 PRO A O 1
ATOM 3164 N N . ALA A 1 390 ? 5.203 13.709 -15.967 1.00 96.75 390 ALA A N 1
ATOM 3165 C CA . ALA A 1 390 ? 5.325 12.406 -16.613 1.00 96.75 390 ALA A CA 1
ATOM 3166 C C . ALA A 1 390 ? 6.749 12.177 -17.158 1.00 96.75 390 ALA A C 1
ATOM 3168 O O . ALA A 1 390 ? 7.340 11.138 -16.893 1.00 96.75 390 ALA A O 1
ATOM 3169 N N . ILE A 1 391 ? 7.363 13.184 -17.791 1.00 96.38 391 ILE A N 1
ATOM 3170 C CA . ILE A 1 391 ? 8.766 13.099 -18.247 1.00 96.38 391 ILE A CA 1
ATOM 3171 C C . ILE A 1 391 ? 9.721 12.872 -17.064 1.00 96.38 391 ILE A C 1
ATOM 3173 O O . ILE A 1 391 ? 10.623 12.044 -17.145 1.00 96.38 391 ILE A O 1
ATOM 3177 N N . ALA A 1 392 ? 9.505 13.564 -15.941 1.00 97.38 392 ALA A N 1
ATOM 3178 C CA . ALA A 1 392 ? 10.315 13.390 -14.738 1.00 97.38 392 ALA A CA 1
ATOM 3179 C C . ALA A 1 392 ? 10.243 11.954 -14.191 1.00 97.38 392 ALA A C 1
ATOM 3181 O O . ALA A 1 392 ? 11.270 11.397 -13.809 1.00 97.38 392 ALA A O 1
ATOM 3182 N N . LEU A 1 393 ? 9.045 11.358 -14.181 1.00 98.19 393 LEU A N 1
ATOM 3183 C CA . LEU A 1 393 ? 8.835 9.970 -13.764 1.00 98.19 393 LEU A CA 1
ATOM 3184 C C . LEU A 1 393 ? 9.510 8.978 -14.719 1.00 98.19 393 LEU A C 1
ATOM 3186 O O . LEU A 1 393 ? 10.062 7.989 -14.250 1.00 98.19 393 LEU A O 1
ATOM 3190 N N . HIS A 1 394 ? 9.479 9.250 -16.026 1.00 98.06 394 HIS A N 1
ATOM 3191 C CA . HIS A 1 394 ? 10.061 8.402 -17.069 1.00 98.06 394 HIS A CA 1
ATOM 3192 C C . HIS A 1 394 ? 11.595 8.352 -16.993 1.00 98.06 394 HIS A C 1
ATOM 3194 O O . HIS A 1 394 ? 12.194 7.280 -17.005 1.00 98.06 394 HIS A O 1
ATOM 3200 N N . GLU A 1 395 ? 12.238 9.514 -16.882 1.00 97.12 395 GLU A N 1
ATOM 3201 C CA . GLU A 1 395 ? 13.697 9.637 -17.011 1.00 97.12 395 GLU A CA 1
ATOM 3202 C C . GLU A 1 395 ? 14.437 9.472 -15.678 1.00 97.12 395 GLU A C 1
ATOM 3204 O O . GLU A 1 395 ? 15.579 9.012 -15.647 1.00 97.12 395 GLU A O 1
ATOM 3209 N N . ALA A 1 396 ? 13.806 9.850 -14.562 1.00 95.94 396 ALA A N 1
ATOM 3210 C CA . ALA A 1 396 ? 14.407 9.796 -13.233 1.00 95.94 396 ALA A CA 1
ATOM 3211 C C . ALA A 1 396 ? 13.731 8.730 -12.356 1.00 95.94 396 ALA A C 1
ATOM 3213 O O . ALA A 1 396 ? 13.777 7.541 -12.677 1.00 95.94 396 ALA A O 1
ATOM 3214 N N . ASP A 1 397 ? 13.145 9.137 -11.230 1.00 94.50 397 ASP A N 1
ATOM 3215 C CA . ASP A 1 397 ? 12.491 8.236 -10.286 1.00 94.50 397 ASP A CA 1
ATOM 3216 C C . ASP A 1 397 ? 10.977 8.208 -10.568 1.00 94.50 397 ASP A C 1
ATOM 3218 O O . ASP A 1 397 ? 10.376 9.282 -10.587 1.00 94.50 397 ASP A O 1
ATOM 3222 N N . PRO A 1 398 ? 10.319 7.040 -10.727 1.00 96.75 398 PRO A N 1
ATOM 3223 C CA . PRO A 1 398 ? 10.854 5.682 -10.628 1.00 96.75 398 PRO A CA 1
ATOM 3224 C C . PRO A 1 398 ? 11.231 5.016 -11.967 1.00 96.75 398 PRO A C 1
ATOM 3226 O O . PRO A 1 398 ? 11.359 3.794 -12.007 1.00 96.75 398 PRO A O 1
ATOM 3229 N N . GLY A 1 399 ? 11.368 5.770 -13.056 1.00 97.06 399 GLY A N 1
ATOM 3230 C CA . GLY A 1 399 ? 11.681 5.263 -14.394 1.00 97.06 399 GLY A CA 1
ATOM 3231 C C . GLY A 1 399 ? 13.133 4.809 -14.575 1.00 97.06 399 GLY A C 1
ATOM 3232 O O . GLY A 1 399 ? 13.627 3.961 -13.825 1.00 97.06 399 GLY A O 1
ATOM 3233 N N . HIS A 1 400 ? 13.811 5.320 -15.607 1.00 96.25 400 HIS A N 1
ATOM 3234 C CA . HIS A 1 400 ? 15.126 4.825 -16.031 1.00 96.25 400 HIS A CA 1
ATOM 3235 C C . HIS A 1 400 ? 16.196 4.899 -14.941 1.00 96.25 400 HIS A C 1
ATOM 3237 O O . HIS A 1 400 ? 16.986 3.961 -14.807 1.00 96.25 400 HIS A O 1
ATOM 3243 N N . HIS A 1 401 ? 16.206 5.953 -14.114 1.00 95.25 401 HIS A N 1
ATOM 3244 C CA . HIS A 1 401 ? 17.177 6.033 -13.026 1.00 95.25 401 HIS A CA 1
ATOM 3245 C C . HIS A 1 401 ? 17.030 4.871 -12.046 1.00 95.25 401 HIS A C 1
ATOM 3247 O O . HIS A 1 401 ? 18.015 4.181 -11.780 1.00 95.25 401 HIS A O 1
ATOM 3253 N N . MET A 1 402 ? 15.818 4.622 -11.540 1.00 94.19 402 MET A N 1
ATOM 3254 C CA . MET A 1 402 ? 15.601 3.530 -10.588 1.00 94.19 402 MET A CA 1
ATOM 3255 C C . MET A 1 402 ? 15.841 2.161 -11.229 1.00 94.19 402 MET A C 1
ATOM 3257 O O . MET A 1 402 ? 16.469 1.303 -10.611 1.00 94.19 402 MET A O 1
ATOM 3261 N N . GLN A 1 403 ? 15.396 1.961 -12.469 1.00 94.00 403 GLN A N 1
ATOM 3262 C CA . GLN A 1 403 ? 15.626 0.718 -13.205 1.00 94.00 403 GLN A CA 1
ATOM 3263 C C . GLN A 1 403 ? 17.112 0.341 -13.267 1.00 94.00 403 GLN A C 1
ATOM 3265 O O . GLN A 1 403 ? 17.486 -0.782 -12.920 1.00 94.00 403 GLN A O 1
ATOM 3270 N N . GLU A 1 404 ? 17.963 1.287 -13.658 1.00 90.56 404 GLU A N 1
ATOM 3271 C CA . GLU A 1 404 ? 19.402 1.064 -13.802 1.00 90.56 404 GLU A CA 1
ATOM 3272 C C . GLU A 1 404 ? 20.087 0.845 -12.444 1.00 90.56 404 GLU A C 1
ATOM 3274 O O . GLU A 1 404 ? 20.880 -0.086 -12.295 1.00 90.56 404 GLU A O 1
ATOM 3279 N N . ILE A 1 405 ? 19.755 1.627 -11.409 1.00 91.56 405 ILE A N 1
ATOM 3280 C CA . ILE A 1 405 ? 20.421 1.475 -10.101 1.00 91.56 405 ILE A CA 1
ATOM 3281 C C . ILE A 1 405 ? 20.068 0.153 -9.416 1.00 91.56 405 ILE A C 1
ATOM 3283 O O . ILE A 1 405 ? 20.931 -0.425 -8.753 1.00 91.56 405 ILE A O 1
ATOM 3287 N N . PHE A 1 406 ? 18.843 -0.362 -9.573 1.00 92.25 406 PHE A N 1
ATOM 3288 C CA . PHE A 1 406 ? 18.484 -1.686 -9.053 1.00 92.25 406 PHE A CA 1
ATOM 3289 C C . PHE A 1 406 ? 19.270 -2.790 -9.762 1.00 92.25 406 PHE A C 1
ATOM 3291 O O . PHE A 1 406 ? 19.825 -3.665 -9.094 1.00 92.25 406 PHE A O 1
ATOM 3298 N N . SER A 1 407 ? 19.384 -2.718 -11.090 1.00 88.88 407 SER A N 1
ATOM 3299 C CA . SER A 1 407 ? 20.183 -3.669 -11.870 1.00 88.88 407 SER A CA 1
ATOM 3300 C C . SER A 1 407 ? 21.651 -3.666 -11.423 1.00 88.88 407 SER A C 1
ATOM 3302 O O . SER A 1 407 ? 22.204 -4.701 -11.046 1.00 88.88 407 SER A O 1
ATOM 3304 N N . GLN A 1 408 ? 22.272 -2.484 -11.360 1.00 86.44 408 GLN A N 1
ATOM 3305 C CA . GLN A 1 408 ? 23.698 -2.328 -11.057 1.00 86.44 408 GLN A CA 1
ATOM 3306 C C . GLN A 1 408 ? 24.074 -2.739 -9.627 1.00 86.44 408 GLN A C 1
ATOM 3308 O O . GLN A 1 408 ? 25.191 -3.202 -9.392 1.00 86.44 408 GLN A O 1
ATOM 3313 N N . THR A 1 409 ? 23.157 -2.588 -8.669 1.00 86.06 409 THR A N 1
ATOM 3314 C CA . THR A 1 409 ? 23.415 -2.877 -7.247 1.00 86.06 409 THR A CA 1
ATOM 3315 C C . THR A 1 409 ? 23.001 -4.290 -6.830 1.00 86.06 409 THR A C 1
ATOM 3317 O O . THR A 1 409 ? 23.322 -4.724 -5.721 1.00 86.06 409 THR A O 1
ATOM 3320 N N . THR A 1 410 ? 22.347 -5.056 -7.711 1.00 85.81 410 THR A N 1
ATOM 3321 C CA . THR A 1 410 ? 21.946 -6.433 -7.404 1.00 85.81 410 THR A CA 1
ATOM 3322 C C . THR A 1 410 ? 23.144 -7.382 -7.472 1.00 85.81 410 THR A C 1
ATOM 3324 O O . THR A 1 410 ? 23.650 -7.711 -8.541 1.00 85.81 410 THR A O 1
ATOM 3327 N N . ILE A 1 411 ? 23.596 -7.883 -6.320 1.00 79.19 411 ILE A N 1
ATOM 3328 C CA . ILE A 1 411 ? 24.787 -8.749 -6.226 1.00 79.19 411 ILE A CA 1
ATOM 3329 C C . ILE A 1 411 ? 24.593 -10.073 -6.983 1.00 79.19 411 ILE A C 1
ATOM 3331 O O . ILE A 1 411 ? 25.531 -10.559 -7.610 1.00 79.19 411 ILE A O 1
ATOM 3335 N N . SER A 1 412 ? 23.380 -10.627 -6.970 1.00 81.31 412 SER A N 1
ATOM 3336 C CA . SER A 1 412 ? 23.080 -12.001 -7.388 1.00 81.31 412 SER A CA 1
ATOM 3337 C C . SER A 1 412 ? 22.938 -12.241 -8.897 1.00 81.31 412 SER A C 1
ATOM 3339 O O . SER A 1 412 ? 22.575 -13.354 -9.281 1.00 81.31 412 SER A O 1
ATOM 3341 N N . ILE A 1 413 ? 23.181 -11.237 -9.748 1.00 88.44 413 ILE A N 1
ATOM 3342 C CA . ILE A 1 413 ? 23.133 -11.378 -11.213 1.00 88.44 413 ILE A CA 1
ATOM 3343 C C . ILE A 1 413 ? 24.514 -11.124 -11.856 1.00 88.44 413 ILE A C 1
ATOM 3345 O O . ILE A 1 413 ? 25.290 -10.305 -11.350 1.00 88.44 413 ILE A O 1
ATOM 3349 N N . PRO A 1 414 ? 24.852 -11.813 -12.963 1.00 90.88 414 PRO A N 1
ATOM 3350 C CA . PRO A 1 414 ? 26.131 -11.652 -13.658 1.00 90.88 414 PRO A CA 1
ATOM 3351 C C . PRO A 1 414 ? 26.252 -10.305 -14.388 1.00 90.88 414 PRO A C 1
ATOM 3353 O O . PRO A 1 414 ? 25.254 -9.681 -14.748 1.00 90.88 414 PRO A O 1
ATOM 3356 N N . ASN A 1 415 ? 27.489 -9.870 -14.652 1.00 88.44 415 ASN A N 1
ATOM 3357 C CA . ASN A 1 415 ? 27.780 -8.541 -15.210 1.00 88.44 415 ASN A CA 1
ATOM 3358 C C . ASN A 1 415 ? 27.109 -8.270 -16.565 1.00 88.44 415 ASN A C 1
ATOM 3360 O O . ASN A 1 415 ? 26.628 -7.160 -16.770 1.00 88.44 415 ASN A O 1
ATOM 3364 N N . PHE A 1 416 ? 26.980 -9.272 -17.442 1.00 88.69 416 PHE A N 1
ATOM 3365 C CA . PHE A 1 416 ? 26.305 -9.084 -18.733 1.00 88.69 416 PHE A CA 1
ATOM 3366 C C . PHE A 1 416 ? 24.814 -8.724 -18.610 1.00 88.69 416 PHE A C 1
ATOM 3368 O O . PHE A 1 416 ? 24.238 -8.212 -19.562 1.00 88.69 416 PHE A O 1
ATOM 3375 N N . ARG A 1 417 ? 24.188 -8.987 -17.452 1.00 89.69 417 ARG A N 1
ATOM 3376 C CA . ARG A 1 417 ? 22.809 -8.567 -17.142 1.00 89.69 417 ARG A CA 1
ATOM 3377 C C . ARG A 1 417 ? 22.745 -7.223 -16.424 1.00 89.69 417 ARG A C 1
ATOM 3379 O O . ARG A 1 417 ? 21.738 -6.531 -16.522 1.00 89.69 417 ARG A O 1
ATOM 3386 N N . LYS A 1 418 ? 23.804 -6.869 -15.687 1.00 86.19 418 LYS A N 1
ATOM 3387 C CA . LYS A 1 418 ? 23.915 -5.593 -14.962 1.00 86.19 418 LYS A CA 1
ATOM 3388 C C . LYS A 1 418 ? 24.137 -4.422 -15.904 1.00 86.19 418 LYS A C 1
ATOM 3390 O O . LYS A 1 418 ? 23.620 -3.339 -15.651 1.00 86.19 418 LYS A O 1
ATOM 3395 N N . PHE A 1 419 ? 24.937 -4.640 -16.945 1.00 81.88 419 PHE A N 1
ATOM 3396 C CA . PHE A 1 419 ? 25.425 -3.579 -17.809 1.00 81.88 419 PHE A CA 1
ATOM 3397 C C . PHE A 1 419 ? 24.964 -3.771 -19.245 1.00 81.88 419 PHE A C 1
ATOM 3399 O O . PHE A 1 419 ? 25.326 -4.745 -19.905 1.00 81.88 419 PHE A O 1
ATOM 3406 N N . LEU A 1 420 ? 24.195 -2.802 -19.723 1.00 76.25 420 LEU A N 1
ATOM 3407 C CA . LEU A 1 420 ? 23.663 -2.778 -21.076 1.00 76.25 420 LEU A CA 1
ATOM 3408 C C . LEU A 1 420 ? 24.609 -2.039 -22.019 1.00 76.25 420 LEU A C 1
ATOM 3410 O O . LEU A 1 420 ? 25.226 -1.038 -21.647 1.00 76.25 420 LEU A O 1
ATOM 3414 N N . ASP A 1 421 ? 24.715 -2.539 -23.249 1.00 77.69 421 ASP A N 1
ATOM 3415 C CA . ASP A 1 421 ? 25.593 -1.963 -24.263 1.00 77.69 421 ASP A CA 1
ATOM 3416 C C . ASP A 1 421 ? 24.887 -0.910 -25.115 1.00 77.69 421 ASP A C 1
ATOM 3418 O O . ASP A 1 421 ? 24.482 -1.151 -26.249 1.00 77.69 421 ASP A O 1
ATOM 3422 N N . TYR A 1 422 ? 24.784 0.301 -24.576 1.00 72.44 422 TYR A N 1
ATOM 3423 C CA . TYR A 1 422 ? 24.266 1.449 -25.321 1.00 72.44 422 TYR A CA 1
ATOM 3424 C C . TYR A 1 422 ? 25.266 2.021 -26.336 1.00 72.44 422 TYR A C 1
ATOM 3426 O O . TYR A 1 422 ? 24.951 3.010 -27.000 1.00 72.44 422 TYR A O 1
ATOM 3434 N N . SER A 1 423 ? 26.483 1.465 -26.439 1.00 63.88 423 SER A N 1
ATOM 3435 C CA . SER A 1 423 ? 27.517 2.043 -27.294 1.00 63.88 423 SER A CA 1
ATOM 3436 C C . SER A 1 423 ? 27.193 1.838 -28.772 1.00 63.88 423 SER A C 1
ATOM 3438 O O . SER A 1 423 ? 27.256 2.816 -29.510 1.00 63.88 423 SER A O 1
ATOM 3440 N N . ASN A 1 424 ? 26.748 0.644 -29.190 1.00 66.25 424 ASN A N 1
ATOM 3441 C CA . ASN A 1 424 ? 26.515 0.294 -30.597 1.00 66.25 424 ASN A CA 1
ATOM 3442 C C . ASN A 1 424 ? 25.106 -0.259 -30.877 1.00 66.25 424 ASN A C 1
ATOM 3444 O O . ASN A 1 424 ? 24.925 -1.412 -31.251 1.00 66.25 424 ASN A O 1
ATOM 3448 N N . TYR A 1 425 ? 24.095 0.589 -30.682 1.00 64.81 425 TYR A N 1
ATOM 3449 C CA . TYR A 1 425 ? 22.677 0.204 -30.730 1.00 64.81 425 TYR A CA 1
ATOM 3450 C C . TYR A 1 425 ? 22.068 0.072 -32.138 1.00 64.81 425 TYR A C 1
ATOM 3452 O O . TYR A 1 425 ? 20.940 -0.385 -32.287 1.00 64.81 425 TYR A O 1
ATOM 3460 N N . PHE A 1 426 ? 22.773 0.520 -33.168 1.00 68.38 426 PHE A N 1
ATOM 3461 C CA . PHE A 1 426 ? 22.156 0.796 -34.455 1.00 68.38 426 PHE A CA 1
ATOM 3462 C C . PHE A 1 426 ? 21.952 -0.394 -35.387 1.00 68.38 426 PHE A C 1
ATOM 3464 O O . PHE A 1 426 ? 20.898 -0.383 -35.998 1.00 68.38 426 PHE A O 1
ATOM 3471 N N . PRO A 1 427 ? 22.866 -1.380 -35.533 1.00 75.75 427 PRO A N 1
ATOM 3472 C CA . PRO A 1 427 ? 22.731 -2.400 -36.572 1.00 75.75 427 PRO A CA 1
ATOM 3473 C C . PRO A 1 427 ? 21.593 -3.364 -36.228 1.00 75.75 427 PRO A C 1
ATOM 3475 O O . PRO A 1 427 ? 21.815 -4.415 -35.634 1.00 75.75 427 PRO A O 1
ATOM 3478 N N . ILE A 1 428 ? 20.354 -3.005 -36.564 1.00 81.75 428 ILE A N 1
ATOM 3479 C CA . ILE A 1 428 ? 19.152 -3.772 -36.228 1.00 81.75 428 ILE A CA 1
ATOM 3480 C C . ILE A 1 428 ? 18.643 -4.532 -37.460 1.00 81.75 428 ILE A C 1
ATOM 3482 O O . ILE A 1 428 ? 18.688 -4.026 -38.576 1.00 81.75 428 ILE A O 1
ATOM 3486 N N . PRO A 1 429 ? 18.173 -5.779 -37.306 1.00 88.38 429 PRO A N 1
ATOM 3487 C CA . PRO A 1 429 ? 18.176 -6.602 -36.097 1.00 88.38 429 PRO A CA 1
ATOM 3488 C C . PRO A 1 429 ? 19.517 -7.348 -35.881 1.00 88.38 429 PRO A C 1
ATOM 3490 O O . PRO A 1 429 ? 19.553 -8.350 -35.171 1.00 88.38 429 PRO A O 1
ATOM 3493 N N . TYR A 1 430 ? 20.619 -6.916 -36.509 1.00 86.75 430 TYR A N 1
ATOM 3494 C CA . TYR A 1 430 ? 21.943 -7.554 -36.445 1.00 86.75 430 TYR A CA 1
ATOM 3495 C C . TYR A 1 430 ? 22.827 -7.056 -35.273 1.00 86.75 430 TYR A C 1
ATOM 3497 O O . TYR A 1 430 ? 23.963 -6.603 -35.443 1.00 86.75 430 TYR A O 1
ATOM 3505 N N . HIS A 1 431 ? 22.320 -7.166 -34.044 1.00 85.69 431 HIS A N 1
ATOM 3506 C CA . HIS A 1 431 ? 23.100 -6.868 -32.839 1.00 85.69 431 HIS A CA 1
ATOM 3507 C C . HIS A 1 431 ? 22.605 -7.644 -31.617 1.00 85.69 431 HIS A C 1
ATOM 3509 O O . HIS A 1 431 ? 21.545 -8.274 -31.649 1.00 85.69 431 HIS A O 1
ATOM 3515 N N . PHE A 1 432 ? 23.367 -7.595 -30.522 1.00 88.62 432 PHE A N 1
ATOM 3516 C CA . PHE A 1 432 ? 22.898 -8.102 -29.235 1.00 88.62 432 PHE A CA 1
ATOM 3517 C C . PHE A 1 432 ? 21.714 -7.258 -28.731 1.00 88.62 432 PHE A C 1
ATOM 3519 O O . PHE A 1 432 ? 21.807 -6.029 -28.759 1.00 88.62 432 PHE A O 1
ATOM 3526 N N . PRO A 1 433 ? 20.611 -7.880 -28.279 1.00 88.31 433 PRO A N 1
ATOM 3527 C CA . PRO A 1 433 ? 19.417 -7.153 -27.863 1.00 88.31 433 PRO A CA 1
ATOM 3528 C C . PRO A 1 433 ? 19.647 -6.338 -26.586 1.00 88.31 433 PRO A C 1
ATOM 3530 O O . PRO A 1 433 ? 20.242 -6.824 -25.627 1.00 88.31 433 PRO A O 1
ATOM 3533 N N . LEU A 1 434 ? 19.095 -5.120 -26.547 1.00 83.50 434 LEU A N 1
ATOM 3534 C CA . LEU A 1 434 ? 18.974 -4.333 -25.307 1.00 83.50 434 LEU A CA 1
ATOM 3535 C C . LEU A 1 434 ? 17.701 -4.646 -24.518 1.00 83.50 434 LEU A C 1
ATOM 3537 O O . LEU A 1 434 ? 17.555 -4.189 -23.391 1.00 83.50 434 LEU A O 1
ATOM 3541 N N . TYR A 1 435 ? 16.764 -5.384 -25.116 1.00 92.69 435 TYR A N 1
ATOM 3542 C CA . TYR A 1 435 ? 15.410 -5.570 -24.591 1.00 92.69 435 TYR A CA 1
ATOM 3543 C C . TYR A 1 435 ? 14.655 -4.240 -24.451 1.00 92.69 435 TYR A C 1
ATOM 3545 O O . TYR A 1 435 ? 14.131 -3.898 -23.391 1.00 92.69 435 TYR A O 1
ATOM 3553 N N . THR A 1 436 ? 14.572 -3.490 -25.558 1.00 93.06 436 THR A N 1
ATOM 3554 C CA . THR A 1 436 ? 13.927 -2.169 -25.631 1.00 93.06 436 THR A CA 1
ATOM 3555 C C . THR A 1 436 ? 12.525 -2.169 -25.023 1.00 93.06 436 THR A C 1
ATOM 3557 O O . THR A 1 436 ? 12.179 -1.238 -24.304 1.00 93.06 436 THR A O 1
ATOM 3560 N N . ALA A 1 437 ? 11.716 -3.207 -25.265 1.00 96.38 437 ALA A N 1
ATOM 3561 C CA . ALA A 1 437 ? 10.367 -3.271 -24.705 1.00 96.38 437 ALA A CA 1
ATOM 3562 C C . ALA A 1 437 ? 10.353 -3.372 -23.174 1.00 96.38 437 ALA A C 1
ATOM 3564 O O . ALA A 1 437 ? 9.470 -2.803 -22.544 1.00 96.38 437 ALA A O 1
ATOM 3565 N N . TYR A 1 438 ? 11.334 -4.028 -22.553 1.00 96.44 438 TYR A N 1
ATOM 3566 C CA . TYR A 1 438 ? 11.470 -4.011 -21.096 1.00 96.44 438 TYR A CA 1
ATOM 3567 C C . TYR A 1 438 ? 11.868 -2.612 -20.594 1.00 96.44 438 TYR A C 1
ATOM 3569 O O . TYR A 1 438 ? 11.235 -2.077 -19.684 1.00 96.44 438 TYR A O 1
ATOM 3577 N N . ILE A 1 439 ? 12.886 -2.004 -21.213 1.00 95.00 439 ILE A N 1
ATOM 3578 C CA . ILE A 1 439 ? 13.444 -0.708 -20.791 1.00 95.00 439 ILE A CA 1
ATOM 3579 C C . ILE A 1 439 ? 12.400 0.404 -20.910 1.00 95.00 439 ILE A C 1
ATOM 3581 O O . ILE A 1 439 ? 12.053 1.062 -19.931 1.00 95.00 439 ILE A O 1
ATOM 3585 N N . GLU A 1 440 ? 11.856 0.567 -22.108 1.00 96.06 440 GLU A N 1
ATOM 3586 C CA . GLU A 1 440 ? 10.929 1.645 -22.443 1.00 96.06 440 GLU A CA 1
ATOM 3587 C C . GLU A 1 440 ? 9.516 1.379 -21.920 1.00 96.06 440 GLU A C 1
ATOM 3589 O O . GLU A 1 440 ? 8.773 2.305 -21.589 1.00 96.06 440 GLU A O 1
ATOM 3594 N N . GLY A 1 441 ? 9.145 0.100 -21.806 1.00 97.94 441 GLY A N 1
ATOM 3595 C CA . GLY A 1 441 ? 7.910 -0.309 -21.150 1.00 97.94 441 GLY A CA 1
ATOM 3596 C C . GLY A 1 441 ? 7.895 0.055 -19.673 1.00 97.94 441 GLY A C 1
ATOM 3597 O O . GLY A 1 441 ? 6.872 0.524 -19.179 1.00 97.94 441 GLY A O 1
ATOM 3598 N N . TRP A 1 442 ? 9.028 -0.105 -18.978 1.00 98.12 442 TRP A N 1
ATOM 3599 C CA . TRP A 1 442 ? 9.176 0.349 -17.596 1.00 98.12 442 TRP A CA 1
ATOM 3600 C C . TRP A 1 442 ? 9.072 1.871 -17.478 1.00 98.12 442 TRP A C 1
ATOM 3602 O O . TRP A 1 442 ? 8.331 2.354 -16.625 1.00 98.12 442 TRP A O 1
ATOM 3612 N N . GLY A 1 443 ? 9.759 2.623 -18.346 1.00 97.50 443 GLY A N 1
ATOM 3613 C CA . GLY A 1 443 ? 9.677 4.088 -18.365 1.00 97.50 443 GLY A CA 1
ATOM 3614 C C . GLY A 1 443 ? 8.236 4.580 -18.529 1.00 97.50 443 GLY A C 1
ATOM 3615 O O . GLY A 1 443 ? 7.774 5.427 -17.766 1.00 97.50 443 GLY A O 1
ATOM 3616 N N . LEU A 1 444 ? 7.475 3.984 -19.453 1.00 98.06 444 LEU A N 1
ATOM 3617 C CA . LEU A 1 444 ? 6.067 4.336 -19.656 1.00 98.06 444 LEU A CA 1
ATOM 3618 C C . LEU A 1 444 ? 5.170 3.879 -18.487 1.00 98.06 444 LEU A C 1
ATOM 3620 O O . LEU A 1 444 ? 4.293 4.621 -18.048 1.00 98.06 444 LEU A O 1
ATOM 3624 N N . TYR A 1 445 ? 5.430 2.702 -17.910 1.00 98.56 445 TYR A N 1
ATOM 3625 C CA . TYR A 1 445 ? 4.741 2.243 -16.701 1.00 98.56 445 TYR A CA 1
ATOM 3626 C C . TYR A 1 445 ? 5.016 3.154 -15.487 1.00 98.56 445 TYR A C 1
ATOM 3628 O O . TYR A 1 445 ? 4.116 3.396 -14.683 1.00 98.56 445 TYR A O 1
ATOM 3636 N N . ALA A 1 446 ? 6.213 3.734 -15.369 1.00 98.31 446 ALA A N 1
ATOM 3637 C CA . ALA A 1 446 ? 6.535 4.713 -14.331 1.00 98.31 446 ALA A CA 1
ATOM 3638 C C . ALA A 1 446 ? 5.684 5.993 -14.442 1.00 98.31 446 ALA A C 1
ATOM 3640 O O . ALA A 1 446 ? 5.285 6.549 -13.416 1.00 98.31 446 ALA A O 1
ATOM 3641 N N . GLU A 1 447 ? 5.333 6.425 -15.659 1.00 98.12 447 GLU A N 1
ATOM 3642 C CA . GLU A 1 447 ? 4.368 7.514 -15.871 1.00 98.12 447 GLU A CA 1
ATOM 3643 C C . GLU A 1 447 ? 2.980 7.126 -15.336 1.00 98.12 447 GLU A C 1
ATOM 3645 O O . GLU A 1 447 ? 2.354 7.891 -14.601 1.00 98.12 447 GLU A O 1
ATOM 3650 N N . TYR A 1 448 ? 2.514 5.904 -15.626 1.00 97.00 448 TYR A N 1
ATOM 3651 C CA . TYR A 1 448 ? 1.262 5.373 -15.074 1.00 97.00 448 TYR A CA 1
ATOM 3652 C C . TYR A 1 448 ? 1.260 5.388 -13.530 1.00 97.00 448 TYR A C 1
ATOM 3654 O O . TYR A 1 448 ? 0.290 5.845 -12.918 1.00 97.00 448 TYR A O 1
ATOM 3662 N N . LEU A 1 449 ? 2.365 4.985 -12.888 1.00 97.38 449 LEU A N 1
ATOM 3663 C CA . LEU A 1 449 ? 2.502 4.985 -11.422 1.00 97.38 449 LEU A CA 1
ATOM 3664 C C . LEU A 1 449 ? 2.383 6.382 -10.789 1.00 97.38 449 LEU A C 1
ATOM 3666 O O . LEU A 1 449 ? 2.069 6.496 -9.600 1.00 97.38 449 LEU A O 1
ATOM 3670 N N . GLY A 1 450 ? 2.602 7.449 -11.562 1.00 95.69 450 GLY A N 1
ATOM 3671 C CA . GLY A 1 450 ? 2.401 8.823 -11.113 1.00 95.69 450 GLY A CA 1
ATOM 3672 C C . GLY A 1 450 ? 0.987 9.083 -10.593 1.00 95.69 450 GLY A C 1
ATOM 3673 O O . GLY A 1 450 ? 0.821 9.829 -9.627 1.00 95.69 450 GLY A O 1
ATOM 3674 N N . GLU A 1 451 ? -0.031 8.437 -11.167 1.00 93.50 451 GLU A N 1
ATOM 3675 C CA . GLU A 1 451 ? -1.417 8.555 -10.699 1.00 93.50 451 GLU A CA 1
ATOM 3676 C C . GLU A 1 451 ? -1.595 7.893 -9.327 1.00 93.50 451 GLU A C 1
ATOM 3678 O O . GLU A 1 451 ? -2.107 8.517 -8.399 1.00 93.50 451 GLU A O 1
ATOM 3683 N N . GLU A 1 452 ? -1.077 6.676 -9.149 1.00 90.69 452 GLU A N 1
ATOM 3684 C CA . GLU A 1 452 ? -1.185 5.914 -7.895 1.00 90.69 452 GLU A CA 1
ATOM 3685 C C . GLU A 1 452 ? -0.413 6.567 -6.737 1.00 90.69 452 GLU A C 1
ATOM 3687 O O . GLU A 1 452 ? -0.806 6.484 -5.571 1.00 90.69 452 GLU A O 1
ATOM 3692 N N . MET A 1 453 ? 0.673 7.276 -7.050 1.00 92.12 453 MET A N 1
ATOM 3693 C CA . MET A 1 453 ? 1.414 8.085 -6.082 1.00 92.12 453 MET A CA 1
ATOM 3694 C C . MET A 1 453 ? 0.746 9.444 -5.798 1.00 92.12 453 MET A C 1
ATOM 3696 O O . MET A 1 453 ? 1.132 10.138 -4.850 1.00 92.12 453 MET A O 1
ATOM 3700 N N . GLY A 1 454 ? -0.254 9.855 -6.582 1.00 91.62 454 GLY A N 1
ATOM 3701 C CA . GLY A 1 454 ? -0.838 11.195 -6.521 1.00 91.62 454 GLY A CA 1
ATOM 3702 C C . GLY A 1 454 ? 0.178 12.274 -6.898 1.00 91.62 454 GLY A C 1
ATOM 3703 O O . GLY A 1 454 ? 0.292 13.290 -6.210 1.00 91.62 454 GLY A O 1
ATOM 3704 N N . ILE A 1 455 ? 1.021 12.001 -7.898 1.00 91.81 455 ILE A N 1
ATOM 3705 C CA . ILE A 1 455 ? 1.971 12.969 -8.445 1.00 91.81 455 ILE A CA 1
ATOM 3706 C C . ILE A 1 455 ? 1.212 14.019 -9.224 1.00 91.81 455 ILE A C 1
ATOM 3708 O O . ILE A 1 455 ? 1.427 15.176 -8.920 1.00 91.81 455 ILE A O 1
ATOM 3712 N N . TYR A 1 456 ? 0.305 13.660 -10.129 1.00 93.81 456 TYR A N 1
ATOM 3713 C CA . TYR A 1 456 ? -0.517 14.621 -10.873 1.00 93.81 456 TYR A CA 1
ATOM 3714 C C . TYR A 1 456 ? -1.509 15.325 -9.931 1.00 93.81 456 TYR A C 1
ATOM 3716 O O . TYR A 1 456 ? -2.303 14.668 -9.262 1.00 93.81 456 TYR A O 1
ATOM 3724 N N . LEU A 1 457 ? -1.414 16.652 -9.822 1.00 89.62 457 LEU A N 1
ATOM 3725 C CA . LEU A 1 457 ? -2.171 17.471 -8.866 1.00 89.62 457 LEU A CA 1
ATOM 3726 C C . LEU A 1 457 ? -3.419 18.105 -9.482 1.00 89.62 457 LEU A C 1
ATOM 3728 O O . LEU A 1 457 ? -4.315 18.511 -8.743 1.00 89.62 457 LEU A O 1
ATOM 3732 N N . ASP A 1 458 ? -3.488 18.199 -10.809 1.00 90.00 458 ASP A N 1
ATOM 3733 C CA . ASP A 1 458 ? -4.648 18.739 -11.504 1.00 90.00 458 ASP A CA 1
ATOM 3734 C C . ASP A 1 458 ? -4.951 18.020 -12.828 1.00 90.00 458 ASP A C 1
ATOM 3736 O O . ASP A 1 458 ? -4.210 17.162 -13.316 1.00 90.00 458 ASP A O 1
ATOM 3740 N N . GLU A 1 459 ? -6.094 18.377 -13.411 1.00 93.06 459 GLU A N 1
ATOM 3741 C CA . GLU A 1 459 ? -6.581 17.793 -14.659 1.00 93.06 459 GLU A CA 1
ATOM 3742 C C . GLU A 1 459 ? -5.725 18.192 -15.881 1.00 93.06 459 GLU A C 1
ATOM 3744 O O . GLU A 1 459 ? -5.732 17.481 -16.884 1.00 93.06 459 GLU A O 1
ATOM 3749 N N . TYR A 1 460 ? -4.944 19.281 -15.826 1.00 92.25 460 TYR A N 1
ATOM 3750 C CA . TYR A 1 460 ? -4.020 19.629 -16.913 1.00 92.25 460 TYR A CA 1
ATOM 3751 C C . TYR A 1 460 ? -2.822 18.688 -16.920 1.00 92.25 460 TYR A C 1
ATOM 3753 O O . TYR A 1 460 ? -2.446 18.188 -17.976 1.00 92.25 460 TYR A O 1
ATOM 3761 N N . GLU A 1 461 ? -2.245 18.398 -15.758 1.00 93.38 461 GLU A N 1
ATOM 3762 C CA . GLU A 1 461 ? -1.150 17.438 -15.654 1.00 93.38 461 GLU A CA 1
ATOM 3763 C C . GLU A 1 461 ? -1.595 16.009 -16.000 1.00 93.38 461 GLU A C 1
ATOM 3765 O O . GLU A 1 461 ? -0.860 15.279 -16.669 1.00 93.38 461 GLU A O 1
ATOM 3770 N N . MET A 1 462 ? -2.831 15.632 -15.645 1.00 94.00 462 MET A N 1
ATOM 3771 C CA . MET A 1 462 ? -3.437 14.385 -16.130 1.00 94.00 462 MET A CA 1
ATOM 3772 C C . MET A 1 462 ? -3.571 14.370 -17.657 1.00 94.00 462 MET A C 1
ATOM 3774 O O . MET A 1 462 ? -3.256 13.363 -18.294 1.00 94.00 462 MET A O 1
ATOM 3778 N N . MET A 1 463 ? -3.979 15.487 -18.271 1.00 91.75 463 MET A N 1
ATOM 3779 C CA . MET A 1 463 ? -3.968 15.621 -19.730 1.00 91.75 463 MET A CA 1
ATOM 3780 C C . MET A 1 463 ? -2.548 15.505 -20.304 1.00 91.75 463 MET A C 1
ATOM 3782 O O . MET A 1 463 ? -2.357 14.884 -21.349 1.00 91.75 463 MET A O 1
ATOM 3786 N N . GLY A 1 464 ? -1.547 16.068 -19.624 1.00 91.38 464 GLY A N 1
ATOM 3787 C CA . GLY A 1 464 ? -0.141 15.977 -20.008 1.00 91.38 464 GLY A CA 1
ATOM 3788 C C . GLY A 1 464 ? 0.373 14.547 -20.058 1.00 91.38 464 GLY A C 1
ATOM 3789 O O . GLY A 1 464 ? 0.944 14.145 -21.071 1.00 91.38 464 GLY A O 1
ATOM 3790 N N . ARG A 1 465 ? 0.093 13.751 -19.021 1.00 94.19 465 ARG A N 1
ATOM 3791 C CA . ARG A 1 465 ? 0.373 12.310 -19.024 1.00 94.19 465 ARG A CA 1
ATOM 3792 C C . ARG A 1 465 ? -0.306 11.612 -20.204 1.00 94.19 465 ARG A C 1
ATOM 3794 O O . ARG A 1 465 ? 0.371 10.935 -20.972 1.00 94.19 465 ARG A O 1
ATOM 3801 N N . TYR A 1 466 ? -1.619 11.790 -20.385 1.00 94.94 466 TYR A N 1
ATOM 3802 C CA . TYR A 1 466 ? -2.333 11.137 -21.488 1.00 94.94 466 TYR A CA 1
ATOM 3803 C C . TYR A 1 466 ? -1.804 11.553 -22.864 1.00 94.94 466 TYR A C 1
ATOM 3805 O O . TYR A 1 466 ? -1.759 10.730 -23.774 1.00 94.94 466 TYR A O 1
ATOM 3813 N N . SER A 1 467 ? -1.362 12.804 -23.020 1.00 91.75 467 SER A N 1
ATOM 3814 C CA . SER A 1 467 ? -0.728 13.279 -24.252 1.00 91.75 467 SER A CA 1
ATOM 3815 C C . SER A 1 467 ? 0.575 12.536 -24.562 1.00 91.75 467 SER A C 1
ATOM 3817 O O . SER A 1 467 ? 0.867 12.261 -25.727 1.00 91.75 467 SER A O 1
ATOM 3819 N N . LEU A 1 468 ? 1.376 12.210 -23.545 1.00 92.69 468 LEU A N 1
ATOM 3820 C CA . LEU A 1 468 ? 2.590 11.415 -23.730 1.00 92.69 468 LEU A CA 1
ATOM 3821 C C . LEU A 1 468 ? 2.266 9.940 -23.977 1.00 92.69 468 LEU A C 1
ATOM 3823 O O . LEU A 1 468 ? 2.899 9.328 -24.837 1.00 92.69 468 LEU A O 1
ATOM 3827 N N . GLU A 1 469 ? 1.260 9.392 -23.297 1.00 96.31 469 GLU A N 1
ATOM 3828 C CA . GLU A 1 469 ? 0.818 8.005 -23.465 1.00 96.31 469 GLU A CA 1
ATOM 3829 C C . GLU A 1 469 ? 0.235 7.758 -24.867 1.00 96.31 469 GLU A C 1
ATOM 3831 O O . GLU A 1 469 ? 0.610 6.795 -25.543 1.00 96.31 469 GLU A O 1
ATOM 3836 N N . ILE A 1 470 ? -0.638 8.652 -25.356 1.00 96.12 470 ILE A N 1
ATOM 3837 C CA . ILE A 1 470 ? -1.264 8.512 -26.678 1.00 96.12 470 ILE A CA 1
ATOM 3838 C C . ILE A 1 470 ? -0.245 8.648 -27.806 1.00 96.12 470 ILE A C 1
ATOM 3840 O O . ILE A 1 470 ? -0.395 7.983 -28.831 1.00 96.12 470 ILE A O 1
ATOM 3844 N N . LEU A 1 471 ? 0.826 9.429 -27.612 1.00 95.00 471 LEU A N 1
ATOM 3845 C CA . LEU A 1 471 ? 1.959 9.455 -28.536 1.00 95.00 471 LEU A CA 1
ATOM 3846 C C . LEU A 1 471 ? 2.557 8.046 -28.688 1.00 95.00 471 LEU A C 1
ATOM 3848 O O . LEU A 1 471 ? 2.730 7.575 -29.812 1.00 95.00 471 LEU A O 1
ATOM 3852 N N . ARG A 1 472 ? 2.812 7.337 -27.577 1.00 97.38 472 ARG A N 1
ATOM 3853 C CA . ARG A 1 472 ? 3.363 5.967 -27.606 1.00 97.38 472 ARG A CA 1
ATOM 3854 C C . ARG A 1 472 ? 2.367 4.943 -28.160 1.00 97.38 472 ARG A C 1
ATOM 3856 O O . ARG A 1 472 ? 2.789 3.988 -28.802 1.00 97.38 472 ARG A O 1
ATOM 3863 N N . ALA A 1 473 ? 1.061 5.149 -27.993 1.00 98.12 473 ALA A N 1
ATOM 3864 C CA . ALA A 1 473 ? 0.054 4.328 -28.670 1.00 98.12 473 ALA A CA 1
ATOM 3865 C C . ALA A 1 473 ? 0.016 4.586 -30.190 1.00 98.12 473 ALA A C 1
ATOM 3867 O O . ALA A 1 473 ? -0.061 3.639 -30.974 1.00 98.12 473 ALA A O 1
ATOM 3868 N N . CYS A 1 474 ? 0.142 5.846 -30.623 1.00 98.06 474 CYS A N 1
ATOM 3869 C CA . CYS A 1 474 ? 0.229 6.199 -32.041 1.00 98.06 474 CYS A CA 1
ATOM 3870 C C . CYS A 1 474 ? 1.471 5.600 -32.707 1.00 98.06 474 CYS A C 1
ATOM 3872 O O . CYS A 1 474 ? 1.376 5.177 -33.857 1.00 98.06 474 CYS A O 1
ATOM 3874 N N . ARG A 1 475 ? 2.599 5.493 -31.989 1.00 98.12 475 ARG A N 1
ATOM 3875 C CA . ARG A 1 475 ? 3.819 4.831 -32.484 1.00 98.12 475 ARG A CA 1
ATOM 3876 C C . ARG A 1 475 ? 3.555 3.411 -32.988 1.00 98.12 475 ARG A C 1
ATOM 3878 O O . ARG A 1 475 ? 4.043 3.072 -34.056 1.00 98.12 475 ARG A O 1
ATOM 3885 N N . LEU A 1 476 ? 2.720 2.623 -32.300 1.00 98.50 476 LEU A N 1
ATOM 3886 C CA . LEU A 1 476 ? 2.344 1.273 -32.753 1.00 98.50 476 LEU A CA 1
ATOM 3887 C C . LEU A 1 476 ? 1.659 1.282 -34.123 1.00 98.50 476 LEU A C 1
ATOM 3889 O O . LEU A 1 476 ? 1.897 0.403 -34.947 1.00 98.50 476 LEU A O 1
ATOM 3893 N N . VAL A 1 477 ? 0.792 2.267 -34.354 1.00 98.56 477 VAL A N 1
ATOM 3894 C CA . VAL A 1 477 ? -0.005 2.390 -35.581 1.00 98.56 477 VAL A CA 1
ATOM 3895 C C . VAL A 1 477 ? 0.839 2.938 -36.724 1.00 98.56 477 VAL A C 1
ATOM 3897 O O . VAL A 1 477 ? 0.759 2.439 -37.842 1.00 98.56 477 VAL A O 1
ATOM 3900 N N . VAL A 1 478 ? 1.642 3.962 -36.443 1.00 98.25 478 VAL A N 1
ATOM 3901 C CA . VAL A 1 478 ? 2.438 4.669 -37.445 1.00 98.25 478 VAL A CA 1
ATOM 3902 C C . VAL A 1 478 ? 3.633 3.844 -37.895 1.00 98.25 478 VAL A C 1
ATOM 3904 O O . VAL A 1 478 ? 3.843 3.735 -39.095 1.00 98.25 478 VAL A O 1
ATOM 3907 N N . ASP A 1 479 ? 4.371 3.219 -36.979 1.00 98.12 479 ASP A N 1
ATOM 3908 C CA . ASP A 1 479 ? 5.549 2.412 -37.316 1.00 98.12 479 ASP A CA 1
ATOM 3909 C C . ASP A 1 479 ? 5.158 1.202 -38.186 1.00 98.12 479 ASP A C 1
ATOM 3911 O O . ASP A 1 479 ? 5.670 1.029 -39.291 1.00 98.12 479 ASP A O 1
ATOM 3915 N N . THR A 1 480 ? 4.137 0.442 -37.776 1.00 98.31 480 THR A N 1
ATOM 3916 C CA . THR A 1 480 ? 3.574 -0.639 -38.611 1.00 98.31 480 THR A CA 1
ATOM 3917 C C . THR A 1 480 ? 2.915 -0.104 -39.884 1.00 98.31 480 THR A C 1
ATOM 3919 O O . THR A 1 480 ? 2.957 -0.748 -40.934 1.00 98.31 480 THR A O 1
ATOM 3922 N N . GLY A 1 481 ? 2.311 1.084 -39.810 1.00 98.06 481 GLY A N 1
ATOM 3923 C CA . GLY A 1 481 ? 1.724 1.798 -40.935 1.00 98.06 481 GLY A CA 1
ATOM 3924 C C . GLY A 1 481 ? 2.744 2.036 -42.042 1.00 98.06 481 GLY A C 1
ATOM 3925 O O . GLY A 1 481 ? 2.511 1.624 -43.176 1.00 98.06 481 GLY A O 1
ATOM 3926 N N . LEU A 1 482 ? 3.873 2.655 -41.694 1.00 95.94 482 LEU A N 1
ATOM 3927 C CA . LEU A 1 482 ? 4.986 2.966 -42.591 1.00 95.94 482 LEU A CA 1
ATOM 3928 C C . LEU A 1 482 ? 5.598 1.682 -43.164 1.00 95.94 482 LEU A C 1
ATOM 3930 O O . LEU A 1 482 ? 5.647 1.508 -44.380 1.00 95.94 482 LEU A O 1
ATOM 3934 N N . HIS A 1 483 ? 5.991 0.751 -42.291 1.00 94.56 483 HIS A N 1
ATOM 3935 C CA . HIS A 1 483 ? 6.874 -0.357 -42.669 1.00 94.56 483 HIS A CA 1
ATOM 3936 C C . HIS A 1 483 ? 6.161 -1.609 -43.188 1.00 94.56 483 HIS A C 1
ATOM 3938 O O . HIS A 1 483 ? 6.765 -2.430 -43.875 1.00 94.56 483 HIS A O 1
ATOM 3944 N N . TYR A 1 484 ? 4.871 -1.781 -42.888 1.00 96.31 484 TYR A N 1
ATOM 3945 C CA . TYR A 1 484 ? 4.124 -2.986 -43.269 1.00 96.31 484 TYR A CA 1
ATOM 3946 C C . TYR A 1 484 ? 2.881 -2.702 -44.121 1.00 96.31 484 TYR A C 1
ATOM 3948 O O . TYR A 1 484 ? 2.583 -3.458 -45.053 1.00 96.31 484 TYR A O 1
ATOM 3956 N N . PHE A 1 485 ? 2.175 -1.604 -43.834 1.00 96.44 485 PHE A N 1
ATOM 3957 C CA . PHE A 1 485 ? 0.957 -1.194 -44.547 1.00 96.44 485 PHE A CA 1
ATOM 3958 C C . PHE A 1 485 ? 1.181 -0.097 -45.594 1.00 96.44 485 PHE A C 1
ATOM 3960 O O . PHE A 1 485 ? 0.204 0.412 -46.150 1.00 96.44 485 PHE A O 1
ATOM 3967 N N . SER A 1 486 ? 2.439 0.257 -45.872 1.00 92.81 486 SER A N 1
ATOM 3968 C CA . SER A 1 486 ? 2.821 1.215 -46.916 1.00 92.81 486 SER A CA 1
ATOM 3969 C C . SER A 1 486 ? 2.151 2.589 -46.763 1.00 92.81 486 SER A C 1
ATOM 3971 O O . SER A 1 486 ? 1.729 3.203 -47.745 1.00 92.81 486 SER A O 1
ATOM 3973 N N . TRP A 1 487 ? 1.988 3.075 -45.529 1.00 97.31 487 TRP A N 1
ATOM 3974 C CA . TRP A 1 487 ? 1.568 4.455 -45.288 1.00 97.31 487 TRP A CA 1
ATOM 3975 C C . TRP A 1 487 ? 2.650 5.414 -45.775 1.00 97.31 487 TRP A C 1
ATOM 3977 O O . TRP A 1 487 ? 3.838 5.151 -45.621 1.00 97.31 487 TRP A O 1
ATOM 3987 N N . THR A 1 488 ? 2.232 6.557 -46.315 1.00 95.69 488 THR A N 1
ATOM 3988 C CA . THR A 1 488 ? 3.166 7.645 -46.607 1.00 95.69 488 THR A CA 1
ATOM 3989 C C . THR A 1 488 ? 3.540 8.385 -45.324 1.00 95.69 488 THR A C 1
ATOM 3991 O O . THR A 1 488 ? 2.804 8.347 -44.327 1.00 95.69 488 THR A O 1
ATOM 3994 N N . ARG A 1 489 ? 4.658 9.116 -45.368 1.00 93.56 489 ARG A N 1
ATOM 3995 C CA . ARG A 1 489 ? 5.099 10.015 -44.294 1.00 93.56 489 ARG A CA 1
ATOM 3996 C C . ARG A 1 489 ? 4.010 11.027 -43.915 1.00 93.56 489 ARG A C 1
ATOM 3998 O O . ARG A 1 489 ? 3.765 11.258 -42.735 1.00 93.56 489 ARG A O 1
ATOM 4005 N N . GLU A 1 490 ? 3.298 11.579 -44.897 1.00 95.75 490 GLU A N 1
ATOM 4006 C CA . GLU A 1 490 ? 2.207 12.541 -44.686 1.00 95.75 490 GLU A CA 1
ATOM 4007 C C . GLU A 1 490 ? 1.023 11.891 -43.973 1.00 95.75 490 GLU A C 1
ATOM 4009 O O . GLU A 1 490 ? 0.480 12.467 -43.035 1.00 95.75 490 GLU A O 1
ATOM 4014 N N . ARG A 1 491 ? 0.652 10.662 -44.358 1.00 97.44 491 ARG A N 1
ATOM 4015 C CA . ARG A 1 491 ? -0.425 9.927 -43.684 1.00 97.44 491 ARG A CA 1
ATOM 4016 C C . ARG A 1 491 ? -0.074 9.630 -42.226 1.00 97.44 491 ARG A C 1
ATOM 4018 O O . ARG A 1 491 ? -0.942 9.743 -41.362 1.00 97.44 491 ARG A O 1
ATOM 4025 N N . ALA A 1 492 ? 1.172 9.245 -41.955 1.00 97.06 492 ALA A N 1
ATOM 4026 C CA . ALA A 1 492 ? 1.676 9.060 -40.597 1.00 97.06 492 ALA A CA 1
ATOM 4027 C C . ALA A 1 492 ? 1.581 10.359 -39.775 1.00 97.06 492 ALA A C 1
ATOM 4029 O O . ALA A 1 492 ? 1.073 10.344 -38.651 1.00 97.06 492 ALA A O 1
ATOM 4030 N N . LEU A 1 493 ? 1.988 11.485 -40.364 1.00 96.00 493 LEU A N 1
ATOM 4031 C CA . LEU A 1 493 ? 1.941 12.805 -39.735 1.00 96.00 493 LEU A CA 1
ATOM 4032 C C . LEU A 1 493 ? 0.510 13.252 -39.436 1.00 96.00 493 LEU A C 1
ATOM 4034 O O . LEU A 1 493 ? 0.202 13.624 -38.303 1.00 96.00 493 LEU A O 1
ATOM 4038 N N . ASP A 1 494 ? -0.379 13.154 -40.422 1.00 94.75 494 ASP A N 1
ATOM 4039 C CA . ASP A 1 494 ? -1.793 13.494 -40.273 1.00 94.75 494 ASP A CA 1
ATOM 4040 C C . ASP A 1 494 ? -2.466 12.642 -39.195 1.00 94.75 494 ASP A C 1
ATOM 4042 O O . ASP A 1 494 ? -3.286 13.144 -38.421 1.00 94.75 494 ASP A O 1
ATOM 4046 N N . TYR A 1 495 ? -2.099 11.361 -39.104 1.00 95.25 495 TYR A N 1
ATOM 4047 C CA . TYR A 1 495 ? -2.592 10.481 -38.054 1.00 95.25 495 TYR A CA 1
ATOM 4048 C C . TYR A 1 495 ? -2.183 10.988 -36.664 1.00 95.25 495 TYR A C 1
ATOM 4050 O O . TYR A 1 495 ? -3.049 11.191 -35.814 1.00 95.25 495 TYR A O 1
ATOM 4058 N N . MET A 1 496 ? -0.897 11.267 -36.424 1.00 93.56 496 MET A N 1
ATOM 4059 C CA . MET A 1 496 ? -0.419 11.717 -35.106 1.00 93.56 496 MET A CA 1
ATOM 4060 C C . MET A 1 496 ? -0.922 13.118 -34.729 1.00 93.56 496 MET A C 1
ATOM 4062 O O . MET A 1 496 ? -1.252 13.359 -33.563 1.00 93.56 496 MET A O 1
ATOM 4066 N N . LEU A 1 497 ? -1.058 14.028 -35.700 1.00 89.75 497 LEU A N 1
ATOM 4067 C CA . LEU A 1 497 ? -1.608 15.375 -35.491 1.00 89.75 497 LEU A CA 1
ATOM 4068 C C . LEU A 1 497 ? -3.069 15.366 -35.024 1.00 89.75 497 LEU A C 1
ATOM 4070 O O . LEU A 1 497 ? -3.538 16.343 -34.438 1.00 89.75 497 LEU A O 1
ATOM 4074 N N . ASN A 1 498 ? -3.812 14.291 -35.289 1.00 88.50 498 ASN A N 1
ATOM 4075 C CA . ASN A 1 498 ? -5.202 14.179 -34.855 1.00 88.50 498 ASN A CA 1
ATOM 4076 C C . ASN A 1 498 ? -5.358 13.799 -33.379 1.00 88.50 498 ASN A C 1
ATOM 4078 O O . ASN A 1 498 ? -6.417 14.072 -32.811 1.00 88.50 498 ASN A O 1
ATOM 4082 N N . TYR A 1 499 ? -4.329 13.212 -32.761 1.00 85.56 499 TYR A N 1
ATOM 4083 C CA . TYR A 1 499 ? -4.420 12.638 -31.414 1.00 85.56 499 TYR A CA 1
ATOM 4084 C C . TYR A 1 499 ? -3.457 13.255 -30.394 1.00 85.56 499 TYR A C 1
ATOM 4086 O O . TYR A 1 499 ? -3.721 13.177 -29.197 1.00 85.56 499 TYR A O 1
ATOM 4094 N N . THR A 1 500 ? -2.352 13.859 -30.834 1.00 83.06 500 THR A N 1
ATOM 4095 C CA . THR A 1 500 ? -1.273 14.306 -29.939 1.00 83.06 500 THR A CA 1
ATOM 4096 C C . THR A 1 500 ? -1.233 15.832 -29.775 1.00 83.06 500 THR A C 1
ATOM 4098 O O . THR A 1 500 ? -1.725 16.571 -30.627 1.00 83.06 500 THR A O 1
ATOM 4101 N N . ALA A 1 501 ? -0.634 16.312 -28.678 1.00 79.44 501 ALA A N 1
ATOM 4102 C CA . ALA A 1 501 ? -0.403 17.742 -28.420 1.00 79.44 501 ALA A CA 1
ATOM 4103 C C . ALA A 1 501 ? 0.867 18.305 -29.079 1.00 79.44 501 ALA A C 1
ATOM 4105 O O . ALA A 1 501 ? 1.188 19.479 -28.897 1.00 79.44 501 ALA A O 1
ATOM 4106 N N . PHE A 1 502 ? 1.631 17.461 -29.773 1.00 82.94 502 PHE A N 1
ATOM 4107 C CA . PHE A 1 502 ? 2.949 17.813 -30.284 1.00 82.94 502 PHE A CA 1
ATOM 4108 C C . PHE A 1 502 ? 2.846 18.745 -31.491 1.00 82.94 502 PHE A C 1
ATOM 4110 O O . PHE A 1 502 ? 1.892 18.691 -32.273 1.00 82.94 502 PHE A O 1
ATOM 4117 N N . SER A 1 503 ? 3.851 19.608 -31.650 1.00 82.75 503 SER A N 1
ATOM 4118 C CA . SER A 1 503 ? 3.942 20.466 -32.827 1.00 82.75 503 SER A CA 1
ATOM 4119 C C . SER A 1 503 ? 4.176 19.627 -34.086 1.00 82.75 503 SER A C 1
ATOM 4121 O O . SER A 1 503 ? 4.730 18.528 -34.026 1.00 82.75 503 SER A O 1
ATOM 4123 N N . LYS A 1 504 ? 3.787 20.167 -35.247 1.00 87.38 504 LYS A N 1
ATOM 4124 C CA . LYS A 1 504 ? 4.043 19.519 -36.539 1.00 87.38 504 LYS A CA 1
ATOM 4125 C C . LYS A 1 504 ? 5.529 19.181 -36.711 1.00 87.38 504 LYS A C 1
ATOM 4127 O O . LYS A 1 504 ? 5.834 18.056 -37.079 1.00 87.38 504 LYS A O 1
ATOM 4132 N N . ASN A 1 505 ? 6.420 20.114 -36.375 1.00 85.06 505 ASN A N 1
ATOM 4133 C CA . ASN A 1 505 ? 7.864 19.921 -36.511 1.00 85.06 505 ASN A CA 1
ATOM 4134 C C . ASN A 1 505 ? 8.368 18.772 -35.623 1.00 85.06 505 ASN A C 1
ATOM 4136 O O . ASN A 1 505 ? 9.100 17.917 -36.104 1.00 85.06 505 ASN A O 1
ATOM 4140 N N . ASN A 1 506 ? 7.923 18.691 -34.360 1.00 83.75 506 ASN A N 1
ATOM 4141 C CA . ASN A 1 506 ? 8.331 17.582 -33.487 1.00 83.75 506 ASN A CA 1
ATOM 4142 C C . ASN A 1 506 ? 7.820 16.227 -33.999 1.00 83.75 506 ASN A C 1
ATOM 4144 O O . ASN A 1 506 ? 8.506 15.221 -33.866 1.00 83.75 506 ASN A O 1
ATOM 4148 N N . LEU A 1 507 ? 6.613 16.183 -34.574 1.00 89.69 507 LEU A N 1
ATOM 4149 C CA . LEU A 1 507 ? 6.070 14.950 -35.148 1.00 89.69 507 LEU A CA 1
ATOM 4150 C C . LEU A 1 507 ? 6.772 14.548 -36.448 1.00 89.69 507 LEU A C 1
ATOM 4152 O O . LEU A 1 507 ? 6.934 13.358 -36.693 1.00 89.69 507 LEU A O 1
ATOM 4156 N N . GLU A 1 508 ? 7.194 15.511 -37.266 1.00 90.44 508 GLU A N 1
ATOM 4157 C CA . GLU A 1 508 ? 8.018 15.254 -38.451 1.00 90.44 508 GLU A CA 1
ATOM 4158 C C . GLU A 1 508 ? 9.360 14.619 -38.059 1.00 90.44 508 GLU A C 1
ATOM 4160 O O . GLU A 1 508 ? 9.700 13.572 -38.603 1.00 90.44 508 GLU A O 1
ATOM 4165 N N . GLU A 1 509 ? 10.053 15.164 -37.054 1.00 84.19 509 GLU A N 1
ATOM 4166 C CA . GLU A 1 509 ? 11.297 14.587 -36.513 1.00 84.19 509 GLU A CA 1
ATOM 4167 C C . GLU A 1 509 ? 11.093 13.167 -35.955 1.00 84.19 509 GLU A C 1
ATOM 4169 O O . GLU A 1 509 ? 11.901 12.265 -36.183 1.00 84.19 509 GLU A O 1
ATOM 4174 N N . GLU A 1 510 ? 9.990 12.942 -35.240 1.00 88.31 510 GLU A N 1
ATOM 4175 C CA . GLU A 1 510 ? 9.646 11.626 -34.705 1.00 88.31 510 GLU A CA 1
ATOM 4176 C C . GLU A 1 510 ? 9.343 10.610 -35.815 1.00 88.31 510 GLU A C 1
ATOM 4178 O O . GLU A 1 510 ? 9.805 9.474 -35.744 1.00 88.31 510 GLU A O 1
ATOM 4183 N N . ILE A 1 511 ? 8.622 10.999 -36.867 1.00 92.88 511 ILE A N 1
ATOM 4184 C CA . ILE A 1 511 ? 8.346 10.116 -38.009 1.00 92.88 511 ILE A CA 1
ATOM 4185 C C . ILE A 1 511 ? 9.625 9.798 -38.779 1.00 92.88 511 ILE A C 1
ATOM 4187 O O . ILE A 1 511 ? 9.831 8.644 -39.152 1.00 92.88 511 ILE A O 1
ATOM 4191 N N . ASP A 1 512 ? 10.507 10.778 -38.966 1.00 89.19 512 ASP A N 1
ATOM 4192 C CA . ASP A 1 512 ? 11.807 10.576 -39.611 1.00 89.19 512 ASP A CA 1
ATOM 4193 C C . ASP A 1 512 ? 12.669 9.588 -38.814 1.00 89.19 512 ASP A C 1
ATOM 4195 O O . ASP A 1 512 ? 13.307 8.693 -39.381 1.00 89.19 512 ASP A O 1
ATOM 4199 N N . ARG A 1 513 ? 12.600 9.659 -37.479 1.00 85.88 513 ARG A N 1
ATOM 4200 C CA . ARG A 1 513 ? 13.174 8.644 -36.591 1.00 85.88 513 ARG A CA 1
ATOM 4201 C C . ARG A 1 513 ? 12.523 7.272 -36.788 1.00 85.88 513 ARG A C 1
ATOM 4203 O O . ARG A 1 513 ? 13.251 6.288 -36.815 1.00 85.88 513 ARG A O 1
ATOM 4210 N N . TYR A 1 514 ? 11.200 7.167 -36.919 1.00 90.50 514 TYR A N 1
ATOM 4211 C CA . TYR A 1 514 ? 10.530 5.867 -37.106 1.00 90.50 514 TYR A CA 1
ATOM 4212 C C . TYR A 1 514 ? 10.867 5.231 -38.456 1.00 90.50 514 TYR A C 1
ATOM 4214 O O . TYR A 1 514 ? 11.021 4.016 -38.532 1.00 90.50 514 TYR A O 1
ATOM 4222 N N . ILE A 1 515 ? 11.034 6.040 -39.507 1.00 88.81 515 ILE A N 1
ATOM 4223 C CA . ILE A 1 515 ? 11.539 5.589 -40.812 1.00 88.81 515 ILE A CA 1
ATOM 4224 C C . ILE A 1 515 ? 12.961 5.035 -40.664 1.00 88.81 515 ILE A C 1
ATOM 4226 O O . ILE A 1 515 ? 13.277 3.999 -41.240 1.00 88.81 515 ILE A O 1
ATOM 4230 N N . THR A 1 516 ? 13.791 5.703 -39.860 1.00 83.88 516 THR A N 1
ATOM 4231 C CA . THR A 1 516 ? 15.194 5.328 -39.640 1.00 83.88 516 THR A CA 1
ATOM 4232 C C . THR A 1 516 ? 15.348 4.094 -38.744 1.00 83.88 516 THR A C 1
ATOM 4234 O O . THR A 1 516 ? 16.239 3.290 -38.981 1.00 83.88 516 THR A O 1
ATOM 4237 N N . TRP A 1 517 ? 14.495 3.920 -37.727 1.00 85.06 517 TRP A N 1
ATOM 4238 C CA . TRP A 1 517 ? 14.586 2.843 -36.729 1.00 85.06 517 TRP A CA 1
ATOM 4239 C C . TRP A 1 517 ? 13.311 1.987 -36.677 1.00 85.06 517 TRP A C 1
ATOM 4241 O O . TRP A 1 517 ? 12.498 2.136 -35.751 1.00 85.06 517 TRP A O 1
ATOM 4251 N N . PRO A 1 518 ? 13.127 1.079 -37.651 1.00 90.56 518 PRO A N 1
ATOM 4252 C CA . PRO A 1 518 ? 11.935 0.244 -37.741 1.00 90.56 518 PRO A CA 1
ATOM 4253 C C . PRO A 1 518 ? 11.696 -0.589 -36.476 1.00 90.56 518 PRO A C 1
ATOM 4255 O O . PRO A 1 518 ? 12.564 -1.329 -36.022 1.00 90.56 518 PRO A O 1
ATOM 4258 N N . GLY A 1 519 ? 10.487 -0.523 -35.917 1.00 92.25 519 GLY A N 1
ATOM 4259 C CA . GLY A 1 519 ? 10.045 -1.390 -34.818 1.00 92.25 519 GLY A CA 1
ATOM 4260 C C . GLY A 1 519 ? 10.380 -0.873 -33.416 1.00 92.25 519 GLY A C 1
ATOM 4261 O O . GLY A 1 519 ? 9.670 -1.203 -32.462 1.00 92.25 519 GLY A O 1
ATOM 4262 N N .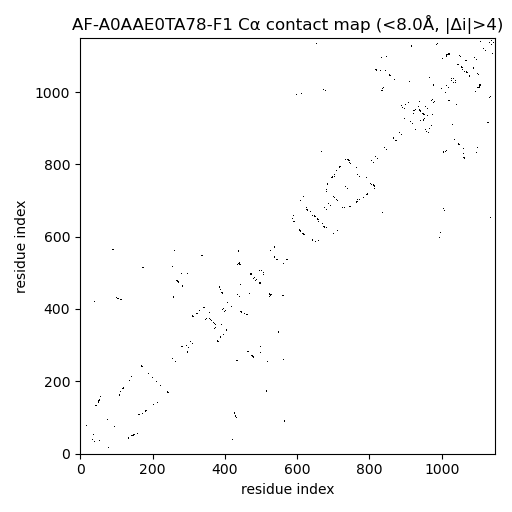 GLN A 1 520 ? 11.390 -0.009 -33.265 1.00 92.31 520 GLN A N 1
ATOM 4263 C CA . GLN A 1 520 ? 11.808 0.535 -31.964 1.00 92.31 520 GLN A CA 1
ATOM 4264 C C . GLN A 1 520 ? 10.679 1.316 -31.284 1.00 92.31 520 GLN A C 1
ATOM 4266 O O . GLN A 1 520 ? 10.439 1.174 -30.084 1.00 92.31 520 GLN A O 1
ATOM 4271 N N . ALA A 1 521 ? 9.942 2.109 -32.064 1.00 93.88 521 ALA A N 1
ATOM 4272 C CA . ALA A 1 521 ? 8.850 2.943 -31.578 1.00 93.88 521 ALA A CA 1
ATOM 4273 C C . ALA A 1 521 ? 7.706 2.116 -30.956 1.00 93.88 521 ALA A C 1
ATOM 4275 O O . ALA A 1 521 ? 6.995 2.605 -30.073 1.00 93.88 521 ALA A O 1
ATOM 4276 N N . CYS A 1 522 ? 7.560 0.851 -31.364 1.00 97.69 522 CYS A N 1
ATOM 4277 C CA . CYS A 1 522 ? 6.546 -0.056 -30.838 1.00 97.69 522 CYS A CA 1
ATOM 4278 C C . CYS A 1 522 ? 6.868 -0.586 -29.429 1.00 97.69 522 CYS A C 1
ATOM 4280 O O . CYS A 1 522 ? 5.962 -0.971 -28.686 1.00 97.69 522 CYS A O 1
ATOM 4282 N N . ALA A 1 523 ? 8.144 -0.591 -29.039 1.00 96.50 523 ALA A N 1
ATOM 4283 C CA . ALA A 1 523 ? 8.616 -1.204 -27.801 1.00 96.50 523 ALA A CA 1
ATOM 4284 C C . ALA A 1 523 ? 7.992 -0.594 -26.538 1.00 96.50 523 ALA A C 1
ATOM 4286 O O . ALA A 1 523 ? 7.563 -1.335 -25.656 1.00 96.50 523 ALA A O 1
ATOM 4287 N N . TYR A 1 524 ? 7.865 0.736 -26.498 1.00 97.75 524 TYR A N 1
ATOM 4288 C CA . TYR A 1 524 ? 7.322 1.494 -25.366 1.00 97.75 524 TYR A CA 1
ATOM 4289 C C . TYR A 1 524 ? 5.968 0.944 -24.900 1.00 97.75 524 TYR A C 1
ATOM 4291 O O . TYR A 1 524 ? 5.811 0.484 -23.770 1.00 97.75 524 TYR A O 1
ATOM 4299 N N . LYS A 1 525 ? 4.972 0.965 -25.794 1.00 97.94 525 LYS A N 1
ATOM 4300 C CA . LYS A 1 525 ? 3.594 0.630 -25.428 1.00 97.94 525 LYS A CA 1
ATOM 4301 C C . LYS A 1 525 ? 3.389 -0.877 -25.287 1.00 97.94 525 LYS A C 1
ATOM 4303 O O . LYS A 1 525 ? 2.633 -1.298 -24.419 1.00 97.94 525 LYS A O 1
ATOM 4308 N N . ILE A 1 526 ? 4.070 -1.702 -26.091 1.00 98.19 526 ILE A N 1
ATOM 4309 C CA . ILE A 1 526 ? 4.020 -3.168 -25.944 1.00 98.19 526 ILE A CA 1
ATOM 4310 C C . ILE A 1 526 ? 4.586 -3.600 -24.588 1.00 98.19 526 ILE A C 1
ATOM 4312 O O . ILE A 1 526 ? 3.971 -4.420 -23.907 1.00 98.19 526 ILE A O 1
ATOM 4316 N N . GLY A 1 527 ? 5.712 -3.015 -24.182 1.00 97.94 527 GLY A N 1
ATOM 4317 C CA . GLY A 1 527 ? 6.331 -3.258 -22.887 1.00 97.94 527 GLY A CA 1
ATOM 4318 C C . GLY A 1 527 ? 5.433 -2.883 -21.713 1.00 97.94 527 GLY A C 1
ATOM 4319 O O . GLY A 1 527 ? 5.169 -3.721 -20.852 1.00 97.94 527 GLY A O 1
ATOM 4320 N N . GLU A 1 528 ? 4.895 -1.659 -21.708 1.00 98.44 528 GLU A N 1
ATOM 4321 C CA . GLU A 1 528 ? 3.969 -1.202 -20.662 1.00 98.44 528 GLU A CA 1
ATOM 4322 C C . GLU A 1 528 ? 2.728 -2.100 -20.584 1.00 98.44 528 GLU A C 1
ATOM 4324 O O . GLU A 1 528 ? 2.364 -2.560 -19.501 1.00 98.44 528 GLU A O 1
ATOM 4329 N N . MET A 1 529 ? 2.102 -2.411 -21.728 1.00 97.81 529 MET A N 1
ATOM 4330 C CA . MET A 1 529 ? 0.945 -3.309 -21.768 1.00 97.81 529 MET A CA 1
ATOM 4331 C C . MET A 1 529 ? 1.277 -4.676 -21.167 1.00 97.81 529 MET A C 1
ATOM 4333 O O . MET A 1 529 ? 0.448 -5.232 -20.447 1.00 97.81 529 MET A O 1
ATOM 4337 N N . LYS A 1 530 ? 2.481 -5.210 -21.416 1.00 97.88 530 LYS A N 1
ATOM 4338 C CA . LYS A 1 530 ? 2.899 -6.480 -20.821 1.00 97.88 530 LYS A CA 1
ATOM 4339 C C . LYS A 1 530 ? 3.093 -6.369 -19.309 1.00 97.88 530 LYS A C 1
ATOM 4341 O O . LYS A 1 530 ? 2.643 -7.253 -18.587 1.00 97.88 530 LYS A O 1
ATOM 4346 N N . ILE A 1 531 ? 3.705 -5.295 -18.813 1.00 98.50 531 ILE A N 1
ATOM 4347 C CA . ILE A 1 531 ? 3.863 -5.064 -17.368 1.00 98.50 531 ILE A CA 1
ATOM 4348 C C . ILE A 1 531 ? 2.491 -4.948 -16.689 1.00 98.50 531 ILE A C 1
ATOM 4350 O O . ILE A 1 531 ? 2.260 -5.602 -15.672 1.00 98.50 531 ILE A O 1
ATOM 4354 N N . LEU A 1 532 ? 1.558 -4.189 -17.272 1.00 98.19 532 LEU A N 1
ATOM 4355 C CA . LEU A 1 532 ? 0.189 -4.050 -16.766 1.00 98.19 532 LEU A CA 1
ATOM 4356 C C . LEU A 1 532 ? -0.581 -5.379 -16.801 1.00 98.19 532 LEU A C 1
ATOM 4358 O O . LEU A 1 532 ? -1.297 -5.694 -15.852 1.00 98.19 532 LEU A O 1
ATOM 4362 N N . GLU A 1 533 ? -0.409 -6.190 -17.849 1.00 97.81 533 GLU A N 1
ATOM 4363 C CA . GLU A 1 533 ? -0.981 -7.540 -17.938 1.00 97.81 533 GLU A CA 1
ATOM 4364 C C . GLU A 1 533 ? -0.460 -8.445 -16.809 1.00 97.81 533 GLU A C 1
ATOM 4366 O O . GLU A 1 533 ? -1.249 -9.094 -16.116 1.00 97.81 533 GLU A O 1
ATOM 4371 N N . LEU A 1 534 ? 0.861 -8.475 -16.599 1.00 98.38 534 LEU A N 1
ATOM 4372 C CA . LEU A 1 534 ? 1.500 -9.277 -15.552 1.00 98.38 534 LEU A CA 1
ATOM 4373 C C . LEU A 1 534 ? 1.103 -8.806 -14.154 1.00 98.38 534 LEU A C 1
ATOM 4375 O O . LEU A 1 534 ? 0.821 -9.634 -13.288 1.00 98.38 534 LEU A O 1
ATOM 4379 N N . ARG A 1 535 ? 1.013 -7.489 -13.947 1.00 98.19 535 ARG A N 1
ATOM 4380 C CA . ARG A 1 535 ? 0.509 -6.905 -12.706 1.00 98.19 535 ARG A CA 1
ATOM 4381 C C . ARG A 1 535 ? -0.929 -7.336 -12.443 1.00 98.19 535 ARG A C 1
ATOM 4383 O O . ARG A 1 535 ? -1.206 -7.869 -11.376 1.00 98.19 535 ARG A O 1
ATOM 4390 N N . ALA A 1 536 ? -1.824 -7.174 -13.417 1.00 97.69 536 ALA A N 1
ATOM 4391 C CA . ALA A 1 536 ? -3.227 -7.559 -13.275 1.00 97.69 536 ALA A CA 1
ATOM 4392 C C . ALA A 1 536 ? -3.384 -9.064 -12.997 1.00 97.69 536 ALA A C 1
ATOM 4394 O O . ALA A 1 536 ? -4.244 -9.475 -12.215 1.00 97.69 536 ALA A O 1
ATOM 4395 N N . ARG A 1 537 ? -2.534 -9.903 -13.604 1.00 97.12 537 ARG A N 1
ATOM 4396 C CA . ARG A 1 537 ? -2.476 -11.340 -13.307 1.00 97.12 537 ARG A CA 1
ATOM 4397 C C . ARG A 1 537 ? -2.030 -11.597 -11.869 1.00 97.12 537 ARG A C 1
ATOM 4399 O O . ARG A 1 537 ? -2.719 -12.324 -11.158 1.00 97.12 537 ARG A O 1
ATOM 4406 N N . ALA A 1 538 ? -0.936 -10.982 -11.426 1.00 96.94 538 ALA A N 1
ATOM 4407 C CA . ALA A 1 538 ? -0.437 -11.124 -10.062 1.00 96.94 538 ALA A CA 1
ATOM 4408 C C . ALA A 1 538 ? -1.457 -10.642 -9.021 1.00 96.94 538 ALA A C 1
ATOM 4410 O O . ALA A 1 538 ? -1.742 -11.365 -8.070 1.00 96.94 538 ALA A O 1
ATOM 4411 N N . GLU A 1 539 ? -2.076 -9.480 -9.235 1.00 92.62 539 GLU A N 1
ATOM 4412 C CA . GLU A 1 539 ? -3.167 -8.958 -8.406 1.00 92.62 539 GLU A CA 1
ATOM 4413 C C . GLU A 1 539 ? -4.340 -9.946 -8.342 1.00 92.62 539 GLU A C 1
ATOM 4415 O O . GLU A 1 539 ? -4.870 -10.222 -7.267 1.00 92.62 539 GLU A O 1
ATOM 4420 N N . LYS A 1 540 ? -4.726 -10.542 -9.476 1.00 92.25 540 LYS A N 1
ATOM 4421 C CA . LYS A 1 540 ? -5.812 -11.530 -9.539 1.00 92.25 540 LYS A CA 1
ATOM 4422 C C . LYS A 1 540 ? -5.472 -12.836 -8.815 1.00 92.25 540 LYS A C 1
ATOM 4424 O O . LYS A 1 540 ? -6.345 -13.418 -8.167 1.00 92.25 540 LYS A O 1
ATOM 4429 N N . GLU A 1 541 ? -4.248 -13.330 -8.966 1.00 91.94 541 GLU A N 1
ATOM 4430 C CA . GLU A 1 541 ? -3.837 -14.639 -8.456 1.00 91.94 541 GLU A CA 1
ATOM 4431 C C . GLU A 1 541 ? -3.415 -14.617 -6.989 1.00 91.94 541 GLU A C 1
ATOM 4433 O O . GLU A 1 541 ? -3.801 -15.508 -6.230 1.00 91.94 541 GLU A O 1
ATOM 4438 N N . LEU A 1 542 ? -2.651 -13.603 -6.585 1.00 86.25 542 LEU A N 1
ATOM 4439 C CA . LEU A 1 542 ? -2.207 -13.419 -5.205 1.00 86.25 542 LEU A CA 1
ATOM 4440 C C . LEU A 1 542 ? -3.267 -12.724 -4.354 1.00 86.25 542 LEU A C 1
ATOM 4442 O O . LEU A 1 542 ? -3.306 -12.931 -3.141 1.00 86.25 542 LEU A O 1
ATOM 4446 N N . LYS A 1 543 ? -4.166 -11.950 -4.974 1.00 83.56 543 LYS A N 1
ATOM 4447 C CA . LYS A 1 543 ? -5.228 -11.204 -4.293 1.00 83.56 543 LYS A CA 1
ATOM 4448 C C . LYS A 1 543 ? -4.633 -10.316 -3.199 1.00 83.56 543 LYS A C 1
ATOM 4450 O O . LYS A 1 543 ? -3.947 -9.347 -3.482 1.00 83.56 543 LYS A O 1
ATOM 4455 N N . TYR A 1 544 ? -4.859 -10.663 -1.943 1.00 74.88 544 TYR A N 1
ATOM 4456 C CA . TYR A 1 544 ? -4.375 -9.942 -0.772 1.00 74.88 544 TYR A CA 1
ATOM 4457 C C . TYR A 1 544 ? -2.915 -10.262 -0.415 1.00 74.88 544 TYR A C 1
ATOM 4459 O O . TYR A 1 544 ? -2.316 -9.512 0.347 1.00 74.88 544 TYR A O 1
ATOM 4467 N N . LEU A 1 545 ? -2.344 -11.350 -0.953 1.00 82.19 545 LEU A N 1
ATOM 4468 C CA . LEU A 1 545 ? -0.910 -11.652 -0.859 1.00 82.19 545 LEU A CA 1
ATOM 4469 C C . LEU A 1 545 ? -0.083 -10.802 -1.833 1.00 82.19 545 LEU A C 1
ATOM 4471 O O . LEU A 1 545 ? 1.144 -10.840 -1.792 1.00 82.19 545 LEU A O 1
ATOM 4475 N N . PHE A 1 546 ? -0.743 -10.070 -2.734 1.00 91.31 546 PHE A N 1
ATOM 4476 C CA . PHE A 1 546 ? -0.074 -9.168 -3.653 1.00 91.31 546 PHE A CA 1
ATOM 4477 C C . PHE A 1 546 ? 0.419 -7.926 -2.904 1.00 91.31 546 PHE A C 1
ATOM 4479 O O . PHE A 1 546 ? -0.381 -7.123 -2.418 1.00 91.31 546 PHE A O 1
ATOM 4486 N N . ASP A 1 547 ? 1.735 -7.738 -2.871 1.00 87.81 547 ASP A N 1
ATOM 4487 C CA . ASP A 1 547 ? 2.358 -6.458 -2.543 1.00 87.81 547 ASP A CA 1
ATOM 4488 C C . ASP A 1 547 ? 2.953 -5.865 -3.826 1.00 87.81 547 ASP A C 1
ATOM 4490 O O . ASP A 1 547 ? 3.800 -6.475 -4.483 1.00 87.81 547 ASP A O 1
ATOM 4494 N N . ILE A 1 548 ? 2.517 -4.656 -4.180 1.00 94.00 548 ILE A N 1
ATOM 4495 C CA . ILE A 1 548 ? 3.009 -3.939 -5.360 1.00 94.00 548 ILE A CA 1
ATOM 4496 C C . ILE A 1 548 ? 4.522 -3.680 -5.289 1.00 94.00 548 ILE A C 1
ATOM 4498 O O . ILE A 1 548 ? 5.210 -3.707 -6.308 1.00 94.00 548 ILE A O 1
ATOM 4502 N N . ARG A 1 549 ? 5.066 -3.499 -4.080 1.00 94.69 549 ARG A N 1
ATOM 4503 C CA . ARG A 1 549 ? 6.501 -3.289 -3.847 1.00 94.69 549 ARG A CA 1
ATOM 4504 C C . ARG A 1 549 ? 7.298 -4.544 -4.168 1.00 94.69 549 ARG A C 1
ATOM 4506 O O . ARG A 1 549 ? 8.425 -4.448 -4.654 1.00 94.69 549 ARG A O 1
ATOM 4513 N N . ASP A 1 550 ? 6.717 -5.713 -3.923 1.00 94.38 550 ASP A N 1
ATOM 4514 C CA . ASP A 1 550 ? 7.322 -7.008 -4.226 1.00 94.38 550 ASP A CA 1
ATOM 4515 C C . ASP A 1 550 ? 7.297 -7.253 -5.730 1.00 94.38 550 ASP A C 1
ATOM 4517 O O . ASP A 1 550 ? 8.335 -7.580 -6.300 1.00 94.38 550 ASP A O 1
ATOM 4521 N N . PHE A 1 551 ? 6.167 -6.970 -6.387 1.00 97.25 551 PHE A N 1
ATOM 4522 C CA . PHE A 1 551 ? 6.061 -7.011 -7.846 1.00 97.25 551 PHE A CA 1
ATOM 4523 C C . PHE A 1 551 ? 7.125 -6.131 -8.522 1.00 97.25 551 PHE A C 1
ATOM 4525 O O . PHE A 1 551 ? 7.875 -6.610 -9.371 1.00 97.25 551 PHE A O 1
ATOM 4532 N N . HIS A 1 552 ? 7.274 -4.873 -8.093 1.00 97.50 552 HIS A N 1
ATOM 4533 C CA . HIS A 1 552 ? 8.321 -3.991 -8.619 1.00 97.50 552 HIS A CA 1
ATOM 4534 C C . HIS A 1 552 ? 9.738 -4.484 -8.300 1.00 97.50 552 HIS A C 1
ATOM 4536 O O . HIS A 1 552 ? 10.629 -4.349 -9.134 1.00 97.50 552 HIS A O 1
ATOM 4542 N N . THR A 1 553 ? 9.956 -5.092 -7.128 1.00 93.44 553 THR A N 1
ATOM 4543 C CA . THR A 1 553 ? 11.257 -5.686 -6.778 1.00 93.44 553 THR A CA 1
ATOM 4544 C C . THR A 1 553 ? 11.632 -6.788 -7.770 1.00 93.44 553 THR A C 1
ATOM 4546 O O . THR A 1 553 ? 12.770 -6.821 -8.235 1.00 93.44 553 THR A O 1
ATOM 4549 N N . ILE A 1 554 ? 10.686 -7.665 -8.128 1.00 92.44 554 ILE A N 1
ATOM 4550 C CA . ILE A 1 554 ? 10.921 -8.750 -9.093 1.00 92.44 554 ILE A CA 1
ATOM 4551 C C . ILE A 1 554 ? 11.307 -8.198 -10.462 1.00 92.44 554 ILE A C 1
ATOM 4553 O O . ILE A 1 554 ? 12.252 -8.705 -11.063 1.00 92.44 554 ILE A O 1
ATOM 4557 N N . LEU A 1 555 ? 10.635 -7.148 -10.933 1.00 94.44 555 LEU A N 1
ATOM 4558 C CA . LEU A 1 555 ? 10.975 -6.542 -12.218 1.00 94.44 555 LEU A CA 1
ATOM 4559 C C . LEU A 1 555 ? 12.373 -5.909 -12.177 1.00 94.44 555 LEU A C 1
ATOM 4561 O O . LEU A 1 555 ? 13.218 -6.247 -12.995 1.00 94.44 555 LEU A O 1
ATOM 4565 N N . LEU A 1 556 ? 12.662 -5.074 -11.177 1.00 93.69 556 LEU A N 1
ATOM 4566 C CA . LEU A 1 556 ? 13.855 -4.220 -11.186 1.00 93.69 556 LEU A CA 1
ATOM 4567 C C . LEU A 1 556 ? 15.158 -4.931 -10.793 1.00 93.69 556 LEU A C 1
ATOM 4569 O O . LEU A 1 556 ? 16.228 -4.561 -11.273 1.00 93.69 556 LEU A O 1
ATOM 4573 N N . THR A 1 557 ? 15.099 -5.954 -9.937 1.00 90.00 557 THR A N 1
ATOM 4574 C CA . THR A 1 557 ? 16.309 -6.649 -9.441 1.00 90.00 557 THR A CA 1
ATOM 4575 C C . THR A 1 557 ? 16.830 -7.732 -10.386 1.00 90.00 557 THR A C 1
ATOM 4577 O O . THR A 1 557 ? 17.906 -8.281 -10.173 1.00 90.00 557 THR A O 1
ATOM 4580 N N . ASN A 1 558 ? 16.106 -8.034 -11.465 1.00 87.44 558 ASN A N 1
ATOM 4581 C CA . ASN A 1 558 ? 16.524 -9.026 -12.454 1.00 87.44 558 ASN A CA 1
ATOM 4582 C C . ASN A 1 558 ? 17.216 -8.398 -13.686 1.00 87.44 558 ASN A C 1
ATOM 4584 O O . ASN A 1 558 ? 17.588 -9.126 -14.606 1.00 87.44 558 ASN A O 1
ATOM 4588 N N . GLY A 1 559 ? 17.444 -7.081 -13.713 1.00 88.31 559 GLY A N 1
ATOM 4589 C CA . GLY A 1 559 ? 18.043 -6.392 -14.867 1.00 88.31 559 GLY A CA 1
ATOM 4590 C C . GLY A 1 559 ? 17.160 -6.449 -16.121 1.00 88.31 559 GLY A C 1
ATOM 4591 O O . GLY A 1 559 ? 16.032 -6.931 -16.068 1.00 88.31 559 GLY A O 1
ATOM 4592 N N . ALA A 1 560 ? 17.643 -5.946 -17.260 1.00 91.00 560 ALA A N 1
ATOM 4593 C CA . ALA A 1 560 ? 16.869 -6.032 -18.500 1.00 91.00 560 ALA A CA 1
ATOM 4594 C C . ALA A 1 560 ? 16.832 -7.462 -19.053 1.00 91.00 560 ALA A C 1
ATOM 4596 O O . ALA A 1 560 ? 17.821 -8.197 -18.989 1.00 91.00 560 ALA A O 1
ATOM 4597 N N . MET A 1 561 ? 15.671 -7.861 -19.575 1.00 93.38 561 MET A N 1
ATOM 4598 C CA . MET A 1 561 ? 15.413 -9.231 -20.017 1.00 93.38 561 MET A CA 1
ATOM 4599 C C . MET A 1 561 ? 14.316 -9.286 -21.096 1.00 93.38 561 MET A C 1
ATOM 4601 O O . MET A 1 561 ? 13.513 -8.350 -21.189 1.00 93.38 561 MET A O 1
ATOM 4605 N N . PRO A 1 562 ? 14.217 -10.388 -21.865 1.00 95.12 562 PRO A N 1
ATOM 4606 C CA . PRO A 1 562 ? 13.094 -10.627 -22.768 1.00 95.12 562 PRO A CA 1
ATOM 4607 C C . PRO A 1 562 ? 11.751 -10.605 -22.025 1.00 95.12 562 PRO A C 1
ATOM 4609 O O . PRO A 1 562 ? 11.647 -11.106 -20.902 1.00 95.12 562 PRO A O 1
ATOM 4612 N N . LEU A 1 563 ? 10.679 -10.124 -22.661 1.00 95.44 563 LEU A N 1
ATOM 4613 C CA . LEU A 1 563 ? 9.345 -10.073 -22.045 1.00 95.44 563 LEU A CA 1
ATOM 4614 C C . LEU A 1 563 ? 8.830 -11.463 -21.618 1.00 95.44 563 LEU A C 1
ATOM 4616 O O . LEU A 1 563 ? 8.121 -11.568 -20.618 1.00 95.44 563 LEU A O 1
ATOM 4620 N N . ALA A 1 564 ? 9.201 -12.528 -22.336 1.00 92.94 564 ALA A N 1
ATOM 4621 C CA . ALA A 1 564 ? 8.854 -13.909 -21.977 1.00 92.94 564 ALA A CA 1
ATOM 4622 C C . ALA A 1 564 ? 9.552 -14.380 -20.685 1.00 92.94 564 ALA A C 1
ATOM 4624 O O . ALA A 1 564 ? 8.967 -15.080 -19.855 1.00 92.94 564 ALA A O 1
ATOM 4625 N N . VAL A 1 565 ? 10.798 -13.949 -20.487 1.00 93.81 565 VAL A N 1
ATOM 4626 C CA . VAL A 1 565 ? 11.577 -14.233 -19.278 1.00 93.81 565 VAL A CA 1
ATOM 4627 C C . VAL A 1 565 ? 11.027 -13.426 -18.096 1.00 93.81 565 VAL A C 1
ATOM 4629 O O . VAL A 1 565 ? 10.831 -13.978 -17.015 1.00 93.81 565 VAL A O 1
ATOM 4632 N N . MET A 1 566 ? 10.660 -12.159 -18.321 1.00 95.19 566 MET A N 1
ATOM 4633 C CA . MET A 1 566 ? 9.962 -11.327 -17.332 1.00 95.19 566 MET A CA 1
ATOM 4634 C C . MET A 1 566 ? 8.635 -11.958 -16.883 1.00 95.19 566 MET A C 1
ATOM 4636 O O . MET A 1 566 ? 8.337 -11.999 -15.690 1.00 95.19 566 MET A O 1
ATOM 4640 N N . GLU A 1 567 ? 7.844 -12.485 -17.820 1.00 95.75 567 GLU A N 1
ATOM 4641 C CA . GLU A 1 567 ? 6.609 -13.211 -17.510 1.00 95.75 567 GLU A CA 1
ATOM 4642 C C . GLU A 1 567 ? 6.867 -14.453 -16.650 1.00 95.75 567 GLU A C 1
ATOM 4644 O O . GLU A 1 567 ? 6.162 -14.669 -15.664 1.00 95.75 567 GLU A O 1
ATOM 4649 N N . THR A 1 568 ? 7.900 -15.230 -16.979 1.00 93.75 568 THR A N 1
ATOM 4650 C CA . THR A 1 568 ? 8.304 -16.400 -16.188 1.00 93.75 568 THR A CA 1
ATOM 4651 C C . THR A 1 568 ? 8.708 -15.993 -14.770 1.00 93.75 568 THR A C 1
ATOM 4653 O O . THR A 1 568 ? 8.208 -16.570 -13.808 1.00 93.75 568 THR A O 1
ATOM 4656 N N . ALA A 1 569 ? 9.512 -14.934 -14.618 1.00 93.06 569 ALA A N 1
ATOM 4657 C CA . ALA A 1 569 ? 9.929 -14.419 -13.312 1.00 93.06 569 ALA A CA 1
ATOM 4658 C C . ALA A 1 569 ? 8.737 -14.022 -12.422 1.00 93.06 569 ALA A C 1
ATOM 4660 O O . ALA A 1 569 ? 8.726 -14.324 -11.225 1.00 93.06 569 ALA A O 1
ATOM 4661 N N . VAL A 1 570 ? 7.726 -13.365 -13.002 1.00 96.69 570 VAL A N 1
ATOM 4662 C CA . VAL A 1 570 ? 6.499 -12.987 -12.285 1.00 96.69 570 VAL A CA 1
ATOM 4663 C C . VAL A 1 570 ? 5.671 -14.220 -11.919 1.00 96.69 570 VAL A C 1
ATOM 4665 O O . VAL A 1 570 ? 5.222 -14.318 -10.779 1.00 96.69 570 VAL A O 1
ATOM 4668 N N . ASN A 1 571 ? 5.486 -15.168 -12.841 1.00 96.06 571 ASN A N 1
ATOM 4669 C CA . ASN A 1 571 ? 4.721 -16.391 -12.574 1.00 96.06 571 ASN A CA 1
ATOM 4670 C C . ASN A 1 571 ? 5.374 -17.240 -11.466 1.00 96.06 571 ASN A C 1
ATOM 4672 O O . ASN A 1 571 ? 4.686 -17.680 -10.545 1.00 96.06 571 ASN A O 1
ATOM 4676 N N . ASP A 1 572 ? 6.697 -17.408 -11.501 1.00 93.62 572 ASP A N 1
ATOM 4677 C CA . ASP A 1 572 ? 7.442 -18.135 -10.467 1.00 93.62 572 ASP A CA 1
ATOM 4678 C C . ASP A 1 572 ? 7.301 -17.463 -9.098 1.00 93.62 572 ASP A C 1
ATOM 4680 O O . ASP A 1 572 ? 7.076 -18.129 -8.088 1.00 93.62 572 ASP A O 1
ATOM 4684 N N . TRP A 1 573 ? 7.397 -16.131 -9.052 1.00 95.44 573 TRP A N 1
ATOM 4685 C CA . TRP A 1 573 ? 7.184 -15.372 -7.820 1.00 95.44 573 TRP A CA 1
ATOM 4686 C C . TRP A 1 573 ? 5.759 -15.542 -7.272 1.00 95.44 573 TRP A C 1
ATOM 4688 O O . TRP A 1 573 ? 5.592 -15.732 -6.065 1.00 95.44 573 TRP A O 1
ATOM 4698 N N . ILE A 1 574 ? 4.734 -15.527 -8.133 1.00 95.75 574 ILE A N 1
ATOM 4699 C CA . ILE A 1 574 ? 3.342 -15.771 -7.724 1.00 95.75 574 ILE A CA 1
ATOM 4700 C C . ILE A 1 574 ? 3.220 -17.137 -7.029 1.00 95.75 574 ILE A C 1
ATOM 4702 O O . ILE A 1 574 ? 2.646 -17.236 -5.940 1.00 95.75 574 ILE A O 1
ATOM 4706 N N . GLU A 1 575 ? 3.779 -18.193 -7.618 1.00 95.56 575 GLU A N 1
ATOM 4707 C CA . GLU A 1 575 ? 3.729 -19.533 -7.027 1.00 95.56 575 GLU A CA 1
ATOM 4708 C C . GLU A 1 575 ? 4.537 -19.629 -5.727 1.00 95.56 575 GLU A C 1
ATOM 4710 O O . GLU A 1 575 ? 4.073 -20.214 -4.743 1.00 95.56 575 GLU A O 1
ATOM 4715 N N . GLU A 1 576 ? 5.703 -18.986 -5.658 1.00 92.44 576 GLU A N 1
ATOM 4716 C CA . GLU A 1 576 ? 6.507 -18.916 -4.436 1.00 92.44 576 GLU A CA 1
ATOM 4717 C C . GLU A 1 576 ? 5.763 -18.242 -3.285 1.00 92.44 576 GLU A C 1
ATOM 4719 O O . GLU A 1 576 ? 5.789 -18.757 -2.165 1.00 92.44 576 GLU A O 1
ATOM 4724 N N . VAL A 1 577 ? 5.062 -17.135 -3.542 1.00 90.81 577 VAL A N 1
ATOM 4725 C CA . VAL A 1 577 ? 4.261 -16.445 -2.521 1.00 90.81 577 VAL A CA 1
ATOM 4726 C C . VAL A 1 577 ? 3.131 -17.347 -2.022 1.00 90.81 577 VAL A C 1
ATOM 4728 O O . VAL A 1 577 ? 2.944 -17.474 -0.808 1.00 90.81 577 VAL A O 1
ATOM 4731 N N . LYS A 1 578 ? 2.419 -18.039 -2.923 1.00 87.69 578 LYS A N 1
ATOM 4732 C CA . LYS A 1 578 ? 1.360 -18.996 -2.548 1.00 87.69 578 LYS A CA 1
ATOM 4733 C C . LYS A 1 578 ? 1.912 -20.134 -1.679 1.00 87.69 578 LYS A C 1
ATOM 4735 O O . LYS A 1 578 ? 1.330 -20.457 -0.640 1.00 87.69 578 LYS A O 1
ATOM 4740 N N . ILE A 1 579 ? 3.054 -20.713 -2.059 1.00 88.75 579 ILE A N 1
ATOM 4741 C CA . ILE A 1 579 ? 3.710 -21.802 -1.318 1.00 88.75 579 ILE A CA 1
ATOM 4742 C C . ILE A 1 579 ? 4.231 -21.315 0.040 1.00 88.75 579 ILE A C 1
ATOM 4744 O O . ILE A 1 579 ? 4.039 -21.989 1.055 1.00 88.75 579 ILE A O 1
ATOM 4748 N N . ALA A 1 580 ? 4.895 -20.158 0.078 1.00 85.31 580 ALA A N 1
ATOM 4749 C CA . ALA A 1 580 ? 5.442 -19.579 1.300 1.00 85.31 580 ALA A CA 1
ATOM 4750 C C . ALA A 1 580 ? 4.330 -19.260 2.300 1.00 85.31 580 ALA A C 1
ATOM 4752 O O . ALA A 1 580 ? 4.467 -19.586 3.479 1.00 85.31 580 ALA A O 1
ATOM 4753 N N . TYR A 1 581 ? 3.212 -18.697 1.831 1.00 81.81 581 TYR A N 1
ATOM 4754 C CA . TYR A 1 581 ? 2.041 -18.472 2.668 1.00 81.81 581 TYR A CA 1
ATOM 4755 C C . TYR A 1 581 ? 1.520 -19.795 3.237 1.00 81.81 581 TYR A C 1
ATOM 4757 O O . TYR A 1 581 ? 1.425 -19.923 4.455 1.00 81.81 581 TYR A O 1
ATOM 4765 N N . ALA A 1 582 ? 1.294 -20.815 2.400 1.00 80.88 582 ALA A N 1
ATOM 4766 C CA . ALA A 1 582 ? 0.786 -22.120 2.836 1.00 80.88 582 ALA A CA 1
ATOM 4767 C C . ALA A 1 582 ? 1.677 -22.828 3.883 1.00 80.88 582 ALA A C 1
ATOM 4769 O O . ALA A 1 582 ? 1.163 -23.531 4.751 1.00 80.88 582 ALA A O 1
ATOM 4770 N N . LYS A 1 583 ? 3.002 -22.628 3.846 1.00 83.56 583 LYS A N 1
ATOM 4771 C CA . LYS A 1 583 ? 3.961 -23.265 4.771 1.00 83.56 583 LYS A CA 1
ATOM 4772 C C . LYS A 1 583 ? 4.000 -22.667 6.183 1.00 83.56 583 LYS A C 1
ATOM 4774 O O . LYS A 1 583 ? 4.513 -23.329 7.081 1.00 83.56 583 LYS A O 1
ATOM 4779 N N . LYS A 1 584 ? 3.502 -21.444 6.405 1.00 79.50 584 LYS A N 1
ATOM 4780 C CA . LYS A 1 584 ? 3.629 -20.748 7.705 1.00 79.50 584 LYS A CA 1
ATOM 4781 C C . LYS A 1 584 ? 2.861 -21.421 8.854 1.00 79.50 584 LYS A C 1
ATOM 4783 O O . LYS A 1 584 ? 3.227 -21.214 10.007 1.00 79.50 584 LYS A O 1
ATOM 4788 N N . GLY A 1 585 ? 1.853 -22.245 8.554 1.00 86.12 585 GLY A N 1
ATOM 4789 C CA . GLY A 1 585 ? 0.928 -22.803 9.546 1.00 86.12 585 GLY A CA 1
ATOM 4790 C C . GLY A 1 585 ? -0.117 -21.774 9.999 1.00 86.12 585 GLY A C 1
ATOM 4791 O O . GLY A 1 585 ? 0.168 -20.579 10.069 1.00 86.12 585 GLY A O 1
ATOM 4792 N N . ALA A 1 586 ? -1.336 -22.231 10.297 1.00 89.69 586 ALA A N 1
ATOM 4793 C CA . ALA A 1 586 ? -2.497 -21.358 10.502 1.00 89.69 586 ALA A CA 1
ATOM 4794 C C . ALA A 1 586 ? -2.323 -20.355 11.662 1.00 89.69 586 ALA A C 1
ATOM 4796 O O . ALA A 1 586 ? -2.663 -19.183 11.510 1.00 89.69 586 ALA A O 1
ATOM 4797 N N . ASN A 1 587 ? -1.738 -20.780 12.790 1.00 89.31 587 ASN A N 1
ATOM 4798 C CA . ASN A 1 587 ? -1.504 -19.904 13.948 1.00 89.31 587 ASN A CA 1
ATOM 4799 C C . ASN A 1 587 ? -0.582 -18.726 13.599 1.00 89.31 587 ASN A C 1
ATOM 4801 O O . ASN A 1 587 ? -0.929 -17.572 13.829 1.00 89.31 587 ASN A O 1
ATOM 4805 N N . ARG A 1 588 ? 0.566 -19.005 12.966 1.00 89.44 588 ARG A N 1
ATOM 4806 C CA . ARG A 1 588 ? 1.537 -17.969 12.588 1.00 89.44 588 ARG A CA 1
ATOM 4807 C C . ARG A 1 588 ? 0.976 -17.019 11.531 1.00 89.44 588 ARG A C 1
ATOM 4809 O O . ARG A 1 588 ? 1.238 -15.824 11.594 1.00 89.44 588 ARG A O 1
ATOM 4816 N N . GLN A 1 589 ? 0.200 -17.538 10.575 1.00 90.62 589 GLN A N 1
ATOM 4817 C CA . GLN A 1 589 ? -0.513 -16.696 9.609 1.00 90.62 589 GLN A CA 1
ATOM 4818 C C . GLN A 1 589 ? -1.454 -15.715 10.318 1.00 90.62 589 GLN A C 1
ATOM 4820 O O . GLN A 1 589 ? -1.517 -14.551 9.930 1.00 90.62 589 GLN A O 1
ATOM 4825 N N . LEU A 1 590 ? -2.170 -16.171 11.353 1.00 92.50 590 LEU A N 1
ATOM 4826 C CA . LEU A 1 590 ? -3.089 -15.321 12.104 1.00 92.50 590 LEU A CA 1
ATOM 4827 C C . LEU A 1 590 ? -2.349 -14.261 12.919 1.00 92.50 590 LEU A C 1
ATOM 4829 O O . LEU A 1 590 ? -2.791 -13.117 12.933 1.00 92.50 590 LEU A O 1
ATOM 4833 N N . ASP A 1 591 ? -1.239 -14.614 13.565 1.00 90.69 591 ASP A N 1
ATOM 4834 C CA . ASP A 1 591 ? -0.446 -13.663 14.352 1.00 90.69 591 ASP A CA 1
ATOM 4835 C C . ASP A 1 591 ? 0.169 -12.556 13.509 1.00 90.69 591 ASP A C 1
ATOM 4837 O O . ASP A 1 591 ? 0.092 -11.382 13.878 1.00 90.69 591 ASP A O 1
ATOM 4841 N N . GLU A 1 592 ? 0.755 -12.916 12.367 1.00 90.81 592 GLU A N 1
ATOM 4842 C CA . GLU A 1 592 ? 1.315 -11.941 11.432 1.00 90.81 592 GLU A CA 1
ATOM 4843 C C . GLU A 1 592 ? 0.203 -11.014 10.919 1.00 90.81 592 GLU A C 1
ATOM 4845 O O . GLU A 1 592 ? 0.328 -9.795 11.018 1.00 90.81 592 GLU A O 1
ATOM 4850 N N . LEU A 1 593 ? -0.946 -11.571 10.517 1.00 92.94 593 LEU A N 1
ATOM 4851 C CA . LEU A 1 593 ? -2.096 -10.788 10.060 1.00 92.94 593 LEU A CA 1
ATOM 4852 C C . LEU A 1 593 ? -2.650 -9.847 11.140 1.00 92.94 593 LEU A C 1
ATOM 4854 O O . LEU A 1 593 ? -2.974 -8.691 10.867 1.00 92.94 593 LEU A O 1
ATOM 4858 N N . ALA A 1 594 ? -2.782 -10.343 12.369 1.00 92.56 594 ALA A N 1
ATOM 4859 C CA . ALA A 1 594 ? -3.250 -9.573 13.513 1.00 92.56 594 ALA A CA 1
ATOM 4860 C C . ALA A 1 594 ? -2.284 -8.433 13.868 1.00 92.56 594 ALA A C 1
ATOM 4862 O O . ALA A 1 594 ? -2.721 -7.333 14.215 1.00 92.56 594 ALA A O 1
ATOM 4863 N N . THR A 1 595 ? -0.980 -8.687 13.754 1.00 93.56 595 THR A N 1
ATOM 4864 C CA . THR A 1 595 ? 0.081 -7.695 13.963 1.00 93.56 595 THR A CA 1
ATOM 4865 C C . THR A 1 595 ? 0.062 -6.632 12.870 1.00 93.56 595 THR A C 1
ATOM 4867 O O . THR A 1 595 ? 0.139 -5.442 13.175 1.00 93.56 595 THR A O 1
ATOM 4870 N N . ASP A 1 596 ? -0.114 -7.030 11.611 1.00 93.12 596 ASP A N 1
ATOM 4871 C CA . ASP A 1 596 ? -0.216 -6.110 10.479 1.00 93.12 596 ASP A CA 1
ATOM 4872 C C . ASP A 1 596 ? -1.461 -5.225 10.586 1.00 93.12 596 ASP A C 1
ATOM 4874 O O . ASP A 1 596 ? -1.368 -4.006 10.423 1.00 93.12 596 ASP A O 1
ATOM 4878 N N . PHE A 1 597 ? -2.610 -5.808 10.945 1.00 94.50 597 PHE A N 1
ATOM 4879 C CA . PHE A 1 597 ? -3.834 -5.056 11.225 1.00 94.50 597 PHE A CA 1
ATOM 4880 C C . PHE A 1 597 ? -3.622 -4.034 12.343 1.00 94.50 597 PHE A C 1
ATOM 4882 O O . PHE A 1 597 ? -3.996 -2.870 12.198 1.00 94.50 597 PHE A O 1
ATOM 4889 N N . TYR A 1 598 ? -2.992 -4.453 13.442 1.00 92.94 598 TYR A N 1
ATOM 4890 C CA . TYR A 1 598 ? -2.705 -3.582 14.574 1.00 92.94 598 TYR A CA 1
ATOM 4891 C C . TYR A 1 598 ? -1.777 -2.422 14.186 1.00 92.94 598 TYR A C 1
ATOM 4893 O O . TYR A 1 598 ? -2.103 -1.265 14.438 1.00 92.94 598 TYR A O 1
ATOM 4901 N N . ASN A 1 599 ? -0.665 -2.707 13.505 1.00 92.44 599 ASN A N 1
ATOM 4902 C CA . ASN A 1 599 ? 0.299 -1.696 13.069 1.00 92.44 599 ASN A CA 1
ATOM 4903 C C . ASN A 1 599 ? -0.299 -0.701 12.072 1.00 92.44 599 ASN A C 1
ATOM 4905 O O . ASN A 1 599 ? -0.043 0.500 12.177 1.00 92.44 599 ASN A O 1
ATOM 4909 N N . TRP A 1 600 ? -1.104 -1.189 11.124 1.00 93.44 600 TRP A N 1
ATOM 4910 C CA . TRP A 1 600 ? -1.834 -0.333 10.196 1.00 93.44 600 TRP A CA 1
ATOM 4911 C C . TRP A 1 600 ? -2.817 0.576 10.938 1.00 93.44 600 TRP A C 1
ATOM 4913 O O . TRP A 1 600 ? -2.868 1.776 10.667 1.00 93.44 600 TRP A O 1
ATOM 4923 N N . ARG A 1 601 ? -3.558 0.030 11.911 1.00 90.88 601 ARG A N 1
ATOM 4924 C CA . ARG A 1 601 ? -4.504 0.804 12.719 1.00 90.88 601 ARG A CA 1
ATOM 4925 C C . ARG A 1 601 ? -3.809 1.905 13.521 1.00 90.88 601 ARG A C 1
ATOM 4927 O O . ARG A 1 601 ? -4.298 3.027 13.533 1.00 90.88 601 ARG A O 1
ATOM 4934 N N . LEU A 1 602 ? -2.655 1.615 14.124 1.00 90.88 602 LEU A N 1
ATOM 4935 C CA . LEU A 1 602 ? -1.840 2.621 14.814 1.00 90.88 602 LEU A CA 1
ATOM 4936 C C . LEU A 1 602 ? -1.448 3.785 13.886 1.00 90.88 602 LEU A C 1
ATOM 4938 O O . LEU A 1 602 ? -1.505 4.946 14.280 1.00 90.88 602 LEU A O 1
ATOM 4942 N N . GLU A 1 603 ? -1.087 3.495 12.634 1.00 91.00 603 GLU A N 1
ATOM 4943 C CA . GLU A 1 603 ? -0.714 4.537 11.674 1.00 91.00 603 GLU A CA 1
ATOM 4944 C C . GLU A 1 603 ? -1.894 5.438 11.276 1.00 91.00 603 GLU A C 1
ATOM 4946 O O . GLU A 1 603 ? -1.708 6.646 11.106 1.00 91.00 603 GLU A O 1
ATOM 4951 N N . ILE A 1 604 ? -3.092 4.869 11.104 1.00 89.25 604 ILE A N 1
ATOM 4952 C CA . ILE A 1 604 ? -4.282 5.636 10.702 1.00 89.25 604 ILE A CA 1
ATOM 4953 C C . ILE A 1 604 ? -4.997 6.323 11.876 1.00 89.25 604 ILE A C 1
ATOM 4955 O O . ILE A 1 604 ? -5.829 7.194 11.623 1.00 89.25 604 ILE A O 1
ATOM 4959 N N . GLU A 1 605 ? -4.674 5.940 13.115 1.00 89.19 605 GLU A N 1
ATOM 4960 C CA . GLU A 1 605 ? -5.168 6.499 14.382 1.00 89.19 605 GLU A CA 1
ATOM 4961 C C . GLU A 1 605 ? -3.966 6.950 15.257 1.00 89.19 605 GLU A C 1
ATOM 4963 O O . GLU A 1 605 ? -3.696 6.353 16.309 1.00 89.19 605 GLU A O 1
ATOM 4968 N N . PRO A 1 606 ? -3.182 7.964 14.835 1.00 90.44 606 PRO A N 1
ATOM 4969 C CA . PRO A 1 606 ? -1.935 8.331 15.512 1.00 90.44 606 PRO A CA 1
ATOM 4970 C C . PRO A 1 606 ? -2.151 8.830 16.947 1.00 90.44 606 PRO A C 1
ATOM 4972 O O . PRO A 1 606 ? -1.360 8.500 17.825 1.00 90.44 606 PRO A O 1
ATOM 4975 N N . GLU A 1 607 ? -3.249 9.531 17.230 1.00 87.19 607 GLU A N 1
ATOM 4976 C CA . GLU A 1 607 ? -3.598 9.981 18.580 1.00 87.19 607 GLU A CA 1
ATOM 4977 C C . GLU A 1 607 ? -3.860 8.789 19.511 1.00 87.19 607 GLU A C 1
ATOM 4979 O O . GLU A 1 607 ? -3.420 8.786 20.660 1.00 87.19 607 GLU A O 1
ATOM 4984 N N . TRP A 1 608 ? -4.515 7.733 19.010 1.00 86.56 608 TRP A N 1
ATOM 4985 C CA . TRP A 1 608 ? -4.688 6.489 19.764 1.00 86.56 608 TRP A CA 1
ATOM 4986 C C . TRP A 1 608 ? -3.338 5.822 20.038 1.00 86.56 608 TRP A C 1
ATOM 4988 O O . TRP A 1 608 ? -3.087 5.405 21.168 1.00 86.56 608 TRP A O 1
ATOM 4998 N N . SER A 1 609 ? -2.429 5.807 19.061 1.00 88.88 609 SER A N 1
ATOM 4999 C CA . SER A 1 609 ? -1.058 5.318 19.267 1.00 88.88 609 SER A CA 1
ATOM 5000 C C . SER A 1 609 ? -0.347 6.053 20.402 1.00 88.88 609 SER A C 1
ATOM 5002 O O . SER A 1 609 ? 0.246 5.404 21.267 1.00 88.88 609 SER A O 1
ATOM 5004 N N . THR A 1 610 ? -0.471 7.384 20.466 1.00 86.25 610 THR A N 1
ATOM 5005 C CA . THR A 1 610 ? 0.079 8.190 21.563 1.00 86.25 610 THR A CA 1
ATOM 5006 C C . THR A 1 610 ? -0.509 7.769 22.914 1.00 86.25 610 THR A C 1
ATOM 5008 O O . THR A 1 610 ? 0.250 7.557 23.857 1.00 86.25 610 THR A O 1
ATOM 5011 N N . THR A 1 611 ? -1.829 7.535 23.013 1.00 81.00 611 THR A N 1
ATOM 5012 C CA . THR A 1 611 ? -2.458 7.073 24.275 1.00 81.00 611 THR A CA 1
ATOM 5013 C C . THR A 1 611 ? -1.933 5.720 24.770 1.00 81.00 611 THR A C 1
ATOM 5015 O O . THR A 1 611 ? -1.946 5.451 25.974 1.00 81.00 611 THR A O 1
ATOM 5018 N N . LEU A 1 612 ? -1.431 4.881 23.860 1.00 81.06 612 LEU A N 1
ATOM 5019 C CA . LEU A 1 612 ? -0.822 3.585 24.168 1.00 81.06 612 LEU A CA 1
ATOM 5020 C C . LEU A 1 612 ? 0.677 3.680 24.497 1.00 81.06 612 LEU A C 1
ATOM 5022 O O . LEU A 1 612 ? 1.291 2.665 24.813 1.00 81.06 612 LEU A O 1
ATOM 5026 N N . GLY A 1 613 ? 1.278 4.871 24.422 1.00 81.38 613 GLY A N 1
ATOM 5027 C CA . GLY A 1 613 ? 2.720 5.064 24.583 1.00 81.38 613 GLY A CA 1
ATOM 5028 C C . GLY A 1 613 ? 3.540 4.755 23.323 1.00 81.38 613 GLY A C 1
ATOM 5029 O O . GLY A 1 613 ? 4.754 4.581 23.403 1.00 81.38 613 GLY A O 1
ATOM 5030 N N . ILE A 1 614 ? 2.899 4.660 22.152 1.00 85.75 614 ILE A N 1
ATOM 5031 C CA . ILE A 1 614 ? 3.552 4.365 20.870 1.00 85.75 614 ILE A CA 1
ATOM 5032 C C . ILE A 1 614 ? 3.743 5.671 20.092 1.00 85.75 614 ILE A C 1
ATOM 5034 O O . ILE A 1 614 ? 2.877 6.110 19.340 1.00 85.75 614 ILE A O 1
ATOM 5038 N N . TYR A 1 615 ? 4.918 6.280 20.244 1.00 86.56 615 TYR A N 1
ATOM 5039 C CA . TYR A 1 615 ? 5.186 7.651 19.782 1.00 86.56 615 TYR A CA 1
ATOM 5040 C C . TYR A 1 615 ? 5.701 7.778 18.342 1.00 86.56 615 TYR A C 1
ATOM 5042 O O . TYR A 1 615 ? 5.979 8.879 17.870 1.00 86.56 615 TYR A O 1
ATOM 5050 N N . LYS A 1 616 ? 5.810 6.659 17.611 1.00 87.44 616 LYS A N 1
ATOM 5051 C CA . LYS A 1 616 ? 6.320 6.607 16.226 1.00 87.44 616 LYS A CA 1
ATOM 5052 C C . LYS A 1 616 ? 5.556 7.522 15.254 1.00 87.44 616 LYS A C 1
ATOM 5054 O O . LYS A 1 616 ? 6.119 7.909 14.237 1.00 87.44 616 LYS A O 1
ATOM 5059 N N . TYR A 1 617 ? 4.292 7.829 15.547 1.00 90.94 617 TYR A N 1
ATOM 5060 C CA . TYR A 1 617 ? 3.405 8.618 14.687 1.00 90.94 617 TYR A CA 1
ATOM 5061 C C . TYR A 1 617 ? 3.053 9.995 15.279 1.00 90.94 617 TYR A C 1
ATOM 5063 O O . TYR A 1 617 ? 2.109 10.629 14.814 1.00 90.94 617 TYR A O 1
ATOM 5071 N N . ASN A 1 618 ? 3.797 10.472 16.288 1.00 89.12 618 ASN A N 1
ATOM 5072 C CA . ASN A 1 618 ? 3.527 11.750 16.963 1.00 89.12 618 ASN A CA 1
ATOM 5073 C C . ASN A 1 618 ? 3.751 12.988 16.069 1.00 89.12 618 ASN A C 1
ATOM 5075 O O . ASN A 1 618 ? 3.464 14.099 16.488 1.00 89.12 618 ASN A O 1
ATOM 5079 N N . ASP A 1 619 ? 4.246 12.839 14.840 1.00 86.19 619 ASP A N 1
ATOM 5080 C CA . ASP A 1 619 ? 4.308 13.902 13.830 1.00 86.19 619 ASP A CA 1
ATOM 5081 C C . ASP A 1 619 ? 3.032 13.980 12.959 1.00 86.19 619 ASP A C 1
ATOM 5083 O O . ASP A 1 619 ? 2.920 14.836 12.071 1.00 86.19 619 ASP A O 1
ATOM 5087 N N . LYS A 1 620 ? 2.056 13.089 13.185 1.00 90.38 620 LYS A N 1
ATOM 5088 C CA . LYS A 1 620 ? 0.799 12.964 12.430 1.00 90.38 620 LYS A CA 1
ATOM 5089 C C . LYS A 1 620 ? -0.431 13.268 13.303 1.00 90.38 620 LYS A C 1
ATOM 5091 O O . LYS A 1 620 ? -0.371 13.230 14.529 1.00 90.38 620 LYS A O 1
ATOM 5096 N N . LEU A 1 621 ? -1.545 13.549 12.626 1.00 89.19 621 LEU A N 1
ATOM 5097 C CA . LEU A 1 621 ? -2.907 13.592 13.170 1.00 89.19 621 LEU A CA 1
ATOM 5098 C C . LEU A 1 621 ? -3.813 12.729 12.289 1.00 89.19 621 LEU A C 1
ATOM 5100 O O . LEU A 1 621 ? -3.538 12.571 11.094 1.00 89.19 621 LEU A O 1
ATOM 5104 N N . GLU A 1 622 ? -4.884 12.187 12.861 1.00 87.31 622 GLU A N 1
ATOM 5105 C CA . GLU A 1 622 ? -5.923 11.510 12.096 1.00 87.31 622 GLU A CA 1
ATOM 5106 C C . GLU A 1 622 ? -6.564 12.498 11.105 1.00 87.31 622 GLU A C 1
ATOM 5108 O O . GLU A 1 622 ? -6.951 13.605 11.474 1.00 87.31 622 GLU A O 1
ATOM 5113 N N . SER A 1 623 ? -6.708 12.108 9.836 1.00 85.56 623 SER A N 1
ATOM 5114 C CA . SER A 1 623 ? -7.512 12.893 8.892 1.00 85.56 623 SER A CA 1
ATOM 5115 C C . SER A 1 623 ? -8.994 12.585 9.092 1.00 85.56 623 SER A C 1
ATOM 5117 O O . SER A 1 623 ? -9.381 11.413 9.136 1.00 85.56 623 SER A O 1
ATOM 5119 N N . ASN A 1 624 ? -9.805 13.638 9.179 1.00 79.50 624 ASN A N 1
ATOM 5120 C CA . ASN A 1 624 ? -11.264 13.555 9.207 1.00 79.50 624 ASN A CA 1
ATOM 5121 C C . ASN A 1 624 ? -11.871 13.645 7.806 1.00 79.50 624 ASN A C 1
ATOM 5123 O O . ASN A 1 624 ? -13.063 13.448 7.651 1.00 79.50 624 ASN A O 1
ATOM 5127 N N . ASN A 1 625 ? -11.070 13.895 6.770 1.00 80.81 625 ASN A N 1
ATOM 5128 C CA . ASN A 1 625 ? -11.553 13.953 5.399 1.00 80.81 625 ASN A CA 1
ATOM 5129 C C . ASN A 1 625 ? -12.279 12.658 4.996 1.00 80.81 625 ASN A C 1
ATOM 5131 O O . ASN A 1 625 ? -11.652 11.606 4.859 1.00 80.81 625 ASN A O 1
ATOM 5135 N N . TYR A 1 626 ? -13.579 12.744 4.703 1.00 74.75 626 TYR A N 1
ATOM 5136 C CA . TYR A 1 626 ? -14.401 11.575 4.381 1.00 74.75 626 TYR A CA 1
ATOM 5137 C C . TYR A 1 626 ? -13.860 10.683 3.244 1.00 74.75 626 TYR A C 1
ATOM 5139 O O . TYR A 1 626 ? -14.139 9.480 3.211 1.00 74.75 626 TYR A O 1
ATOM 5147 N N . THR A 1 627 ? -13.054 11.226 2.322 1.00 76.38 627 THR A N 1
ATOM 5148 C CA . THR A 1 627 ? -12.441 10.459 1.221 1.00 76.38 627 THR A CA 1
ATOM 5149 C C . THR A 1 627 ? -11.466 9.382 1.710 1.00 76.38 627 THR A C 1
ATOM 5151 O O . THR A 1 627 ? -11.267 8.376 1.023 1.00 76.38 627 THR A O 1
ATOM 5154 N N . VAL A 1 628 ? -10.905 9.517 2.920 1.00 82.25 628 VAL A N 1
ATOM 5155 C CA . VAL A 1 628 ? -9.982 8.519 3.488 1.00 82.25 628 VAL A CA 1
ATOM 5156 C C . VAL A 1 628 ? -10.704 7.252 3.944 1.00 82.25 628 VAL A C 1
ATOM 5158 O O . VAL A 1 628 ? -10.089 6.186 4.038 1.00 82.25 628 VAL A O 1
ATOM 5161 N N . PHE A 1 629 ? -12.012 7.328 4.202 1.00 80.88 629 PHE A N 1
ATOM 5162 C CA . PHE A 1 629 ? -12.779 6.205 4.731 1.00 80.88 629 PHE A CA 1
ATOM 5163 C C . PHE A 1 629 ? -12.927 5.055 3.736 1.00 80.88 629 PHE A C 1
ATOM 5165 O O . PHE A 1 629 ? -12.899 3.897 4.150 1.00 80.88 629 PHE A O 1
ATOM 5172 N N . GLU A 1 630 ? -13.010 5.341 2.435 1.00 83.75 630 GLU A N 1
ATOM 5173 C CA . GLU A 1 630 ? -13.022 4.298 1.401 1.00 83.75 630 GLU A CA 1
ATOM 5174 C C . GLU A 1 630 ? -11.695 3.521 1.403 1.00 83.75 630 GLU A C 1
ATOM 5176 O O . GLU A 1 630 ? -11.688 2.291 1.366 1.00 83.75 630 GLU A O 1
ATOM 5181 N N . SER A 1 631 ? -10.562 4.220 1.549 1.00 84.81 631 SER A N 1
ATOM 5182 C CA . SER A 1 631 ? -9.242 3.587 1.681 1.00 84.81 631 SER A CA 1
ATOM 5183 C C . SER A 1 631 ? -9.170 2.687 2.920 1.00 84.81 631 SER A C 1
ATOM 5185 O O . SER A 1 631 ? -8.746 1.531 2.831 1.00 84.81 631 SER A O 1
ATOM 5187 N N . ARG A 1 632 ? -9.677 3.159 4.068 1.00 88.81 632 ARG A N 1
ATOM 5188 C CA . ARG A 1 632 ? -9.732 2.357 5.302 1.00 88.81 632 ARG A CA 1
ATOM 5189 C C . ARG A 1 632 ? -10.643 1.139 5.175 1.00 88.81 632 ARG A C 1
ATOM 5191 O O . ARG A 1 632 ? -10.264 0.048 5.609 1.00 88.81 632 ARG A O 1
ATOM 5198 N N . LYS A 1 633 ? -11.818 1.286 4.557 1.00 90.50 633 LYS A N 1
ATOM 5199 C CA . LYS A 1 633 ? -12.730 0.170 4.277 1.00 90.50 633 LYS A CA 1
ATOM 5200 C C . LYS A 1 633 ? -12.089 -0.839 3.327 1.00 90.50 633 LYS A C 1
ATOM 5202 O O . LYS A 1 633 ? -12.195 -2.037 3.572 1.00 90.50 633 LYS A O 1
ATOM 5207 N N . ASN A 1 634 ? -11.373 -0.390 2.299 1.00 87.94 634 ASN A N 1
ATOM 5208 C CA . ASN A 1 634 ? -10.691 -1.281 1.361 1.00 87.94 634 ASN A CA 1
ATOM 5209 C C . ASN A 1 634 ? -9.531 -2.031 2.017 1.00 87.94 634 ASN A C 1
ATOM 5211 O O . ASN A 1 634 ? -9.389 -3.232 1.799 1.00 87.94 634 ASN A O 1
ATOM 5215 N N . MET A 1 635 ? -8.757 -1.378 2.886 1.00 89.75 635 MET A N 1
ATOM 5216 C CA . MET A 1 635 ? -7.732 -2.072 3.665 1.00 89.75 635 MET A CA 1
ATOM 5217 C C . MET A 1 635 ? -8.342 -3.069 4.664 1.00 89.75 635 MET A C 1
ATOM 5219 O O . MET A 1 635 ? -7.886 -4.204 4.765 1.00 89.75 635 MET A O 1
ATOM 5223 N N . SER A 1 636 ? -9.429 -2.702 5.346 1.00 93.62 636 SER A N 1
ATOM 5224 C CA . SER A 1 636 ? -10.139 -3.613 6.258 1.00 93.62 636 SER A CA 1
ATOM 5225 C C . SER A 1 636 ? -10.717 -4.825 5.524 1.00 93.62 636 SER A C 1
ATOM 5227 O O . SER A 1 636 ? -10.653 -5.946 6.025 1.00 93.62 636 SER A O 1
ATOM 5229 N N . GLN A 1 637 ? -11.240 -4.621 4.311 1.00 93.69 637 GLN A N 1
ATOM 5230 C CA . GLN A 1 637 ? -11.693 -5.698 3.433 1.00 93.69 637 GLN A CA 1
ATOM 5231 C C . GLN A 1 637 ? -10.535 -6.635 3.072 1.00 93.69 637 GLN A C 1
ATOM 5233 O O . GLN A 1 637 ? -10.703 -7.849 3.158 1.00 93.69 637 GLN A O 1
ATOM 5238 N N . ARG A 1 638 ? -9.346 -6.093 2.765 1.00 89.75 638 ARG A N 1
ATOM 5239 C CA . ARG A 1 638 ? -8.141 -6.907 2.546 1.00 89.75 638 ARG A CA 1
ATOM 5240 C C . ARG A 1 638 ? -7.812 -7.747 3.774 1.00 89.75 638 ARG A C 1
ATOM 5242 O O . ARG A 1 638 ? -7.660 -8.952 3.620 1.00 89.75 638 ARG A O 1
ATOM 5249 N N . PHE A 1 639 ? -7.763 -7.158 4.974 1.00 94.50 639 PHE A N 1
ATOM 5250 C CA . PHE A 1 639 ? -7.528 -7.905 6.219 1.00 94.50 639 PHE A CA 1
ATOM 5251 C C . PHE A 1 639 ? -8.555 -9.025 6.432 1.00 94.50 639 PHE A C 1
ATOM 5253 O O . PHE A 1 639 ? -8.176 -10.141 6.785 1.00 94.50 639 PHE A O 1
ATOM 5260 N N . LEU A 1 640 ? -9.842 -8.758 6.173 1.00 95.38 640 LEU A N 1
ATOM 5261 C CA . LEU A 1 640 ? -10.904 -9.756 6.320 1.00 95.38 640 LEU A CA 1
ATOM 5262 C C . LEU A 1 640 ? -10.730 -10.897 5.320 1.00 95.38 640 LEU A C 1
ATOM 5264 O O . LEU A 1 640 ? -10.899 -12.058 5.675 1.00 95.38 640 LEU A O 1
ATOM 5268 N N . GLU A 1 641 ? -10.379 -10.582 4.079 1.00 90.38 641 GLU A N 1
ATOM 5269 C CA . GLU A 1 641 ? -10.111 -11.590 3.064 1.00 90.38 641 GLU A CA 1
ATOM 5270 C C . GLU A 1 641 ? -8.914 -12.459 3.446 1.00 90.38 641 GLU A C 1
ATOM 5272 O O . GLU A 1 641 ? -9.068 -13.676 3.428 1.00 90.38 641 GLU A O 1
ATOM 5277 N N . GLN A 1 642 ? -7.783 -11.889 3.891 1.00 89.88 642 GLN A N 1
ATOM 5278 C CA . GLN A 1 642 ? -6.640 -12.708 4.339 1.00 89.88 642 GLN A CA 1
ATOM 5279 C C . GLN A 1 642 ? -7.027 -13.602 5.517 1.00 89.88 642 GLN A C 1
ATOM 5281 O O . GLN A 1 642 ? -6.671 -14.778 5.553 1.00 89.88 642 GLN A O 1
ATOM 5286 N N . LEU A 1 643 ? -7.804 -13.058 6.460 1.00 93.50 643 LEU A N 1
ATOM 5287 C CA . LEU A 1 643 ? -8.287 -13.806 7.611 1.00 93.50 643 LEU A CA 1
ATOM 5288 C C . LEU A 1 643 ? -9.108 -15.018 7.165 1.00 93.50 643 LEU A C 1
ATOM 5290 O O . LEU A 1 643 ? -8.918 -16.112 7.678 1.00 93.50 643 LEU A O 1
ATOM 5294 N N . LEU A 1 644 ? -9.990 -14.862 6.176 1.00 93.06 644 LEU A N 1
ATOM 5295 C CA . LEU A 1 644 ? -10.849 -15.945 5.690 1.00 93.06 644 LEU A CA 1
ATOM 5296 C C . LEU A 1 644 ? -10.092 -17.096 5.001 1.00 93.06 644 LEU A C 1
ATOM 5298 O O . LEU A 1 644 ? -10.682 -18.161 4.819 1.00 93.06 644 LEU A O 1
ATOM 5302 N N . LEU A 1 645 ? -8.813 -16.925 4.649 1.00 88.50 645 LEU A N 1
ATOM 5303 C CA . LEU A 1 645 ? -7.976 -18.009 4.115 1.00 88.50 645 LEU A CA 1
ATOM 5304 C C . LEU A 1 645 ? -7.315 -18.868 5.179 1.00 88.50 645 LEU A C 1
ATOM 5306 O O . LEU A 1 645 ? -6.942 -20.010 4.902 1.00 88.50 645 LEU A O 1
ATOM 5310 N N . ILE A 1 646 ? -7.263 -18.366 6.404 1.00 90.56 646 ILE A N 1
ATOM 5311 C CA . ILE A 1 646 ? -6.882 -19.153 7.561 1.00 90.56 646 ILE A CA 1
ATOM 5312 C C . ILE A 1 646 ? -8.090 -20.015 7.928 1.00 90.56 646 ILE A C 1
ATOM 5314 O O . ILE A 1 646 ? -9.152 -19.524 8.324 1.00 90.56 646 ILE A O 1
ATOM 5318 N N . LYS A 1 647 ? -7.954 -21.334 7.777 1.00 90.50 647 LYS A N 1
ATOM 5319 C CA . LYS A 1 647 ? -9.007 -22.261 8.185 1.00 90.50 647 LYS A CA 1
ATOM 5320 C C . LYS A 1 647 ? -9.100 -22.242 9.703 1.00 90.50 647 LYS A C 1
ATOM 5322 O O . LYS A 1 647 ? -8.216 -22.741 10.387 1.00 90.50 647 LYS A O 1
ATOM 5327 N N . ARG A 1 648 ? -10.215 -21.732 10.230 1.00 91.38 648 ARG A N 1
ATOM 5328 C CA . ARG A 1 648 ? -10.476 -21.680 11.678 1.00 91.38 648 ARG A CA 1
ATOM 5329 C C . ARG A 1 648 ? -10.277 -23.034 12.379 1.00 91.38 648 ARG A C 1
ATOM 5331 O O . ARG A 1 648 ? -9.885 -23.053 13.534 1.00 91.38 648 ARG A O 1
ATOM 5338 N N . ALA A 1 649 ? -10.559 -24.149 11.700 1.00 90.75 649 ALA A N 1
ATOM 5339 C CA . ALA A 1 649 ? -10.398 -25.501 12.244 1.00 90.75 649 ALA A CA 1
ATOM 5340 C C . ALA A 1 649 ? -8.931 -25.934 12.435 1.00 90.75 649 ALA A C 1
ATOM 5342 O O . ALA A 1 649 ? -8.684 -26.848 13.213 1.00 90.75 649 ALA A O 1
ATOM 5343 N N . ASP A 1 650 ? -7.988 -25.271 11.761 1.00 91.31 650 ASP A N 1
ATOM 5344 C CA . ASP A 1 650 ? -6.553 -25.568 11.826 1.00 91.31 650 ASP A CA 1
ATOM 5345 C C . ASP A 1 650 ? -5.839 -24.722 12.906 1.00 91.31 650 ASP A C 1
ATOM 5347 O O . ASP A 1 650 ? -4.618 -24.780 13.030 1.00 91.31 650 ASP A O 1
ATOM 5351 N N . LEU A 1 651 ? -6.588 -23.904 13.659 1.00 88.25 651 LEU A N 1
ATOM 5352 C CA . LEU A 1 651 ? -6.085 -23.032 14.722 1.00 88.25 651 LEU A CA 1
ATOM 5353 C C . LEU A 1 651 ? -6.192 -23.695 16.097 1.00 88.25 651 LEU A C 1
ATOM 5355 O O . LEU A 1 651 ? -7.178 -24.378 16.374 1.00 88.25 651 LEU A O 1
ATOM 5359 N N . ASP A 1 652 ? -5.264 -23.395 17.008 1.00 83.81 652 ASP A N 1
ATOM 5360 C CA . ASP A 1 652 ? -5.457 -23.773 18.416 1.00 83.81 652 ASP A CA 1
ATOM 5361 C C . ASP A 1 652 ? -6.574 -22.938 19.061 1.00 83.81 652 ASP A C 1
ATOM 5363 O O . ASP A 1 652 ? -6.931 -21.850 18.597 1.00 83.81 652 ASP A O 1
ATOM 5367 N N . SER A 1 653 ? -7.116 -23.417 20.182 1.00 75.12 653 SER A N 1
ATOM 5368 C CA . SER A 1 653 ? -8.295 -22.832 20.839 1.00 75.12 653 SER A CA 1
ATOM 5369 C C . SER A 1 653 ? -8.177 -21.328 21.127 1.00 75.12 653 SER A C 1
ATOM 5371 O O . SER A 1 653 ? -9.151 -20.593 20.963 1.00 75.12 653 SER A O 1
ATOM 5373 N N . ILE A 1 654 ? -6.989 -20.848 21.513 1.00 73.75 654 ILE A N 1
ATOM 5374 C CA . ILE A 1 654 ? -6.757 -19.421 21.786 1.00 73.75 654 ILE A CA 1
ATOM 5375 C C . ILE A 1 654 ? -6.768 -18.572 20.506 1.00 73.75 654 ILE A C 1
ATOM 5377 O O . ILE A 1 654 ? -7.312 -17.465 20.496 1.00 73.75 654 ILE A O 1
ATOM 5381 N N . TYR A 1 655 ? -6.241 -19.116 19.407 1.00 84.50 655 TYR A N 1
ATOM 5382 C CA . TYR A 1 655 ? -6.213 -18.471 18.098 1.00 84.50 655 TYR A CA 1
ATOM 5383 C C . TYR A 1 655 ? -7.585 -18.479 17.427 1.00 84.50 655 TYR A C 1
ATOM 5385 O O . TYR A 1 655 ? -7.935 -17.496 16.780 1.00 84.50 655 TYR A O 1
ATOM 5393 N N . MET A 1 656 ? -8.406 -19.516 17.636 1.00 85.56 656 MET A N 1
ATOM 5394 C CA . MET A 1 656 ? -9.791 -19.534 17.146 1.00 85.56 656 MET A CA 1
ATOM 5395 C C . MET A 1 656 ? -10.590 -18.325 17.644 1.00 85.56 656 MET A C 1
ATOM 5397 O O . MET A 1 656 ? -11.370 -17.747 16.892 1.00 85.56 656 MET A O 1
ATOM 5401 N N . VAL A 1 657 ? -10.375 -17.906 18.893 1.00 80.31 657 VAL A N 1
ATOM 5402 C CA . VAL A 1 657 ? -11.057 -16.726 19.435 1.00 80.31 657 VAL A CA 1
ATOM 5403 C C . VAL A 1 657 ? -10.482 -15.435 18.873 1.00 80.31 657 VAL A C 1
ATOM 5405 O O . VAL A 1 657 ? -11.247 -14.546 18.508 1.00 80.31 657 VAL A O 1
ATOM 5408 N N . SER A 1 658 ? -9.157 -15.322 18.751 1.00 86.81 658 SER A N 1
ATOM 5409 C CA . SER A 1 658 ? -8.545 -14.161 18.094 1.00 86.81 658 SER A CA 1
ATOM 5410 C C . SER A 1 658 ? -9.036 -14.007 16.650 1.00 86.81 658 SER A C 1
ATOM 5412 O O . SER A 1 658 ? -9.350 -12.896 16.228 1.00 86.81 658 SER A O 1
ATOM 5414 N N . TYR A 1 659 ? -9.188 -15.118 15.929 1.00 92.06 659 TYR A N 1
ATOM 5415 C CA . TYR A 1 659 ? -9.782 -15.163 14.597 1.00 92.06 659 TYR A CA 1
ATOM 5416 C C . TYR A 1 659 ? -11.215 -14.626 14.602 1.00 92.06 659 TYR A C 1
ATOM 5418 O O . TYR A 1 659 ? -11.549 -13.744 13.814 1.00 92.06 659 TYR A O 1
ATOM 5426 N N . ASP A 1 660 ? -12.062 -15.134 15.499 1.00 89.62 660 ASP A N 1
ATOM 5427 C CA . ASP A 1 660 ? -13.475 -14.761 15.565 1.00 89.62 660 ASP A CA 1
ATOM 5428 C C . ASP A 1 660 ? -13.657 -13.277 15.932 1.00 89.62 660 ASP A C 1
ATOM 5430 O O . ASP A 1 660 ? -14.461 -12.585 15.306 1.00 89.62 660 ASP A O 1
ATOM 5434 N N . ILE A 1 661 ? -12.859 -12.761 16.876 1.00 87.12 661 ILE A N 1
ATOM 5435 C CA . ILE A 1 661 ? -12.867 -11.341 17.261 1.00 87.12 661 ILE A CA 1
ATOM 5436 C C . ILE A 1 661 ? -12.396 -10.469 16.100 1.00 87.12 661 ILE A C 1
ATOM 5438 O O . ILE A 1 661 ? -13.070 -9.499 15.764 1.00 87.12 661 ILE A O 1
ATOM 5442 N N . LEU A 1 662 ? -11.269 -10.797 15.461 1.00 92.19 662 LEU A N 1
ATOM 5443 C CA . LEU A 1 662 ? -10.753 -10.000 14.346 1.00 92.19 662 LEU A CA 1
ATOM 5444 C C . LEU A 1 662 ? -11.738 -9.993 13.171 1.00 92.19 662 LEU A C 1
ATOM 5446 O O . LEU A 1 662 ? -12.009 -8.941 12.589 1.00 92.19 662 LEU A O 1
ATOM 5450 N N . LYS A 1 663 ? -12.346 -11.147 12.870 1.00 94.00 663 LYS A N 1
ATOM 5451 C CA . LYS A 1 663 ? -13.397 -11.266 11.857 1.00 94.00 663 LYS A CA 1
ATOM 5452 C C . LYS A 1 663 ? -14.572 -10.358 12.180 1.00 94.00 663 LYS A C 1
ATOM 5454 O O . LYS A 1 663 ? -15.089 -9.692 11.281 1.00 94.00 663 LYS A O 1
ATOM 5459 N N . ASP A 1 664 ? -14.992 -10.327 13.438 1.00 89.81 664 ASP A N 1
ATOM 5460 C CA . ASP A 1 664 ? -16.093 -9.489 13.882 1.00 89.81 664 ASP A CA 1
ATOM 5461 C C . ASP A 1 664 ? -15.754 -7.995 13.819 1.00 89.81 664 ASP A C 1
ATOM 5463 O O . ASP A 1 664 ? -16.540 -7.228 13.265 1.00 89.81 664 ASP A O 1
ATOM 5467 N N . VAL A 1 665 ? -14.568 -7.588 14.286 1.00 90.56 665 VAL A N 1
ATOM 5468 C CA . VAL A 1 665 ? -14.058 -6.207 14.203 1.00 90.56 665 VAL A CA 1
ATOM 5469 C C . VAL A 1 665 ? -14.092 -5.708 12.762 1.00 90.56 665 VAL A C 1
ATOM 5471 O O . VAL A 1 665 ? -14.694 -4.670 12.474 1.00 90.56 665 VAL A O 1
ATOM 5474 N N . LEU A 1 666 ? -13.504 -6.479 11.845 1.00 94.25 666 LEU A N 1
ATOM 5475 C CA . LEU A 1 666 ? -13.416 -6.126 10.431 1.00 94.25 666 LEU A CA 1
ATOM 5476 C C . LEU A 1 666 ? -14.796 -6.114 9.768 1.00 94.25 666 LEU A C 1
ATOM 5478 O O . LEU A 1 666 ? -15.154 -5.147 9.099 1.00 94.25 666 LEU A O 1
ATOM 5482 N N . THR A 1 667 ? -15.612 -7.148 9.995 1.00 93.56 667 THR A N 1
ATOM 5483 C CA . THR A 1 667 ? -16.961 -7.240 9.412 1.00 93.56 667 THR A CA 1
ATOM 5484 C C . THR A 1 667 ? -17.865 -6.118 9.914 1.00 93.56 667 THR A C 1
ATOM 5486 O O . THR A 1 667 ? -18.649 -5.569 9.139 1.00 93.56 667 THR A O 1
ATOM 5489 N N . THR A 1 668 ? -17.767 -5.771 11.198 1.00 90.38 668 THR A N 1
ATOM 5490 C CA . THR A 1 668 ? -18.529 -4.673 11.800 1.00 90.38 668 THR A CA 1
ATOM 5491 C C . THR A 1 668 ? -18.158 -3.351 11.155 1.00 90.38 668 THR A C 1
ATOM 5493 O O . THR A 1 668 ? -19.054 -2.636 10.723 1.00 90.38 668 THR A O 1
ATOM 5496 N N . TYR A 1 669 ? -16.861 -3.060 11.025 1.00 90.94 669 TYR A N 1
ATOM 5497 C CA . TYR A 1 669 ? -16.384 -1.837 10.385 1.00 90.94 669 TYR A CA 1
ATOM 5498 C C . TYR A 1 669 ? -16.824 -1.745 8.916 1.00 90.94 669 TYR A C 1
ATOM 5500 O O . TYR A 1 669 ? -17.399 -0.745 8.493 1.00 90.94 669 TYR A O 1
ATOM 5508 N N . ILE A 1 670 ? -16.645 -2.822 8.142 1.00 93.69 670 ILE A N 1
ATOM 5509 C CA . ILE A 1 670 ? -17.016 -2.866 6.718 1.00 93.69 670 ILE A CA 1
ATOM 5510 C C . ILE A 1 670 ? -18.526 -2.680 6.526 1.00 93.69 670 ILE A C 1
ATOM 5512 O O . ILE A 1 670 ? -18.947 -1.931 5.649 1.00 93.69 670 ILE A O 1
ATOM 5516 N N . LYS A 1 671 ? -19.363 -3.335 7.342 1.00 91.62 671 LYS A N 1
ATOM 5517 C CA . LYS A 1 671 ? -20.821 -3.123 7.302 1.00 91.62 671 LYS A CA 1
ATOM 5518 C C . LYS A 1 671 ? -21.189 -1.716 7.757 1.00 91.62 671 LYS A C 1
ATOM 5520 O O . LYS A 1 671 ? -22.069 -1.102 7.162 1.00 91.62 671 LYS A O 1
ATOM 5525 N N . GLY A 1 672 ? -20.493 -1.220 8.776 1.00 89.19 672 GLY A N 1
ATOM 5526 C CA . GLY A 1 672 ? -20.594 0.129 9.311 1.00 89.19 672 GLY A CA 1
ATOM 5527 C C . GLY A 1 672 ? 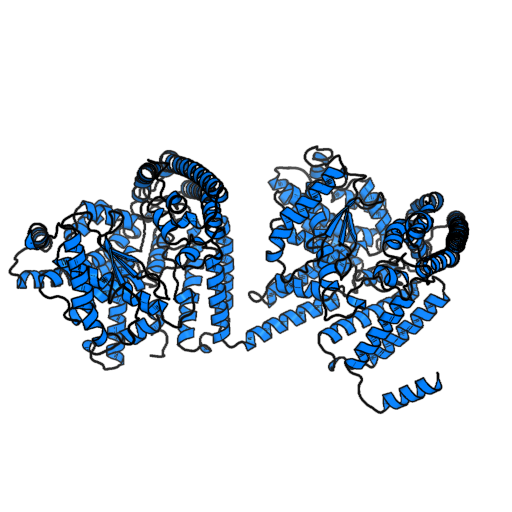-20.338 1.210 8.274 1.00 89.19 672 GLY A C 1
ATOM 5528 O O . GLY A 1 672 ? -21.015 2.236 8.293 1.00 89.19 672 GLY A O 1
ATOM 5529 N N . TYR A 1 673 ? -19.435 0.947 7.321 1.00 88.94 673 TYR A N 1
ATOM 5530 C CA . TYR A 1 673 ? -19.082 1.870 6.246 1.00 88.94 673 TYR A CA 1
ATOM 5531 C C . TYR A 1 673 ? -20.305 2.395 5.490 1.00 88.94 673 TYR A C 1
ATOM 5533 O O . TYR A 1 673 ? -20.325 3.563 5.140 1.00 88.94 673 TYR A O 1
ATOM 5541 N N . ARG A 1 674 ? -21.384 1.616 5.315 1.00 88.00 674 ARG A N 1
ATOM 5542 C CA . ARG A 1 674 ? -22.612 2.108 4.649 1.00 88.00 674 ARG A CA 1
ATOM 5543 C C . ARG A 1 674 ? -23.244 3.333 5.329 1.00 88.00 674 ARG A C 1
ATOM 5545 O O . ARG A 1 674 ? -24.016 4.045 4.699 1.00 88.00 674 ARG A O 1
ATOM 5552 N N . TRP A 1 675 ? -22.904 3.577 6.595 1.00 86.62 675 TRP A N 1
ATOM 5553 C CA . TRP A 1 675 ? -23.367 4.703 7.404 1.00 86.62 675 TRP A CA 1
ATOM 5554 C C . TRP A 1 675 ? -22.361 5.855 7.485 1.00 86.62 675 TRP A C 1
ATOM 5556 O O . TRP A 1 675 ? -22.552 6.768 8.289 1.00 86.62 675 TRP A O 1
ATOM 5566 N N . TRP A 1 676 ? -21.306 5.846 6.662 1.00 80.62 676 TRP A N 1
ATOM 5567 C CA . TRP A 1 676 ? -20.262 6.878 6.674 1.00 80.62 676 TRP A CA 1
ATOM 5568 C C . TRP A 1 676 ? -20.817 8.300 6.499 1.00 80.62 676 TRP A C 1
ATOM 5570 O O . TRP A 1 676 ? -20.239 9.251 7.010 1.00 80.62 676 TRP A O 1
ATOM 5580 N N . MET A 1 677 ? -21.975 8.442 5.846 1.00 76.25 677 MET A N 1
ATOM 5581 C CA . MET A 1 677 ? -22.655 9.722 5.618 1.00 76.25 677 MET A CA 1
ATOM 5582 C C . MET A 1 677 ? -23.519 10.218 6.792 1.00 76.25 677 MET A C 1
ATOM 5584 O O . MET A 1 677 ? -24.159 11.257 6.653 1.00 76.25 677 MET A O 1
ATOM 5588 N N . TYR A 1 678 ? -23.626 9.485 7.905 1.00 73.06 678 TYR A N 1
ATOM 5589 C CA . TYR A 1 678 ? -24.605 9.796 8.962 1.00 73.06 678 TYR A CA 1
ATOM 5590 C C . TYR A 1 678 ? -23.998 10.380 10.238 1.00 73.06 678 TYR A C 1
ATOM 5592 O O . TYR A 1 678 ? -24.589 11.264 10.842 1.00 73.06 678 TYR A O 1
ATOM 5600 N N . GLN A 1 679 ? -22.845 9.871 10.670 1.00 63.78 679 GLN A N 1
ATOM 5601 C CA . GLN A 1 679 ? -22.243 10.211 11.969 1.00 63.78 679 GLN A CA 1
ATOM 5602 C C . GLN A 1 679 ? -20.842 10.839 11.855 1.00 63.78 679 GLN A C 1
ATOM 5604 O O . GLN A 1 679 ? -20.602 11.849 12.514 1.00 63.78 679 GLN A O 1
ATOM 5609 N N . PRO A 1 680 ? -19.929 10.342 10.993 1.00 58.75 680 PRO A N 1
ATOM 5610 C CA . PRO A 1 680 ? -18.619 10.976 10.770 1.00 58.75 680 PRO A CA 1
ATOM 5611 C C . PRO A 1 680 ? -18.717 12.425 10.302 1.00 58.75 680 PRO A C 1
ATOM 5613 O O . PRO A 1 680 ? -17.904 13.253 10.686 1.00 58.75 680 PRO A O 1
ATOM 5616 N N . LEU A 1 681 ? -19.781 12.737 9.560 1.00 56.78 681 LEU A N 1
ATOM 5617 C CA . LEU A 1 681 ? -20.060 14.073 9.057 1.00 56.78 681 LEU A CA 1
ATOM 5618 C C . LEU A 1 681 ? -20.498 15.070 10.146 1.00 56.78 681 LEU A C 1
ATOM 5620 O O . LEU A 1 681 ? -20.874 16.186 9.832 1.00 56.78 681 LEU A O 1
ATOM 5624 N N . SER A 1 682 ? -20.514 14.705 11.429 1.00 60.78 682 SER A N 1
ATOM 5625 C CA . SER A 1 682 ? -20.861 15.637 12.506 1.00 60.78 682 SER A CA 1
ATOM 5626 C C . SER A 1 682 ? -20.003 15.423 13.756 1.00 60.78 682 SER A C 1
ATOM 5628 O O . SER A 1 682 ? -20.520 15.059 14.816 1.00 60.78 682 SER A O 1
ATOM 5630 N N . PRO A 1 683 ? -18.694 15.693 13.673 1.00 65.06 683 PRO A N 1
ATOM 5631 C CA . PRO A 1 683 ? -17.736 15.331 14.717 1.00 65.06 683 PRO A CA 1
ATOM 5632 C C . PRO A 1 683 ? -17.799 16.240 15.960 1.00 65.06 683 PRO A C 1
ATOM 5634 O O . PRO A 1 683 ? -17.092 16.017 16.939 1.00 65.06 683 PRO A O 1
ATOM 5637 N N . PHE A 1 684 ? -18.643 17.272 15.942 1.00 74.81 684 PHE A N 1
ATOM 5638 C CA . PHE A 1 684 ? -18.828 18.198 17.052 1.00 74.81 684 PHE A CA 1
ATOM 5639 C C . PHE A 1 684 ? -19.883 17.662 18.027 1.00 74.81 684 PHE A C 1
ATOM 5641 O O . PHE A 1 684 ? -21.075 17.713 17.732 1.00 74.81 684 PHE A O 1
ATOM 5648 N N . ILE A 1 685 ? -19.462 17.193 19.206 1.00 75.94 685 ILE A N 1
ATOM 5649 C CA . ILE A 1 685 ? -20.359 16.829 20.316 1.00 75.94 685 ILE A CA 1
ATOM 5650 C C . ILE A 1 685 ? -19.874 17.426 21.639 1.00 75.94 685 ILE A C 1
ATOM 5652 O O . ILE A 1 685 ? -18.680 17.591 21.846 1.00 75.94 685 ILE A O 1
ATOM 5656 N N . PHE A 1 686 ? -20.791 17.725 22.565 1.00 77.12 686 PHE A N 1
ATOM 5657 C CA . PHE A 1 686 ? -20.425 18.322 23.862 1.00 77.12 686 PHE A CA 1
ATOM 5658 C C . PHE A 1 686 ? -19.744 17.359 24.849 1.00 77.12 686 PHE A C 1
ATOM 5660 O O . PHE A 1 686 ? -19.296 17.794 25.912 1.00 77.12 686 PHE A O 1
ATOM 5667 N N . LEU A 1 687 ? -19.770 16.057 24.554 1.00 69.56 687 LEU A N 1
ATOM 5668 C CA . LEU A 1 687 ? -19.355 14.991 25.469 1.00 69.56 687 LEU A CA 1
ATOM 5669 C C . LEU A 1 687 ? -17.868 14.645 25.361 1.00 69.56 687 LEU A C 1
ATOM 5671 O O . LEU A 1 687 ? -17.323 14.087 26.309 1.00 69.56 687 LEU A O 1
ATOM 5675 N N . GLU A 1 688 ? -17.239 14.933 24.222 1.00 71.19 688 GLU A N 1
ATOM 5676 C CA . GLU A 1 688 ? -15.888 14.480 23.898 1.00 71.19 688 GLU A CA 1
ATOM 5677 C C . GLU A 1 688 ? -15.165 15.475 22.988 1.00 71.19 688 GLU A C 1
ATOM 5679 O O . GLU A 1 688 ? -15.758 16.394 22.421 1.00 71.19 688 GLU A O 1
ATOM 5684 N N . GLY A 1 689 ? -13.873 15.222 22.795 1.00 72.19 689 GLY A N 1
ATOM 5685 C CA . GLY A 1 689 ? -13.026 15.942 21.862 1.00 72.19 689 GLY A CA 1
ATOM 5686 C C . GLY A 1 689 ? -12.127 16.962 22.543 1.00 72.19 689 GLY A C 1
ATOM 5687 O O . GLY A 1 689 ? -12.182 17.224 23.745 1.00 72.19 689 GLY A O 1
ATOM 5688 N N . PHE A 1 690 ? -11.263 17.561 21.737 1.00 72.44 690 PHE A N 1
ATOM 5689 C CA . PHE A 1 690 ? -10.249 18.491 22.216 1.00 72.44 690 PHE A CA 1
ATOM 5690 C C . PHE A 1 690 ? -10.842 19.717 22.937 1.00 72.44 690 PHE A C 1
ATOM 5692 O O . PHE A 1 690 ? -10.224 20.271 23.841 1.00 72.44 690 PHE A O 1
ATOM 5699 N N . VAL A 1 691 ? -12.065 20.116 22.578 1.00 74.12 691 VAL A N 1
ATOM 5700 C CA . VAL A 1 691 ? -12.774 21.251 23.188 1.00 74.12 691 VAL A CA 1
ATOM 5701 C C . VAL A 1 691 ? -13.165 20.972 24.650 1.00 74.12 691 VAL A C 1
ATOM 5703 O O . VAL A 1 691 ? -13.307 21.914 25.425 1.00 74.12 691 VAL A O 1
ATOM 5706 N N . THR A 1 692 ? -13.315 19.702 25.052 1.00 72.44 692 THR A N 1
ATOM 5707 C CA . THR A 1 692 ? -13.749 19.336 26.412 1.00 72.44 692 THR A CA 1
ATOM 5708 C C . THR A 1 692 ? -12.596 19.101 27.388 1.00 72.44 692 THR A C 1
ATOM 5710 O O . THR A 1 692 ? -12.714 19.462 28.557 1.00 72.44 692 THR A O 1
ATOM 5713 N N . ASP A 1 693 ? -11.494 18.488 26.941 1.00 72.19 693 ASP A N 1
ATOM 5714 C CA . ASP A 1 693 ? -10.348 18.160 27.806 1.00 72.19 693 ASP A CA 1
ATOM 5715 C C . ASP A 1 693 ? -9.015 18.156 27.031 1.00 72.19 693 ASP A C 1
ATOM 5717 O O . ASP A 1 693 ? -8.435 17.097 26.776 1.00 72.19 693 ASP A O 1
ATOM 5721 N N . PRO A 1 694 ? -8.490 19.331 26.644 1.00 81.81 694 PRO A N 1
ATOM 5722 C CA . PRO A 1 694 ? -7.216 19.424 25.926 1.00 81.81 694 PRO A CA 1
ATOM 5723 C C . PRO A 1 694 ? -6.012 19.021 26.793 1.00 81.81 694 PRO A C 1
ATOM 5725 O O . PRO A 1 694 ? -4.961 18.675 26.256 1.00 81.81 694 PRO A O 1
ATOM 5728 N N . GLN A 1 695 ? -6.151 19.045 28.125 1.00 82.00 695 GLN A N 1
ATOM 5729 C CA . GLN A 1 695 ? -5.092 18.636 29.048 1.00 82.00 695 GLN A CA 1
ATOM 5730 C C . GLN A 1 695 ? -4.808 17.136 28.928 1.00 82.00 695 GLN A C 1
ATOM 5732 O O . GLN A 1 695 ? -3.651 16.729 28.981 1.00 82.00 695 GLN A O 1
ATOM 5737 N N . SER A 1 696 ? -5.835 16.321 28.667 1.00 78.75 696 SER A N 1
ATOM 5738 C CA . SER A 1 696 ? -5.654 14.882 28.448 1.00 78.75 696 SER A CA 1
ATOM 5739 C C . SER A 1 696 ? -4.664 14.547 27.327 1.00 78.75 696 SER A C 1
ATOM 5741 O O . SER A 1 696 ? -3.947 13.557 27.438 1.00 78.75 696 SER A O 1
ATOM 5743 N N . PHE A 1 697 ? -4.584 15.378 26.280 1.00 83.56 697 PHE A N 1
ATOM 5744 C CA . PHE A 1 697 ? -3.650 15.186 25.170 1.00 83.56 697 PHE A CA 1
ATOM 5745 C C . PHE A 1 697 ? -2.199 15.449 25.595 1.00 83.56 697 PHE A C 1
ATOM 5747 O O . PHE A 1 697 ? -1.290 14.730 25.187 1.00 83.56 697 PHE A O 1
ATOM 5754 N N . VAL A 1 698 ? -1.983 16.429 26.477 1.00 87.44 698 VAL A N 1
ATOM 5755 C CA . VAL A 1 698 ? -0.674 16.693 27.094 1.00 87.44 698 VAL A CA 1
ATOM 5756 C C . VAL A 1 698 ? -0.271 15.542 28.012 1.00 87.44 698 VAL A C 1
ATOM 5758 O O . VAL A 1 698 ? 0.858 15.073 27.936 1.00 87.44 698 VAL A O 1
ATOM 5761 N N . ASP A 1 699 ? -1.198 15.054 28.838 1.00 82.88 699 ASP A N 1
ATOM 5762 C CA . ASP A 1 699 ? -0.925 14.035 29.861 1.00 82.88 699 ASP A CA 1
ATOM 5763 C C . ASP A 1 699 ? -0.445 12.689 29.280 1.00 82.88 699 ASP A C 1
ATOM 5765 O O . ASP A 1 699 ? 0.205 11.911 29.982 1.00 82.88 699 ASP A O 1
ATOM 5769 N N . VAL A 1 700 ? -0.776 12.398 28.016 1.00 81.44 700 VAL A N 1
ATOM 5770 C CA . VAL A 1 700 ? -0.379 11.166 27.308 1.00 81.44 700 VAL A CA 1
ATOM 5771 C C . VAL A 1 700 ? 0.785 11.362 26.331 1.00 81.44 700 VAL A C 1
ATOM 5773 O O . VAL A 1 700 ? 1.249 10.386 25.744 1.00 81.44 700 VAL A O 1
ATOM 5776 N N . THR A 1 701 ? 1.262 12.595 26.147 1.00 87.00 701 THR A N 1
ATOM 5777 C CA . THR A 1 701 ? 2.354 12.925 25.221 1.00 87.00 701 THR A CA 1
ATOM 5778 C C . THR A 1 701 ? 3.690 13.001 25.978 1.00 87.00 701 THR A C 1
ATOM 5780 O O . THR A 1 701 ? 3.737 13.577 27.067 1.00 87.00 701 THR A O 1
ATOM 5783 N N . PRO A 1 702 ? 4.792 12.439 25.444 1.00 86.00 702 PRO A N 1
ATOM 5784 C CA . PRO A 1 702 ? 6.108 12.557 26.063 1.00 86.00 702 PRO A CA 1
ATOM 5785 C C . PRO A 1 702 ? 6.684 13.964 25.859 1.00 86.00 702 PRO A C 1
ATOM 5787 O O . PRO A 1 702 ? 6.398 14.623 24.864 1.00 86.00 702 PRO A O 1
ATOM 5790 N N . PHE A 1 703 ? 7.534 14.410 26.784 1.00 86.50 703 PHE A N 1
ATOM 5791 C CA . PHE A 1 703 ? 8.254 15.690 26.700 1.00 86.50 703 PHE A CA 1
ATOM 5792 C C . PHE A 1 703 ? 9.690 15.526 27.216 1.00 86.50 703 PHE A C 1
ATOM 5794 O O . PHE A 1 703 ? 10.182 16.332 28.006 1.00 86.50 703 PHE A O 1
ATOM 5801 N N . ASP A 1 704 ? 10.349 14.443 26.798 1.00 81.56 704 ASP A N 1
ATOM 5802 C CA . ASP A 1 704 ? 11.667 14.051 27.308 1.00 81.56 704 ASP A CA 1
ATOM 5803 C C . ASP A 1 704 ? 12.805 14.437 26.346 1.00 81.56 704 ASP A C 1
ATOM 5805 O O . ASP A 1 704 ? 13.947 14.626 26.768 1.00 81.56 704 ASP A O 1
ATOM 5809 N N . THR A 1 705 ? 12.513 14.585 25.048 1.00 80.75 705 THR A N 1
ATOM 5810 C CA . THR A 1 705 ? 13.501 14.880 24.000 1.00 80.75 705 THR A CA 1
ATOM 5811 C C . THR A 1 705 ? 13.098 16.068 23.127 1.00 80.75 705 THR A C 1
ATOM 5813 O O . THR A 1 705 ? 11.923 16.380 22.975 1.00 80.75 705 THR A O 1
ATOM 5816 N N . TYR A 1 706 ? 14.069 16.698 22.453 1.00 81.94 706 TYR A N 1
ATOM 5817 C CA . TYR A 1 706 ? 13.803 17.762 21.469 1.00 81.94 706 TYR A CA 1
ATOM 5818 C C . TYR A 1 706 ? 12.775 17.352 20.397 1.00 81.94 706 TYR A C 1
ATOM 5820 O O . TYR A 1 706 ? 11.926 18.157 20.007 1.00 81.94 706 TYR A O 1
ATOM 5828 N N . ALA A 1 707 ? 12.846 16.102 19.926 1.00 83.50 707 ALA A N 1
ATOM 5829 C CA . ALA A 1 707 ? 11.932 15.580 18.917 1.00 83.50 707 ALA A CA 1
ATOM 5830 C C . ALA A 1 707 ? 10.487 15.526 19.430 1.00 83.50 707 ALA A C 1
ATOM 5832 O O . ALA A 1 707 ? 9.575 15.831 18.667 1.00 83.50 707 ALA A O 1
ATOM 5833 N N . ASP A 1 708 ? 10.277 15.223 20.713 1.00 85.56 708 ASP A N 1
ATOM 5834 C CA . ASP A 1 708 ? 8.938 15.165 21.307 1.00 85.56 708 ASP A CA 1
ATOM 5835 C C . ASP A 1 708 ? 8.258 16.538 21.292 1.00 85.56 708 ASP A C 1
ATOM 5837 O O . ASP A 1 708 ? 7.130 16.675 20.816 1.00 85.56 708 ASP A O 1
ATOM 5841 N N . PHE A 1 709 ? 8.983 17.584 21.703 1.00 88.00 709 PHE A N 1
ATOM 5842 C CA . PHE A 1 709 ? 8.479 18.958 21.649 1.00 88.00 709 PHE A CA 1
ATOM 5843 C C . PHE A 1 709 ? 8.205 19.411 20.207 1.00 88.00 709 PHE A C 1
ATOM 5845 O O . PHE A 1 709 ? 7.201 20.075 19.951 1.00 88.00 709 PHE A O 1
ATOM 5852 N N . LEU A 1 710 ? 9.077 19.062 19.253 1.00 87.69 710 LEU A N 1
ATOM 5853 C CA . LEU A 1 710 ? 8.886 19.412 17.842 1.00 87.69 710 LEU A CA 1
ATOM 5854 C C . LEU A 1 710 ? 7.666 18.702 17.236 1.00 87.69 710 LEU A C 1
ATOM 5856 O O . LEU A 1 710 ? 6.868 19.346 16.557 1.00 87.69 710 LEU A O 1
ATOM 5860 N N . ASN A 1 711 ? 7.510 17.405 17.496 1.00 90.06 711 ASN A N 1
ATOM 5861 C CA . ASN A 1 711 ? 6.374 16.606 17.041 1.00 90.06 711 ASN A CA 1
ATOM 5862 C C . ASN A 1 711 ? 5.056 17.165 17.584 1.00 90.06 711 ASN A C 1
ATOM 5864 O O . ASN A 1 711 ? 4.113 17.370 16.820 1.00 90.06 711 ASN A O 1
ATOM 5868 N N . PHE A 1 712 ? 5.025 17.527 18.868 1.00 92.25 712 PHE A N 1
ATOM 5869 C CA . PHE A 1 712 ? 3.851 18.144 19.472 1.00 92.25 712 PHE A CA 1
ATOM 5870 C C . PHE A 1 712 ? 3.499 19.492 18.825 1.00 92.25 712 PHE A C 1
ATOM 5872 O O . PHE A 1 712 ? 2.339 19.720 18.486 1.00 92.25 712 PHE A O 1
ATOM 5879 N N . ILE A 1 713 ? 4.487 20.360 18.552 1.00 92.56 713 ILE A N 1
ATOM 5880 C CA . ILE A 1 713 ? 4.257 21.606 17.793 1.00 92.56 713 ILE A CA 1
ATOM 5881 C C . ILE A 1 713 ? 3.640 21.297 16.423 1.00 92.56 713 ILE A C 1
ATOM 5883 O O . ILE A 1 713 ? 2.656 21.929 16.047 1.00 92.56 713 ILE A O 1
ATOM 5887 N N . ILE A 1 714 ? 4.188 20.320 15.692 1.00 91.94 714 ILE A N 1
ATOM 5888 C CA . ILE A 1 714 ? 3.688 19.921 14.367 1.00 91.94 714 ILE A CA 1
ATOM 5889 C C . ILE A 1 714 ? 2.230 19.451 14.447 1.00 91.94 714 ILE A C 1
ATOM 5891 O O . ILE A 1 714 ? 1.429 19.803 13.580 1.00 91.94 714 ILE A O 1
ATOM 5895 N N . GLN A 1 715 ? 1.856 18.689 15.477 1.00 93.00 715 GLN A N 1
ATOM 5896 C CA . GLN A 1 715 ? 0.463 18.293 15.693 1.00 93.00 715 GLN A CA 1
ATOM 5897 C C . GLN A 1 715 ? -0.431 19.520 15.894 1.00 93.00 715 GLN A C 1
ATOM 5899 O O . GLN A 1 715 ? -1.441 19.656 15.205 1.00 93.00 715 GLN A O 1
ATOM 5904 N N . ILE A 1 716 ? -0.042 20.465 16.754 1.00 93.75 716 ILE A N 1
ATOM 5905 C CA . ILE A 1 716 ? -0.850 21.670 17.002 1.00 93.75 716 ILE A CA 1
ATOM 5906 C C . ILE A 1 716 ? -0.957 22.548 15.749 1.00 93.75 716 ILE A C 1
ATOM 5908 O O . ILE A 1 716 ? -2.017 23.111 15.481 1.00 93.75 716 ILE A O 1
ATOM 5912 N N . GLU A 1 717 ? 0.094 22.621 14.932 1.00 94.62 717 GLU A N 1
ATOM 5913 C CA . GLU A 1 717 ? 0.072 23.322 13.642 1.00 94.62 717 GLU A CA 1
ATOM 5914 C C . GLU A 1 717 ? -0.863 22.671 12.612 1.00 94.62 717 GLU A C 1
ATOM 5916 O O . GLU A 1 717 ? -1.407 23.376 11.761 1.00 94.62 717 GLU A O 1
ATOM 5921 N N . LYS A 1 718 ? -1.081 21.352 12.691 1.00 93.38 718 LYS A N 1
ATOM 5922 C CA . LYS A 1 718 ? -1.984 20.604 11.799 1.00 93.38 718 LYS A CA 1
ATOM 5923 C C . LYS A 1 718 ? -3.445 20.621 12.253 1.00 93.38 718 LYS A C 1
ATOM 5925 O O . LYS A 1 718 ? -4.332 20.499 11.408 1.00 93.38 718 LYS A O 1
ATOM 5930 N N . MET A 1 719 ? -3.722 20.806 13.547 1.00 92.19 719 MET A N 1
ATOM 5931 C CA . MET A 1 719 ? -5.096 20.829 14.075 1.00 92.19 719 MET A CA 1
ATOM 5932 C C . MET A 1 719 ? -6.026 21.809 13.335 1.00 92.19 719 MET A C 1
ATOM 5934 O O . MET A 1 719 ? -7.155 21.419 13.044 1.00 92.19 719 MET A O 1
ATOM 5938 N N . PRO A 1 720 ? -5.611 23.041 12.959 1.00 93.88 720 PRO A N 1
ATOM 5939 C CA . PRO A 1 720 ? -6.473 23.934 12.194 1.00 93.88 720 PRO A CA 1
ATOM 5940 C C . PRO A 1 720 ? -7.023 23.333 10.895 1.00 93.88 720 PRO A C 1
ATOM 5942 O O . PRO A 1 720 ? -8.203 23.512 10.607 1.00 93.88 720 PRO A O 1
ATOM 5945 N N . GLN A 1 721 ? -6.196 22.591 10.151 1.00 91.50 721 GLN A N 1
ATOM 5946 C CA . GLN A 1 721 ? -6.621 21.892 8.937 1.00 91.50 721 GLN A CA 1
ATOM 5947 C C . GLN A 1 721 ? -7.589 20.747 9.263 1.00 91.50 721 GLN A C 1
ATOM 5949 O O . GLN A 1 721 ? -8.583 20.566 8.568 1.00 91.50 721 GLN A O 1
ATOM 5954 N N . GLN A 1 722 ? -7.337 19.997 10.338 1.00 89.31 722 GLN A N 1
ATOM 5955 C CA . GLN A 1 722 ? -8.241 18.935 10.790 1.00 89.31 722 GLN A CA 1
ATOM 5956 C C . GLN A 1 722 ? -9.640 19.490 11.132 1.00 89.31 722 GLN A C 1
ATOM 5958 O O . GLN A 1 722 ? -10.643 18.864 10.798 1.00 89.31 722 GLN A O 1
ATOM 5963 N N . TYR A 1 723 ? -9.731 20.683 11.733 1.00 90.31 723 TYR A N 1
ATOM 5964 C CA . TYR A 1 723 ? -11.015 21.360 11.964 1.00 90.31 723 TYR A CA 1
ATOM 5965 C C . TYR A 1 723 ? -11.685 21.849 10.675 1.00 90.31 723 TYR A C 1
ATOM 5967 O O . TYR A 1 723 ? -12.913 21.856 10.613 1.00 90.31 723 TYR A O 1
ATOM 5975 N N . ASP A 1 724 ? -10.919 22.231 9.650 1.00 91.19 724 ASP A N 1
ATOM 5976 C CA . ASP A 1 724 ? -11.484 22.540 8.331 1.00 91.19 724 ASP A CA 1
ATOM 5977 C C . ASP A 1 724 ? -12.121 21.296 7.699 1.00 91.19 724 ASP A C 1
ATOM 5979 O O . ASP A 1 724 ? -13.247 21.370 7.212 1.00 91.19 724 ASP A O 1
ATOM 5983 N N . GLU A 1 725 ? -11.463 20.136 7.797 1.00 89.06 725 GLU A N 1
ATOM 5984 C CA . GLU A 1 725 ? -12.042 18.852 7.372 1.00 89.06 725 GLU A CA 1
ATOM 5985 C C . GLU A 1 725 ? -13.354 18.560 8.122 1.00 89.06 725 GLU A C 1
ATOM 5987 O O . GLU A 1 725 ? -14.357 18.228 7.495 1.00 89.06 725 GLU A O 1
ATOM 5992 N N . MET A 1 726 ? -13.388 18.775 9.444 1.00 87.38 726 MET A N 1
ATOM 5993 C CA . MET A 1 726 ? -14.594 18.600 10.268 1.00 87.38 726 MET A CA 1
ATOM 5994 C C . MET A 1 726 ? -15.739 19.559 9.892 1.00 87.38 726 MET A C 1
ATOM 5996 O O . MET A 1 726 ? -16.908 19.180 9.979 1.00 87.38 726 MET A O 1
ATOM 6000 N N . ILE A 1 727 ? -15.434 20.804 9.506 1.00 90.31 727 ILE A N 1
ATOM 6001 C CA . ILE A 1 727 ? -16.431 21.783 9.038 1.00 90.31 727 ILE A CA 1
ATOM 6002 C C . ILE A 1 727 ? -17.014 21.348 7.690 1.00 90.31 727 ILE A C 1
ATOM 6004 O O . ILE A 1 727 ? -18.231 21.390 7.514 1.00 90.31 727 ILE A O 1
ATOM 6008 N N . GLU A 1 728 ? -16.175 20.917 6.748 1.00 89.25 728 GLU A N 1
ATOM 6009 C CA . GLU A 1 728 ? -16.639 20.423 5.445 1.00 89.25 728 GLU A CA 1
ATOM 6010 C C . GLU A 1 728 ? -17.519 19.181 5.593 1.00 89.25 728 GLU A C 1
ATOM 6012 O O . GLU A 1 728 ? -18.593 19.085 4.994 1.00 89.25 728 GLU A O 1
ATOM 6017 N N . ASP A 1 729 ? -17.129 18.279 6.483 1.00 85.50 729 ASP A N 1
ATOM 6018 C CA . ASP A 1 729 ? -17.929 17.130 6.873 1.00 85.50 729 ASP A CA 1
ATOM 6019 C C . ASP A 1 729 ? -19.291 17.559 7.453 1.00 85.50 729 ASP A C 1
ATOM 6021 O O . ASP A 1 729 ? -20.343 17.114 6.987 1.00 85.50 729 ASP A O 1
ATOM 6025 N N . ALA A 1 730 ? -19.302 18.526 8.374 1.00 88.12 730 ALA A N 1
ATOM 6026 C CA . ALA A 1 730 ? -20.524 19.108 8.935 1.00 88.12 730 ALA A CA 1
ATOM 6027 C C . ALA A 1 730 ? -21.426 19.779 7.885 1.00 88.12 730 ALA A C 1
ATOM 6029 O O . ALA A 1 730 ? -22.653 19.671 7.967 1.00 88.12 730 ALA A O 1
ATOM 6030 N N . ARG A 1 731 ? -20.856 20.405 6.851 1.00 90.50 731 ARG A N 1
ATOM 6031 C CA . ARG A 1 731 ? -21.615 20.929 5.702 1.00 90.50 731 ARG A CA 1
ATOM 6032 C C . ARG A 1 731 ? -22.251 19.823 4.876 1.00 90.50 731 ARG A C 1
ATOM 6034 O O . ARG A 1 731 ? -23.391 19.970 4.429 1.00 90.50 731 ARG A O 1
ATOM 6041 N N . LEU A 1 732 ? -21.560 18.699 4.694 1.00 88.19 732 LEU A N 1
ATOM 6042 C CA . LEU A 1 732 ? -22.142 17.527 4.048 1.00 88.19 732 LEU A CA 1
ATOM 6043 C C . LEU A 1 732 ? -23.293 16.951 4.888 1.00 88.19 732 LEU A C 1
ATOM 6045 O O . LEU A 1 732 ? -24.339 16.638 4.318 1.00 88.19 732 LEU A O 1
ATOM 6049 N N . ALA A 1 733 ? -23.176 16.889 6.221 1.00 87.69 733 ALA A N 1
ATOM 6050 C CA . ALA A 1 733 ? -24.292 16.483 7.084 1.00 87.69 733 ALA A CA 1
ATOM 6051 C C . ALA A 1 733 ? -25.518 17.397 6.924 1.00 87.69 733 ALA A C 1
ATOM 6053 O O . ALA A 1 733 ? -26.641 16.897 6.845 1.00 87.69 733 ALA A O 1
ATOM 6054 N N . ILE A 1 734 ? -25.321 18.717 6.818 1.00 90.50 734 ILE A N 1
ATOM 6055 C CA . ILE A 1 734 ? -26.403 19.672 6.519 1.00 90.50 734 ILE A CA 1
ATOM 6056 C C . ILE A 1 734 ? -27.019 19.367 5.149 1.00 90.50 734 ILE A C 1
ATOM 6058 O O . ILE A 1 734 ? -28.238 19.230 5.035 1.00 90.50 734 ILE A O 1
ATOM 6062 N N . LYS A 1 735 ? -26.182 19.213 4.116 1.00 90.12 735 LYS A N 1
ATOM 6063 C CA . LYS A 1 735 ? -26.607 18.937 2.735 1.00 90.12 735 LYS A CA 1
ATOM 6064 C C . LYS A 1 735 ? -27.461 17.672 2.622 1.00 90.12 735 LYS A C 1
ATOM 6066 O O . LYS A 1 735 ? -28.425 17.668 1.860 1.00 90.12 735 LYS A O 1
ATOM 6071 N N . TYR A 1 736 ? -27.111 16.618 3.357 1.00 86.56 736 TYR A N 1
ATOM 6072 C CA . TYR A 1 736 ? -27.820 15.334 3.338 1.00 86.56 736 TYR A CA 1
ATOM 6073 C C . TYR A 1 736 ? -28.874 15.191 4.445 1.00 86.56 736 TYR A C 1
ATOM 6075 O O . TYR A 1 736 ? -29.496 14.141 4.552 1.00 86.56 736 TYR A O 1
ATOM 6083 N N . ASN A 1 737 ? -29.117 16.235 5.248 1.00 87.44 737 ASN A N 1
ATOM 6084 C CA . ASN A 1 737 ? -30.071 16.213 6.363 1.00 87.44 737 ASN A CA 1
ATOM 6085 C C . ASN A 1 737 ? -29.777 15.107 7.408 1.00 87.44 737 ASN A C 1
ATOM 6087 O O . ASN A 1 737 ? -30.682 14.500 7.985 1.00 87.44 737 ASN A O 1
ATOM 6091 N N . HIS A 1 738 ? -28.492 14.860 7.672 1.00 87.31 738 HIS A N 1
ATOM 6092 C CA . HIS A 1 738 ? -27.986 13.894 8.655 1.00 87.31 738 HIS A CA 1
ATOM 6093 C C . HIS A 1 738 ? -27.341 14.593 9.859 1.00 87.31 738 HIS A C 1
ATOM 6095 O O . HIS A 1 738 ? -26.308 14.182 10.376 1.00 87.31 738 HIS A O 1
ATOM 6101 N N . THR A 1 739 ? -27.936 15.693 10.308 1.00 89.06 739 THR A N 1
ATOM 6102 C CA . THR A 1 739 ? -27.407 16.485 11.421 1.00 89.06 739 THR A CA 1
ATOM 6103 C C . THR A 1 739 ? -27.775 15.879 12.778 1.00 89.06 739 THR A C 1
ATOM 6105 O O . THR A 1 739 ? -28.773 15.163 12.931 1.00 89.06 739 THR A O 1
ATOM 6108 N N . LEU A 1 740 ? -26.977 16.192 13.798 1.00 89.19 740 LEU A N 1
ATOM 6109 C CA . LEU A 1 740 ? -27.272 15.879 15.193 1.00 89.19 740 LEU A CA 1
ATOM 6110 C C . LEU A 1 740 ? -28.445 16.715 15.719 1.00 89.19 740 LEU A C 1
ATOM 6112 O O . LEU A 1 740 ? -28.857 17.713 15.122 1.00 89.19 740 LEU A O 1
ATOM 6116 N N . ASN A 1 741 ? -29.005 16.300 16.859 1.00 91.94 741 ASN A N 1
ATOM 6117 C CA . ASN A 1 741 ? -29.989 17.120 17.562 1.00 91.94 741 ASN A CA 1
ATOM 6118 C C . ASN A 1 741 ? -29.279 18.310 18.222 1.00 91.94 741 ASN A C 1
ATOM 6120 O O . ASN A 1 741 ? -28.122 18.212 18.630 1.00 91.94 741 ASN A O 1
ATOM 6124 N N . ASN A 1 742 ? -29.994 19.421 18.387 1.00 91.88 742 ASN A N 1
ATOM 6125 C CA . ASN A 1 742 ? -29.471 20.616 19.037 1.00 91.88 742 ASN A CA 1
ATOM 6126 C C . ASN A 1 742 ? -28.857 20.346 20.427 1.00 91.88 742 ASN A C 1
ATOM 6128 O O . ASN A 1 742 ? -27.850 20.960 20.764 1.00 91.88 742 ASN A O 1
ATOM 6132 N N . VAL A 1 743 ? -29.396 19.408 21.221 1.00 91.12 743 VAL A N 1
ATOM 6133 C CA . VAL A 1 743 ? -28.835 19.080 22.552 1.00 91.12 743 VAL A CA 1
ATOM 6134 C C . VAL A 1 743 ? -27.427 18.483 22.497 1.00 91.12 743 VAL A C 1
ATOM 6136 O O . VAL A 1 743 ? -26.703 18.555 23.486 1.00 91.12 743 VAL A O 1
ATOM 6139 N N . SER A 1 744 ? -27.024 17.923 21.354 1.00 87.94 744 SER A N 1
ATOM 6140 C CA . SER A 1 744 ? -25.695 17.339 21.157 1.00 87.94 744 SER A CA 1
ATOM 6141 C C . SER A 1 744 ? -24.622 18.394 20.864 1.00 87.94 744 SER A C 1
ATOM 6143 O O . SER A 1 744 ? -23.444 18.140 21.107 1.00 87.94 744 SER A O 1
ATOM 6145 N N . VAL A 1 745 ? -25.013 19.579 20.375 1.00 89.12 745 VAL A N 1
ATOM 6146 C CA . VAL A 1 745 ? -24.078 20.607 19.873 1.00 89.12 745 VAL A CA 1
ATOM 6147 C C . VAL A 1 745 ? -24.183 21.956 20.586 1.00 89.12 745 VAL A C 1
ATOM 6149 O O . VAL A 1 745 ? -23.231 22.731 20.579 1.00 89.12 745 VAL A O 1
ATOM 6152 N N . ASN A 1 746 ? -25.310 22.255 21.238 1.00 90.38 746 ASN A N 1
ATOM 6153 C CA . ASN A 1 746 ? -25.600 23.594 21.763 1.00 90.38 746 ASN A CA 1
ATOM 6154 C C . ASN A 1 746 ? -24.674 24.067 22.898 1.00 90.38 746 ASN A C 1
ATOM 6156 O O . ASN A 1 746 ? -24.627 25.264 23.171 1.00 90.38 746 ASN A O 1
ATOM 6160 N N . ARG A 1 747 ? -23.937 23.159 23.549 1.00 89.06 747 ARG A N 1
ATOM 6161 C CA . ARG A 1 747 ? -22.968 23.493 24.609 1.00 89.06 747 ARG A CA 1
ATOM 6162 C C . ARG A 1 747 ? -21.578 23.822 24.062 1.00 89.06 747 ARG A C 1
ATOM 6164 O O . ARG A 1 747 ? -20.813 24.499 24.741 1.00 89.06 747 ARG A O 1
ATOM 6171 N N . ILE A 1 748 ? -21.270 23.400 22.836 1.00 89.06 748 ILE A N 1
ATOM 6172 C CA . ILE A 1 748 ? -19.937 23.545 22.236 1.00 89.06 748 ILE A CA 1
ATOM 6173 C C . ILE A 1 748 ? -19.506 25.015 22.137 1.00 89.06 748 ILE A C 1
ATOM 6175 O O . ILE A 1 748 ? -18.378 25.310 22.526 1.00 89.06 748 ILE A O 1
ATOM 6179 N N . PRO A 1 749 ? -20.365 25.971 21.719 1.00 92.06 749 PRO A N 1
ATOM 6180 C CA . PRO A 1 749 ? -19.981 27.381 21.700 1.00 92.06 749 PRO A CA 1
ATOM 6181 C C . PRO A 1 749 ? -19.513 27.912 23.060 1.00 92.06 749 PRO A C 1
ATOM 6183 O O . PRO A 1 749 ? -18.529 28.645 23.116 1.00 92.06 749 PRO A O 1
ATOM 6186 N N . GLN A 1 750 ? -20.186 27.516 24.146 1.00 90.25 750 GLN A N 1
ATOM 6187 C CA . GLN A 1 750 ? -19.797 27.907 25.501 1.00 90.25 750 GLN A CA 1
ATOM 6188 C C . GLN A 1 750 ? -18.498 27.213 25.931 1.00 90.25 750 GLN A C 1
ATOM 6190 O O . GLN A 1 750 ? -17.636 27.861 26.512 1.00 90.25 750 GLN A O 1
ATOM 6195 N N . GLN A 1 751 ? -18.320 25.929 25.605 1.00 87.88 751 GLN A N 1
ATOM 6196 C CA . GLN A 1 751 ? -17.074 25.207 25.894 1.00 87.88 751 GLN A CA 1
ATOM 6197 C C . GLN A 1 751 ? -15.872 25.846 25.176 1.00 87.88 751 GLN A C 1
ATOM 6199 O O . GLN A 1 751 ? -14.802 25.981 25.765 1.00 87.88 751 GLN A O 1
ATOM 6204 N N . ILE A 1 752 ? -16.055 26.314 23.935 1.00 90.69 752 ILE A N 1
ATOM 6205 C CA . ILE A 1 752 ? -15.031 27.071 23.200 1.00 90.69 752 ILE A CA 1
ATOM 6206 C C . ILE A 1 752 ? -14.743 28.411 23.888 1.00 90.69 752 ILE A C 1
ATOM 6208 O O . ILE A 1 752 ? -13.576 28.781 24.015 1.00 90.69 752 ILE A O 1
ATOM 6212 N N . ASP A 1 753 ? -15.763 29.136 24.351 1.00 91.12 753 ASP A N 1
ATOM 6213 C CA . ASP A 1 753 ? -15.564 30.397 25.082 1.00 91.12 753 ASP A CA 1
ATOM 6214 C C . ASP A 1 753 ? -14.787 30.192 26.384 1.00 91.12 753 ASP A C 1
ATOM 6216 O O . ASP A 1 753 ? -13.850 30.936 26.673 1.00 91.12 753 ASP A O 1
ATOM 6220 N N . GLU A 1 754 ? -15.132 29.158 27.149 1.00 87.06 754 GLU A N 1
ATOM 6221 C CA . GLU A 1 754 ? -14.436 28.799 28.385 1.00 87.06 754 GLU A CA 1
ATOM 6222 C C . GLU A 1 754 ? -12.971 28.436 28.103 1.00 87.06 754 GLU A C 1
ATOM 6224 O O . GLU A 1 754 ? -12.067 28.982 28.745 1.00 87.06 754 GLU A O 1
ATOM 6229 N N . LEU A 1 755 ? -12.726 27.602 27.087 1.00 85.75 755 LEU A N 1
ATOM 6230 C CA . LEU A 1 755 ? -11.390 27.165 26.682 1.00 85.75 755 LEU A CA 1
ATOM 6231 C C . LEU A 1 755 ? -10.518 28.315 26.147 1.00 85.75 755 LEU A C 1
ATOM 6233 O O . LEU A 1 755 ? -9.324 28.382 26.435 1.00 85.75 755 LEU A O 1
ATOM 6237 N N . THR A 1 756 ? -11.103 29.235 25.379 1.00 87.88 756 THR A N 1
ATOM 6238 C CA . THR A 1 756 ? -10.379 30.345 24.731 1.00 87.88 756 THR A CA 1
ATOM 6239 C C . THR A 1 756 ? -10.345 31.629 25.565 1.00 87.88 756 THR A C 1
ATOM 6241 O O . THR A 1 756 ? -9.830 32.647 25.110 1.00 87.88 756 THR A O 1
ATOM 6244 N N . SER A 1 757 ? -10.852 31.602 26.802 1.00 83.00 757 SER A N 1
ATOM 6245 C CA . SER A 1 757 ? -10.941 32.784 27.673 1.00 83.00 757 SER A CA 1
ATOM 6246 C C . SER A 1 757 ? -9.586 33.355 28.127 1.00 83.00 757 SER A C 1
ATOM 6248 O O . SER A 1 757 ? -9.533 34.503 28.576 1.00 83.00 757 SER A O 1
ATOM 6250 N N . LYS A 1 758 ? -8.489 32.585 28.033 1.00 73.56 758 LYS A N 1
ATOM 6251 C CA . LYS A 1 758 ? -7.137 32.997 28.457 1.00 73.56 758 LYS A CA 1
ATOM 6252 C C . LYS A 1 758 ? -6.032 32.416 27.561 1.00 73.56 758 LYS A C 1
ATOM 6254 O O . LYS A 1 758 ? -5.536 31.321 27.818 1.00 73.56 758 LYS A O 1
ATOM 6259 N N . ASP A 1 759 ? -5.579 33.193 26.573 1.00 68.81 759 ASP A N 1
ATOM 6260 C CA . ASP A 1 759 ? -4.530 32.794 25.614 1.00 68.81 759 ASP A CA 1
ATOM 6261 C C . ASP A 1 759 ? -3.212 32.356 26.289 1.00 68.81 759 ASP A C 1
ATOM 6263 O O . ASP A 1 759 ? -2.599 31.369 25.887 1.00 68.81 759 ASP A O 1
ATOM 6267 N N . SER A 1 760 ? -2.767 33.062 27.337 1.00 66.56 760 SER A N 1
ATOM 6268 C CA . SER A 1 760 ? -1.480 32.802 28.007 1.00 66.56 760 SER A CA 1
ATOM 6269 C C . SER A 1 760 ? -1.478 31.587 28.940 1.00 66.56 760 SER A C 1
ATOM 6271 O O . SER A 1 760 ? -0.409 31.170 29.379 1.00 66.56 760 SER A O 1
ATOM 6273 N N . SER A 1 761 ? -2.647 31.017 29.242 1.00 71.69 761 SER A N 1
ATOM 6274 C CA . SER A 1 761 ? -2.801 29.822 30.081 1.00 71.69 761 SER A CA 1
ATOM 6275 C C . SER A 1 761 ? -3.491 28.682 29.333 1.00 71.69 761 SER A C 1
ATOM 6277 O O . SER A 1 761 ? -4.144 27.847 29.960 1.00 71.69 761 SER A O 1
ATOM 6279 N N . PHE A 1 762 ? -3.410 28.674 27.999 1.00 85.94 762 PHE A N 1
ATOM 6280 C CA . PHE A 1 762 ? -3.996 27.610 27.194 1.00 85.94 762 PHE A CA 1
ATOM 6281 C C . PHE A 1 762 ? -3.344 26.265 27.563 1.00 85.94 762 PHE A C 1
ATOM 6283 O O . PHE A 1 762 ? -2.117 26.192 27.517 1.00 85.94 762 PHE A O 1
ATOM 6290 N N . PRO A 1 763 ? -4.095 25.197 27.900 1.00 85.25 763 PRO A N 1
ATOM 6291 C CA . PRO A 1 763 ? -3.526 23.983 28.509 1.00 85.25 763 PRO A CA 1
ATOM 6292 C C . PRO A 1 763 ? -2.324 23.375 27.765 1.00 85.25 763 PRO A C 1
ATOM 6294 O O . PRO A 1 763 ? -1.372 22.913 28.388 1.00 85.25 763 PRO A O 1
ATOM 6297 N N . LEU A 1 764 ? -2.302 23.468 26.431 1.00 89.94 764 LEU A N 1
ATOM 6298 C CA . LEU A 1 764 ? -1.221 22.924 25.602 1.00 89.94 764 LEU A CA 1
ATOM 6299 C C . LEU A 1 764 ? 0.129 23.639 25.723 1.00 89.94 764 LEU A C 1
ATOM 6301 O O . LEU A 1 764 ? 1.137 23.072 25.312 1.00 89.94 764 LEU A O 1
ATOM 6305 N N . ILE A 1 765 ? 0.183 24.868 26.248 1.00 89.94 765 ILE A N 1
ATOM 6306 C CA . ILE A 1 765 ? 1.468 25.560 26.437 1.00 89.94 765 ILE A CA 1
ATOM 6307 C C . ILE A 1 765 ? 2.220 25.039 27.666 1.00 89.94 765 ILE A C 1
ATOM 6309 O O . ILE A 1 765 ? 3.425 25.250 27.762 1.00 89.94 765 ILE A O 1
ATOM 6313 N N . GLY A 1 766 ? 1.529 24.355 28.590 1.00 88.69 766 GLY A N 1
ATOM 6314 C CA . GLY A 1 766 ? 2.064 23.918 29.883 1.00 88.69 766 GLY A CA 1
ATOM 6315 C C . GLY A 1 766 ? 3.458 23.282 29.809 1.00 88.69 766 GLY A C 1
ATOM 6316 O O . GLY A 1 766 ? 4.359 23.779 30.483 1.00 88.69 766 GLY A O 1
ATOM 6317 N N . PRO A 1 767 ? 3.691 22.277 28.942 1.00 88.62 767 PRO A N 1
ATOM 6318 C CA . PRO A 1 767 ? 4.996 21.619 28.815 1.00 88.62 767 PRO A CA 1
ATOM 6319 C C . PRO A 1 767 ? 6.158 22.543 28.426 1.00 88.62 767 PRO A C 1
ATOM 6321 O O . PRO A 1 767 ? 7.300 22.258 28.762 1.00 88.62 767 PRO A O 1
ATOM 6324 N N . PHE A 1 768 ? 5.888 23.662 27.744 1.00 87.69 768 PHE A N 1
ATOM 6325 C CA . PHE A 1 768 ? 6.898 24.650 27.332 1.00 87.69 768 PHE A CA 1
ATOM 6326 C C . PHE A 1 768 ? 7.207 25.684 28.421 1.00 87.69 768 PHE A C 1
ATOM 6328 O O . PHE A 1 768 ? 8.117 26.499 28.254 1.00 87.69 768 PHE A O 1
ATOM 6335 N N . LEU A 1 769 ? 6.427 25.685 29.505 1.00 85.19 769 LEU A N 1
ATOM 6336 C CA . LEU A 1 769 ? 6.580 26.574 30.658 1.00 85.19 769 LEU A CA 1
ATOM 6337 C C . LEU A 1 769 ? 7.042 25.830 31.923 1.00 85.19 769 LEU A C 1
ATOM 6339 O O . LEU A 1 769 ? 7.333 26.483 32.921 1.00 85.19 769 LEU A O 1
ATOM 6343 N N . ASP A 1 770 ? 7.076 24.495 31.891 1.00 78.62 770 ASP A N 1
ATOM 6344 C CA . ASP A 1 770 ? 7.497 23.626 32.995 1.00 78.62 770 ASP A CA 1
ATOM 6345 C C . ASP A 1 770 ? 9.035 23.573 33.114 1.00 78.62 770 ASP A C 1
ATOM 6347 O O . ASP A 1 770 ? 9.756 23.674 32.119 1.00 78.62 770 ASP A O 1
ATOM 6351 N N . ASP A 1 771 ? 9.545 23.338 34.324 1.00 66.88 771 ASP A N 1
ATOM 6352 C CA . ASP A 1 771 ? 10.970 23.165 34.631 1.00 66.88 771 ASP A CA 1
ATOM 6353 C C . ASP A 1 771 ? 11.592 22.011 33.824 1.00 66.88 771 ASP A C 1
ATOM 6355 O O . ASP A 1 771 ? 12.785 22.033 33.518 1.00 66.88 771 ASP A O 1
ATOM 6359 N N . LYS A 1 772 ? 10.789 21.019 33.407 1.00 61.69 772 LYS A N 1
ATOM 6360 C CA . LYS A 1 772 ? 11.224 19.945 32.494 1.00 61.69 772 LYS A CA 1
ATOM 6361 C C . LYS A 1 772 ? 11.724 20.459 31.140 1.00 61.69 772 LYS A C 1
ATOM 6363 O O . LYS A 1 772 ? 12.618 19.847 30.557 1.00 61.69 772 LYS A O 1
ATOM 6368 N N . ALA A 1 773 ? 11.223 21.598 30.662 1.00 66.06 773 ALA A N 1
ATOM 6369 C CA . ALA A 1 773 ? 11.699 22.221 29.429 1.00 66.06 773 ALA A CA 1
ATOM 6370 C C . ALA A 1 773 ? 13.168 22.679 29.528 1.00 66.06 773 ALA A C 1
ATOM 6372 O O . ALA A 1 773 ? 13.833 22.832 28.503 1.00 66.06 773 ALA A O 1
ATOM 6373 N N . ALA A 1 774 ? 13.715 22.820 30.745 1.00 60.88 774 ALA A N 1
ATOM 6374 C CA . ALA A 1 774 ? 15.121 23.157 30.980 1.00 60.88 774 ALA A CA 1
ATOM 6375 C C . ALA A 1 774 ? 16.112 22.076 30.498 1.00 60.88 774 ALA A C 1
ATOM 6377 O O . ALA A 1 774 ? 17.309 22.349 30.407 1.00 60.88 774 ALA A O 1
ATOM 6378 N N . LEU A 1 775 ? 15.633 20.872 30.150 1.00 57.06 775 LEU A N 1
ATOM 6379 C CA . LEU A 1 775 ? 16.425 19.829 29.483 1.00 57.06 775 LEU A CA 1
ATOM 6380 C C . LEU A 1 775 ? 16.828 20.218 28.042 1.00 57.06 775 LEU A C 1
ATOM 6382 O O . LEU A 1 775 ? 17.765 19.642 27.488 1.00 57.06 775 LEU A O 1
ATOM 6386 N N . ILE A 1 776 ? 16.172 21.222 27.445 1.00 59.19 776 ILE A N 1
ATOM 6387 C CA . ILE A 1 776 ? 16.504 21.801 26.137 1.00 59.19 776 ILE A CA 1
ATOM 6388 C C . ILE A 1 776 ? 17.355 23.064 26.362 1.00 59.19 776 ILE A C 1
ATOM 6390 O O . ILE A 1 776 ? 16.872 24.086 26.841 1.00 59.19 776 ILE A O 1
ATOM 6394 N N . LEU A 1 777 ? 18.646 23.013 26.018 1.00 48.75 777 LEU A N 1
ATOM 6395 C CA . LEU A 1 777 ? 19.597 24.116 26.231 1.00 48.75 777 LEU A CA 1
ATOM 6396 C C . LEU A 1 777 ? 19.214 25.407 25.458 1.00 48.75 777 LEU A C 1
ATOM 6398 O O . LEU A 1 777 ? 19.166 25.413 24.228 1.00 48.75 777 LEU A O 1
ATOM 6402 N N . GLY A 1 778 ? 19.080 26.538 26.164 1.00 61.12 778 GLY A N 1
ATOM 6403 C CA . GLY A 1 778 ? 19.270 27.898 25.622 1.00 61.12 778 GLY A CA 1
ATOM 6404 C C . GLY A 1 778 ? 18.235 28.425 24.608 1.00 61.12 778 GLY A C 1
ATOM 6405 O O . GLY A 1 778 ? 17.048 28.116 24.677 1.00 61.12 778 GLY A O 1
ATOM 6406 N N . SER A 1 779 ? 18.692 29.273 23.670 1.00 60.31 779 SER A N 1
ATOM 6407 C CA . SER A 1 779 ? 17.880 30.025 22.684 1.00 60.31 779 SER A CA 1
ATOM 6408 C C . SER A 1 779 ? 16.954 29.166 21.808 1.00 60.31 779 SER A C 1
ATOM 6410 O O . SER A 1 779 ? 15.973 29.676 21.263 1.00 60.31 779 SER A O 1
ATOM 6412 N N . THR A 1 780 ? 17.224 27.864 21.706 1.00 69.81 780 THR A N 1
ATOM 6413 C CA . THR A 1 780 ? 16.372 26.876 21.034 1.00 69.81 780 THR A CA 1
ATOM 6414 C C . THR A 1 780 ? 15.005 26.743 21.705 1.00 69.81 780 THR A C 1
ATOM 6416 O O . THR A 1 780 ? 13.996 26.745 21.001 1.00 69.81 780 THR A O 1
ATOM 6419 N N . LEU A 1 781 ? 14.946 26.695 23.043 1.00 74.56 781 LEU A N 1
ATOM 6420 C CA . LEU A 1 781 ? 13.676 26.603 23.768 1.00 74.56 781 LEU A CA 1
ATOM 6421 C C . LEU A 1 781 ? 12.831 27.860 23.543 1.00 74.56 781 LEU A C 1
ATOM 6423 O O . LEU A 1 781 ? 11.648 27.753 23.247 1.00 74.56 781 LEU A O 1
ATOM 6427 N N . THR A 1 782 ? 13.447 29.047 23.580 1.00 80.38 782 THR A N 1
ATOM 6428 C CA . THR A 1 782 ? 12.754 30.312 23.295 1.00 80.38 782 THR A CA 1
ATOM 6429 C C . THR A 1 782 ? 12.089 30.288 21.919 1.00 80.38 782 THR A C 1
ATOM 6431 O O . THR A 1 782 ? 10.906 30.600 21.805 1.00 80.38 782 THR A O 1
ATOM 6434 N N . ASN A 1 783 ? 12.809 29.856 20.879 1.00 83.62 783 ASN A N 1
ATOM 6435 C CA . ASN A 1 783 ? 12.261 29.773 19.522 1.00 83.62 783 ASN A CA 1
ATOM 6436 C C . ASN A 1 783 ? 11.113 28.757 19.412 1.00 83.62 783 ASN A C 1
ATOM 6438 O O . ASN A 1 783 ? 10.115 29.027 18.742 1.00 83.62 783 ASN A O 1
ATOM 6442 N N . MET A 1 784 ? 11.228 27.599 20.070 1.00 85.81 784 MET A N 1
ATOM 6443 C CA . MET A 1 784 ? 10.165 26.587 20.087 1.00 85.81 784 MET A CA 1
ATOM 6444 C C . MET A 1 784 ? 8.926 27.075 20.834 1.00 85.81 784 MET A C 1
ATOM 6446 O O . MET A 1 784 ? 7.816 26.908 20.338 1.00 85.81 784 MET A O 1
ATOM 6450 N N . THR A 1 785 ? 9.107 27.734 21.978 1.00 89.00 785 THR A N 1
ATOM 6451 C CA . THR A 1 785 ? 8.016 28.330 22.751 1.00 89.00 785 THR A CA 1
ATOM 6452 C C . THR A 1 785 ? 7.292 29.410 21.949 1.00 89.00 785 THR A C 1
ATOM 6454 O O . THR A 1 785 ? 6.064 29.446 21.956 1.00 89.00 785 THR A O 1
ATOM 6457 N N . GLU A 1 786 ? 8.007 30.256 21.200 1.00 90.19 786 GLU A N 1
ATOM 6458 C CA . GLU A 1 786 ? 7.371 31.244 20.317 1.00 90.19 786 GLU A CA 1
ATOM 6459 C C . GLU A 1 786 ? 6.624 30.592 19.144 1.00 90.19 786 GLU A C 1
ATOM 6461 O O . GLU A 1 786 ? 5.486 30.971 18.856 1.00 90.19 786 GLU A O 1
ATOM 6466 N N . ARG A 1 787 ? 7.194 29.553 18.515 1.00 92.94 787 ARG A N 1
ATOM 6467 C CA . ARG A 1 787 ? 6.493 28.771 17.482 1.00 92.94 787 ARG A CA 1
ATOM 6468 C C . ARG A 1 787 ? 5.221 28.124 18.036 1.00 92.94 787 ARG A C 1
ATOM 6470 O O . ARG A 1 787 ? 4.167 28.222 17.412 1.00 92.94 787 ARG A O 1
ATOM 6477 N N . MET A 1 788 ? 5.292 27.538 19.230 1.00 92.75 788 MET A N 1
ATOM 6478 C CA . MET A 1 788 ? 4.147 26.931 19.906 1.00 92.75 788 MET A CA 1
ATOM 6479 C C . MET A 1 788 ? 3.068 27.965 20.248 1.00 92.75 788 MET A C 1
ATOM 6481 O O . MET A 1 788 ? 1.891 27.736 19.979 1.00 92.75 788 MET A O 1
ATOM 6485 N N . LYS A 1 789 ? 3.441 29.136 20.781 1.00 93.00 789 LYS A N 1
ATOM 6486 C CA . LYS A 1 789 ? 2.496 30.242 21.021 1.00 93.00 789 LYS A CA 1
ATOM 6487 C C . LYS A 1 789 ? 1.793 30.670 19.736 1.00 93.00 789 LYS A C 1
ATOM 6489 O O . LYS A 1 789 ? 0.585 30.901 19.748 1.00 93.00 789 LYS A O 1
ATOM 6494 N N . GLN A 1 790 ? 2.525 30.753 18.625 1.00 94.69 790 GLN A N 1
ATOM 6495 C CA . GLN A 1 790 ? 1.938 31.081 17.329 1.00 94.69 790 GLN A CA 1
ATOM 6496 C C . GLN A 1 790 ? 0.987 29.979 16.834 1.00 94.69 790 GLN A C 1
ATOM 6498 O O . GLN A 1 790 ? -0.099 30.294 16.346 1.00 94.69 790 GLN A O 1
ATOM 6503 N N . ALA A 1 791 ? 1.346 28.703 17.008 1.00 94.50 791 ALA A N 1
ATOM 6504 C CA . ALA A 1 791 ? 0.475 27.573 16.689 1.00 94.50 791 ALA A CA 1
ATOM 6505 C C . ALA A 1 791 ? -0.820 27.601 17.525 1.00 94.50 791 ALA A C 1
ATOM 6507 O O . ALA A 1 791 ? -1.913 27.510 16.967 1.00 94.50 791 ALA A O 1
ATOM 6508 N N . ILE A 1 792 ? -0.722 27.843 18.838 1.00 93.62 792 ILE A N 1
ATOM 6509 C CA . ILE A 1 792 ? -1.877 28.004 19.738 1.00 93.62 792 ILE A CA 1
ATOM 6510 C C . ILE A 1 792 ? -2.745 29.190 19.313 1.00 93.62 792 ILE A C 1
ATOM 6512 O O . ILE A 1 792 ? -3.964 29.066 19.271 1.00 93.62 792 ILE A O 1
ATOM 6516 N N . LYS A 1 793 ? -2.151 30.331 18.946 1.00 94.06 793 LYS A N 1
ATOM 6517 C CA . LYS A 1 793 ? -2.905 31.495 18.458 1.00 94.06 793 LYS A CA 1
ATOM 6518 C C . LYS A 1 793 ? -3.723 31.157 17.208 1.00 94.06 793 LYS A C 1
ATOM 6520 O O . LYS A 1 793 ? -4.891 31.536 17.120 1.00 94.06 793 LYS A O 1
ATOM 6525 N N . ASN A 1 794 ? -3.131 30.423 16.265 1.00 95.31 794 ASN A N 1
ATOM 6526 C CA . ASN A 1 794 ? -3.824 29.962 15.061 1.00 95.31 794 ASN A CA 1
ATOM 6527 C C . ASN A 1 794 ? -4.953 28.977 15.407 1.00 95.31 794 ASN A C 1
ATOM 6529 O O . ASN A 1 794 ? -6.052 29.089 14.865 1.00 95.31 794 ASN A O 1
ATOM 6533 N N . LEU A 1 795 ? -4.712 28.059 16.347 1.00 93.56 795 LEU A N 1
ATOM 6534 C CA . LEU A 1 795 ? -5.718 27.119 16.840 1.00 93.56 795 LEU A CA 1
ATOM 6535 C C . LEU A 1 795 ? -6.887 27.833 17.534 1.00 93.56 795 LEU A C 1
ATOM 6537 O O . LEU A 1 795 ? -8.039 27.531 17.242 1.00 93.56 795 LEU A O 1
ATOM 6541 N N . ILE A 1 796 ? -6.622 28.815 18.399 1.00 93.25 796 ILE A N 1
ATOM 6542 C CA . ILE A 1 796 ? -7.658 29.627 19.056 1.00 93.25 796 ILE A CA 1
ATOM 6543 C C . ILE A 1 796 ? -8.510 30.352 18.014 1.00 93.25 796 ILE A C 1
ATOM 6545 O O . ILE A 1 796 ? -9.734 30.387 18.141 1.00 93.25 796 ILE A O 1
ATOM 6549 N N . GLN A 1 797 ? -7.886 30.911 16.972 1.00 95.12 797 GLN A N 1
ATOM 6550 C CA . GLN A 1 797 ? -8.638 31.523 15.881 1.00 95.12 797 GLN A CA 1
ATOM 6551 C C . GLN A 1 797 ? -9.520 30.490 15.173 1.00 95.12 797 GLN A C 1
ATOM 6553 O O . GLN A 1 797 ? -10.712 30.733 15.009 1.00 95.12 797 GLN A O 1
ATOM 6558 N N . LYS A 1 798 ? -8.985 29.306 14.851 1.00 94.88 798 LYS A N 1
ATOM 6559 C CA . LYS A 1 798 ? -9.783 28.244 14.232 1.00 94.88 798 LYS A CA 1
ATOM 6560 C C . LYS A 1 798 ? -10.943 27.784 15.120 1.00 94.88 798 LYS A C 1
ATOM 6562 O O . LYS A 1 798 ? -12.042 27.580 14.621 1.00 94.88 798 LYS A O 1
ATOM 6567 N N . LEU A 1 799 ? -10.747 27.668 16.434 1.00 93.25 799 LEU A N 1
ATOM 6568 C CA . LEU A 1 799 ? -11.822 27.337 17.375 1.00 93.25 799 LEU A CA 1
ATOM 6569 C C . LEU A 1 799 ? -12.930 28.404 17.368 1.00 93.25 799 LEU A C 1
ATOM 6571 O O . LEU A 1 799 ? -14.110 28.062 17.427 1.00 93.25 799 LEU A O 1
ATOM 6575 N N . LYS A 1 800 ? -12.585 29.691 17.233 1.00 94.44 800 LYS A N 1
ATOM 6576 C CA . LYS A 1 800 ? -13.577 30.767 17.052 1.00 94.44 800 LYS A CA 1
ATOM 6577 C C . LYS A 1 800 ? -14.335 30.627 15.729 1.00 94.44 800 LYS A C 1
ATOM 6579 O O . LYS A 1 800 ? -15.545 30.853 15.707 1.00 94.44 800 LYS A O 1
ATOM 6584 N N . ASP A 1 801 ? -13.662 30.206 14.660 1.00 95.25 801 ASP A N 1
ATOM 6585 C CA . ASP A 1 801 ? -14.302 29.931 13.369 1.00 95.25 801 ASP A CA 1
ATOM 6586 C C . ASP A 1 801 ? -15.274 28.741 13.480 1.00 95.25 801 ASP A C 1
ATOM 6588 O O . ASP A 1 801 ? -16.423 28.847 13.051 1.00 95.25 801 ASP A O 1
ATOM 6592 N N . VAL A 1 802 ? -14.867 27.652 14.148 1.00 93.06 802 VAL A N 1
ATOM 6593 C CA . VAL A 1 802 ? -15.723 26.491 14.463 1.00 93.06 802 VAL A CA 1
ATOM 6594 C C . VAL A 1 802 ? -16.944 26.917 15.277 1.00 93.06 802 VAL A C 1
ATOM 6596 O O . VAL A 1 802 ? -18.067 26.540 14.945 1.00 93.06 802 VAL A O 1
ATOM 6599 N N . LYS A 1 803 ? -16.761 27.742 16.316 1.00 94.81 803 LYS A N 1
ATOM 6600 C CA . LYS A 1 803 ? -17.870 28.302 17.100 1.00 94.81 803 LYS A CA 1
ATOM 6601 C C . LYS A 1 803 ? -18.855 29.053 16.201 1.00 94.81 803 LYS A C 1
ATOM 6603 O O . LYS A 1 803 ? -20.059 28.805 16.278 1.00 94.81 803 LYS A O 1
ATOM 6608 N N . SER A 1 804 ? -18.345 29.954 15.361 1.00 96.50 804 SER A N 1
ATOM 6609 C CA . SER A 1 804 ? -19.158 30.744 14.434 1.00 96.50 804 SER A CA 1
ATOM 6610 C C . SER A 1 804 ? -19.942 29.845 13.478 1.00 96.50 804 SER A C 1
ATOM 6612 O O . SER A 1 804 ? -21.158 29.997 13.348 1.00 96.50 804 SER A O 1
ATOM 6614 N N . PHE A 1 805 ? -19.278 28.854 12.879 1.00 95.44 805 PHE A N 1
ATOM 6615 C CA . PHE A 1 805 ? -19.895 27.854 12.011 1.00 95.44 805 PHE A CA 1
ATOM 6616 C C . PHE A 1 805 ? -21.008 27.081 12.731 1.00 95.44 805 PHE A C 1
ATOM 6618 O O . PHE A 1 805 ? -22.130 27.003 12.230 1.00 95.44 805 PHE A O 1
ATOM 6625 N N . ILE A 1 806 ? -20.746 26.565 13.938 1.00 93.31 806 ILE A N 1
ATOM 6626 C CA . ILE A 1 806 ? -21.749 25.819 14.707 1.00 93.31 806 ILE A CA 1
ATOM 6627 C C . ILE A 1 806 ? -22.983 26.689 14.964 1.00 93.31 806 ILE A C 1
ATOM 6629 O O . ILE A 1 806 ? -24.102 26.237 14.740 1.00 93.31 806 ILE A O 1
ATOM 6633 N N . GLN A 1 807 ? -22.798 27.937 15.400 1.00 95.19 807 GLN A N 1
ATOM 6634 C CA . GLN A 1 807 ? -23.908 28.825 15.754 1.00 95.19 807 GLN A CA 1
ATOM 6635 C C . GLN A 1 807 ? -24.707 29.311 14.539 1.00 95.19 807 GLN A C 1
ATOM 6637 O O . GLN A 1 807 ? -25.936 29.359 14.599 1.00 95.19 807 GLN A O 1
ATOM 6642 N N . SER A 1 808 ? -24.019 29.703 13.466 1.00 95.94 808 SER A N 1
ATOM 6643 C CA . SER A 1 808 ? -24.633 30.389 12.323 1.00 95.94 808 SER A CA 1
ATOM 6644 C C . SER A 1 808 ? -25.051 29.457 11.189 1.00 95.94 808 SER A C 1
ATOM 6646 O O . SER A 1 808 ? -26.029 29.751 10.506 1.00 95.94 808 SER A O 1
ATOM 6648 N N . GLU A 1 809 ? -24.353 28.334 11.009 1.00 95.56 809 GLU A N 1
ATOM 6649 C CA . GLU A 1 809 ? -24.537 27.429 9.871 1.00 95.56 809 GLU A CA 1
ATOM 6650 C C . GLU A 1 809 ? -25.068 26.059 10.320 1.00 95.56 809 GLU A C 1
ATOM 6652 O O . GLU A 1 809 ? -26.050 25.584 9.766 1.00 95.56 809 GLU A O 1
ATOM 6657 N N . TYR A 1 810 ? -24.515 25.432 11.363 1.00 93.62 810 TYR A N 1
ATOM 6658 C CA . TYR A 1 810 ? -24.909 24.063 11.736 1.00 93.62 810 TYR A CA 1
ATOM 6659 C C . TYR A 1 810 ? -26.182 23.976 12.597 1.00 93.62 810 TYR A C 1
ATOM 6661 O O . TYR A 1 810 ? -27.122 23.248 12.268 1.00 93.62 810 TYR A O 1
ATOM 6669 N N . MET A 1 811 ? -26.247 24.719 13.708 1.00 93.69 811 MET A N 1
ATOM 6670 C CA . MET A 1 811 ? -27.359 24.673 14.671 1.00 93.69 811 MET A CA 1
ATOM 6671 C C . MET A 1 811 ? -28.747 24.910 14.046 1.00 93.69 811 MET A C 1
ATOM 6673 O O . MET A 1 811 ? -29.671 24.166 14.403 1.00 93.69 811 MET A O 1
ATOM 6677 N N . PRO A 1 812 ? -28.938 25.858 13.101 1.00 95.12 812 PRO A N 1
ATOM 6678 C CA . PRO A 1 812 ? -30.229 26.051 12.434 1.00 95.12 812 PRO A CA 1
ATOM 6679 C C . PRO A 1 812 ? -30.750 24.784 11.736 1.00 95.12 812 PRO A C 1
ATOM 6681 O O . PRO A 1 812 ? -31.959 24.530 11.725 1.00 95.12 812 PRO A O 1
ATOM 6684 N N . HIS A 1 813 ? -29.834 23.951 11.236 1.00 93.75 813 HIS A N 1
ATOM 6685 C CA . HIS A 1 813 ? -30.111 22.735 10.476 1.00 93.75 813 HIS A CA 1
ATOM 6686 C C . HIS A 1 813 ? -30.111 21.454 11.325 1.00 93.75 813 HIS A C 1
ATOM 6688 O O . HIS A 1 813 ? -30.276 20.365 10.780 1.00 93.75 813 HIS A O 1
ATOM 6694 N N . THR A 1 814 ? -29.970 21.549 12.652 1.00 92.19 814 THR A N 1
ATOM 6695 C CA . THR A 1 814 ? -30.060 20.388 13.560 1.00 92.19 814 THR A CA 1
ATOM 6696 C C . THR A 1 814 ? -31.409 19.674 13.460 1.00 92.19 814 THR A C 1
ATOM 6698 O O . THR A 1 814 ? -32.470 20.321 13.390 1.00 92.19 814 THR A O 1
ATOM 6701 N N . ARG A 1 815 ? -31.381 18.334 13.500 1.00 90.56 815 ARG A N 1
ATOM 6702 C CA . ARG A 1 815 ? -32.588 17.496 13.426 1.00 90.56 815 ARG A CA 1
ATOM 6703 C C . ARG A 1 815 ? -33.546 17.800 14.576 1.00 90.56 815 ARG A C 1
ATOM 6705 O O . ARG A 1 815 ? -33.124 18.075 15.701 1.00 90.56 815 ARG A O 1
ATOM 6712 N N . LYS A 1 816 ? -34.851 17.715 14.298 1.00 91.06 816 LYS A N 1
ATOM 6713 C CA . LYS A 1 816 ? -35.913 18.045 15.269 1.00 91.06 816 LYS A CA 1
ATOM 6714 C C . LYS A 1 816 ? -36.392 16.854 16.096 1.00 91.06 816 LYS A C 1
ATOM 6716 O O . LYS A 1 816 ? -36.842 17.052 17.217 1.00 91.06 816 LYS A O 1
ATOM 6721 N N . THR A 1 817 ? -36.273 15.629 15.584 1.00 92.31 817 THR A N 1
ATOM 6722 C CA . THR A 1 817 ? -36.566 14.418 16.368 1.00 92.31 817 THR A CA 1
ATOM 6723 C C . THR A 1 817 ? -35.561 14.266 17.507 1.00 92.31 817 THR A C 1
ATOM 6725 O O . THR A 1 817 ? -34.430 14.736 17.381 1.00 92.31 817 THR A O 1
ATOM 6728 N N . TRP A 1 818 ? -35.930 13.585 18.597 1.00 93.38 818 TRP A N 1
ATOM 6729 C CA . TRP A 1 818 ? -35.012 13.265 19.703 1.00 93.38 818 TRP A CA 1
ATOM 6730 C C . TRP A 1 818 ? -34.157 12.031 19.415 1.00 93.38 818 TRP A C 1
ATOM 6732 O O . TRP A 1 818 ? -32.938 12.084 19.558 1.00 93.38 818 TRP A O 1
ATOM 6742 N N . GLY A 1 819 ? -34.763 10.961 18.903 1.00 91.12 819 GLY A N 1
ATOM 6743 C CA . GLY A 1 819 ? -34.051 9.792 18.389 1.00 91.12 819 GLY A CA 1
ATOM 6744 C C . GLY A 1 819 ? -33.615 9.927 16.929 1.00 91.12 819 GLY A C 1
ATOM 6745 O O . GLY A 1 819 ? -33.958 10.887 16.232 1.00 91.12 819 GLY A O 1
ATOM 6746 N N . VAL A 1 820 ? -32.909 8.907 16.438 1.00 90.94 820 VAL A N 1
ATOM 6747 C CA . VAL A 1 820 ? -32.373 8.848 15.062 1.00 90.94 820 VAL A CA 1
ATOM 6748 C C . VAL A 1 820 ? -33.443 8.592 13.997 1.00 90.94 820 VAL A C 1
ATOM 6750 O O . VAL A 1 820 ? -33.143 8.613 12.812 1.00 90.94 820 VAL A O 1
ATOM 6753 N N . LEU A 1 821 ? -34.709 8.412 14.393 1.00 90.19 821 LEU A N 1
ATOM 6754 C CA . LEU A 1 821 ? -35.842 8.200 13.484 1.00 90.19 821 LEU A CA 1
ATOM 6755 C C . LEU A 1 821 ? -36.059 9.338 12.473 1.00 90.19 821 LEU A C 1
ATOM 6757 O O . LEU A 1 821 ? -36.726 9.122 11.468 1.00 90.19 821 LEU A O 1
ATOM 6761 N N . GLY A 1 822 ? -35.522 10.532 12.740 1.00 84.62 822 GLY A N 1
ATOM 6762 C CA . GLY A 1 822 ? -35.565 11.661 11.807 1.00 84.62 822 GLY A CA 1
ATOM 6763 C C . GLY A 1 822 ? -34.576 11.560 10.644 1.00 84.62 822 GLY A C 1
ATOM 6764 O O . GLY A 1 822 ? -34.682 12.349 9.711 1.00 84.62 822 GLY A O 1
ATOM 6765 N N . TRP A 1 823 ? -33.626 10.623 10.688 1.00 88.44 823 TRP A N 1
ATOM 6766 C CA . TRP A 1 823 ? -32.723 10.343 9.575 1.00 88.44 823 TRP A CA 1
ATOM 6767 C C . TRP A 1 823 ? -33.349 9.373 8.578 1.00 88.44 823 TRP A C 1
ATOM 6769 O O . TRP A 1 823 ? -34.138 8.494 8.944 1.00 88.44 823 TRP A O 1
ATOM 6779 N N . GLU A 1 824 ? -32.935 9.476 7.316 1.00 87.19 824 GLU A N 1
ATOM 6780 C CA . GLU A 1 824 ? -33.207 8.431 6.333 1.00 87.19 824 GLU A CA 1
ATOM 6781 C C . GLU A 1 824 ? -32.643 7.098 6.856 1.00 87.19 824 GLU A C 1
ATOM 6783 O O . GLU A 1 824 ? -31.511 7.041 7.322 1.00 87.19 824 GLU A O 1
ATOM 6788 N N . ASN A 1 825 ? -33.429 6.020 6.839 1.00 90.31 825 ASN A N 1
ATOM 6789 C CA . ASN A 1 825 ? -33.056 4.728 7.439 1.00 90.31 825 ASN A CA 1
ATOM 6790 C C . ASN A 1 825 ? -32.798 4.751 8.967 1.00 90.31 825 ASN A C 1
ATOM 6792 O O . ASN A 1 825 ? -32.168 3.831 9.493 1.00 90.31 825 ASN A O 1
ATOM 6796 N N . GLY A 1 826 ? -33.346 5.728 9.702 1.00 90.69 826 GLY A N 1
ATOM 6797 C CA . GLY A 1 826 ? -33.157 5.922 11.149 1.00 90.69 826 GLY A CA 1
ATOM 6798 C C . GLY A 1 826 ? -33.318 4.673 12.035 1.00 90.69 826 GLY A C 1
ATOM 6799 O O . GLY A 1 826 ? -32.537 4.452 12.959 1.00 90.69 826 GLY A O 1
ATOM 6800 N N . LYS A 1 827 ? -34.285 3.793 11.741 1.00 93.44 827 LYS A N 1
ATOM 6801 C CA . LYS A 1 827 ? -34.431 2.519 12.474 1.00 93.44 827 LYS A CA 1
ATOM 6802 C C . LYS A 1 827 ? -33.270 1.560 12.226 1.00 93.44 827 LYS A C 1
ATOM 6804 O O . LYS A 1 827 ? -32.803 0.915 13.159 1.00 93.44 827 LYS A O 1
ATOM 6809 N N . GLN A 1 828 ? -32.813 1.452 10.980 1.00 94.12 828 GLN A N 1
ATOM 6810 C CA . GLN A 1 828 ? -31.757 0.513 10.618 1.00 94.12 828 GLN A CA 1
ATOM 6811 C C . GLN A 1 828 ? -30.406 0.953 11.183 1.00 94.12 828 GLN A C 1
ATOM 6813 O O . GLN A 1 828 ? -29.676 0.113 11.701 1.00 94.12 828 GLN A O 1
ATOM 6818 N N . ILE A 1 829 ? -30.093 2.252 11.145 1.00 91.56 829 ILE A N 1
ATOM 6819 C CA . ILE A 1 829 ? -28.878 2.760 11.792 1.00 91.56 829 ILE A CA 1
ATOM 6820 C C . ILE A 1 829 ? -28.920 2.520 13.303 1.00 91.56 829 ILE A C 1
ATOM 6822 O O . ILE A 1 829 ? -27.911 2.111 13.860 1.00 91.56 829 ILE A O 1
ATOM 6826 N N . TYR A 1 830 ? -30.080 2.658 13.960 1.00 94.12 830 TYR A N 1
ATOM 6827 C CA . TYR A 1 830 ? -30.201 2.306 15.376 1.00 94.12 830 TYR A CA 1
ATOM 6828 C C . TYR A 1 830 ? -29.962 0.816 15.645 1.00 94.12 830 TYR A C 1
ATOM 6830 O O . TYR A 1 830 ? -29.229 0.482 16.571 1.00 94.12 830 TYR A O 1
ATOM 6838 N N . ILE A 1 831 ? -30.536 -0.081 14.835 1.00 94.94 831 ILE A N 1
ATOM 6839 C CA . ILE A 1 831 ? -30.300 -1.533 14.940 1.00 94.94 831 ILE A CA 1
ATOM 6840 C C . ILE A 1 831 ? -28.804 -1.843 14.810 1.00 94.94 831 ILE A C 1
ATOM 6842 O O . ILE A 1 831 ? -28.248 -2.611 15.597 1.00 94.94 831 ILE A O 1
ATOM 6846 N N . ASP A 1 832 ? -28.136 -1.216 13.845 1.00 92.62 832 ASP A N 1
ATOM 6847 C CA . ASP A 1 832 ? -26.709 -1.403 13.623 1.00 92.62 832 ASP A CA 1
ATOM 6848 C C . ASP A 1 832 ? -25.864 -0.801 14.756 1.00 92.62 832 ASP A C 1
ATOM 6850 O O . ASP A 1 832 ? -24.911 -1.446 15.187 1.00 92.62 832 ASP A O 1
ATOM 6854 N N . SER A 1 833 ? -26.216 0.379 15.285 1.00 91.50 833 SER A N 1
ATOM 6855 C CA . SER A 1 833 ? -25.575 0.984 16.465 1.00 91.50 833 SER A CA 1
ATOM 6856 C C . SER A 1 833 ? -25.751 0.115 17.707 1.00 91.50 833 SER A C 1
ATOM 6858 O O . SER A 1 833 ? -24.792 -0.119 18.442 1.00 91.50 833 SER A O 1
ATOM 6860 N N . LEU A 1 834 ? -26.951 -0.430 17.916 1.00 93.12 834 LEU A N 1
ATOM 6861 C CA . LEU A 1 834 ? -27.246 -1.338 19.017 1.00 93.12 834 LEU A CA 1
ATOM 6862 C C . LEU A 1 834 ? -26.387 -2.599 18.911 1.00 93.12 834 LEU A C 1
ATOM 6864 O O . LEU A 1 834 ? -25.735 -2.971 19.884 1.00 93.12 834 LEU A O 1
ATOM 6868 N N . ARG A 1 835 ? -26.296 -3.222 17.730 1.00 91.25 835 ARG A N 1
ATOM 6869 C CA . ARG A 1 835 ? -25.402 -4.368 17.509 1.00 91.25 835 ARG A CA 1
ATOM 6870 C C . ARG A 1 835 ? -23.928 -3.981 17.653 1.00 91.25 835 ARG A C 1
ATOM 6872 O O . ARG A 1 835 ? -23.138 -4.785 18.136 1.00 91.25 835 ARG A O 1
ATOM 6879 N N . TRP A 1 836 ? -23.527 -2.790 17.216 1.00 90.25 836 TRP A N 1
ATOM 6880 C CA . TRP A 1 836 ? -22.149 -2.301 17.326 1.00 90.25 836 TRP A CA 1
ATOM 6881 C C . TRP A 1 836 ? -21.725 -2.178 18.793 1.00 90.25 836 TRP A C 1
ATOM 6883 O O . TRP A 1 836 ? -20.697 -2.731 19.172 1.00 90.25 836 TRP A O 1
ATOM 6893 N N . HIS A 1 837 ? -22.554 -1.551 19.634 1.00 87.88 837 HIS A N 1
ATOM 6894 C CA . HIS A 1 837 ? -22.281 -1.396 21.066 1.00 87.88 837 HIS A CA 1
ATOM 6895 C C . HIS A 1 837 ? -22.456 -2.694 21.852 1.00 87.88 837 HIS A C 1
ATOM 6897 O O . HIS A 1 837 ? -21.747 -2.925 22.839 1.00 87.88 837 HIS A O 1
ATOM 6903 N N . THR A 1 838 ? -23.425 -3.527 21.462 1.00 88.88 838 THR A N 1
ATOM 6904 C CA . THR A 1 838 ? -23.747 -4.731 22.230 1.00 88.88 838 THR A CA 1
ATOM 6905 C C . THR A 1 838 ? -22.973 -5.962 21.821 1.00 88.88 838 THR A C 1
ATOM 6907 O O . THR A 1 838 ? -22.784 -6.845 22.648 1.00 88.88 838 THR A O 1
ATOM 6910 N N . SER A 1 839 ? -22.513 -6.037 20.571 1.00 87.38 839 SER A N 1
ATOM 6911 C CA . SER A 1 839 ? -22.047 -7.266 19.913 1.00 87.38 839 SER A CA 1
ATOM 6912 C C . SER A 1 839 ? -23.093 -8.396 19.860 1.00 87.38 839 SER A C 1
ATOM 6914 O O . SER A 1 839 ? -22.788 -9.506 19.429 1.00 87.38 839 SER A O 1
ATOM 6916 N N . LEU A 1 840 ? -24.341 -8.118 20.257 1.00 87.62 840 LEU A N 1
ATOM 6917 C CA . LEU A 1 840 ? -25.440 -9.078 20.305 1.00 87.62 840 LEU A CA 1
ATOM 6918 C C . LEU A 1 840 ? -26.372 -8.897 19.105 1.00 87.62 840 LEU A C 1
ATOM 6920 O O . LEU A 1 840 ? -26.458 -7.828 18.504 1.00 87.62 840 LEU A O 1
ATOM 6924 N N . THR A 1 841 ? -27.102 -9.958 18.768 1.00 89.00 841 THR A N 1
ATOM 6925 C CA . THR A 1 841 ? -28.086 -9.969 17.674 1.00 89.00 841 THR A CA 1
ATOM 6926 C C . THR A 1 841 ? -29.511 -9.698 18.156 1.00 89.00 841 THR A C 1
ATOM 6928 O O . THR A 1 841 ? -30.455 -9.967 17.418 1.00 89.00 841 THR A O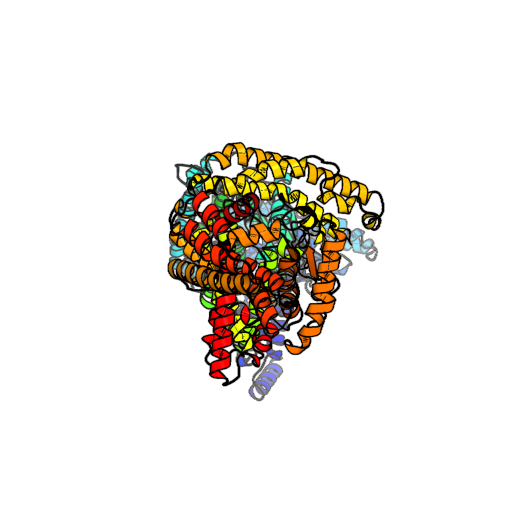 1
ATOM 6931 N N . ASN A 1 842 ? -29.678 -9.230 19.397 1.00 93.38 842 ASN A N 1
ATOM 6932 C CA . ASN A 1 842 ? -30.995 -8.936 19.945 1.00 93.38 842 ASN A CA 1
ATOM 6933 C C . ASN A 1 842 ? -31.676 -7.810 19.169 1.00 93.38 842 ASN A C 1
ATOM 6935 O O . ASN A 1 842 ? -31.037 -6.829 18.783 1.00 93.38 842 ASN A O 1
ATOM 6939 N N . THR A 1 843 ? -32.983 -7.946 18.973 1.00 96.94 843 THR A N 1
ATOM 6940 C CA . THR A 1 843 ? -33.788 -6.882 18.365 1.00 96.94 843 THR A CA 1
ATOM 6941 C C . THR A 1 843 ? -34.028 -5.745 19.369 1.00 96.94 843 THR A C 1
ATOM 6943 O O . THR A 1 843 ? -34.012 -5.983 20.582 1.00 96.94 843 THR A O 1
ATOM 6946 N N . PRO A 1 844 ? -34.274 -4.502 18.911 1.00 97.75 844 PRO A N 1
ATOM 6947 C CA . PRO A 1 844 ? -34.686 -3.409 19.793 1.00 97.75 844 PRO A CA 1
ATOM 6948 C C . PRO A 1 844 ? -35.882 -3.763 20.688 1.00 97.75 844 PRO A C 1
ATOM 6950 O O . PRO A 1 844 ? -35.926 -3.361 21.847 1.00 97.75 844 PRO A O 1
ATOM 6953 N N . GLU A 1 845 ? -36.830 -4.548 20.179 1.00 98.25 845 GLU A N 1
ATOM 6954 C CA . GLU A 1 845 ? -37.992 -5.040 20.916 1.00 98.25 845 GLU A CA 1
ATOM 6955 C C . GLU A 1 845 ? -37.598 -5.975 22.063 1.00 98.25 845 GLU A C 1
ATOM 6957 O O . GLU A 1 845 ? -38.076 -5.808 23.185 1.00 98.25 845 GLU A O 1
ATOM 6962 N N . GLU A 1 846 ? -36.696 -6.926 21.809 1.00 98.00 846 GLU A N 1
ATOM 6963 C CA . GLU A 1 846 ? -36.170 -7.818 22.846 1.00 98.00 846 GLU A CA 1
ATOM 6964 C C . GLU A 1 846 ? -35.411 -7.043 23.926 1.00 98.00 846 GLU A C 1
ATOM 6966 O O . GLU A 1 846 ? -35.564 -7.337 25.112 1.00 98.00 846 GLU A O 1
ATOM 6971 N N . VAL A 1 847 ? -34.605 -6.048 23.536 1.00 97.88 847 VAL A N 1
ATOM 6972 C CA . VAL A 1 847 ? -33.867 -5.197 24.484 1.00 97.88 847 VAL A CA 1
ATOM 6973 C C . VAL A 1 847 ? -34.827 -4.354 25.323 1.00 97.88 847 VAL A C 1
ATOM 6975 O O . VAL A 1 847 ? -34.677 -4.296 26.544 1.00 97.88 847 VAL A O 1
ATOM 6978 N N . TYR A 1 848 ? -35.848 -3.760 24.702 1.00 98.25 848 TYR A N 1
ATOM 6979 C CA . TYR A 1 848 ? -36.884 -3.000 25.400 1.00 98.25 848 TYR A CA 1
ATOM 6980 C C . TYR A 1 848 ? -37.628 -3.868 26.422 1.00 98.25 848 TYR A C 1
ATOM 6982 O O . TYR A 1 848 ? -37.761 -3.474 27.582 1.00 98.25 848 TYR A O 1
ATOM 6990 N N . GLN A 1 849 ? -38.053 -5.073 26.024 1.00 98.38 849 GLN A N 1
ATOM 6991 C CA . GLN A 1 849 ? -38.772 -5.989 26.910 1.00 98.38 849 GLN A CA 1
ATOM 6992 C C . GLN A 1 849 ? -37.898 -6.464 28.075 1.00 98.38 849 GLN A C 1
ATOM 6994 O O . GLN A 1 849 ? -38.337 -6.409 29.221 1.00 98.38 849 GLN A O 1
ATOM 6999 N N . LYS A 1 850 ? -36.636 -6.836 27.816 1.00 97.69 850 LYS A N 1
ATOM 7000 C CA . LYS A 1 850 ? -35.667 -7.162 28.878 1.00 97.69 850 LYS A CA 1
ATOM 7001 C C . LYS A 1 850 ? -35.487 -6.005 29.857 1.00 97.69 850 LYS A C 1
ATOM 7003 O O . LYS A 1 850 ? -35.387 -6.233 31.057 1.00 97.69 850 LYS A O 1
ATOM 7008 N N . GLY A 1 851 ? -35.469 -4.771 29.353 1.00 97.94 851 GLY A N 1
ATOM 7009 C CA . GLY A 1 851 ? -35.440 -3.568 30.178 1.00 97.94 851 GLY A CA 1
ATOM 7010 C C . GLY A 1 851 ? -36.636 -3.469 31.120 1.00 97.94 851 GLY A C 1
ATOM 7011 O O . GLY A 1 851 ? -36.450 -3.251 32.313 1.00 97.94 851 GLY A O 1
ATOM 7012 N N . LEU A 1 852 ? -37.855 -3.666 30.610 1.00 98.38 852 LEU A N 1
ATOM 7013 C CA . LEU A 1 852 ? -39.072 -3.645 31.429 1.00 98.38 852 LEU A CA 1
ATOM 7014 C C . LEU A 1 852 ? -39.071 -4.748 32.495 1.00 98.38 852 LEU A C 1
ATOM 7016 O O . LEU A 1 852 ? -39.393 -4.479 33.655 1.00 98.38 852 LEU A O 1
ATOM 7020 N N . ASP A 1 853 ? -38.680 -5.963 32.112 1.00 98.44 853 ASP A N 1
ATOM 7021 C CA . ASP A 1 853 ? -38.636 -7.116 33.011 1.00 98.44 853 ASP A CA 1
ATOM 7022 C C . ASP A 1 853 ? -37.622 -6.895 34.146 1.00 98.44 853 ASP A C 1
ATOM 7024 O O . ASP A 1 853 ? -37.940 -7.116 35.317 1.00 98.44 853 ASP A O 1
ATOM 7028 N N . GLU A 1 854 ? -36.430 -6.383 33.822 1.00 98.19 854 GLU A N 1
ATOM 7029 C CA . GLU A 1 854 ? -35.393 -6.088 34.813 1.00 98.19 854 GLU A CA 1
ATOM 7030 C C . GLU A 1 854 ? -35.752 -4.898 35.704 1.00 98.19 854 GLU A C 1
ATOM 7032 O O . GLU A 1 854 ? -35.546 -4.974 36.915 1.00 98.19 854 GLU A O 1
ATOM 7037 N N . VAL A 1 855 ? -36.344 -3.827 35.156 1.00 98.12 855 VAL A N 1
ATOM 7038 C CA . VAL A 1 855 ? -36.855 -2.710 35.970 1.00 98.12 855 VAL A CA 1
ATOM 7039 C C . VAL A 1 855 ? -37.865 -3.228 36.987 1.00 98.12 855 VAL A C 1
ATOM 7041 O O . VAL A 1 855 ? -37.765 -2.893 38.165 1.00 98.12 855 VAL A O 1
ATOM 7044 N N . LYS A 1 856 ? -38.803 -4.087 36.567 1.00 97.50 856 LYS A N 1
ATOM 7045 C CA . LYS A 1 856 ? -39.785 -4.680 37.476 1.00 97.50 856 LYS A CA 1
ATOM 7046 C C . LYS A 1 856 ? -39.115 -5.549 38.546 1.00 97.50 856 LYS A C 1
ATOM 7048 O O . LYS A 1 856 ? -39.419 -5.381 39.725 1.00 97.50 856 LYS A O 1
ATOM 7053 N N . ARG A 1 857 ? -38.224 -6.466 38.151 1.00 97.50 857 ARG A N 1
ATOM 7054 C CA . ARG A 1 857 ? -37.536 -7.381 39.078 1.00 97.50 857 ARG A CA 1
ATOM 7055 C C . ARG A 1 857 ? -36.784 -6.609 40.162 1.00 97.50 857 ARG A C 1
ATOM 7057 O O . ARG A 1 857 ? -36.988 -6.869 41.344 1.00 97.50 857 ARG A O 1
ATOM 7064 N N . ILE A 1 858 ? -35.964 -5.639 39.756 1.00 96.94 858 ILE A N 1
ATOM 7065 C CA . ILE A 1 858 ? -35.136 -4.858 40.679 1.00 96.94 858 ILE A CA 1
ATOM 7066 C C . ILE A 1 858 ? -36.018 -3.978 41.571 1.00 96.94 858 ILE A C 1
ATOM 7068 O O . ILE A 1 858 ? -35.784 -3.891 42.772 1.00 96.94 858 ILE A O 1
ATOM 7072 N N . TYR A 1 859 ? -37.081 -3.377 41.027 1.00 95.25 859 TYR A N 1
ATOM 7073 C CA . TYR A 1 859 ? -38.029 -2.602 41.829 1.00 95.25 859 TYR A CA 1
ATOM 7074 C C . TYR A 1 859 ? -38.681 -3.451 42.931 1.00 95.25 859 TYR A C 1
ATOM 7076 O O . TYR A 1 859 ? -38.794 -3.008 44.075 1.00 95.25 859 TYR A O 1
ATOM 7084 N N . ASP A 1 860 ? -39.075 -4.688 42.617 1.00 95.44 860 ASP A N 1
ATOM 7085 C CA . ASP A 1 860 ? -39.645 -5.614 43.600 1.00 95.44 860 ASP A CA 1
ATOM 7086 C C . ASP A 1 860 ? -38.617 -5.992 44.691 1.00 95.44 860 ASP A C 1
ATOM 7088 O O . ASP A 1 860 ? -38.977 -6.079 45.868 1.00 95.44 860 ASP A O 1
ATOM 7092 N N . GLU A 1 861 ? -37.337 -6.161 44.340 1.00 95.31 861 GLU A N 1
ATOM 7093 C CA . GLU A 1 861 ? -36.234 -6.398 45.292 1.00 95.31 861 GLU A CA 1
ATOM 7094 C C . GLU A 1 861 ? -35.997 -5.187 46.206 1.00 95.31 861 GLU A C 1
ATOM 7096 O O . GLU A 1 861 ? -35.903 -5.327 47.428 1.00 95.31 861 GLU A O 1
ATOM 7101 N N . MET A 1 862 ? -36.009 -3.980 45.643 1.00 95.00 862 MET A N 1
ATOM 7102 C CA . MET A 1 862 ? -35.897 -2.727 46.392 1.00 95.00 862 MET A CA 1
ATOM 7103 C C . MET A 1 862 ? -37.020 -2.578 47.422 1.00 95.00 862 MET A C 1
ATOM 7105 O O . MET A 1 862 ? -36.762 -2.231 48.574 1.00 95.00 862 MET A O 1
ATOM 7109 N N . ILE A 1 863 ? -38.263 -2.911 47.054 1.00 94.75 863 ILE A N 1
ATOM 7110 C CA . ILE A 1 863 ? -39.400 -2.910 47.986 1.00 94.75 863 ILE A CA 1
ATOM 7111 C C . ILE A 1 863 ? -39.182 -3.905 49.136 1.00 94.75 863 ILE A C 1
ATOM 7113 O O . ILE A 1 863 ? -39.552 -3.614 50.277 1.00 94.75 863 ILE A O 1
ATOM 7117 N N . GLN A 1 864 ? -38.579 -5.069 48.881 1.00 93.75 864 GLN A N 1
ATOM 7118 C CA . GLN A 1 864 ? -38.262 -6.031 49.942 1.00 93.75 864 GLN A CA 1
ATOM 7119 C C . GLN A 1 864 ? -37.210 -5.481 50.911 1.00 93.75 864 GLN A C 1
ATOM 7121 O O . GLN A 1 864 ? -37.395 -5.590 52.124 1.00 93.75 864 GLN A O 1
ATOM 7126 N N . VAL A 1 865 ? -36.152 -4.847 50.399 1.00 93.94 865 VAL A N 1
ATOM 7127 C CA . VAL A 1 865 ? -35.121 -4.195 51.225 1.00 93.94 865 VAL A CA 1
ATOM 7128 C C . VAL A 1 865 ? -35.717 -3.046 52.041 1.00 93.94 865 VAL A C 1
ATOM 7130 O O . VAL A 1 865 ? -35.507 -2.973 53.249 1.00 93.94 865 VAL A O 1
ATOM 7133 N N . MET A 1 866 ? -36.552 -2.200 51.431 1.00 94.38 866 MET A N 1
ATOM 7134 C CA . MET A 1 866 ? -37.251 -1.115 52.133 1.00 94.38 866 MET A CA 1
ATOM 7135 C C . MET A 1 866 ? -38.095 -1.630 53.304 1.00 94.38 866 MET A C 1
ATOM 7137 O O . MET A 1 866 ? -38.065 -1.049 54.388 1.00 94.38 866 MET A O 1
ATOM 7141 N N . ARG A 1 867 ? -38.815 -2.747 53.115 1.00 93.38 867 ARG A N 1
ATOM 7142 C CA . ARG A 1 867 ? -39.600 -3.380 54.188 1.00 93.38 867 ARG A CA 1
ATOM 7143 C C . ARG A 1 867 ? -38.714 -3.904 55.317 1.00 93.38 867 ARG A C 1
ATOM 7145 O O . ARG A 1 867 ? -39.088 -3.740 56.474 1.00 93.38 867 ARG A O 1
ATOM 7152 N N . LYS A 1 868 ? -37.552 -4.495 55.007 1.00 93.19 868 LYS A N 1
ATOM 7153 C CA . LYS A 1 868 ? -36.567 -4.924 56.022 1.00 93.19 868 LYS A CA 1
ATOM 7154 C C . LYS A 1 868 ? -36.036 -3.743 56.836 1.00 93.19 868 LYS A C 1
ATOM 7156 O O . LYS A 1 868 ? -35.892 -3.853 58.047 1.00 93.19 868 LYS A O 1
ATOM 7161 N N . LEU A 1 869 ? -35.838 -2.600 56.181 1.00 93.06 869 LEU A N 1
ATOM 7162 C CA . LEU A 1 869 ? -35.426 -1.338 56.801 1.00 93.06 869 LEU A CA 1
ATOM 7163 C C . LEU A 1 869 ? -36.567 -0.598 57.529 1.00 93.06 869 LEU A C 1
ATOM 7165 O O . LEU A 1 869 ? -36.349 0.488 58.063 1.00 93.06 869 LEU A O 1
ATOM 7169 N N . GLY A 1 870 ? -37.781 -1.162 57.560 1.00 92.94 870 GLY A N 1
ATOM 7170 C CA . GLY A 1 870 ? -38.938 -0.580 58.247 1.00 92.94 870 GLY A CA 1
ATOM 7171 C C . GLY A 1 870 ? -39.563 0.628 57.541 1.00 92.94 870 GLY A C 1
ATOM 7172 O O . GLY A 1 870 ? -40.305 1.382 58.169 1.00 92.94 870 GLY A O 1
ATOM 7173 N N . PHE A 1 871 ? -39.282 0.840 56.253 1.00 92.56 871 PHE A N 1
ATOM 7174 C CA . PHE A 1 871 ? -39.866 1.934 55.480 1.00 92.56 871 PHE A CA 1
ATOM 7175 C C . PHE A 1 871 ? -41.124 1.484 54.727 1.00 92.56 871 PHE A C 1
ATOM 7177 O O . PHE A 1 871 ? -41.114 0.501 53.983 1.00 92.56 871 PHE A O 1
ATOM 7184 N N . HIS A 1 872 ? -42.208 2.247 54.872 1.00 87.25 872 HIS A N 1
ATOM 7185 C CA . HIS A 1 872 ? -43.486 2.004 54.205 1.00 87.25 872 HIS A CA 1
ATOM 7186 C C . HIS A 1 872 ? -43.782 3.151 53.229 1.00 87.25 872 HIS A C 1
ATOM 7188 O O . HIS A 1 872 ? -44.036 4.275 53.649 1.00 87.25 872 HIS A O 1
ATOM 7194 N N . GLY A 1 873 ? -43.723 2.878 51.925 1.00 86.12 873 GLY A N 1
ATOM 7195 C CA . GLY A 1 873 ? -43.896 3.877 50.866 1.00 86.12 873 GLY A CA 1
ATOM 7196 C C . GLY A 1 873 ? -43.427 3.348 49.511 1.00 86.12 873 GLY A C 1
ATOM 7197 O O . GLY A 1 873 ? -43.214 2.144 49.360 1.00 86.12 873 GLY A O 1
ATOM 7198 N N . ASN A 1 874 ? -43.260 4.235 48.528 1.00 87.00 874 ASN A N 1
ATOM 7199 C CA . ASN A 1 874 ? -42.668 3.881 47.234 1.00 87.00 874 ASN A CA 1
ATOM 7200 C C . ASN A 1 874 ? -41.145 4.133 47.222 1.00 87.00 874 ASN A C 1
ATOM 7202 O O . ASN A 1 874 ? -40.600 4.823 48.087 1.00 87.00 874 ASN A O 1
ATOM 7206 N N . VAL A 1 875 ? -40.455 3.567 46.229 1.00 88.25 875 VAL A N 1
ATOM 7207 C CA . VAL A 1 875 ? -38.993 3.677 46.069 1.00 88.25 875 VAL A CA 1
ATOM 7208 C C . VAL A 1 875 ? -38.511 5.131 45.973 1.00 88.25 875 VAL A C 1
ATOM 7210 O O . VAL A 1 875 ? -37.477 5.484 46.539 1.00 88.25 875 VAL A O 1
ATOM 7213 N N . ARG A 1 876 ? -39.264 6.002 45.294 1.00 85.31 876 ARG A N 1
ATOM 7214 C CA . ARG A 1 876 ? -38.897 7.413 45.118 1.00 85.31 876 ARG A CA 1
ATOM 7215 C C . ARG A 1 876 ? -38.893 8.162 46.450 1.00 85.31 876 ARG A C 1
ATOM 7217 O O . ARG A 1 876 ? -37.954 8.909 46.728 1.00 85.31 876 ARG A O 1
ATOM 7224 N N . ASP A 1 877 ? -39.899 7.927 47.287 1.00 87.75 877 ASP A N 1
ATOM 7225 C CA . ASP A 1 877 ? -39.972 8.497 48.634 1.00 87.75 877 ASP A CA 1
ATOM 7226 C C . ASP A 1 877 ? -38.822 7.993 49.508 1.00 87.75 877 ASP A C 1
ATOM 7228 O O . ASP A 1 877 ? -38.221 8.773 50.249 1.00 87.75 877 ASP A O 1
ATOM 7232 N N . PHE A 1 878 ? -38.449 6.719 49.364 1.00 89.94 878 PHE A N 1
ATOM 7233 C CA . PHE A 1 878 ? -37.302 6.155 50.070 1.00 89.94 878 PHE A CA 1
ATOM 7234 C C . PHE A 1 878 ? -35.981 6.818 49.669 1.00 89.94 878 PHE A C 1
ATOM 7236 O O . PHE A 1 878 ? -35.189 7.211 50.527 1.00 89.94 878 PHE A O 1
ATOM 7243 N N . PHE A 1 879 ? -35.748 7.019 48.372 1.00 87.81 879 PHE A N 1
ATOM 7244 C CA . PHE A 1 879 ? -34.559 7.728 47.907 1.00 87.81 879 PHE A CA 1
ATOM 7245 C C . PHE A 1 879 ? -34.532 9.189 48.346 1.00 87.81 879 PHE A C 1
ATOM 7247 O O . PHE A 1 879 ? -33.466 9.703 48.686 1.00 87.81 879 PHE A O 1
ATOM 7254 N N . ASN A 1 880 ? -35.679 9.869 48.374 1.00 85.31 880 ASN A N 1
ATOM 7255 C CA . ASN A 1 880 ? -35.768 11.228 48.906 1.00 85.31 880 ASN A CA 1
ATOM 7256 C C . ASN A 1 880 ? -35.430 11.264 50.401 1.00 85.31 880 ASN A C 1
ATOM 7258 O O . ASN A 1 880 ? -34.658 12.124 50.830 1.00 85.31 880 ASN A O 1
ATOM 7262 N N . PHE A 1 881 ? -35.926 10.296 51.176 1.00 87.94 881 PHE A N 1
ATOM 7263 C CA . PHE A 1 881 ? -35.541 10.115 52.573 1.00 87.94 881 PHE A CA 1
ATOM 7264 C C . PHE A 1 881 ? -34.020 9.954 52.712 1.00 87.94 881 PHE A C 1
ATOM 7266 O O . PHE A 1 881 ? -33.392 10.749 53.412 1.00 87.94 881 PHE A O 1
ATOM 7273 N N . MET A 1 882 ? -33.404 9.015 51.984 1.00 87.62 882 MET A N 1
ATOM 7274 C CA . MET A 1 882 ? -31.956 8.783 52.060 1.00 87.62 882 MET A CA 1
ATOM 7275 C C . MET A 1 882 ? -31.129 10.006 51.629 1.00 87.62 882 MET A C 1
ATOM 7277 O O . MET A 1 882 ? -30.151 10.344 52.288 1.00 87.62 882 MET A O 1
ATOM 7281 N N . LYS A 1 883 ? -31.535 10.717 50.570 1.00 82.50 883 LYS A N 1
ATOM 7282 C CA . LYS A 1 883 ? -30.837 11.922 50.081 1.00 82.50 883 LYS A CA 1
ATOM 7283 C C . LYS A 1 883 ? -30.980 13.128 51.011 1.00 82.50 883 LYS A C 1
ATOM 7285 O O . LYS A 1 883 ? -30.094 13.975 51.044 1.00 82.50 883 LYS A O 1
ATOM 7290 N N . SER A 1 884 ? -32.083 13.230 51.750 1.00 84.38 884 SER A N 1
ATOM 7291 C CA . SER A 1 884 ? -32.305 14.323 52.709 1.00 84.38 884 SER A CA 1
ATOM 7292 C C . SER A 1 884 ? -31.621 14.091 54.062 1.00 84.38 884 SER A C 1
ATOM 7294 O O . SER A 1 884 ? -31.390 15.040 54.813 1.00 84.38 884 SER A O 1
ATOM 7296 N N . ASN A 1 885 ? -31.267 12.843 54.374 1.00 87.38 885 ASN A N 1
ATOM 7297 C CA . ASN A 1 885 ? -30.665 12.479 55.645 1.00 87.38 885 ASN A CA 1
ATOM 7298 C C . ASN A 1 885 ? -29.146 12.723 55.626 1.00 87.38 885 ASN A C 1
ATOM 7300 O O . ASN A 1 885 ? -28.387 12.059 54.918 1.00 87.38 885 ASN A O 1
ATOM 7304 N N . SER A 1 886 ? -28.689 13.669 56.452 1.00 85.69 886 SER A N 1
ATOM 7305 C CA . SER A 1 886 ? -27.287 14.098 56.516 1.00 85.69 886 SER A CA 1
ATOM 7306 C C . SER A 1 886 ? -26.306 12.985 56.891 1.00 85.69 886 SER A C 1
ATOM 7308 O O . SER A 1 886 ? -25.134 13.092 56.537 1.00 85.69 886 SER A O 1
ATOM 7310 N N . SER A 1 887 ? -26.761 11.907 57.541 1.00 87.19 887 SER A N 1
ATOM 7311 C CA . SER A 1 887 ? -25.912 10.756 57.883 1.00 87.19 887 SER A CA 1
ATOM 7312 C C . SER A 1 887 ? -25.369 10.011 56.659 1.00 87.19 887 SER A C 1
ATOM 7314 O O . SER A 1 887 ? -24.308 9.392 56.748 1.00 87.19 887 SER A O 1
ATOM 7316 N N . PHE A 1 888 ? -26.035 10.118 55.502 1.00 88.38 888 PHE A N 1
ATOM 7317 C CA . PHE A 1 888 ? -25.579 9.493 54.263 1.00 88.38 888 PHE A CA 1
ATOM 7318 C C . PHE A 1 888 ? -24.696 10.400 53.401 1.00 88.38 888 PHE A C 1
ATOM 7320 O O . PHE A 1 888 ? -24.166 9.922 52.400 1.00 88.38 888 PHE A O 1
ATOM 7327 N N . LEU A 1 889 ? -24.508 11.675 53.757 1.00 87.69 889 LEU A N 1
ATOM 7328 C CA . LEU A 1 889 ? -23.850 12.665 52.902 1.00 87.69 889 LEU A CA 1
ATOM 7329 C C . LEU A 1 889 ? -22.470 13.056 53.437 1.00 87.69 889 LEU A C 1
ATOM 7331 O O . LEU A 1 889 ? -22.346 13.595 54.535 1.00 87.69 889 LEU A O 1
ATOM 7335 N N . ILE A 1 890 ? -21.432 12.887 52.614 1.00 87.94 890 ILE A N 1
ATOM 7336 C CA . ILE A 1 890 ? -20.090 13.412 52.900 1.00 87.94 890 ILE A CA 1
ATOM 7337 C C . ILE A 1 890 ? -19.884 14.690 52.086 1.00 87.94 890 ILE A C 1
ATOM 7339 O O . ILE A 1 890 ? -20.018 14.703 50.862 1.00 87.94 890 ILE A O 1
ATOM 7343 N N . ARG A 1 891 ? -19.581 15.795 52.777 1.00 86.94 891 ARG A N 1
ATOM 7344 C CA . ARG A 1 891 ? -19.348 17.109 52.149 1.00 86.94 891 ARG A CA 1
ATOM 7345 C C . ARG A 1 891 ? -17.872 17.474 52.020 1.00 86.94 891 ARG A C 1
ATOM 7347 O O . ARG A 1 891 ? -17.547 18.356 51.237 1.00 86.94 891 ARG A O 1
ATOM 7354 N N . ASN A 1 892 ? -16.997 16.820 52.783 1.00 91.94 892 ASN A N 1
ATOM 7355 C CA . ASN A 1 892 ? -15.559 17.053 52.718 1.00 91.94 892 ASN A CA 1
ATOM 7356 C C . ASN A 1 892 ? -14.937 16.184 51.596 1.00 91.94 892 ASN A C 1
ATOM 7358 O O . ASN A 1 892 ? -15.091 14.955 51.639 1.00 91.94 892 ASN A O 1
ATOM 7362 N N . PRO A 1 893 ? -14.260 16.790 50.601 1.00 91.44 893 PRO A N 1
ATOM 7363 C CA . PRO A 1 893 ? -13.638 16.066 49.493 1.00 91.44 893 PRO A CA 1
ATOM 7364 C C . PRO A 1 893 ? -12.624 15.007 49.939 1.00 91.44 893 PRO A C 1
ATOM 7366 O O . PRO A 1 893 ? -12.716 13.852 49.526 1.00 91.44 893 PRO A O 1
ATOM 7369 N N . GLU A 1 894 ? -11.706 15.356 50.837 1.00 93.12 894 GLU A N 1
ATOM 7370 C CA . GLU A 1 894 ? -10.639 14.473 51.317 1.00 93.12 894 GLU A CA 1
ATOM 7371 C C . GLU A 1 894 ? -11.191 13.277 52.097 1.00 93.12 894 GLU A C 1
ATOM 7373 O O . GLU A 1 894 ? -10.737 12.152 51.895 1.00 93.12 894 GLU A O 1
ATOM 7378 N N . VAL A 1 895 ? -12.216 13.488 52.928 1.00 94.12 895 VAL A N 1
ATOM 7379 C CA . VAL A 1 895 ? -12.921 12.404 53.636 1.00 94.12 895 VAL A CA 1
ATOM 7380 C C . VAL A 1 895 ? -13.634 11.483 52.644 1.00 94.12 895 VAL A C 1
ATOM 7382 O O . VAL A 1 895 ? -13.631 10.267 52.825 1.00 94.12 895 VAL A O 1
ATOM 7385 N N . THR A 1 896 ? -14.213 12.037 51.575 1.00 92.94 896 THR A N 1
ATOM 7386 C CA . THR A 1 896 ? -14.853 11.238 50.517 1.00 92.94 896 THR A CA 1
ATOM 7387 C C . THR A 1 896 ? -13.823 10.355 49.810 1.00 92.94 896 THR A C 1
ATOM 7389 O O . THR A 1 896 ? -14.033 9.149 49.676 1.00 92.94 896 THR A O 1
ATOM 7392 N N . LEU A 1 897 ? -12.677 10.926 49.421 1.00 94.81 897 LEU A N 1
ATOM 7393 C CA . LEU A 1 897 ? -11.573 10.183 48.806 1.00 94.81 897 LEU A CA 1
ATOM 7394 C C . LEU A 1 897 ? -11.016 9.111 49.744 1.00 94.81 897 LEU A C 1
ATOM 7396 O O . LEU A 1 897 ? -10.774 7.988 49.306 1.00 94.81 897 LEU A O 1
ATOM 7400 N N . GLN A 1 898 ? -10.831 9.431 51.027 1.00 96.44 898 GLN A N 1
ATOM 7401 C CA . GLN A 1 898 ? -10.340 8.463 52.001 1.00 96.44 898 GLN A CA 1
ATOM 7402 C C . GLN A 1 898 ? -11.310 7.295 52.164 1.00 96.44 898 GLN A C 1
ATOM 7404 O O . GLN A 1 898 ? -10.882 6.147 52.148 1.00 96.44 898 GLN A O 1
ATOM 7409 N N . ARG A 1 899 ? -12.617 7.560 52.203 1.00 95.06 899 ARG A N 1
ATOM 7410 C CA . ARG A 1 899 ? -13.615 6.494 52.288 1.00 95.06 899 ARG A CA 1
ATOM 7411 C C . ARG A 1 899 ? -13.620 5.587 51.056 1.00 95.06 899 ARG A C 1
ATOM 7413 O O . ARG A 1 899 ? -13.776 4.381 51.214 1.00 95.06 899 ARG A O 1
ATOM 7420 N N . PHE A 1 900 ? -13.409 6.125 49.851 1.00 96.50 900 PHE A N 1
ATOM 7421 C CA . PHE A 1 900 ? -13.186 5.284 48.668 1.00 96.50 900 PHE A CA 1
ATOM 7422 C C . PHE A 1 900 ? -11.947 4.397 48.838 1.00 96.50 900 PHE A C 1
ATOM 7424 O O . PHE A 1 900 ? -12.029 3.197 48.592 1.00 96.50 900 PHE A O 1
ATOM 7431 N N . ARG A 1 901 ? -10.825 4.949 49.322 1.00 97.88 901 ARG A N 1
ATOM 7432 C CA . ARG A 1 901 ? -9.609 4.162 49.596 1.00 97.88 901 ARG A CA 1
ATOM 7433 C C . ARG A 1 901 ? -9.865 3.049 50.610 1.00 97.88 901 ARG A C 1
ATOM 7435 O O . ARG A 1 901 ? -9.444 1.924 50.371 1.00 97.88 901 ARG A O 1
ATOM 7442 N N . ASP A 1 902 ? -10.572 3.333 51.698 1.00 97.19 902 ASP A N 1
ATOM 7443 C CA . ASP A 1 902 ? -10.871 2.333 52.726 1.00 97.19 902 ASP A CA 1
ATOM 7444 C C . ASP A 1 902 ? -11.741 1.198 52.155 1.00 97.19 902 ASP A C 1
ATOM 7446 O O . ASP A 1 902 ? -11.429 0.022 52.338 1.00 97.19 902 ASP A O 1
ATOM 7450 N N . ILE A 1 903 ? -12.781 1.533 51.379 1.00 97.19 903 ILE A N 1
ATOM 7451 C CA . ILE A 1 903 ? -13.620 0.539 50.688 1.00 97.19 903 ILE A CA 1
ATOM 7452 C C . ILE A 1 903 ? -12.771 -0.325 49.741 1.00 97.19 903 ILE A C 1
ATOM 7454 O O . ILE A 1 903 ? -12.855 -1.549 49.776 1.00 97.19 903 ILE A O 1
ATOM 7458 N N . ILE A 1 904 ? -11.937 0.289 48.904 1.00 97.31 904 ILE A N 1
ATOM 7459 C CA . ILE A 1 904 ? -11.175 -0.429 47.876 1.00 97.31 904 ILE A CA 1
ATOM 7460 C C . ILE A 1 904 ? -10.084 -1.298 48.512 1.00 97.31 904 ILE A C 1
ATOM 7462 O O . ILE A 1 904 ? -10.082 -2.518 48.348 1.00 97.31 904 ILE A O 1
ATOM 7466 N N . PHE A 1 905 ? -9.172 -0.680 49.263 1.00 97.19 905 PHE A N 1
ATOM 7467 C CA . PHE A 1 905 ? -7.930 -1.317 49.701 1.00 97.19 905 PHE A CA 1
ATOM 7468 C C . PHE A 1 905 ? -8.090 -2.167 50.963 1.00 97.19 905 PHE A C 1
ATOM 7470 O O . PHE A 1 905 ? -7.378 -3.156 51.113 1.00 97.19 905 PHE A O 1
ATOM 7477 N N . GLN A 1 906 ? -9.002 -1.809 51.874 1.00 96.88 906 GLN A N 1
ATOM 7478 C CA . GLN A 1 906 ? -9.144 -2.512 53.159 1.00 96.88 906 GLN A CA 1
ATOM 7479 C C . GLN A 1 906 ? -10.304 -3.506 53.170 1.00 96.88 906 GLN A C 1
ATOM 7481 O O . GLN A 1 906 ? -10.300 -4.426 53.984 1.00 96.88 906 GLN A O 1
ATOM 7486 N N . ARG A 1 907 ? -11.296 -3.332 52.288 1.00 95.75 907 ARG A N 1
ATOM 7487 C CA . ARG A 1 907 ? -12.501 -4.166 52.274 1.00 95.75 907 ARG A CA 1
ATOM 7488 C C . ARG A 1 907 ? -12.604 -5.061 51.044 1.00 95.75 907 ARG A C 1
ATOM 7490 O O . ARG A 1 907 ? -12.832 -6.252 51.207 1.00 95.75 907 ARG A O 1
ATOM 7497 N N . ILE A 1 908 ? -12.442 -4.519 49.836 1.00 96.50 908 ILE A N 1
ATOM 7498 C CA . ILE A 1 908 ? -12.620 -5.309 48.607 1.00 96.50 908 ILE A CA 1
ATOM 7499 C C . ILE A 1 908 ? -11.368 -6.125 48.270 1.00 96.50 908 ILE A C 1
ATOM 7501 O O . ILE A 1 908 ? -11.457 -7.337 48.082 1.00 96.50 908 ILE A O 1
ATOM 7505 N N . MET A 1 909 ? -10.196 -5.483 48.199 1.00 94.31 909 MET A N 1
ATOM 7506 C CA . MET A 1 909 ? -8.956 -6.146 47.767 1.00 94.31 909 MET A CA 1
ATOM 7507 C C . MET A 1 909 ? -8.595 -7.420 48.555 1.00 94.31 909 MET A C 1
ATOM 7509 O O . MET A 1 909 ? -8.217 -8.398 47.906 1.00 94.31 909 MET A O 1
ATOM 7513 N N . PRO A 1 910 ? -8.739 -7.481 49.897 1.00 94.50 910 PRO A N 1
ATOM 7514 C CA . PRO A 1 910 ? -8.434 -8.695 50.662 1.00 94.50 910 PRO A CA 1
ATOM 7515 C C . PRO A 1 910 ? -9.309 -9.908 50.313 1.00 94.50 910 PRO A C 1
ATOM 7517 O O . PRO A 1 910 ? -8.900 -11.046 50.540 1.00 94.50 910 PRO A O 1
ATOM 7520 N N . GLU A 1 911 ? -10.498 -9.685 49.751 1.00 91.88 911 GLU A N 1
ATOM 7521 C CA . GLU A 1 911 ? -11.443 -10.745 49.394 1.00 91.88 911 GLU A CA 1
ATOM 7522 C C . GLU A 1 911 ? -11.178 -11.325 47.995 1.00 91.88 911 GLU A C 1
ATOM 7524 O O . GLU A 1 911 ? -11.527 -12.476 47.731 1.00 91.88 911 GLU A O 1
ATOM 7529 N N . LEU A 1 912 ? -10.500 -10.583 47.107 1.00 88.19 912 LEU A N 1
ATOM 7530 C CA . LEU A 1 912 ? -10.258 -10.994 45.715 1.00 88.19 912 LEU A CA 1
ATOM 7531 C C . LEU A 1 912 ? -9.582 -12.369 45.559 1.00 88.19 912 LEU A C 1
ATOM 7533 O O . LEU A 1 912 ? -10.038 -13.130 44.702 1.00 88.19 912 LEU A O 1
ATOM 7537 N N . PRO A 1 913 ? -8.555 -12.754 46.350 1.00 87.69 913 PRO A N 1
ATOM 7538 C CA . PRO A 1 913 ? -7.891 -14.051 46.185 1.00 87.69 913 PRO A CA 1
ATOM 7539 C C . PRO A 1 913 ? -8.809 -15.267 46.385 1.00 87.69 913 PRO A C 1
ATOM 7541 O O . PRO A 1 913 ? -8.462 -16.368 45.959 1.00 87.69 913 PRO A O 1
ATOM 7544 N N . LYS A 1 914 ? -9.978 -15.092 47.022 1.00 83.38 914 LYS A N 1
ATOM 7545 C CA . LYS A 1 914 ? -10.980 -16.159 47.189 1.00 83.38 914 LYS A CA 1
ATOM 7546 C C . LYS A 1 914 ? -11.743 -16.449 45.889 1.00 83.38 914 LYS A C 1
ATOM 7548 O O . LYS A 1 914 ? -12.205 -17.570 45.700 1.00 83.38 914 LYS A O 1
ATOM 7553 N N . TYR A 1 915 ? -11.844 -15.463 44.995 1.00 78.44 915 TYR A N 1
ATOM 7554 C CA . TYR A 1 915 ? -12.668 -15.514 43.779 1.00 78.44 915 TYR A CA 1
ATOM 7555 C C . TYR A 1 915 ? -11.838 -15.517 42.485 1.00 78.44 915 TYR A C 1
ATOM 7557 O O . TYR A 1 915 ? -12.273 -16.059 41.468 1.00 78.44 915 TYR A O 1
ATOM 7565 N N . PHE A 1 916 ? -10.622 -14.963 42.523 1.00 78.25 916 PHE A N 1
ATOM 7566 C CA . PHE A 1 916 ? -9.740 -14.793 41.369 1.00 78.25 916 PHE A CA 1
ATOM 7567 C C . PHE A 1 916 ? -8.363 -15.423 41.629 1.00 78.25 916 PHE A C 1
ATOM 7569 O O . PHE A 1 916 ? -7.797 -15.292 42.712 1.00 78.25 916 PHE A O 1
ATOM 7576 N N . LYS A 1 917 ? -7.786 -16.086 40.618 1.00 74.94 917 LYS A N 1
ATOM 7577 C CA . LYS A 1 917 ? -6.405 -16.612 40.641 1.00 74.94 917 LYS A CA 1
ATOM 7578 C C . LYS A 1 917 ? -5.524 -15.790 39.710 1.00 74.94 917 LYS A C 1
ATOM 7580 O O . LYS A 1 917 ? -6.011 -15.255 38.717 1.00 74.94 917 LYS A O 1
ATOM 7585 N N . ASN A 1 918 ? -4.219 -15.777 39.976 1.00 76.44 918 ASN A N 1
ATOM 7586 C CA . ASN A 1 918 ? -3.223 -15.049 39.180 1.00 76.44 918 ASN A CA 1
ATOM 7587 C C . ASN A 1 918 ? -3.557 -13.554 39.061 1.00 76.44 918 ASN A C 1
ATOM 7589 O O . ASN A 1 918 ? -3.546 -13.007 37.963 1.00 76.44 918 ASN A O 1
ATOM 7593 N N . LEU A 1 919 ? -3.926 -12.927 40.181 1.00 83.56 919 LEU A N 1
ATOM 7594 C CA . LEU A 1 919 ? -4.241 -11.501 40.222 1.00 83.56 919 LEU A CA 1
ATOM 7595 C C . LEU A 1 919 ? -3.055 -10.677 39.674 1.00 83.56 919 LEU A C 1
ATOM 7597 O O . LEU A 1 919 ? -1.934 -10.866 40.156 1.00 83.56 919 LEU A O 1
ATOM 7601 N N . PRO A 1 920 ? -3.276 -9.786 38.690 1.00 83.25 920 PRO A N 1
ATOM 7602 C CA . PRO A 1 920 ? -2.251 -8.881 38.188 1.00 83.25 920 PRO A CA 1
ATOM 7603 C C . PRO A 1 920 ? -1.750 -7.955 39.295 1.00 83.25 920 PRO A C 1
ATOM 7605 O O . PRO A 1 920 ? -2.536 -7.463 40.103 1.00 83.25 920 PRO A O 1
ATOM 7608 N N . ASN A 1 921 ? -0.449 -7.675 39.302 1.00 86.94 921 ASN A N 1
ATOM 7609 C CA . ASN A 1 921 ? 0.167 -6.747 40.248 1.00 86.94 921 ASN A CA 1
ATOM 7610 C C . ASN A 1 921 ? 0.410 -5.375 39.596 1.00 86.94 921 ASN A C 1
ATOM 7612 O O . ASN A 1 921 ? 1.550 -4.922 39.510 1.00 86.94 921 ASN A O 1
ATOM 7616 N N . LEU A 1 922 ? -0.655 -4.746 39.086 1.00 89.25 922 LEU A N 1
ATOM 7617 C CA . LEU A 1 922 ? -0.598 -3.385 38.546 1.00 89.25 922 LEU A CA 1
ATOM 7618 C C . LEU A 1 922 ? -1.094 -2.371 39.591 1.00 89.25 922 LEU A C 1
ATOM 7620 O O . LEU A 1 922 ? -2.059 -2.650 40.304 1.00 89.25 922 LEU A O 1
ATOM 7624 N N . PRO A 1 923 ? -0.448 -1.198 39.718 1.00 94.00 923 PRO A N 1
ATOM 7625 C CA . PRO A 1 923 ? -0.799 -0.241 40.761 1.00 94.00 923 PRO A CA 1
ATOM 7626 C C . PRO A 1 923 ? -2.115 0.500 40.464 1.00 94.00 923 PRO A C 1
ATOM 7628 O O . PRO A 1 923 ? -2.404 0.849 39.319 1.00 94.00 923 PRO A O 1
ATOM 7631 N N . LEU A 1 924 ? -2.877 0.799 41.523 1.00 95.56 924 LEU A N 1
ATOM 7632 C CA . LEU A 1 924 ? -4.138 1.553 41.500 1.00 95.56 924 LEU A CA 1
ATOM 7633 C C . LEU A 1 924 ? -4.070 2.754 42.450 1.00 95.56 924 LEU A C 1
ATOM 7635 O O . LEU A 1 924 ? -3.638 2.623 43.596 1.00 95.56 924 LEU A O 1
ATOM 7639 N N . VAL A 1 925 ? -4.555 3.916 42.008 1.00 95.88 925 VAL A N 1
ATOM 7640 C CA . VAL A 1 925 ? -4.604 5.146 42.815 1.00 95.88 925 VAL A CA 1
ATOM 7641 C C . VAL A 1 925 ? -5.985 5.800 42.747 1.00 95.88 925 VAL A C 1
ATOM 7643 O O . VAL A 1 925 ? -6.611 5.839 41.694 1.00 95.88 925 VAL A O 1
ATOM 7646 N N . VAL A 1 926 ? -6.438 6.382 43.863 1.00 96.25 926 VAL A N 1
ATOM 7647 C CA . VAL A 1 926 ? -7.685 7.165 43.942 1.00 96.25 926 VAL A CA 1
ATOM 7648 C C . VAL A 1 926 ? -7.370 8.663 43.982 1.00 96.25 926 VAL A C 1
ATOM 7650 O O . VAL A 1 926 ? -6.698 9.131 44.913 1.00 96.25 926 VAL A O 1
ATOM 7653 N N . LYS A 1 927 ? -7.871 9.416 42.995 1.00 93.56 927 LYS A N 1
ATOM 7654 C CA . LYS A 1 927 ? -7.667 10.867 42.835 1.00 93.56 927 LYS A CA 1
ATOM 7655 C C . LYS A 1 927 ? -8.994 11.626 42.720 1.00 93.56 927 LYS A C 1
ATOM 7657 O O . LYS A 1 927 ? -10.027 11.054 42.391 1.00 93.56 927 LYS A O 1
ATOM 7662 N N . SER A 1 928 ? -8.952 12.931 42.986 1.00 89.69 928 SER A N 1
ATOM 7663 C CA . SER A 1 928 ? -10.065 13.844 42.692 1.00 89.69 928 SER A CA 1
ATOM 7664 C C . SER A 1 928 ? -10.169 14.087 41.186 1.00 89.69 928 SER A C 1
ATOM 7666 O O . SER A 1 928 ? -9.142 14.275 40.530 1.00 89.69 928 SER A O 1
ATOM 7668 N N . SER A 1 929 ? -11.390 14.107 40.645 1.00 83.00 929 SER A N 1
ATOM 7669 C CA . SER A 1 929 ? -11.635 14.445 39.239 1.00 83.00 929 SER A CA 1
ATOM 7670 C C . SER A 1 929 ? -11.164 15.873 38.903 1.00 83.00 929 SER A C 1
ATOM 7672 O O . SER A 1 929 ? -11.543 16.828 39.599 1.00 83.00 929 SER A O 1
ATOM 7674 N N . PRO A 1 930 ? -10.379 16.065 37.823 1.00 70.50 930 PRO A N 1
ATOM 7675 C CA . PRO A 1 930 ? -9.901 17.387 37.426 1.00 70.50 930 PRO A CA 1
ATOM 7676 C C . PRO A 1 930 ? -11.048 18.303 36.989 1.00 70.50 930 PRO A C 1
ATOM 7678 O O . PRO A 1 930 ? -10.969 19.503 37.238 1.00 70.50 930 PRO A O 1
ATOM 7681 N N . GLN A 1 931 ? -12.135 17.745 36.448 1.00 68.88 931 GLN A N 1
ATOM 7682 C CA . GLN A 1 931 ? -13.326 18.470 36.001 1.00 68.88 931 GLN A CA 1
ATOM 7683 C C . GLN A 1 931 ? -14.593 17.971 36.702 1.00 68.88 931 GLN A C 1
ATOM 7685 O O . GLN A 1 931 ? -14.632 16.863 37.245 1.00 68.88 931 GLN A O 1
ATOM 7690 N N . ASP A 1 932 ? -15.635 18.799 36.716 1.00 69.38 932 ASP A N 1
ATOM 7691 C CA . ASP A 1 932 ? -16.947 18.410 37.232 1.00 69.38 932 ASP A CA 1
ATOM 7692 C C . ASP A 1 932 ? -17.742 17.629 36.166 1.00 69.38 932 ASP A C 1
ATOM 7694 O O . ASP A 1 932 ? -17.936 18.117 35.056 1.00 69.38 932 ASP A O 1
ATOM 7698 N N . GLY A 1 933 ? -18.194 16.410 36.480 1.00 67.81 933 GLY A N 1
ATOM 7699 C CA . GLY A 1 933 ? -18.761 15.487 35.488 1.00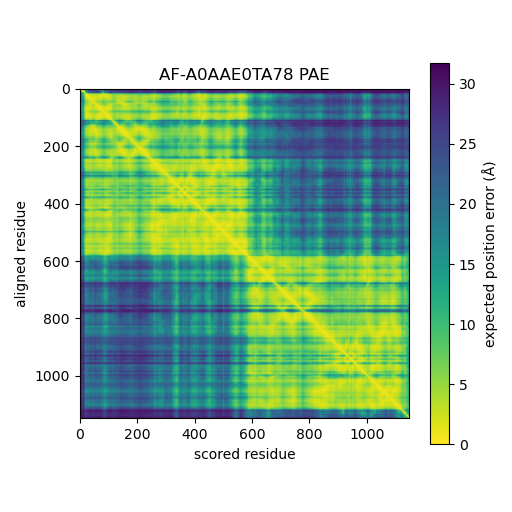 67.81 933 GLY A CA 1
ATOM 7700 C C . GLY A 1 933 ? -19.537 14.298 36.074 1.00 67.81 933 GLY A C 1
ATOM 7701 O O . GLY A 1 933 ? -20.470 14.468 36.863 1.00 67.81 933 GLY A O 1
ATOM 7702 N N . VAL A 1 934 ? -19.213 13.076 35.637 1.00 70.44 934 VAL A N 1
ATOM 7703 C CA . VAL A 1 934 ? -19.751 11.813 36.196 1.00 70.44 934 VAL A CA 1
ATOM 7704 C C . VAL A 1 934 ? -19.318 11.617 37.660 1.00 70.44 934 VAL A C 1
ATOM 7706 O O . VAL A 1 934 ? -18.450 12.338 38.144 1.00 70.44 934 VAL A O 1
ATOM 7709 N N . GLY A 1 935 ? -19.964 10.703 38.394 1.00 73.50 935 GLY A N 1
ATOM 7710 C CA . GLY A 1 935 ? -19.662 10.460 39.816 1.00 73.50 935 GLY A CA 1
ATOM 7711 C C . GLY A 1 935 ? -18.275 9.845 40.051 1.00 73.50 935 GLY A C 1
ATOM 7712 O O . GLY A 1 935 ? -17.593 10.198 41.013 1.00 73.50 935 GLY A O 1
ATOM 7713 N N . GLY A 1 936 ? -17.830 8.994 39.128 1.00 84.31 936 GLY A N 1
ATOM 7714 C CA . GLY A 1 936 ? -16.528 8.342 39.126 1.00 84.31 936 GLY A CA 1
ATOM 7715 C C . GLY A 1 936 ? -16.106 7.965 37.704 1.00 84.31 936 GLY A C 1
ATOM 7716 O O . GLY A 1 936 ? -16.964 7.901 36.826 1.00 84.31 936 GLY A O 1
ATOM 7717 N N . GLN A 1 937 ? -14.803 7.796 37.476 1.00 87.12 937 GLN A N 1
ATOM 7718 C CA . GLN A 1 937 ? -14.257 7.268 36.223 1.00 87.12 937 GLN A CA 1
ATOM 7719 C C . GLN A 1 937 ? -12.904 6.590 36.458 1.00 87.12 937 GLN A C 1
ATOM 7721 O O . GLN A 1 937 ? -12.016 7.166 37.093 1.00 87.12 937 GLN A O 1
ATOM 7726 N N . TYR A 1 938 ? -12.711 5.410 35.881 1.00 90.25 938 TYR A N 1
ATOM 7727 C CA . TYR A 1 938 ? -11.419 4.744 35.794 1.00 90.25 938 TYR A CA 1
ATOM 7728 C C . TYR A 1 938 ? -10.636 5.119 34.524 1.00 90.25 938 TYR A C 1
ATOM 7730 O O . TYR A 1 938 ? -11.185 5.188 33.425 1.00 90.25 938 TYR A O 1
ATOM 7738 N N . LYS A 1 939 ? -9.325 5.341 34.673 1.00 86.00 939 LYS A N 1
ATOM 7739 C CA . LYS A 1 939 ? -8.352 5.421 33.574 1.00 86.00 939 LYS A CA 1
ATOM 7740 C C . LYS A 1 939 ? -7.299 4.328 33.744 1.00 86.00 939 LYS A C 1
ATOM 7742 O O . LYS A 1 939 ? -6.709 4.208 34.819 1.00 86.00 939 LYS A O 1
ATOM 7747 N N . SER A 1 940 ? -7.045 3.567 32.681 1.00 83.81 940 SER A N 1
ATOM 7748 C CA . SER A 1 940 ? -6.115 2.435 32.715 1.00 83.81 940 SER A CA 1
ATOM 7749 C C . SER A 1 940 ? -4.641 2.850 32.852 1.00 83.81 940 SER A C 1
ATOM 7751 O O . SER A 1 940 ? -4.229 3.930 32.416 1.00 83.81 940 SER A O 1
ATOM 7753 N N . GLY A 1 941 ? -3.851 1.984 33.491 1.00 82.12 941 GLY A N 1
ATOM 7754 C CA . GLY A 1 941 ? -2.408 2.153 33.687 1.00 82.12 941 GLY A CA 1
ATOM 7755 C C . GLY A 1 941 ? -1.583 1.767 32.455 1.00 82.12 941 GLY A C 1
ATOM 7756 O O . GLY A 1 941 ? -2.118 1.600 31.360 1.00 82.12 941 GLY A O 1
ATOM 7757 N N . SER A 1 942 ? -0.266 1.652 32.616 1.00 79.94 942 SER A N 1
ATOM 7758 C CA . SER A 1 942 ? 0.628 1.054 31.613 1.00 79.94 942 SER A CA 1
ATOM 7759 C C . SER A 1 942 ? 0.899 -0.424 31.921 1.00 79.94 942 SER A C 1
ATOM 7761 O O . SER A 1 942 ? 0.845 -0.844 33.077 1.00 79.94 942 SER A O 1
ATOM 7763 N N . GLU A 1 943 ? 1.210 -1.216 30.887 1.00 80.06 943 GLU A N 1
ATOM 7764 C CA . GLU A 1 943 ? 1.526 -2.653 31.014 1.00 80.06 943 GLU A CA 1
ATOM 7765 C C . GLU A 1 943 ? 2.742 -2.911 31.923 1.00 80.06 943 GLU A C 1
ATOM 7767 O O . GLU A 1 943 ? 2.764 -3.885 32.670 1.00 80.06 943 GLU A O 1
ATOM 7772 N N . ASP A 1 944 ? 3.723 -2.006 31.917 1.00 78.69 944 ASP A N 1
ATOM 7773 C CA . ASP A 1 944 ? 4.936 -2.073 32.744 1.00 78.69 944 ASP A CA 1
ATOM 7774 C C . ASP A 1 944 ? 4.746 -1.555 34.186 1.00 78.69 944 ASP A C 1
ATOM 7776 O O . ASP A 1 944 ? 5.681 -1.581 34.989 1.00 78.69 944 ASP A O 1
ATOM 7780 N N . GLY A 1 945 ? 3.552 -1.059 34.526 1.00 80.44 945 GLY A N 1
ATOM 7781 C CA . GLY A 1 945 ? 3.224 -0.517 35.844 1.00 80.44 945 GLY A CA 1
ATOM 7782 C C . GLY A 1 945 ? 3.850 0.843 36.176 1.00 80.44 945 GLY A C 1
ATOM 7783 O O . GLY A 1 945 ? 3.650 1.331 37.290 1.00 80.44 945 GLY A O 1
ATOM 7784 N N . THR A 1 946 ? 4.569 1.488 35.249 1.00 79.56 946 THR A N 1
ATOM 7785 C CA . THR A 1 946 ? 5.158 2.825 35.468 1.00 79.56 946 THR A CA 1
ATOM 7786 C C . THR A 1 946 ? 4.093 3.913 35.622 1.00 79.56 946 THR A C 1
ATOM 7788 O O . THR A 1 946 ? 4.269 4.850 36.406 1.00 79.56 946 THR A O 1
ATOM 7791 N N . ARG A 1 947 ? 2.950 3.763 34.940 1.00 84.88 947 ARG A N 1
ATOM 7792 C CA . ARG A 1 947 ? 1.742 4.570 35.128 1.00 84.88 947 ARG A CA 1
ATOM 7793 C C . ARG A 1 947 ? 0.671 3.733 35.840 1.00 84.88 947 ARG A C 1
ATOM 7795 O O . ARG A 1 947 ? 0.216 2.736 35.277 1.00 84.88 947 ARG A O 1
ATOM 7802 N N . PRO A 1 948 ? 0.211 4.132 37.038 1.00 90.25 948 PRO A N 1
ATOM 7803 C CA . PRO A 1 948 ? -0.855 3.414 37.723 1.00 90.25 948 PRO A CA 1
ATOM 7804 C C . PRO A 1 948 ? -2.202 3.609 37.032 1.00 90.25 948 PRO A C 1
ATOM 7806 O O . PRO A 1 948 ? -2.452 4.655 36.430 1.00 90.25 948 PRO A O 1
ATOM 7809 N N . GLY A 1 949 ? -3.094 2.633 37.195 1.00 90.75 949 GLY A N 1
ATOM 7810 C CA . GLY A 1 949 ? -4.517 2.851 36.966 1.00 90.75 949 GLY A CA 1
ATOM 7811 C C . GLY A 1 949 ? -5.043 3.890 37.957 1.00 90.75 949 GLY A C 1
ATOM 7812 O O . GLY A 1 949 ? -4.646 3.909 39.127 1.00 90.75 949 GLY A O 1
ATOM 7813 N N . ILE A 1 950 ? -5.915 4.787 37.504 1.00 92.62 950 ILE A N 1
ATOM 7814 C CA . ILE A 1 950 ? -6.427 5.884 38.328 1.00 92.62 950 ILE A CA 1
ATOM 7815 C C . ILE A 1 950 ? -7.946 5.831 38.365 1.00 92.62 950 ILE A C 1
ATOM 7817 O O . ILE A 1 950 ? -8.603 5.967 37.338 1.00 92.62 950 ILE A O 1
ATOM 7821 N N . PHE A 1 951 ? -8.498 5.723 39.569 1.00 95.12 951 PHE A N 1
ATOM 7822 C CA . PHE A 1 951 ? -9.898 6.012 39.830 1.00 95.12 951 PHE A CA 1
ATOM 7823 C C . PHE A 1 951 ? -10.061 7.492 40.192 1.00 95.12 951 PHE A C 1
ATOM 7825 O O . PHE A 1 951 ? -9.626 7.941 41.258 1.00 95.12 951 PHE A O 1
ATOM 7832 N N . TYR A 1 952 ? -10.685 8.255 39.298 1.00 91.62 952 TYR A N 1
ATOM 7833 C CA . TYR A 1 952 ? -11.081 9.638 39.526 1.00 91.62 952 TYR A CA 1
ATOM 7834 C C . TYR A 1 952 ? -12.469 9.686 40.161 1.00 91.62 952 TYR A C 1
ATOM 7836 O O . TYR A 1 952 ? -13.471 9.448 39.494 1.00 91.62 952 TYR A O 1
ATOM 7844 N N . ALA A 1 953 ? -12.540 10.039 41.442 1.00 91.06 953 ALA A N 1
ATOM 7845 C CA . ALA A 1 953 ? -13.801 10.296 42.129 1.00 91.06 953 ALA A CA 1
ATOM 7846 C C . ALA A 1 953 ? -14.175 11.782 42.016 1.00 91.06 953 ALA A C 1
ATOM 7848 O O . ALA A 1 953 ? -13.357 12.668 42.297 1.00 91.06 953 ALA A O 1
ATOM 7849 N N . ASN A 1 954 ? -15.416 12.085 41.632 1.00 86.69 954 ASN A N 1
ATOM 7850 C CA . ASN A 1 954 ? -15.876 13.468 41.556 1.00 86.69 954 ASN A CA 1
ATOM 7851 C C . ASN A 1 954 ? -16.319 13.970 42.932 1.00 86.69 954 ASN A C 1
ATOM 7853 O O . ASN A 1 954 ? -17.424 13.702 43.393 1.00 86.69 954 ASN A O 1
ATOM 7857 N N . VAL A 1 955 ? -15.460 14.764 43.564 1.00 88.56 955 VAL A N 1
ATOM 7858 C CA . VAL A 1 955 ? -15.710 15.397 44.867 1.00 88.56 955 VAL A CA 1
ATOM 7859 C C . VAL A 1 955 ? -16.020 16.896 44.759 1.00 88.56 955 VAL A C 1
ATOM 7861 O O . VAL A 1 955 ? -16.082 17.590 45.771 1.00 88.56 955 VAL A O 1
ATOM 7864 N N . ARG A 1 956 ? -16.245 17.411 43.540 1.00 80.44 956 ARG A N 1
ATOM 7865 C CA . ARG A 1 956 ? -16.516 18.838 43.279 1.00 80.44 956 ARG A CA 1
ATOM 7866 C C . ARG A 1 956 ? -17.946 19.260 43.620 1.00 80.44 956 ARG A C 1
ATOM 7868 O O . ARG A 1 956 ? -18.197 20.451 43.782 1.00 80.44 956 ARG A O 1
ATOM 7875 N N . ARG A 1 957 ? -18.868 18.301 43.770 1.00 77.94 957 ARG A N 1
ATOM 7876 C CA . ARG A 1 957 ? -20.256 18.523 44.208 1.00 77.94 957 ARG A CA 1
ATOM 7877 C C . ARG A 1 957 ? -20.474 17.917 45.604 1.00 77.94 957 ARG A C 1
ATOM 7879 O O . ARG A 1 957 ? -20.752 16.719 45.706 1.00 77.94 957 ARG A O 1
ATOM 7886 N N . PRO A 1 958 ? -20.332 18.701 46.692 1.00 73.06 958 PRO A N 1
ATOM 7887 C CA . PRO A 1 958 ? -20.464 18.189 48.056 1.00 73.06 958 PRO A CA 1
ATOM 7888 C C . PRO A 1 958 ? -21.818 17.507 48.290 1.00 73.06 958 PRO A C 1
ATOM 7890 O O . PRO A 1 958 ? -22.862 18.104 48.041 1.00 73.06 958 PRO A O 1
ATOM 7893 N N . GLY A 1 959 ? -21.806 16.274 48.805 1.00 72.38 959 GLY A N 1
ATOM 7894 C CA . GLY A 1 959 ? -23.018 15.481 49.039 1.00 72.38 959 GLY A CA 1
ATOM 7895 C C . GLY A 1 959 ? -23.516 14.658 47.842 1.00 72.38 959 GLY A C 1
ATOM 7896 O O . GLY A 1 959 ? -24.417 13.850 48.028 1.00 72.38 959 GLY A O 1
ATOM 7897 N N . ASN A 1 960 ? -22.914 14.770 46.652 1.00 73.19 960 ASN A N 1
ATOM 7898 C CA . ASN A 1 960 ? -23.322 13.966 45.487 1.00 73.19 960 ASN A CA 1
ATOM 7899 C C . ASN A 1 960 ? -22.753 12.537 45.465 1.00 73.19 960 ASN A C 1
ATOM 7901 O O . ASN A 1 960 ? -23.096 11.776 44.567 1.00 73.19 960 ASN A O 1
ATOM 7905 N N . ASN A 1 961 ? -21.923 12.162 46.443 1.00 77.00 961 ASN A N 1
ATOM 7906 C CA . ASN A 1 961 ? -21.483 10.782 46.666 1.00 77.00 961 ASN A CA 1
ATOM 7907 C C . ASN A 1 961 ? -22.111 10.264 47.962 1.00 77.00 961 ASN A C 1
ATOM 7909 O O . ASN A 1 961 ? -21.456 10.281 49.012 1.00 77.00 961 ASN A O 1
ATOM 7913 N N . PRO A 1 962 ? -23.396 9.877 47.948 1.00 86.50 962 PRO A N 1
ATOM 7914 C CA . PRO A 1 962 ? -24.015 9.355 49.145 1.00 86.50 962 PRO A CA 1
ATOM 7915 C C . PRO A 1 962 ? -23.358 8.028 49.528 1.00 86.50 962 PRO A C 1
ATOM 7917 O O . PRO A 1 962 ? -23.102 7.166 48.685 1.00 86.50 962 PRO A O 1
ATOM 7920 N N . THR A 1 963 ? -23.101 7.856 50.820 1.00 89.94 963 THR A N 1
ATOM 7921 C CA . THR A 1 963 ? -22.331 6.728 51.364 1.00 89.94 963 THR A CA 1
ATOM 7922 C C . THR A 1 963 ? -22.882 5.355 50.990 1.00 89.94 963 THR A C 1
ATOM 7924 O O . THR A 1 963 ? -22.088 4.428 50.850 1.00 89.94 963 THR A O 1
ATOM 7927 N N . PHE A 1 964 ? -24.197 5.230 50.786 1.00 89.06 964 PHE A N 1
ATOM 7928 C CA . PHE A 1 964 ? -24.839 3.986 50.360 1.00 89.06 964 PHE A CA 1
ATOM 7929 C C . PHE A 1 964 ? -24.445 3.558 48.934 1.00 89.06 964 PHE A C 1
ATOM 7931 O O . PHE A 1 964 ? -24.422 2.370 48.649 1.00 89.06 964 PHE A O 1
ATOM 7938 N N . SER A 1 965 ? -24.071 4.494 48.053 1.00 89.25 965 SER A N 1
ATOM 7939 C CA . SER A 1 965 ? -23.680 4.219 46.654 1.00 89.25 965 SER A CA 1
ATOM 7940 C C . SER A 1 965 ? -22.171 4.014 46.450 1.00 89.25 965 SER A C 1
ATOM 7942 O O . SER A 1 965 ? -21.728 3.578 45.390 1.00 89.25 965 SER A O 1
ATOM 7944 N N . MET A 1 966 ? -21.348 4.328 47.458 1.00 93.19 966 MET A N 1
ATOM 7945 C CA . MET A 1 966 ? -19.888 4.325 47.296 1.00 93.19 966 MET A CA 1
ATOM 7946 C C . MET A 1 966 ? -19.311 2.917 47.107 1.00 93.19 966 MET A C 1
ATOM 7948 O O . MET A 1 966 ? -18.288 2.772 46.447 1.00 93.19 966 MET A O 1
ATOM 7952 N N . VAL A 1 967 ? -19.936 1.884 47.683 1.00 95.75 967 VAL A N 1
ATOM 7953 C CA . VAL A 1 967 ? -19.445 0.498 47.576 1.00 95.75 967 VAL A CA 1
ATOM 7954 C C . VAL A 1 967 ? -19.639 -0.051 46.168 1.00 95.75 967 VAL A C 1
ATOM 7956 O O . VAL A 1 967 ? -18.692 -0.585 45.595 1.00 95.75 967 VAL A O 1
ATOM 7959 N N . SER A 1 968 ? -20.830 0.122 45.593 1.00 94.75 968 SER A N 1
ATOM 7960 C CA . SER A 1 968 ? -21.108 -0.295 44.219 1.00 94.75 968 SER A CA 1
ATOM 7961 C C . SER A 1 968 ? -20.233 0.462 43.216 1.00 94.75 968 SER A C 1
ATOM 7963 O O . SER A 1 968 ? -19.619 -0.165 42.360 1.00 94.75 968 SER A O 1
ATOM 7965 N N . LEU A 1 969 ? -20.056 1.779 43.384 1.00 93.88 969 LEU A N 1
ATOM 7966 C CA . LEU A 1 969 ? -19.154 2.554 42.525 1.00 93.88 969 LEU A CA 1
ATOM 7967 C C . LEU A 1 969 ? -17.689 2.087 42.626 1.00 93.88 969 LEU A C 1
ATOM 7969 O O . LEU A 1 969 ? -17.011 1.980 41.607 1.00 93.88 969 LEU A O 1
ATOM 7973 N N . SER A 1 970 ? -17.201 1.759 43.829 1.00 96.19 970 SER A N 1
ATOM 7974 C CA . SER A 1 970 ? -15.858 1.186 44.003 1.00 96.19 970 SER A CA 1
ATOM 7975 C C . SER A 1 970 ? -15.704 -0.155 43.284 1.00 96.19 970 SER A C 1
ATOM 7977 O O . SER A 1 970 ? -14.694 -0.362 42.613 1.00 96.19 970 SER A O 1
ATOM 7979 N N . LEU A 1 971 ? -16.688 -1.053 43.401 1.00 96.12 971 LEU A N 1
ATOM 7980 C CA . LEU A 1 971 ? -16.677 -2.351 42.715 1.00 96.12 971 LEU A CA 1
ATOM 7981 C C . LEU A 1 971 ? -16.656 -2.187 41.189 1.00 96.12 971 LEU A C 1
ATOM 7983 O O . LEU A 1 971 ? -15.920 -2.911 40.521 1.00 96.12 971 LEU A O 1
ATOM 7987 N N . HIS A 1 972 ? -17.416 -1.220 40.666 1.00 95.50 972 HIS A N 1
ATOM 7988 C CA . HIS A 1 972 ? -17.538 -0.912 39.240 1.00 95.50 972 HIS A CA 1
ATOM 7989 C C . HIS A 1 972 ? -16.236 -0.358 38.643 1.00 95.50 972 HIS A C 1
ATOM 7991 O O . HIS A 1 972 ? -15.677 -0.920 37.704 1.00 95.50 972 HIS A O 1
ATOM 7997 N N . GLU A 1 973 ? -15.719 0.730 39.216 1.00 95.06 973 GLU A N 1
ATOM 7998 C CA . GLU A 1 973 ? -14.594 1.481 38.646 1.00 95.06 973 GLU A CA 1
ATOM 7999 C C . GLU A 1 973 ? -13.238 0.834 38.939 1.00 95.06 973 GLU A C 1
ATOM 8001 O O . GLU A 1 973 ? -12.255 1.078 38.245 1.00 95.06 973 GLU A O 1
ATOM 8006 N N . THR A 1 974 ? -13.147 0.014 39.989 1.00 95.00 974 THR A N 1
ATOM 8007 C CA . THR A 1 974 ? -11.863 -0.529 40.442 1.00 95.00 974 THR A CA 1
ATOM 8008 C C . THR A 1 974 ? -11.832 -2.050 40.391 1.00 95.00 974 THR A C 1
ATOM 8010 O O . THR A 1 974 ? -11.782 -2.638 39.313 1.00 95.00 974 THR A O 1
ATOM 8013 N N . VAL A 1 975 ? -11.811 -2.707 41.543 1.00 91.50 975 VAL A N 1
ATOM 8014 C CA . VAL A 1 975 ? -11.761 -4.155 41.680 1.00 91.50 975 VAL A CA 1
ATOM 8015 C C . VAL A 1 975 ? -13.094 -4.658 42.240 1.00 91.50 975 VAL A C 1
ATOM 8017 O O . VAL A 1 975 ? -13.611 -4.043 43.167 1.00 91.50 975 VAL A O 1
ATOM 8020 N N . PRO A 1 976 ? -13.658 -5.765 41.727 1.00 91.25 976 PRO A N 1
ATOM 8021 C CA . PRO A 1 976 ? -13.193 -6.543 40.583 1.00 91.25 976 PRO A CA 1
ATOM 8022 C C . PRO A 1 976 ? -13.638 -5.998 39.206 1.00 91.25 976 PRO A C 1
ATOM 8024 O O . PRO A 1 976 ? -13.506 -6.729 38.231 1.00 91.25 976 PRO A O 1
ATOM 8027 N N . GLY A 1 977 ? -14.158 -4.768 39.104 1.00 91.62 977 GLY A N 1
ATOM 8028 C CA . GLY A 1 977 ? -14.631 -4.142 37.858 1.00 91.62 977 GLY A CA 1
ATOM 8029 C C . GLY A 1 977 ? -13.531 -3.714 36.871 1.00 91.62 977 GLY A C 1
ATOM 8030 O O . GLY A 1 977 ? -12.687 -4.531 36.490 1.00 91.62 977 GLY A O 1
ATOM 8031 N N . HIS A 1 978 ? -13.567 -2.458 36.402 1.00 91.12 978 HIS A N 1
ATOM 8032 C CA . HIS A 1 978 ? -12.722 -1.977 35.295 1.00 91.12 978 HIS A CA 1
ATOM 8033 C C . HIS A 1 978 ? -11.220 -2.173 35.529 1.00 91.12 978 HIS A C 1
ATOM 8035 O O . HIS A 1 978 ? -10.544 -2.741 34.672 1.00 91.12 978 HIS A O 1
ATOM 8041 N N . HIS A 1 979 ? -10.690 -1.768 36.691 1.00 91.81 979 HIS A N 1
ATOM 8042 C CA . HIS A 1 979 ? -9.257 -1.902 36.967 1.00 91.81 979 HIS A CA 1
ATOM 8043 C C . HIS A 1 979 ? -8.783 -3.349 36.867 1.00 91.81 979 HIS A C 1
ATOM 8045 O O . HIS A 1 979 ? -7.736 -3.608 36.273 1.00 91.81 979 HIS A O 1
ATOM 8051 N N . LEU A 1 980 ? -9.545 -4.298 37.420 1.00 87.62 980 LEU A N 1
ATOM 8052 C CA . LEU A 1 980 ? -9.141 -5.699 37.385 1.00 87.62 980 LEU A CA 1
ATOM 8053 C C . LEU A 1 980 ? -9.196 -6.262 35.958 1.00 87.62 980 LEU A C 1
ATOM 8055 O O . LEU A 1 980 ? -8.232 -6.894 35.527 1.00 87.62 980 LEU A O 1
ATOM 8059 N N . ALA A 1 981 ? -10.283 -6.011 35.220 1.00 83.38 981 ALA A N 1
ATOM 8060 C CA . ALA A 1 981 ? -10.448 -6.496 33.846 1.00 83.38 981 ALA A CA 1
ATOM 8061 C C . ALA A 1 981 ? -9.361 -5.970 32.896 1.00 83.38 981 ALA A C 1
ATOM 8063 O O . ALA A 1 981 ? -8.753 -6.746 32.148 1.00 83.38 981 ALA A O 1
ATOM 8064 N N . ASP A 1 982 ? -9.069 -4.671 32.969 1.00 83.50 982 ASP A N 1
ATOM 8065 C CA . ASP A 1 982 ? -8.015 -4.047 32.173 1.00 83.50 982 ASP A CA 1
ATOM 8066 C C . ASP A 1 982 ? -6.641 -4.597 32.559 1.00 83.50 982 ASP A C 1
ATOM 8068 O O . ASP A 1 982 ? -5.840 -4.944 31.691 1.00 83.50 982 ASP A O 1
ATOM 8072 N N . SER A 1 983 ? -6.383 -4.754 33.861 1.00 84.88 983 SER A N 1
ATOM 8073 C CA . SER A 1 983 ? -5.090 -5.242 34.341 1.00 84.88 983 SER A CA 1
ATOM 8074 C C . SER A 1 983 ? -4.791 -6.659 33.866 1.00 84.88 983 SER A C 1
ATOM 8076 O O . SER A 1 983 ? -3.664 -6.943 33.470 1.00 84.88 983 SER A O 1
ATOM 8078 N N . TYR A 1 984 ? -5.789 -7.547 33.852 1.00 83.12 984 TYR A N 1
ATOM 8079 C CA . TYR A 1 984 ? -5.618 -8.887 33.290 1.00 83.12 984 TYR A CA 1
ATOM 8080 C C . TYR A 1 984 ? -5.358 -8.848 31.786 1.00 83.12 984 TYR A C 1
ATOM 8082 O O . TYR A 1 984 ? -4.521 -9.605 31.301 1.00 83.12 984 TYR A O 1
ATOM 8090 N N . SER A 1 985 ? -6.044 -7.969 31.054 1.00 80.06 985 SER A N 1
ATOM 8091 C CA . SER A 1 985 ? -5.858 -7.829 29.607 1.00 80.06 985 SER A CA 1
ATOM 8092 C C . SER A 1 985 ? -4.438 -7.374 29.261 1.00 80.06 985 SER A C 1
ATOM 8094 O O . SER A 1 985 ? -3.833 -7.934 28.348 1.00 80.06 985 SER A O 1
ATOM 8096 N N . LEU A 1 986 ? -3.891 -6.420 30.023 1.00 80.56 986 LEU A N 1
ATOM 8097 C CA . LEU A 1 986 ? -2.535 -5.900 29.833 1.00 80.56 986 LEU A CA 1
ATOM 8098 C C . LEU A 1 986 ? -1.462 -6.971 30.079 1.00 80.56 986 LEU A C 1
ATOM 8100 O O . LEU A 1 986 ? -0.595 -7.158 29.233 1.00 80.56 986 LEU A O 1
ATOM 8104 N N . VAL A 1 987 ? -1.547 -7.727 31.181 1.00 80.06 987 VAL A N 1
ATOM 8105 C CA . VAL A 1 987 ? -0.501 -8.704 31.560 1.00 80.06 987 VAL A CA 1
ATOM 8106 C C . VAL A 1 987 ? -0.629 -10.077 30.883 1.00 80.06 987 VAL A C 1
ATOM 8108 O O . VAL A 1 987 ? 0.169 -10.975 31.153 1.00 80.06 987 VAL A O 1
ATOM 8111 N N . SER A 1 988 ? -1.648 -10.284 30.045 1.00 78.38 988 SER A N 1
ATOM 8112 C CA . SER A 1 988 ? -1.874 -11.561 29.352 1.00 78.38 988 SER A CA 1
ATOM 8113 C C . SER A 1 988 ? -1.017 -11.697 28.092 1.00 78.38 988 SER A C 1
ATOM 8115 O O . SER A 1 988 ? -0.637 -10.709 27.475 1.00 78.38 988 SER A O 1
ATOM 8117 N N . ASP A 1 989 ? -0.764 -12.927 27.647 1.00 78.62 989 ASP A N 1
ATOM 8118 C CA . ASP A 1 989 ? -0.095 -13.203 26.368 1.00 78.62 989 ASP A CA 1
ATOM 8119 C C . ASP A 1 989 ? -1.128 -13.255 25.227 1.00 78.62 989 ASP A C 1
ATOM 8121 O O . ASP A 1 989 ? -1.554 -14.316 24.771 1.00 78.62 989 ASP A O 1
ATOM 8125 N N . LEU A 1 990 ? -1.653 -12.083 24.864 1.00 79.62 990 LEU A N 1
ATOM 8126 C CA . LEU A 1 990 ? -2.661 -11.913 23.816 1.00 79.62 990 LEU A CA 1
ATOM 8127 C C . LEU A 1 990 ? -2.098 -11.097 22.650 1.00 79.62 990 LEU A C 1
ATOM 8129 O O . LEU A 1 990 ? -1.300 -10.186 22.884 1.00 79.62 990 LEU A O 1
ATOM 8133 N N . PRO A 1 991 ? -2.585 -11.323 21.414 1.00 85.12 991 PRO A N 1
ATOM 8134 C CA . PRO A 1 991 ? -2.287 -10.441 20.293 1.00 85.12 991 PRO A CA 1
ATOM 8135 C C . PRO A 1 991 ? -2.591 -8.973 20.622 1.00 85.12 991 PRO A C 1
ATOM 8137 O O . PRO A 1 991 ? -3.613 -8.666 21.243 1.00 85.12 991 PRO A O 1
ATOM 8140 N N . LEU A 1 992 ? -1.738 -8.055 20.159 1.00 86.94 992 LEU A N 1
ATOM 8141 C CA . LEU A 1 992 ? -1.794 -6.633 20.531 1.00 86.94 992 LEU A CA 1
ATOM 8142 C C . LEU A 1 992 ? -3.147 -5.972 20.225 1.00 86.94 992 LEU A C 1
ATOM 8144 O O . LEU A 1 992 ? -3.646 -5.202 21.042 1.00 86.94 992 LEU A O 1
ATOM 8148 N N . PHE A 1 993 ? -3.803 -6.335 19.116 1.00 86.44 993 PHE A N 1
ATOM 8149 C CA . PHE A 1 993 ? -5.136 -5.808 18.781 1.00 86.44 993 PHE A CA 1
ATOM 8150 C C . PHE A 1 993 ? -6.236 -6.205 19.784 1.00 86.44 993 PHE A C 1
ATOM 8152 O O . PHE A 1 993 ? -7.283 -5.564 19.820 1.00 86.44 993 PHE A O 1
ATOM 8159 N N . ARG A 1 994 ? -6.025 -7.272 20.573 1.00 83.69 994 ARG A N 1
ATOM 8160 C CA . ARG A 1 994 ? -6.929 -7.695 21.657 1.00 83.69 994 ARG A CA 1
ATOM 8161 C C . ARG A 1 994 ? -6.573 -7.049 22.986 1.00 83.69 994 ARG A C 1
ATOM 8163 O O . ARG A 1 994 ? -7.477 -6.826 23.787 1.00 83.69 994 ARG A O 1
ATOM 8170 N N . LYS A 1 995 ? -5.286 -6.774 23.228 1.00 81.19 995 LYS A N 1
ATOM 8171 C CA . LYS A 1 995 ? -4.833 -6.036 24.416 1.00 81.19 995 LYS A CA 1
ATOM 8172 C C . LYS A 1 995 ? -5.295 -4.585 24.371 1.00 81.19 995 LYS A C 1
ATOM 8174 O O . LYS A 1 995 ? -5.758 -4.054 25.374 1.00 81.19 995 LYS A O 1
ATOM 8179 N N . HIS A 1 996 ? -5.168 -3.955 23.206 1.00 80.50 996 HIS A N 1
ATOM 8180 C CA . HIS A 1 996 ? -5.391 -2.528 23.038 1.00 80.50 996 HIS A CA 1
ATOM 8181 C C . HIS A 1 996 ? -6.618 -2.276 22.170 1.00 80.50 996 HIS A C 1
ATOM 8183 O O . HIS A 1 996 ? -6.661 -2.628 20.991 1.00 80.50 996 HIS A O 1
ATOM 8189 N N . MET A 1 997 ? -7.605 -1.600 22.749 1.00 73.19 997 MET A N 1
ATOM 8190 C CA . MET A 1 997 ? -8.805 -1.158 22.050 1.00 73.19 997 MET A CA 1
ATOM 8191 C C . MET A 1 997 ? -8.896 0.363 22.095 1.00 73.19 997 MET A C 1
ATOM 8193 O O . MET A 1 997 ? -8.562 0.980 23.104 1.00 73.19 997 MET A O 1
ATOM 8197 N N . ASN A 1 998 ? -9.368 0.970 21.009 1.00 73.31 998 ASN A N 1
ATOM 8198 C CA . ASN A 1 998 ? -9.691 2.391 20.996 1.00 73.31 998 ASN A CA 1
ATOM 8199 C C . ASN A 1 998 ? -11.099 2.603 21.573 1.00 73.31 998 ASN A C 1
ATOM 8201 O O . ASN A 1 998 ? -12.062 1.996 21.100 1.00 73.31 998 ASN A O 1
ATOM 8205 N N . TRP A 1 999 ? -11.217 3.473 22.574 1.00 69.06 999 TRP A N 1
ATOM 8206 C CA . TRP A 1 999 ? -12.451 3.800 23.297 1.00 69.06 999 TRP A CA 1
ATOM 8207 C C . TRP A 1 999 ? -13.319 4.834 22.550 1.00 69.06 999 TRP A C 1
ATOM 8209 O O . TRP A 1 999 ? -13.941 5.702 23.155 1.00 69.06 999 TRP A O 1
ATOM 8219 N N . ARG A 1 1000 ? -13.373 4.765 21.216 1.00 71.12 1000 ARG A N 1
ATOM 8220 C CA . ARG A 1 1000 ? -14.152 5.698 20.388 1.00 71.12 1000 ARG A CA 1
ATOM 8221 C C . ARG A 1 1000 ? -15.619 5.264 20.331 1.00 71.12 1000 ARG A C 1
ATOM 8223 O O . ARG A 1 1000 ? -15.988 4.447 19.493 1.00 71.12 1000 ARG A O 1
ATOM 8230 N N . VAL A 1 1001 ? -16.460 5.807 21.214 1.00 66.94 1001 VAL A N 1
ATOM 8231 C CA . VAL A 1 1001 ? -17.873 5.394 21.363 1.00 66.94 1001 VAL A CA 1
ATOM 8232 C C . VAL A 1 1001 ? -18.858 6.137 20.450 1.00 66.94 1001 VAL A C 1
ATOM 8234 O O . VAL A 1 1001 ? -19.916 5.599 20.137 1.00 66.94 1001 VAL A O 1
ATOM 8237 N N . PHE A 1 1002 ? -18.525 7.343 19.986 1.00 68.94 1002 PHE A N 1
ATOM 8238 C CA . PHE A 1 1002 ? -19.461 8.224 19.269 1.00 68.94 1002 PHE A CA 1
ATOM 8239 C C . PHE A 1 1002 ? -19.599 7.942 17.767 1.00 68.94 1002 PHE A C 1
ATOM 8241 O O . PHE A 1 1002 ? -20.537 8.407 17.129 1.00 68.94 1002 PHE A O 1
ATOM 8248 N N . SER A 1 1003 ? -18.682 7.175 17.179 1.00 74.19 1003 SER A N 1
ATOM 8249 C CA . SER A 1 1003 ? -18.658 6.913 15.735 1.00 74.19 1003 SER A CA 1
ATOM 8250 C C . SER A 1 1003 ? -19.409 5.635 15.336 1.00 74.19 1003 SER A C 1
ATOM 8252 O O . SER A 1 1003 ? -19.179 5.090 14.255 1.00 74.19 1003 SER A O 1
ATOM 8254 N N . ALA A 1 1004 ? -20.281 5.118 16.204 1.00 80.12 1004 ALA A N 1
ATOM 8255 C CA . ALA A 1 1004 ? -21.089 3.939 15.924 1.00 80.12 1004 ALA A CA 1
ATOM 8256 C C . ALA A 1 1004 ? -22.179 4.238 14.870 1.00 80.12 1004 ALA A C 1
ATOM 8258 O O . ALA A 1 1004 ? -22.782 5.313 14.895 1.00 80.12 1004 ALA A O 1
ATOM 8259 N N . PRO A 1 1005 ? -22.489 3.298 13.961 1.00 84.69 1005 PRO A N 1
ATOM 8260 C CA . PRO A 1 1005 ? -21.886 1.972 13.801 1.00 84.69 1005 PRO A CA 1
ATOM 8261 C C . PRO A 1 1005 ? -20.724 1.954 12.787 1.00 84.69 1005 PRO A C 1
ATOM 8263 O O . PRO A 1 1005 ? -20.409 0.903 12.242 1.00 84.69 1005 PRO A O 1
ATOM 8266 N N . PHE A 1 1006 ? -20.136 3.109 12.472 1.00 81.62 1006 PHE A N 1
ATOM 8267 C CA . PHE A 1 1006 ? -19.237 3.305 11.336 1.00 81.62 1006 PHE A CA 1
ATOM 8268 C C . PHE A 1 1006 ? -17.757 2.998 11.629 1.00 81.62 1006 PHE A C 1
ATOM 8270 O O . PHE A 1 1006 ? -17.024 2.605 10.726 1.00 81.62 1006 PHE A O 1
ATOM 8277 N N . PHE A 1 1007 ? -17.297 3.166 12.869 1.00 83.75 1007 PHE A N 1
ATOM 8278 C CA . PHE A 1 1007 ? -15.886 2.971 13.228 1.00 83.75 1007 PHE A CA 1
ATOM 8279 C C . PHE A 1 1007 ? -15.579 1.555 13.739 1.00 83.75 1007 PHE A C 1
ATOM 8281 O O . PHE A 1 1007 ? -16.484 0.731 13.887 1.00 83.75 1007 PHE A O 1
ATOM 8288 N N . PHE A 1 1008 ? -14.300 1.233 13.975 1.00 86.88 1008 PHE A N 1
ATOM 8289 C CA . PHE A 1 1008 ? -13.919 -0.063 14.549 1.00 86.88 1008 PHE A CA 1
ATOM 8290 C C . PHE A 1 1008 ? -14.612 -0.267 15.902 1.00 86.88 1008 PHE A C 1
ATOM 8292 O O . PHE A 1 1008 ? -14.546 0.637 16.738 1.00 86.88 1008 PHE A O 1
ATOM 8299 N N . PRO A 1 1009 ? -15.271 -1.419 16.134 1.00 82.06 1009 PRO A N 1
ATOM 8300 C CA . PRO A 1 1009 ? -16.089 -1.614 17.320 1.00 82.06 1009 PRO A CA 1
ATOM 8301 C C . PRO A 1 1009 ? -15.298 -1.537 18.619 1.00 82.06 1009 PRO A C 1
ATOM 8303 O O . PRO A 1 1009 ? -14.256 -2.174 18.779 1.00 82.06 1009 PRO A O 1
ATOM 8306 N N . PHE A 1 1010 ? -15.870 -0.801 19.569 1.00 77.00 1010 PHE A N 1
ATOM 8307 C CA . PHE A 1 1010 ? -15.563 -0.916 20.984 1.00 77.00 1010 PHE A CA 1
ATOM 8308 C C . PHE A 1 1010 ? -16.603 -1.842 21.626 1.00 77.00 1010 PHE A C 1
ATOM 8310 O O . PHE A 1 1010 ? -17.806 -1.589 21.541 1.00 77.00 1010 PHE A O 1
ATOM 8317 N N . PHE A 1 1011 ? -16.148 -2.917 22.271 1.00 79.38 1011 PHE A N 1
ATOM 8318 C CA . PHE A 1 1011 ? -16.994 -3.916 22.931 1.00 79.38 1011 PHE A CA 1
ATOM 8319 C C . PHE A 1 1011 ? -17.569 -3.381 24.254 1.00 79.38 1011 PHE A C 1
ATOM 8321 O O . PHE A 1 1011 ? -17.293 -3.894 25.336 1.00 79.38 1011 PHE A O 1
ATOM 8328 N N . ASN A 1 1012 ? -18.398 -2.342 24.151 1.00 84.00 1012 ASN A N 1
ATOM 8329 C CA . ASN A 1 1012 ? -19.004 -1.622 25.268 1.00 84.00 1012 ASN A CA 1
ATOM 8330 C C . ASN A 1 1012 ? -19.773 -2.553 26.215 1.00 84.00 1012 ASN A C 1
ATOM 8332 O O . ASN A 1 1012 ? -19.613 -2.457 27.424 1.00 84.00 1012 ASN A O 1
ATOM 8336 N N . SER A 1 1013 ? -20.554 -3.504 25.684 1.00 87.75 1013 SER A N 1
ATOM 8337 C CA . SER A 1 1013 ? -21.247 -4.487 26.538 1.00 87.75 1013 SER A CA 1
ATOM 8338 C C . SER A 1 1013 ? -20.322 -5.374 27.350 1.00 87.75 1013 SER A C 1
ATOM 8340 O O . SER A 1 1013 ? -20.696 -5.787 28.440 1.00 87.75 1013 SER A O 1
ATOM 8342 N N . TYR A 1 1014 ? -19.129 -5.683 26.848 1.00 80.44 1014 TYR A N 1
ATOM 8343 C CA . TYR A 1 1014 ? -18.178 -6.444 27.641 1.00 80.44 1014 TYR A CA 1
ATOM 8344 C C . TYR A 1 1014 ? -17.665 -5.597 28.809 1.00 80.44 1014 TYR A C 1
ATOM 8346 O O . TYR A 1 1014 ? -17.817 -5.996 29.962 1.00 80.44 1014 TYR A O 1
ATOM 8354 N N . VAL A 1 1015 ? -17.104 -4.425 28.504 1.00 83.62 1015 VAL A N 1
ATOM 8355 C CA . VAL A 1 1015 ? -16.440 -3.562 29.491 1.00 83.62 1015 VAL A CA 1
ATOM 8356 C C . VAL A 1 1015 ? -17.419 -3.116 30.576 1.00 83.62 1015 VAL A C 1
ATOM 8358 O O . VAL A 1 1015 ? -17.173 -3.318 31.764 1.00 83.62 1015 VAL A O 1
ATOM 8361 N N . GLU A 1 1016 ? -18.566 -2.582 30.164 1.00 89.50 1016 GLU A N 1
ATOM 8362 C CA . GLU A 1 1016 ? -19.571 -2.040 31.077 1.00 89.50 1016 GLU A CA 1
ATOM 8363 C C . GLU A 1 1016 ? -20.409 -3.136 31.743 1.00 89.50 1016 GLU A C 1
ATOM 8365 O O . GLU A 1 1016 ? -20.793 -3.029 32.909 1.00 89.50 1016 GLU A O 1
ATOM 8370 N N . GLY A 1 1017 ? -20.676 -4.229 31.021 1.00 91.69 1017 GLY A N 1
ATOM 8371 C CA . GLY A 1 1017 ? -21.388 -5.378 31.570 1.00 91.69 1017 GLY A CA 1
ATOM 8372 C C . GLY A 1 1017 ? -20.584 -6.123 32.627 1.00 91.69 1017 GLY A C 1
ATOM 8373 O O . GLY A 1 1017 ? -21.165 -6.586 33.606 1.00 91.69 1017 GLY A O 1
ATOM 8374 N N . TRP A 1 1018 ? -19.259 -6.212 32.468 1.00 89.06 1018 TRP A N 1
ATOM 8375 C CA . TRP A 1 1018 ? -18.366 -6.767 33.485 1.00 89.06 1018 TRP A CA 1
ATOM 8376 C C . TRP A 1 1018 ? -18.361 -5.918 34.756 1.00 89.06 1018 TRP A C 1
ATOM 8378 O O . TRP A 1 1018 ? -18.508 -6.462 35.849 1.00 89.06 1018 TRP A O 1
ATOM 8388 N N . ALA A 1 1019 ? -18.237 -4.597 34.623 1.00 91.75 1019 ALA A N 1
ATOM 8389 C CA . ALA A 1 1019 ? -18.242 -3.692 35.767 1.00 91.75 1019 ALA A CA 1
ATOM 8390 C C . ALA A 1 1019 ? -19.584 -3.727 36.521 1.00 91.75 1019 ALA A C 1
ATOM 8392 O O . ALA A 1 1019 ? -19.599 -3.841 37.746 1.00 91.75 1019 ALA A O 1
ATOM 8393 N N . LEU A 1 1020 ? -20.712 -3.763 35.803 1.00 94.19 1020 LEU A N 1
ATOM 8394 C CA . LEU A 1 1020 ? -22.030 -3.940 36.423 1.00 94.19 1020 LEU A CA 1
ATOM 8395 C C . LEU A 1 1020 ? -22.185 -5.325 37.077 1.00 94.19 1020 LEU A C 1
ATOM 8397 O O . LEU A 1 1020 ? -22.741 -5.456 38.167 1.00 94.19 1020 LEU A O 1
ATOM 8401 N N . TYR A 1 1021 ? -21.651 -6.373 36.449 1.00 92.00 1021 TYR A N 1
ATOM 8402 C CA . TYR A 1 1021 ? -21.623 -7.709 37.036 1.00 92.00 1021 TYR A CA 1
ATOM 8403 C C . TYR A 1 1021 ? -20.762 -7.764 38.309 1.00 92.00 1021 TYR A C 1
ATOM 8405 O O . TYR A 1 1021 ? -21.113 -8.474 39.251 1.00 92.00 1021 TYR A O 1
ATOM 8413 N N . ALA A 1 1022 ? -19.666 -7.003 38.373 1.00 92.12 1022 ALA A N 1
ATOM 8414 C CA . ALA A 1 1022 ? -18.819 -6.890 39.557 1.00 92.12 1022 ALA A CA 1
ATOM 8415 C C . ALA A 1 1022 ? -19.570 -6.279 40.754 1.00 92.12 1022 ALA A C 1
ATOM 8417 O O . ALA A 1 1022 ? -19.347 -6.702 41.889 1.00 92.12 1022 ALA A O 1
ATOM 8418 N N . GLU A 1 1023 ? -20.505 -5.352 40.516 1.00 95.06 1023 GLU A N 1
ATOM 8419 C CA . GLU A 1 1023 ? -21.405 -4.843 41.561 1.00 95.06 1023 GLU A CA 1
ATOM 8420 C C . GLU A 1 1023 ? -22.276 -5.972 42.132 1.00 95.06 1023 GLU A C 1
ATOM 8422 O O . GLU A 1 1023 ? -22.351 -6.149 43.347 1.00 95.06 1023 GLU A O 1
ATOM 8427 N N . TYR A 1 1024 ? -22.884 -6.792 41.269 1.00 92.75 1024 TYR A N 1
ATOM 8428 C CA . TYR A 1 1024 ? -23.644 -7.974 41.692 1.00 92.75 1024 TYR A CA 1
ATOM 8429 C C . TYR A 1 1024 ? -22.761 -8.999 42.430 1.00 92.75 1024 TYR A C 1
ATOM 8431 O O . TYR A 1 1024 ? -23.152 -9.511 43.478 1.00 92.75 1024 TYR A O 1
ATOM 8439 N N . LEU A 1 1025 ? -21.547 -9.257 41.935 1.00 89.25 1025 LEU A N 1
ATOM 8440 C CA . LEU A 1 1025 ? -20.591 -10.167 42.571 1.00 89.25 1025 LEU A CA 1
ATOM 8441 C C . LEU A 1 1025 ? -20.219 -9.705 43.986 1.00 89.25 1025 LEU A C 1
ATOM 8443 O O . LEU A 1 1025 ? -20.018 -10.541 44.860 1.00 89.25 1025 LEU A O 1
ATOM 8447 N N . GLY A 1 1026 ? -20.191 -8.394 44.243 1.00 92.50 1026 GLY A N 1
ATOM 8448 C CA . GLY A 1 1026 ? -19.984 -7.846 45.582 1.00 92.50 1026 GLY A CA 1
ATOM 8449 C C . GLY A 1 1026 ? -20.979 -8.371 46.623 1.00 92.50 1026 GLY A C 1
ATOM 8450 O O . GLY A 1 1026 ? -20.612 -8.534 47.786 1.00 92.50 1026 GLY A O 1
ATOM 8451 N N . GLU A 1 1027 ? -22.214 -8.688 46.227 1.00 91.75 1027 GLU A N 1
ATOM 8452 C CA . GLU A 1 1027 ? -23.206 -9.290 47.124 1.00 91.75 1027 GLU A CA 1
ATOM 8453 C C . GLU A 1 1027 ? -22.846 -10.736 47.463 1.00 91.75 1027 GLU A C 1
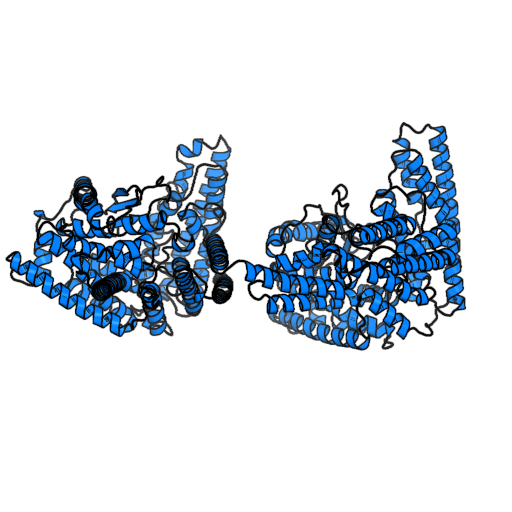ATOM 8455 O O . GLU A 1 1027 ? -22.808 -11.092 48.639 1.00 91.75 1027 GLU A O 1
ATOM 8460 N N . GLU A 1 1028 ? -22.473 -11.537 46.463 1.00 86.88 1028 GLU A N 1
ATOM 8461 C CA . GLU A 1 1028 ? -21.986 -12.907 46.676 1.00 86.88 1028 GLU A CA 1
ATOM 8462 C C . GLU A 1 1028 ? -20.696 -12.936 47.511 1.00 86.88 1028 GLU A C 1
ATOM 8464 O O . GLU A 1 1028 ? -20.487 -13.848 48.308 1.00 86.88 1028 GLU A O 1
ATOM 8469 N N . MET A 1 1029 ? -19.855 -11.907 47.370 1.00 89.38 1029 MET A N 1
ATOM 8470 C CA . MET A 1 1029 ? -18.628 -11.729 48.143 1.00 89.38 1029 MET A CA 1
ATOM 8471 C C . MET A 1 1029 ? -18.865 -11.249 49.585 1.00 89.38 1029 MET A C 1
ATOM 8473 O O . MET A 1 1029 ? -17.919 -11.218 50.369 1.00 89.38 1029 MET A O 1
ATOM 8477 N N . GLY A 1 1030 ? -20.087 -10.845 49.953 1.00 91.50 1030 GLY A N 1
ATOM 8478 C CA . GLY A 1 1030 ? -20.378 -10.262 51.270 1.00 91.50 1030 GLY A CA 1
ATOM 8479 C C . GLY A 1 1030 ? -19.795 -8.853 51.474 1.00 91.50 1030 GLY A C 1
ATOM 8480 O O . GLY A 1 1030 ? -19.526 -8.435 52.601 1.00 91.50 1030 GLY A O 1
ATOM 8481 N N . ILE A 1 1031 ? -19.579 -8.103 50.388 1.00 95.06 1031 ILE A N 1
ATOM 8482 C CA . ILE A 1 1031 ? -18.957 -6.768 50.386 1.00 95.06 1031 ILE A CA 1
ATOM 8483 C C . ILE A 1 1031 ? -19.940 -5.649 50.748 1.00 95.06 1031 ILE A C 1
ATOM 8485 O O . ILE A 1 1031 ? -19.501 -4.537 51.000 1.00 95.06 1031 ILE A O 1
ATOM 8489 N N . TYR A 1 1032 ? -21.245 -5.889 50.834 1.00 95.38 1032 TYR A N 1
ATOM 8490 C CA . TYR A 1 1032 ? -22.214 -4.897 51.325 1.00 95.38 1032 TYR A CA 1
ATOM 8491 C C . TYR A 1 1032 ? -22.460 -5.123 52.822 1.00 95.38 1032 TYR A C 1
ATOM 8493 O O . TYR A 1 1032 ? -22.726 -6.250 53.227 1.00 95.38 1032 TYR A O 1
ATOM 8501 N N . LYS A 1 1033 ? -22.294 -4.099 53.682 1.00 93.00 1033 LYS A N 1
ATOM 8502 C CA . LYS A 1 1033 ? -22.299 -4.325 55.156 1.00 93.00 1033 LYS A CA 1
ATOM 8503 C C . LYS A 1 1033 ? -23.698 -4.301 55.749 1.00 93.00 1033 LYS A C 1
ATOM 8505 O O . LYS A 1 1033 ? -23.906 -4.801 56.849 1.00 93.00 1033 LYS A O 1
ATOM 8510 N N . ASP A 1 1034 ? -24.606 -3.624 55.065 1.00 93.31 1034 ASP A N 1
ATOM 8511 C CA . ASP A 1 1034 ? -25.958 -3.366 55.510 1.00 93.31 1034 ASP A CA 1
ATOM 8512 C C . ASP A 1 1034 ? -26.890 -3.213 54.302 1.00 93.31 1034 ASP A C 1
ATOM 8514 O O . ASP A 1 1034 ? -26.461 -3.072 53.151 1.00 93.31 1034 ASP A O 1
ATOM 8518 N N . ASP A 1 1035 ? -28.187 -3.243 54.592 1.00 94.50 1035 ASP A N 1
ATOM 8519 C CA . ASP A 1 1035 ? -29.254 -3.119 53.604 1.00 94.50 1035 ASP A CA 1
ATOM 8520 C C . ASP A 1 1035 ? -29.266 -1.734 52.911 1.00 94.50 1035 ASP A C 1
ATOM 8522 O O . ASP A 1 1035 ? -29.828 -1.604 51.824 1.00 94.50 1035 ASP A O 1
ATOM 8526 N N . PHE A 1 1036 ? -28.622 -0.697 53.477 1.00 93.50 1036 PHE A N 1
ATOM 8527 C CA . PHE A 1 1036 ? -28.495 0.610 52.817 1.00 93.50 1036 PHE A CA 1
ATOM 8528 C C . PHE A 1 1036 ? -27.460 0.565 51.692 1.00 93.50 1036 PHE A C 1
ATOM 8530 O O . PHE A 1 1036 ? -27.751 1.016 50.586 1.00 93.50 1036 PHE A O 1
ATOM 8537 N N . GLU A 1 1037 ? -26.274 0.001 51.932 1.00 93.31 1037 GLU A N 1
ATOM 8538 C CA . GLU A 1 1037 ? -25.273 -0.203 50.876 1.00 93.31 1037 GLU A CA 1
ATOM 8539 C C . GLU A 1 1037 ? -25.810 -1.135 49.774 1.00 93.31 1037 GLU A C 1
ATOM 8541 O O . GLU A 1 1037 ? -25.583 -0.883 48.588 1.00 93.31 1037 GLU A O 1
ATOM 8546 N N . LEU A 1 1038 ? -26.586 -2.161 50.147 1.00 92.50 1038 LEU A N 1
ATOM 8547 C CA . LEU A 1 1038 ? -27.277 -3.024 49.185 1.00 92.50 1038 LEU A CA 1
ATOM 8548 C C . LEU A 1 1038 ? -28.325 -2.250 48.364 1.00 92.50 1038 LEU A C 1
ATOM 8550 O O . LEU A 1 1038 ? -28.416 -2.427 47.151 1.00 92.50 1038 LEU A O 1
ATOM 8554 N N . MET A 1 1039 ? -29.076 -1.332 48.981 1.00 92.50 1039 MET A N 1
ATOM 8555 C CA . MET A 1 1039 ? -29.969 -0.440 48.234 1.00 92.50 1039 MET A CA 1
ATOM 8556 C C . MET A 1 1039 ? -29.205 0.462 47.252 1.00 92.50 1039 MET A C 1
ATOM 8558 O O . MET A 1 1039 ? -29.712 0.749 46.169 1.00 92.50 1039 MET A O 1
ATOM 8562 N N . GLY A 1 1040 ? -27.981 0.882 47.583 1.00 91.50 1040 GLY A N 1
ATOM 8563 C CA . GLY A 1 1040 ? -27.112 1.604 46.651 1.00 91.50 1040 GLY A CA 1
ATOM 8564 C C . GLY A 1 1040 ? -26.767 0.795 45.398 1.00 91.50 1040 GLY A C 1
ATOM 8565 O O . GLY A 1 1040 ? -26.822 1.337 44.295 1.00 91.50 1040 GLY A O 1
ATOM 8566 N N . ARG A 1 1041 ? -26.504 -0.514 45.544 1.00 93.62 1041 ARG A N 1
ATOM 8567 C CA . ARG A 1 1041 ? -26.348 -1.446 44.410 1.00 93.62 1041 ARG A CA 1
ATOM 8568 C C . ARG A 1 1041 ? -27.606 -1.485 43.545 1.00 93.62 1041 ARG A C 1
ATOM 8570 O O . ARG A 1 1041 ? -27.515 -1.299 42.336 1.00 93.62 1041 ARG A O 1
ATOM 8577 N N . TYR A 1 1042 ? -28.776 -1.688 44.155 1.00 95.00 1042 TYR A N 1
ATOM 8578 C CA . TYR A 1 1042 ? -30.040 -1.742 43.415 1.00 95.00 1042 TYR A CA 1
ATOM 8579 C C . TYR A 1 1042 ? -30.376 -0.420 42.717 1.00 95.00 1042 TYR A C 1
ATOM 8581 O O . TYR A 1 1042 ? -30.883 -0.444 41.598 1.00 95.00 1042 TYR A O 1
ATOM 8589 N N . SER A 1 1043 ? -30.044 0.722 43.331 1.00 91.31 1043 SER A N 1
ATOM 8590 C CA . SER A 1 1043 ? -30.182 2.050 42.717 1.00 91.31 1043 SER A CA 1
ATOM 8591 C C . SER A 1 1043 ? -29.380 2.162 41.415 1.00 91.31 1043 SER A C 1
ATOM 8593 O O . SER A 1 1043 ? -29.908 2.586 40.384 1.00 91.31 1043 SER A O 1
ATOM 8595 N N . ASN A 1 1044 ? -28.125 1.705 41.427 1.00 90.94 1044 ASN A N 1
ATOM 8596 C CA . ASN A 1 1044 ? -27.300 1.655 40.223 1.00 90.94 1044 ASN A CA 1
ATOM 8597 C C . ASN A 1 1044 ? -27.852 0.653 39.200 1.00 90.94 1044 ASN A C 1
ATOM 8599 O O . ASN A 1 1044 ? -27.965 0.975 38.019 1.00 90.94 1044 ASN A O 1
ATOM 8603 N N . GLU A 1 1045 ? -28.231 -0.551 39.632 1.00 95.25 1045 GLU A N 1
ATOM 8604 C CA . GLU A 1 1045 ? -28.698 -1.612 38.736 1.00 95.25 1045 GLU A CA 1
ATOM 8605 C C . GLU A 1 1045 ? -29.998 -1.224 38.011 1.00 95.25 1045 GLU A C 1
ATOM 8607 O O . GLU A 1 1045 ? -30.103 -1.392 36.791 1.00 95.25 1045 GLU A O 1
ATOM 8612 N N . ILE A 1 1046 ? -30.977 -0.649 38.727 1.00 95.88 1046 ILE A N 1
ATOM 8613 C CA . ILE A 1 1046 ? -32.245 -0.209 38.125 1.00 95.88 1046 ILE A CA 1
ATOM 8614 C C . ILE A 1 1046 ? -32.032 0.961 37.166 1.00 95.88 1046 ILE A C 1
ATOM 8616 O O . ILE A 1 1046 ? -32.709 1.040 36.139 1.00 95.88 1046 ILE A O 1
ATOM 8620 N N . PHE A 1 1047 ? -31.059 1.836 37.440 1.00 94.88 1047 PHE A N 1
ATOM 8621 C CA . PHE A 1 1047 ? -30.656 2.891 36.517 1.00 94.88 1047 PHE A CA 1
ATOM 8622 C C . PHE A 1 1047 ? -30.145 2.310 35.186 1.00 94.88 1047 PHE A C 1
ATOM 8624 O O . PHE A 1 1047 ? -30.582 2.752 34.119 1.00 94.88 1047 PHE A O 1
ATOM 8631 N N . GLN A 1 1048 ? -29.313 1.261 35.225 1.00 95.94 1048 GLN A N 1
ATOM 8632 C CA . GLN A 1 1048 ? -28.856 0.569 34.011 1.00 95.94 1048 GLN A CA 1
ATOM 8633 C C . GLN A 1 1048 ? -29.988 -0.186 33.294 1.00 95.94 1048 GLN A C 1
ATOM 8635 O O . GLN A 1 1048 ? -30.022 -0.221 32.065 1.00 95.94 1048 GLN A O 1
ATOM 8640 N N . ALA A 1 1049 ? -30.954 -0.753 34.024 1.00 97.62 1049 ALA A N 1
ATOM 8641 C CA . ALA A 1 1049 ? -32.132 -1.380 33.418 1.00 97.62 1049 ALA A CA 1
ATOM 8642 C C . ALA A 1 1049 ? -33.045 -0.350 32.722 1.00 97.62 1049 ALA A C 1
ATOM 8644 O O . ALA A 1 1049 ? -33.516 -0.585 31.607 1.00 97.62 1049 ALA A O 1
ATOM 8645 N N . CYS A 1 1050 ? -33.228 0.833 33.323 1.00 97.88 1050 CYS A N 1
ATOM 8646 C CA . CYS A 1 1050 ? -33.977 1.935 32.715 1.00 97.88 1050 CYS A CA 1
ATOM 8647 C C . CYS A 1 1050 ? -33.354 2.402 31.394 1.00 97.88 1050 CYS A C 1
ATOM 8649 O O . CYS A 1 1050 ? -34.091 2.757 30.474 1.00 97.88 1050 CYS A O 1
ATOM 8651 N N . ARG A 1 1051 ? -32.019 2.367 31.265 1.00 97.44 1051 ARG A N 1
ATOM 8652 C CA . ARG A 1 1051 ? -31.319 2.714 30.017 1.00 97.44 1051 ARG A CA 1
ATOM 8653 C C . ARG A 1 1051 ? -31.751 1.849 28.835 1.00 97.44 1051 ARG A C 1
ATOM 8655 O O . ARG A 1 1051 ? -31.923 2.401 27.754 1.00 97.44 1051 ARG A O 1
ATOM 8662 N N . LEU A 1 1052 ? -32.011 0.551 29.037 1.00 98.19 1052 LEU A N 1
ATOM 8663 C CA . LEU A 1 1052 ? -32.509 -0.330 27.967 1.00 98.19 1052 LEU A CA 1
ATOM 8664 C C . LEU A 1 1052 ? -33.841 0.173 27.403 1.00 98.19 1052 LEU A C 1
ATOM 8666 O O . LEU A 1 1052 ? -34.017 0.256 26.189 1.00 98.19 1052 LEU A O 1
ATOM 8670 N N . VAL A 1 1053 ? -34.764 0.538 28.299 1.00 98.44 1053 VAL A N 1
ATOM 8671 C CA . VAL A 1 1053 ? -36.118 1.003 27.963 1.00 98.44 1053 VAL A CA 1
ATOM 8672 C C . VAL A 1 1053 ? -36.081 2.385 27.315 1.00 98.44 1053 VAL A C 1
ATOM 8674 O O . VAL A 1 1053 ? -36.786 2.639 26.343 1.00 98.44 1053 VAL A O 1
ATOM 8677 N N . ILE A 1 1054 ? -35.262 3.285 27.856 1.00 98.31 1054 ILE A N 1
ATOM 8678 C CA . ILE A 1 1054 ? -35.181 4.675 27.411 1.00 98.31 1054 ILE A CA 1
ATOM 8679 C C . ILE A 1 1054 ? -34.490 4.789 26.055 1.00 98.31 1054 ILE A C 1
ATOM 8681 O O . ILE A 1 1054 ? -34.995 5.497 25.190 1.00 98.31 1054 ILE A O 1
ATOM 8685 N N . ASP A 1 1055 ? -33.355 4.120 25.859 1.00 97.75 1055 ASP A N 1
ATOM 8686 C CA . ASP A 1 1055 ? -32.572 4.223 24.626 1.00 97.75 1055 ASP A CA 1
ATOM 8687 C C . ASP A 1 1055 ? -33.369 3.664 23.433 1.00 97.75 1055 ASP A C 1
ATOM 8689 O O . ASP A 1 1055 ? -33.614 4.369 22.451 1.00 97.75 1055 ASP A O 1
ATOM 8693 N N . THR A 1 1056 ? -33.927 2.458 23.569 1.00 97.94 1056 THR A N 1
ATOM 8694 C CA . THR A 1 1056 ? -34.848 1.900 22.561 1.00 97.94 1056 THR A CA 1
ATOM 8695 C C . THR A 1 1056 ? -36.135 2.729 22.450 1.00 97.94 1056 THR A C 1
ATOM 8697 O O . THR A 1 1056 ? -36.641 2.955 21.349 1.00 97.94 1056 THR A O 1
ATOM 8700 N N . GLY A 1 1057 ? -36.636 3.272 23.562 1.00 97.88 1057 GLY A N 1
ATOM 8701 C CA . GLY A 1 1057 ? -37.746 4.220 23.598 1.00 97.88 1057 GLY A CA 1
ATOM 8702 C C . GLY A 1 1057 ? -37.516 5.428 22.688 1.00 97.88 1057 GLY A C 1
ATOM 8703 O O . GLY A 1 1057 ? -38.334 5.705 21.813 1.00 97.88 1057 GLY A O 1
ATOM 8704 N N . LEU A 1 1058 ? -36.386 6.118 22.848 1.00 97.06 1058 LEU A N 1
ATOM 8705 C CA . LEU A 1 1058 ? -36.002 7.305 22.082 1.00 97.06 1058 LEU A CA 1
ATOM 8706 C C . LEU A 1 1058 ? -35.743 6.972 20.609 1.00 97.06 1058 LEU A C 1
ATOM 8708 O O . LEU A 1 1058 ? -36.276 7.635 19.718 1.00 97.06 1058 LEU A O 1
ATOM 8712 N N . HIS A 1 1059 ? -34.923 5.955 20.340 1.00 96.38 1059 HIS A N 1
ATOM 8713 C CA . HIS A 1 1059 ? -34.359 5.720 19.010 1.00 96.38 1059 HIS A CA 1
ATOM 8714 C C . HIS A 1 1059 ? -35.166 4.759 18.132 1.00 96.38 1059 HIS A C 1
ATOM 8716 O O . HIS A 1 1059 ? -35.012 4.803 16.912 1.00 96.38 1059 HIS A O 1
ATOM 8722 N N . TYR A 1 1060 ? -36.042 3.937 18.715 1.00 96.75 1060 TYR A N 1
ATOM 8723 C CA . TYR A 1 1060 ? -36.846 2.955 17.983 1.00 96.75 1060 TYR A CA 1
ATOM 8724 C C . TYR A 1 1060 ? -38.355 3.211 18.081 1.00 96.75 1060 TYR A C 1
ATOM 8726 O O . TYR A 1 1060 ? -39.057 3.129 17.069 1.00 96.75 1060 TYR A O 1
ATOM 8734 N N . TYR A 1 1061 ? -38.845 3.582 19.270 1.00 96.44 1061 TYR A N 1
ATOM 8735 C CA . TYR A 1 1061 ? -40.267 3.865 19.518 1.00 96.44 1061 TYR A CA 1
ATOM 8736 C C . TYR A 1 1061 ? -40.645 5.351 19.443 1.00 96.44 1061 TYR A C 1
ATOM 8738 O O . TYR A 1 1061 ? -41.826 5.679 19.548 1.00 96.44 1061 TYR A O 1
ATOM 8746 N N . GLY A 1 1062 ? -39.673 6.248 19.258 1.00 95.00 1062 GLY A N 1
ATOM 8747 C CA . GLY A 1 1062 ? -39.914 7.681 19.088 1.00 95.00 1062 GLY A CA 1
ATOM 8748 C C . GLY A 1 1062 ? -40.433 8.380 20.343 1.00 95.00 1062 GLY A C 1
ATOM 8749 O O . GLY A 1 1062 ? -41.305 9.238 20.250 1.00 95.00 1062 GLY A O 1
ATOM 8750 N N . TRP A 1 1063 ? -39.943 8.003 21.525 1.00 97.31 1063 TRP A N 1
ATOM 8751 C CA . TRP A 1 1063 ? -40.271 8.707 22.762 1.00 97.31 1063 TRP A CA 1
ATOM 8752 C C . TRP A 1 1063 ? -39.838 10.172 22.706 1.00 97.31 1063 TRP A C 1
ATOM 8754 O O . TRP A 1 1063 ? -38.754 10.511 22.231 1.00 97.31 1063 TRP A O 1
ATOM 8764 N N . GLU A 1 1064 ? -40.679 11.030 23.279 1.00 96.44 1064 GLU A N 1
ATOM 8765 C CA . GLU A 1 1064 ? -40.313 12.407 23.584 1.00 96.44 1064 GLU A CA 1
ATOM 8766 C C . GLU A 1 1064 ? -39.297 12.458 24.730 1.00 96.44 1064 GLU A C 1
ATOM 8768 O O . GLU A 1 1064 ? -39.330 11.640 25.658 1.00 96.44 1064 GLU A O 1
ATOM 8773 N N . ARG A 1 1065 ? -38.419 13.465 24.700 1.00 95.44 1065 ARG A N 1
ATOM 8774 C CA . ARG A 1 1065 ? -37.385 13.671 25.723 1.00 95.44 1065 ARG A CA 1
ATOM 8775 C C . ARG A 1 1065 ? -37.959 13.767 27.138 1.00 95.44 1065 ARG A C 1
ATOM 8777 O O . ARG A 1 1065 ? -37.413 13.156 28.052 1.00 95.44 1065 ARG A O 1
ATOM 8784 N N . ASP A 1 1066 ? -39.070 14.476 27.320 1.00 96.81 1066 ASP A N 1
ATOM 8785 C CA . ASP A 1 1066 ? -39.684 14.650 28.643 1.00 96.81 1066 ASP A CA 1
ATOM 8786 C C . ASP A 1 1066 ? -40.239 13.336 29.202 1.00 96.81 1066 ASP A C 1
ATOM 8788 O O . ASP A 1 1066 ? -40.079 13.064 30.391 1.00 96.81 1066 ASP A O 1
ATOM 8792 N N . ARG A 1 1067 ? -40.783 12.466 28.339 1.00 97.56 1067 ARG A N 1
ATOM 8793 C CA . ARG A 1 1067 ? -41.210 11.116 28.730 1.00 97.56 1067 ARG A CA 1
ATOM 8794 C C . ARG A 1 1067 ? -40.024 10.279 29.209 1.00 97.56 1067 ARG A C 1
ATOM 8796 O O . ARG A 1 1067 ? -40.143 9.570 30.203 1.00 97.56 1067 ARG A O 1
ATOM 8803 N N . ALA A 1 1068 ? -38.887 10.356 28.518 1.00 97.31 1068 ALA A N 1
ATOM 8804 C CA . ALA A 1 1068 ? -37.672 9.653 28.922 1.00 97.31 1068 ALA A CA 1
ATOM 8805 C C . ALA A 1 1068 ? -37.131 10.159 30.274 1.00 97.31 1068 ALA A C 1
ATOM 8807 O O . ALA A 1 1068 ? -36.758 9.351 31.126 1.00 97.31 1068 ALA A O 1
ATOM 8808 N N . ILE A 1 1069 ? -37.147 11.479 30.499 1.00 96.81 1069 ILE A N 1
ATOM 8809 C CA . ILE A 1 1069 ? -36.760 12.096 31.779 1.00 96.81 1069 ILE A CA 1
ATOM 8810 C C . ILE A 1 1069 ? -37.697 11.637 32.902 1.00 96.81 1069 ILE A C 1
ATOM 8812 O O . ILE A 1 1069 ? -37.231 11.231 33.966 1.00 96.81 1069 ILE A O 1
ATOM 8816 N N . GLU A 1 1070 ? -39.010 11.689 32.678 1.00 95.56 1070 GLU A N 1
ATOM 8817 C CA . GLU A 1 1070 ? -40.007 11.286 33.670 1.00 95.56 1070 GLU A CA 1
ATOM 8818 C C . GLU A 1 1070 ? -39.882 9.803 34.027 1.00 95.56 1070 GLU A C 1
ATOM 8820 O O . GLU A 1 1070 ? -39.874 9.455 35.208 1.00 95.56 1070 GLU A O 1
ATOM 8825 N N . TYR A 1 1071 ? -39.711 8.939 33.021 1.00 95.50 1071 TYR A N 1
ATOM 8826 C CA . TYR A 1 1071 ? -39.489 7.512 33.235 1.00 95.50 1071 TYR A CA 1
ATOM 8827 C C . TYR A 1 1071 ? -38.282 7.278 34.148 1.00 95.50 1071 TYR A C 1
ATOM 8829 O O . TYR A 1 1071 ? -38.389 6.572 35.146 1.00 95.50 1071 TYR A O 1
ATOM 8837 N N . LEU A 1 1072 ? -37.153 7.935 33.869 1.00 93.62 1072 LEU A N 1
ATOM 8838 C CA . LEU A 1 1072 ? -35.942 7.794 34.672 1.00 93.62 1072 LEU A CA 1
ATOM 8839 C C . LEU A 1 1072 ? -36.143 8.258 36.127 1.00 93.62 1072 LEU A C 1
ATOM 8841 O O . LEU A 1 1072 ? -35.718 7.578 37.061 1.00 93.62 1072 LEU A O 1
ATOM 8845 N N . LEU A 1 1073 ? -36.828 9.386 36.337 1.00 91.06 1073 LEU A N 1
ATOM 8846 C CA . LEU A 1 1073 ? -37.097 9.948 37.669 1.00 91.06 1073 LEU A CA 1
ATOM 8847 C C . LEU A 1 1073 ? -38.071 9.114 38.514 1.00 91.06 1073 LEU A C 1
ATOM 8849 O O . LEU A 1 1073 ? -38.083 9.247 39.738 1.00 91.06 1073 LEU A O 1
ATOM 8853 N N . ASN A 1 1074 ? -38.900 8.280 37.886 1.00 89.81 1074 ASN A N 1
ATOM 8854 C CA . ASN A 1 1074 ? -39.866 7.444 38.598 1.00 89.81 1074 ASN A CA 1
ATOM 8855 C C . ASN A 1 1074 ? -39.235 6.201 39.237 1.00 89.81 1074 ASN A C 1
ATOM 8857 O O . ASN A 1 1074 ? -39.769 5.700 40.228 1.00 89.81 1074 ASN A O 1
ATOM 8861 N N . TYR A 1 1075 ? -38.104 5.729 38.708 1.00 90.56 1075 TYR A N 1
ATOM 8862 C CA . TYR A 1 1075 ? -37.465 4.488 39.154 1.00 90.56 1075 TYR A CA 1
ATOM 8863 C C . TYR A 1 1075 ? -36.113 4.688 39.845 1.00 90.56 1075 TYR A C 1
ATOM 8865 O O . TYR A 1 1075 ? -35.655 3.781 40.534 1.00 90.56 1075 TYR A O 1
ATOM 8873 N N . THR A 1 1076 ? -35.472 5.848 39.685 1.00 89.56 1076 THR A N 1
ATOM 8874 C CA . THR A 1 1076 ? -34.091 6.072 40.144 1.00 89.56 1076 THR A CA 1
ATOM 8875 C C . THR A 1 1076 ? -33.991 7.133 41.236 1.00 89.56 1076 THR A C 1
ATOM 8877 O O . THR A 1 1076 ? -34.926 7.893 41.499 1.00 89.56 1076 THR A O 1
ATOM 8880 N N . ASP A 1 1077 ? -32.822 7.216 41.868 1.00 85.56 1077 ASP A N 1
ATOM 8881 C CA . ASP A 1 1077 ? -32.480 8.252 42.839 1.00 85.56 1077 ASP A CA 1
ATOM 8882 C C . ASP A 1 1077 ? -31.902 9.527 42.199 1.00 85.56 1077 ASP A C 1
ATOM 8884 O O . ASP A 1 1077 ? -31.421 10.417 42.909 1.00 85.56 1077 ASP A O 1
ATOM 8888 N N . LEU A 1 1078 ? -31.979 9.677 40.878 1.00 85.56 1078 LEU A N 1
ATOM 8889 C CA . LEU A 1 1078 ? -31.400 10.827 40.194 1.00 85.56 1078 LEU A CA 1
ATOM 8890 C C . LEU A 1 1078 ? -32.154 12.130 40.489 1.00 85.56 1078 LEU A C 1
ATOM 8892 O O . LEU A 1 1078 ? -33.365 12.157 40.717 1.00 85.56 1078 LEU A O 1
ATOM 8896 N N . THR A 1 1079 ? -31.425 13.249 40.465 1.00 84.50 1079 THR A N 1
ATOM 8897 C CA . THR A 1 1079 ? -32.047 14.580 40.414 1.00 84.50 1079 THR A CA 1
ATOM 8898 C C . THR A 1 1079 ? -32.518 14.886 38.994 1.00 84.50 1079 THR A C 1
ATOM 8900 O O . THR A 1 1079 ? -32.054 14.276 38.025 1.00 84.50 1079 THR A O 1
ATOM 8903 N N . LYS A 1 1080 ? -33.415 15.869 38.843 1.00 87.44 1080 LYS A N 1
ATOM 8904 C CA . LYS A 1 1080 ? -33.908 16.291 37.523 1.00 87.44 1080 LYS A CA 1
ATOM 8905 C C . LYS A 1 1080 ? -32.768 16.756 36.616 1.00 87.44 1080 LYS A C 1
ATOM 8907 O O . LYS A 1 1080 ? -32.738 16.403 35.442 1.00 87.44 1080 LYS A O 1
ATOM 8912 N N . GLU A 1 1081 ? -31.811 17.498 37.164 1.00 85.56 1081 GLU A N 1
ATOM 8913 C CA . GLU A 1 1081 ? -30.642 18.001 36.440 1.00 85.56 1081 GLU A CA 1
ATOM 8914 C C . GLU A 1 1081 ? -29.780 16.845 35.930 1.00 85.56 1081 GLU A C 1
ATOM 8916 O O . GLU A 1 1081 ? -29.328 16.865 34.784 1.00 85.56 1081 GLU A O 1
ATOM 8921 N N . ARG A 1 1082 ? -29.580 15.805 36.753 1.00 83.06 1082 ARG A N 1
ATOM 8922 C CA . ARG A 1 1082 ? -28.797 14.637 36.343 1.00 83.06 1082 ARG A CA 1
ATOM 8923 C C . ARG A 1 1082 ? -29.529 13.796 35.303 1.00 83.06 1082 ARG A C 1
ATOM 8925 O O . ARG A 1 1082 ? -28.905 13.409 34.320 1.00 83.06 1082 ARG A O 1
ATOM 8932 N N . ALA A 1 1083 ? -30.831 13.571 35.480 1.00 90.62 1083 ALA A N 1
ATOM 8933 C CA . ALA A 1 1083 ? -31.653 12.865 34.502 1.00 90.62 1083 ALA A CA 1
ATOM 8934 C C . ALA A 1 1083 ? -31.612 13.564 33.133 1.00 90.62 1083 ALA A C 1
ATOM 8936 O O . ALA A 1 1083 ? -31.395 12.911 32.122 1.00 90.62 1083 ALA A O 1
ATOM 8937 N N . VAL A 1 1084 ? -31.716 14.896 33.099 1.00 91.56 1084 VAL A N 1
ATOM 8938 C CA . VAL A 1 1084 ? -31.582 15.695 31.870 1.00 91.56 1084 VAL A CA 1
ATOM 8939 C C . VAL A 1 1084 ? -30.247 15.448 31.158 1.00 91.56 1084 VAL A C 1
ATOM 8941 O O . VAL A 1 1084 ? -30.238 15.211 29.953 1.00 91.56 1084 VAL A O 1
ATOM 8944 N N . ILE A 1 1085 ? -29.127 15.472 31.887 1.00 86.31 1085 ILE A N 1
ATOM 8945 C CA . ILE A 1 1085 ? -27.792 15.239 31.309 1.00 86.31 1085 ILE A CA 1
ATOM 8946 C C . ILE A 1 1085 ? -27.681 13.827 30.723 1.00 86.31 1085 ILE A C 1
ATOM 8948 O O . ILE A 1 1085 ? -27.137 13.655 29.635 1.00 86.31 1085 ILE A O 1
ATOM 8952 N N . GLU A 1 1086 ? -28.201 12.828 31.434 1.00 89.38 1086 GLU A N 1
ATOM 8953 C CA . GLU A 1 1086 ? -28.202 11.437 30.983 1.00 89.38 1086 GLU A CA 1
ATOM 8954 C C . GLU A 1 1086 ? -29.057 11.245 29.720 1.00 89.38 1086 GLU A C 1
ATOM 8956 O O . GLU A 1 1086 ? -28.591 10.643 28.757 1.00 89.38 1086 GLU A O 1
ATOM 8961 N N . ILE A 1 1087 ? -30.262 11.823 29.663 1.00 95.06 1087 ILE A N 1
ATOM 8962 C CA . ILE A 1 1087 ? -31.111 11.738 28.466 1.00 95.06 1087 ILE A CA 1
ATOM 8963 C C . ILE A 1 1087 ? -30.474 12.452 27.264 1.00 95.06 1087 ILE A C 1
ATOM 8965 O O . ILE A 1 1087 ? -30.492 11.908 26.160 1.00 95.06 1087 ILE A O 1
ATOM 8969 N N . ASP A 1 1088 ? -29.860 13.625 27.458 1.00 91.94 1088 ASP A N 1
ATOM 8970 C CA . ASP A 1 1088 ? -29.130 14.329 26.390 1.00 91.94 1088 ASP A CA 1
ATOM 8971 C C . ASP A 1 1088 ? -27.950 13.495 25.860 1.00 91.94 1088 ASP A C 1
ATOM 8973 O O . ASP A 1 1088 ? -27.670 13.497 24.657 1.00 91.94 1088 ASP A O 1
ATOM 8977 N N . ARG A 1 1089 ? -27.281 12.736 26.741 1.00 87.94 1089 ARG A N 1
ATOM 8978 C CA . ARG A 1 1089 ? -26.252 11.766 26.347 1.00 87.94 1089 ARG A CA 1
ATOM 8979 C C . ARG A 1 1089 ? -26.843 10.641 25.501 1.00 87.94 1089 ARG A C 1
ATOM 8981 O O . ARG A 1 1089 ? -26.277 10.349 24.455 1.00 87.94 1089 ARG A O 1
ATOM 8988 N N . TYR A 1 1090 ? -27.964 10.039 25.899 1.00 92.19 1090 TYR A N 1
ATOM 8989 C CA . TYR A 1 1090 ? -28.565 8.930 25.138 1.00 92.19 1090 TYR A CA 1
ATOM 8990 C C . TYR A 1 1090 ? -29.018 9.391 23.750 1.00 92.19 1090 TYR A C 1
ATOM 8992 O O . TYR A 1 1090 ? -28.698 8.750 22.760 1.00 92.19 1090 TYR A O 1
ATOM 9000 N N . ILE A 1 1091 ? -29.606 10.590 23.652 1.00 91.94 1091 ILE A N 1
ATOM 9001 C CA . ILE A 1 1091 ? -29.929 11.239 22.369 1.00 91.94 1091 ILE A CA 1
ATOM 9002 C C . ILE A 1 1091 ? -28.695 11.379 21.458 1.00 91.94 1091 ILE A C 1
ATOM 9004 O O . ILE A 1 1091 ? -28.823 11.292 20.231 1.00 91.94 1091 ILE A O 1
ATOM 9008 N N . THR A 1 1092 ? -27.524 11.614 22.054 1.00 87.88 1092 THR A N 1
ATOM 9009 C CA . THR A 1 1092 ? -26.251 11.824 21.351 1.00 87.88 1092 THR A CA 1
ATOM 9010 C C . THR A 1 1092 ? -25.563 10.506 20.970 1.00 87.88 1092 THR A C 1
ATOM 9012 O O . THR A 1 1092 ? -24.967 10.446 19.898 1.00 87.88 1092 THR A O 1
ATOM 9015 N N . TRP A 1 1093 ? -25.681 9.446 21.782 1.00 87.44 1093 TRP A N 1
ATOM 9016 C CA . TRP A 1 1093 ? -25.049 8.131 21.563 1.00 87.44 1093 TRP A CA 1
ATOM 9017 C C . TRP A 1 1093 ? -26.070 6.982 21.503 1.00 87.44 1093 TRP A C 1
ATOM 9019 O O . TRP A 1 1093 ? -26.233 6.247 22.485 1.00 87.44 1093 TRP A O 1
ATOM 9029 N N . PRO A 1 1094 ? -26.723 6.781 20.345 1.00 90.94 1094 PRO A N 1
ATOM 9030 C CA . PRO A 1 1094 ? -27.739 5.749 20.183 1.00 90.94 1094 PRO A CA 1
ATOM 9031 C C . PRO A 1 1094 ? -27.172 4.349 20.453 1.00 90.94 1094 PRO A C 1
ATOM 9033 O O . PRO A 1 1094 ? -26.230 3.921 19.788 1.00 90.94 1094 PRO A O 1
ATOM 9036 N N . GLY A 1 1095 ? -27.762 3.605 21.389 1.00 91.81 1095 GLY A N 1
ATOM 9037 C CA . GLY A 1 1095 ? -27.420 2.203 21.651 1.00 91.81 1095 GLY A CA 1
ATOM 9038 C C . GLY A 1 1095 ? -26.284 1.992 22.654 1.00 91.81 1095 GLY A C 1
ATOM 9039 O O . GLY A 1 1095 ? -26.152 0.888 23.188 1.00 91.81 1095 GLY A O 1
ATOM 9040 N N . GLN A 1 1096 ? -25.487 3.018 22.976 1.00 91.19 1096 GLN A N 1
ATOM 9041 C CA . GLN A 1 1096 ? -24.378 2.888 23.933 1.00 91.19 1096 GLN A CA 1
ATOM 9042 C C . GLN A 1 1096 ? -24.893 2.558 25.338 1.00 91.19 1096 GLN A C 1
ATOM 9044 O O . GLN A 1 1096 ? -24.354 1.680 26.015 1.00 91.19 1096 GLN A O 1
ATOM 9049 N N . ALA A 1 1097 ? -25.979 3.208 25.759 1.00 93.19 1097 ALA A N 1
ATOM 9050 C CA . ALA A 1 1097 ? -26.569 3.020 27.080 1.00 93.19 1097 ALA A CA 1
ATOM 9051 C C . ALA A 1 1097 ? -27.098 1.589 27.298 1.00 93.19 1097 ALA A C 1
ATOM 9053 O O . ALA A 1 1097 ? -27.182 1.126 28.435 1.00 93.19 1097 ALA A O 1
ATOM 9054 N N . CYS A 1 1098 ? -27.390 0.859 26.216 1.00 95.31 1098 CYS A N 1
ATOM 9055 C CA . CYS A 1 1098 ? -27.834 -0.528 26.286 1.00 95.31 1098 CYS A CA 1
ATOM 9056 C C . CYS A 1 1098 ? -26.724 -1.508 26.683 1.00 95.31 1098 CYS A C 1
ATOM 9058 O O . CYS A 1 1098 ? -27.022 -2.617 27.130 1.00 95.31 1098 CYS A O 1
ATOM 9060 N N . GLY A 1 1099 ? -25.451 -1.122 26.537 1.00 92.12 1099 GLY A N 1
ATOM 9061 C CA . GLY A 1 1099 ? -24.342 -2.053 26.719 1.00 92.12 1099 GLY A CA 1
ATOM 9062 C C . GLY A 1 1099 ? -24.186 -2.580 28.147 1.00 92.12 1099 GLY A C 1
ATOM 9063 O O . GLY A 1 1099 ? -23.957 -3.770 28.335 1.00 92.12 1099 GLY A O 1
ATOM 9064 N N . TYR A 1 1100 ? -24.396 -1.719 29.142 1.00 93.75 1100 TYR A N 1
ATOM 9065 C CA . TYR A 1 1100 ? -24.249 -2.028 30.568 1.00 93.75 1100 TYR A CA 1
ATOM 9066 C C . TYR A 1 1100 ? -25.070 -3.264 30.971 1.00 93.75 1100 TYR A C 1
ATOM 9068 O O . TYR A 1 1100 ? -24.531 -4.326 31.288 1.00 93.75 1100 TYR A O 1
ATOM 9076 N N . LYS A 1 1101 ? -26.402 -3.152 30.907 1.00 96.06 1101 LYS A N 1
ATOM 9077 C CA . LYS A 1 1101 ? -27.303 -4.203 31.392 1.00 96.06 1101 LYS A CA 1
ATOM 9078 C C . LYS A 1 1101 ? -27.334 -5.421 30.468 1.00 96.06 1101 LYS A C 1
ATOM 9080 O O . LYS A 1 1101 ? -27.393 -6.546 30.957 1.00 96.06 1101 LYS A O 1
ATOM 9085 N N . MET A 1 1102 ? -27.242 -5.233 29.147 1.00 95.00 1102 MET A N 1
ATOM 9086 C CA . MET A 1 1102 ? -27.194 -6.362 28.207 1.00 95.00 1102 MET A CA 1
ATOM 9087 C C . MET A 1 1102 ? -25.947 -7.228 28.410 1.00 95.00 1102 MET A C 1
ATOM 9089 O O . MET A 1 1102 ? -26.045 -8.457 28.377 1.00 95.00 1102 MET A O 1
ATOM 9093 N N . GLY A 1 1103 ? -24.795 -6.605 28.665 1.00 91.00 1103 GLY A N 1
ATOM 9094 C CA . GLY A 1 1103 ? -23.560 -7.309 28.979 1.00 91.00 1103 GLY A CA 1
ATOM 9095 C C . GLY A 1 1103 ? -23.646 -8.111 30.275 1.00 91.00 1103 GLY A C 1
ATOM 9096 O O . GLY A 1 1103 ? -23.366 -9.309 30.272 1.00 91.00 1103 GLY A O 1
ATOM 9097 N N . GLU A 1 1104 ? -24.112 -7.489 31.363 1.00 92.75 1104 GLU A N 1
ATOM 9098 C CA . GLU A 1 1104 ? -24.293 -8.160 32.659 1.00 92.75 1104 GLU A CA 1
ATOM 9099 C C . GLU A 1 1104 ? -25.227 -9.377 32.548 1.00 92.75 1104 GLU A C 1
ATOM 9101 O O . GLU A 1 1104 ? -24.889 -10.474 33.003 1.00 92.75 1104 GLU A O 1
ATOM 9106 N N . LEU A 1 1105 ? -26.387 -9.207 31.898 1.00 93.19 1105 LEU A N 1
ATOM 9107 C CA . LEU A 1 1105 ? -27.346 -10.291 31.674 1.00 93.19 1105 LEU A CA 1
ATOM 9108 C C . LEU A 1 1105 ? -26.705 -11.452 30.916 1.00 93.19 1105 LEU A C 1
ATOM 9110 O O . LEU A 1 1105 ? -26.920 -12.613 31.268 1.00 93.19 1105 LEU A O 1
ATOM 9114 N N . LYS A 1 1106 ? -25.888 -11.150 29.902 1.00 88.94 1106 LYS A N 1
ATOM 9115 C CA . LYS A 1 1106 ? -25.222 -12.183 29.116 1.00 88.94 1106 LYS A CA 1
ATOM 9116 C C . LYS A 1 1106 ? -24.133 -12.909 29.914 1.00 88.94 1106 LYS A C 1
ATOM 9118 O O . LYS A 1 1106 ? -24.020 -14.128 29.797 1.00 88.94 1106 LYS A O 1
ATOM 9123 N N . ILE A 1 1107 ? -23.378 -12.204 30.761 1.00 85.25 1107 ILE A N 1
ATOM 9124 C CA . ILE A 1 1107 ? -22.403 -12.815 31.685 1.00 85.25 1107 ILE A CA 1
ATOM 9125 C C . ILE A 1 1107 ? -23.112 -13.762 32.661 1.00 85.25 1107 ILE A C 1
ATOM 9127 O O . ILE A 1 1107 ? -22.682 -14.905 32.833 1.00 85.25 1107 ILE A O 1
ATOM 9131 N N . LYS A 1 1108 ? -24.227 -13.321 33.260 1.00 86.94 1108 LYS A N 1
ATOM 9132 C CA . LYS A 1 1108 ? -25.050 -14.144 34.160 1.00 86.94 1108 LYS A CA 1
ATOM 9133 C C . LYS A 1 1108 ? -25.595 -15.387 33.453 1.00 86.94 1108 LYS A C 1
ATOM 9135 O O . LYS A 1 1108 ? -25.455 -16.489 33.980 1.00 86.94 1108 LYS A O 1
ATOM 9140 N N . GLU A 1 1109 ? -26.140 -15.232 32.245 1.00 87.19 1109 GLU A N 1
ATOM 9141 C CA . GLU A 1 1109 ? -26.625 -16.342 31.412 1.00 87.19 1109 GLU A CA 1
ATOM 9142 C C . GLU A 1 1109 ? -25.515 -17.376 31.158 1.00 87.19 1109 GLU A C 1
ATOM 9144 O O . GLU A 1 1109 ? -25.716 -18.577 31.356 1.00 87.19 1109 GLU A O 1
ATOM 9149 N N . LEU A 1 1110 ? -24.319 -16.918 30.768 1.00 78.81 1110 LEU A N 1
ATOM 9150 C CA . LEU A 1 1110 ? -23.186 -17.809 30.527 1.00 78.81 1110 LEU A CA 1
ATOM 9151 C C . LEU A 1 1110 ? -22.734 -18.539 31.788 1.00 78.81 1110 LEU A C 1
ATOM 9153 O O . LEU A 1 1110 ? -22.462 -19.739 31.731 1.00 78.81 1110 LEU A O 1
ATOM 9157 N N . ARG A 1 1111 ? -22.672 -17.841 32.926 1.00 78.75 1111 ARG A N 1
ATOM 9158 C CA . ARG A 1 1111 ? -22.307 -18.450 34.208 1.00 78.75 1111 ARG A CA 1
ATOM 9159 C C . ARG A 1 1111 ? -23.274 -19.555 34.599 1.00 78.75 1111 ARG A C 1
ATOM 9161 O O . ARG A 1 1111 ? -22.834 -20.632 34.997 1.00 78.75 1111 ARG A O 1
ATOM 9168 N N . GLN A 1 1112 ? -24.571 -19.311 34.441 1.00 81.00 1112 GLN A N 1
ATOM 9169 C CA . GLN A 1 1112 ? -25.611 -20.297 34.722 1.00 81.00 1112 GLN A CA 1
ATOM 9170 C C . GLN A 1 1112 ? -25.500 -21.515 33.804 1.00 81.00 1112 GLN A C 1
ATOM 9172 O O . GLN A 1 1112 ? -25.586 -22.651 34.273 1.00 81.00 1112 GLN A O 1
ATOM 9177 N N . LYS A 1 1113 ? -25.272 -21.292 32.504 1.00 80.12 1113 LYS A N 1
ATOM 9178 C CA . LYS A 1 1113 ? -25.100 -22.377 31.534 1.00 80.12 1113 LYS A CA 1
ATOM 9179 C C . LYS A 1 1113 ? -23.884 -23.246 31.869 1.00 80.12 1113 LYS A C 1
ATOM 9181 O O . LYS A 1 1113 ? -24.025 -24.463 31.944 1.00 80.12 1113 LYS A O 1
ATOM 9186 N N . ALA A 1 1114 ? -22.736 -22.631 32.143 1.00 73.38 1114 ALA A N 1
ATOM 9187 C CA . ALA A 1 1114 ? -21.512 -23.352 32.479 1.00 73.38 1114 ALA A CA 1
ATOM 9188 C C . ALA A 1 1114 ? -21.634 -24.140 33.797 1.00 73.38 1114 ALA A C 1
ATOM 9190 O O . ALA A 1 1114 ? -21.252 -25.306 33.849 1.00 73.38 1114 ALA A O 1
ATOM 9191 N N . ALA A 1 1115 ? -22.226 -23.548 34.842 1.00 74.56 1115 ALA A N 1
ATOM 9192 C CA . ALA A 1 1115 ? -22.472 -24.247 36.106 1.00 74.56 1115 ALA A CA 1
ATOM 9193 C C . ALA A 1 1115 ? -23.354 -25.493 35.905 1.00 74.56 1115 ALA A C 1
ATOM 9195 O O . ALA A 1 1115 ? -23.049 -26.568 36.425 1.00 74.56 1115 ALA A O 1
ATOM 9196 N N . LYS A 1 1116 ? -24.407 -25.368 35.083 1.00 81.25 1116 LYS A N 1
ATOM 9197 C CA . LYS A 1 1116 ? -25.301 -26.478 34.732 1.00 81.25 1116 LYS A CA 1
ATOM 9198 C C . LYS A 1 1116 ? -24.581 -27.587 33.962 1.00 81.25 1116 LYS A C 1
ATOM 9200 O O . LYS A 1 1116 ? -24.795 -28.756 34.266 1.00 81.25 1116 LYS A O 1
ATOM 9205 N N . GLU A 1 1117 ? -23.766 -27.238 32.969 1.00 78.25 1117 GLU A N 1
ATOM 9206 C CA . GLU A 1 1117 ? -23.044 -28.211 32.135 1.00 78.25 1117 GLU A CA 1
ATOM 9207 C C . GLU A 1 1117 ? -21.954 -28.958 32.918 1.00 78.25 1117 GLU A C 1
ATOM 9209 O O . GLU A 1 1117 ? -21.751 -30.149 32.698 1.00 78.25 1117 GLU A O 1
ATOM 9214 N N . LEU A 1 1118 ? -21.314 -28.297 33.886 1.00 70.75 1118 LEU A N 1
ATOM 9215 C CA . LEU A 1 1118 ? -20.251 -28.884 34.707 1.00 70.75 1118 LEU A CA 1
ATOM 9216 C C . LEU A 1 1118 ? -20.755 -29.587 35.976 1.00 70.75 1118 LEU A C 1
ATOM 9218 O O . LEU A 1 1118 ? -19.951 -30.132 36.731 1.00 70.75 1118 LEU A O 1
ATOM 9222 N N . GLY A 1 1119 ? -22.066 -29.568 36.237 1.00 73.31 1119 GLY A N 1
ATOM 9223 C CA . GLY A 1 1119 ? -22.654 -30.159 37.443 1.00 73.31 1119 GLY A CA 1
ATOM 9224 C C . GLY A 1 1119 ? -22.146 -29.525 38.743 1.00 73.31 1119 GLY A C 1
ATOM 9225 O O . GLY A 1 1119 ? -22.143 -30.177 39.785 1.00 73.31 1119 GLY A O 1
ATOM 9226 N N . MET A 1 1120 ? -21.683 -28.275 38.680 1.00 66.25 1120 MET A N 1
ATOM 9227 C CA . MET A 1 1120 ? -21.154 -27.542 39.826 1.00 66.25 1120 MET A CA 1
ATOM 9228 C C . MET A 1 1120 ? -22.220 -26.619 40.405 1.00 66.25 1120 MET A C 1
ATOM 9230 O O . MET A 1 1120 ? -23.036 -26.051 39.678 1.00 66.25 1120 MET A O 1
ATOM 9234 N N . ASP A 1 1121 ? -22.169 -26.421 41.721 1.00 61.62 1121 ASP A N 1
ATOM 9235 C CA . ASP A 1 1121 ? -22.917 -25.341 42.349 1.00 61.62 1121 ASP A CA 1
ATOM 9236 C C . ASP A 1 1121 ? -22.457 -23.995 41.755 1.00 61.62 1121 ASP A C 1
ATOM 9238 O O . ASP A 1 1121 ? -21.257 -23.720 41.640 1.00 61.62 1121 ASP A O 1
ATOM 9242 N N . MET A 1 1122 ? -23.419 -23.156 41.370 1.00 59.16 1122 MET A N 1
ATOM 9243 C CA . MET A 1 1122 ? -23.193 -21.829 40.797 1.00 59.16 1122 MET A CA 1
ATOM 9244 C C . MET A 1 1122 ? -22.339 -20.941 41.714 1.00 59.16 1122 MET A C 1
ATOM 9246 O O . MET A 1 1122 ? -21.573 -20.105 41.220 1.00 59.16 1122 MET A O 1
ATOM 9250 N N . TYR A 1 1123 ? -22.424 -21.159 43.030 1.00 54.94 1123 TYR A N 1
ATOM 9251 C CA . TYR A 1 1123 ? -21.643 -20.452 44.047 1.00 54.94 1123 TYR A CA 1
ATOM 9252 C C . TYR A 1 1123 ? -20.172 -20.900 44.120 1.00 54.94 1123 TYR A C 1
ATOM 9254 O O . TYR A 1 1123 ? -19.339 -20.170 44.647 1.00 54.94 1123 TYR A O 1
ATOM 9262 N N . LEU A 1 1124 ? -19.827 -22.067 43.562 1.00 50.19 1124 LEU A N 1
ATOM 9263 C CA . LEU A 1 1124 ? -18.477 -22.648 43.603 1.00 50.19 1124 LEU A CA 1
ATOM 9264 C C . LEU A 1 1124 ? -17.751 -22.625 42.251 1.00 50.19 1124 LEU A C 1
ATOM 9266 O O . LEU A 1 1124 ? -16.608 -23.075 42.174 1.00 50.19 1124 LEU A O 1
ATOM 9270 N N . PHE A 1 1125 ? -18.380 -22.135 41.178 1.00 55.81 1125 PHE A N 1
ATOM 9271 C CA . PHE A 1 1125 ? -17.803 -22.209 39.837 1.00 55.81 1125 PHE A CA 1
ATOM 9272 C C . PHE A 1 1125 ? -16.862 -21.027 39.516 1.00 55.81 1125 PHE A C 1
ATOM 9274 O O . PHE A 1 1125 ? -17.330 -19.894 39.374 1.00 55.81 1125 PHE A O 1
ATOM 9281 N N . PRO A 1 1126 ? -15.547 -21.255 39.304 1.00 56.03 1126 PRO A N 1
ATOM 9282 C CA . PRO A 1 1126 ? -14.599 -20.197 38.975 1.00 56.03 1126 PRO A CA 1
ATOM 9283 C C . PRO A 1 1126 ? -14.579 -19.917 37.461 1.00 56.03 1126 PRO A C 1
ATOM 9285 O O . PRO A 1 1126 ? -13.525 -19.964 36.822 1.00 56.03 1126 PRO A O 1
ATOM 9288 N N . LEU A 1 1127 ? -15.741 -19.584 36.881 1.00 54.78 1127 LEU A N 1
ATOM 9289 C CA . LEU A 1 1127 ? -15.871 -19.075 35.502 1.00 54.78 1127 LEU A CA 1
ATOM 9290 C C . LEU A 1 1127 ? -14.906 -17.901 35.239 1.00 54.78 1127 LEU A C 1
ATOM 9292 O O . LEU A 1 1127 ? -14.395 -17.729 34.132 1.00 54.78 1127 LEU A O 1
ATOM 9296 N N . PHE A 1 1128 ? -14.629 -17.126 36.291 1.00 57.00 1128 PHE A N 1
ATOM 9297 C CA . PHE A 1 1128 ? -13.788 -15.932 36.301 1.00 57.00 1128 PHE A CA 1
ATOM 9298 C C . PHE A 1 1128 ? -12.389 -16.168 35.729 1.00 57.00 1128 PHE A C 1
ATOM 9300 O O . PHE A 1 1128 ? -11.832 -15.285 35.087 1.00 57.00 1128 PHE A O 1
ATOM 9307 N N . LEU A 1 1129 ? -11.837 -17.374 35.879 1.00 49.88 1129 LEU A N 1
ATOM 9308 C CA . LEU A 1 1129 ? -10.501 -17.697 35.379 1.00 49.88 1129 LEU A CA 1
ATOM 9309 C C . LEU A 1 1129 ? -10.459 -17.922 33.879 1.00 49.88 1129 LEU A C 1
ATOM 9311 O O . LEU A 1 1129 ? -9.471 -17.573 33.250 1.00 49.88 1129 LEU A O 1
ATOM 9315 N N . VAL A 1 1130 ? -11.500 -18.519 33.306 1.00 53.59 1130 VAL A N 1
ATOM 9316 C CA . VAL A 1 1130 ? -11.552 -18.771 31.863 1.00 53.59 1130 VAL A CA 1
ATOM 9317 C C . VAL A 1 1130 ? -11.890 -17.475 31.142 1.00 53.59 1130 VAL A C 1
ATOM 9319 O O . VAL A 1 1130 ? -11.215 -17.104 30.188 1.00 53.59 1130 VAL A O 1
ATOM 9322 N N . LEU A 1 1131 ? -12.880 -16.745 31.651 1.00 54.84 1131 LEU A N 1
ATOM 9323 C CA . LEU A 1 1131 ? -13.321 -15.487 31.073 1.00 54.84 1131 LEU A CA 1
ATOM 9324 C C . LEU A 1 1131 ? -12.193 -14.437 31.079 1.00 54.84 1131 LEU A C 1
ATOM 9326 O O . LEU A 1 1131 ? -11.840 -13.920 30.020 1.00 54.84 1131 LEU A O 1
ATOM 9330 N N . ILE A 1 1132 ? -11.568 -14.179 32.229 1.00 53.09 1132 ILE A N 1
ATOM 9331 C CA . ILE A 1 1132 ? -10.638 -13.054 32.381 1.00 53.09 1132 ILE A CA 1
ATOM 9332 C C . ILE A 1 1132 ? -9.226 -13.380 31.862 1.00 53.09 1132 ILE A C 1
ATOM 9334 O O . ILE A 1 1132 ? -8.638 -12.570 31.151 1.00 53.09 1132 ILE A O 1
ATOM 9338 N N . LYS A 1 1133 ? -8.685 -14.579 32.143 1.00 48.88 1133 LYS A N 1
ATOM 9339 C CA . LYS A 1 1133 ? -7.296 -14.953 31.782 1.00 48.88 1133 LYS A CA 1
ATOM 9340 C C . LYS A 1 1133 ? -7.044 -14.994 30.275 1.00 48.88 1133 LYS A C 1
ATOM 9342 O O . LYS A 1 1133 ? -5.933 -14.758 29.825 1.00 48.88 1133 LYS A O 1
ATOM 9347 N N . TYR A 1 1134 ? -8.053 -15.359 29.496 1.00 52.28 1134 TYR A N 1
ATOM 9348 C CA . TYR A 1 1134 ? -7.927 -15.494 28.045 1.00 52.28 1134 TYR A CA 1
ATOM 9349 C C . TYR A 1 1134 ? -8.599 -14.349 27.293 1.00 52.28 1134 TYR A C 1
ATOM 9351 O O . TYR A 1 1134 ? -8.663 -14.385 26.060 1.00 52.28 1134 TYR A O 1
ATOM 9359 N N . ASN A 1 1135 ? -9.146 -13.369 28.027 1.00 55.47 1135 ASN A N 1
ATOM 9360 C CA . ASN A 1 1135 ? -9.940 -12.273 27.484 1.00 55.47 1135 ASN A CA 1
ATOM 9361 C C . ASN A 1 1135 ? -11.005 -12.793 26.487 1.00 55.47 1135 ASN A C 1
ATOM 9363 O O . ASN A 1 1135 ? -11.248 -12.201 25.433 1.00 55.47 1135 ASN A O 1
ATOM 9367 N N . TYR A 1 1136 ? -11.591 -13.966 26.791 1.00 49.12 1136 TYR A N 1
ATOM 9368 C CA . TYR A 1 1136 ? -12.616 -14.647 25.979 1.00 49.12 1136 TYR A CA 1
ATOM 9369 C C . TYR A 1 1136 ? -13.934 -13.850 25.938 1.00 49.12 1136 TYR A C 1
ATOM 9371 O O . TYR A 1 1136 ? -14.825 -14.128 25.139 1.00 49.12 1136 TYR A O 1
ATOM 9379 N N . ILE A 1 1137 ? -14.049 -12.845 26.805 1.00 46.97 1137 ILE A N 1
ATOM 9380 C CA . ILE A 1 1137 ? -15.258 -12.075 27.093 1.00 46.97 1137 ILE A CA 1
ATOM 9381 C C . ILE A 1 1137 ? -15.491 -10.920 26.102 1.00 46.97 1137 ILE A C 1
ATOM 9383 O O . ILE A 1 1137 ? -16.597 -10.395 26.042 1.00 46.97 1137 ILE A O 1
ATOM 9387 N N . GLN A 1 1138 ? -14.507 -10.554 25.268 1.00 47.19 1138 GLN A N 1
ATOM 9388 C CA . GLN A 1 1138 ? -14.693 -9.534 24.219 1.00 47.19 1138 GLN A CA 1
ATOM 9389 C C . GLN A 1 1138 ? -15.818 -9.900 23.229 1.00 47.19 1138 GLN A C 1
ATOM 9391 O O . GLN A 1 1138 ? -16.359 -9.023 22.565 1.00 47.19 1138 GLN A O 1
ATOM 9396 N N . HIS A 1 1139 ? -16.213 -11.182 23.172 1.00 50.50 1139 HIS A N 1
ATOM 9397 C CA . HIS A 1 1139 ? -17.347 -11.675 22.389 1.00 50.50 1139 HIS A CA 1
ATOM 9398 C C . HIS A 1 1139 ? -18.086 -12.814 23.109 1.00 50.50 1139 HIS A C 1
ATOM 9400 O O . HIS A 1 1139 ? -18.013 -13.990 22.741 1.00 50.50 1139 HIS A O 1
ATOM 9406 N N . ILE A 1 1140 ? -18.825 -12.457 24.163 1.00 44.00 1140 ILE A N 1
ATOM 9407 C CA . ILE A 1 1140 ? -19.561 -13.399 25.027 1.00 44.00 1140 ILE A CA 1
ATOM 9408 C C . ILE A 1 1140 ? -20.516 -14.314 24.223 1.00 44.00 1140 ILE A C 1
ATOM 9410 O O . ILE A 1 1140 ? -20.767 -15.458 24.600 1.00 44.00 1140 ILE A O 1
ATOM 9414 N N . ALA A 1 1141 ? -21.024 -13.844 23.078 1.00 37.69 1141 ALA A N 1
ATOM 9415 C CA . ALA A 1 1141 ? -21.890 -14.623 22.194 1.00 37.69 1141 ALA A CA 1
ATOM 9416 C C . ALA A 1 1141 ? -21.154 -15.707 21.374 1.00 37.69 1141 ALA A C 1
ATOM 9418 O O . ALA A 1 1141 ? -21.720 -16.779 21.156 1.00 37.69 1141 ALA A O 1
ATOM 9419 N N . LEU A 1 1142 ? -19.909 -15.471 20.936 1.00 42.94 1142 LEU A N 1
ATOM 9420 C CA . LEU A 1 1142 ? -19.172 -16.402 20.063 1.00 42.94 1142 LEU A CA 1
ATOM 9421 C C . LEU A 1 1142 ? -18.565 -17.576 20.844 1.00 42.94 1142 LEU A C 1
ATOM 9423 O O . LEU A 1 1142 ? -18.568 -18.706 20.348 1.00 42.94 1142 LEU A O 1
ATOM 9427 N N . PHE A 1 1143 ? -18.143 -17.332 22.090 1.00 47.34 1143 PHE A N 1
ATOM 9428 C CA . PHE A 1 1143 ? -17.454 -18.293 22.962 1.00 47.34 1143 PHE A CA 1
ATOM 9429 C C . PHE A 1 1143 ? -18.191 -19.645 23.116 1.00 47.34 1143 PHE A C 1
ATOM 9431 O O . PHE A 1 1143 ? -17.557 -20.697 23.096 1.00 47.34 1143 PHE A O 1
ATOM 9438 N N . MET A 1 1144 ? -19.531 -19.650 23.145 1.00 39.72 1144 MET A N 1
ATOM 9439 C CA . MET A 1 1144 ? -20.342 -20.866 23.362 1.00 39.72 1144 MET A CA 1
ATOM 9440 C C . MET A 1 1144 ? -20.883 -21.532 22.085 1.00 39.72 1144 MET A C 1
ATOM 9442 O O . MET A 1 1144 ? -21.564 -22.554 22.177 1.00 39.72 1144 MET A O 1
ATOM 9446 N N . THR A 1 1145 ? -20.635 -20.970 20.896 1.00 38.72 1145 THR A N 1
ATOM 9447 C CA . THR A 1 1145 ? -20.948 -21.675 19.631 1.00 38.72 1145 THR A CA 1
ATOM 9448 C C . THR A 1 1145 ? -19.859 -22.677 19.251 1.00 38.72 1145 THR A C 1
ATOM 9450 O O . THR A 1 1145 ? -20.103 -23.596 18.467 1.00 38.72 1145 THR A O 1
ATOM 9453 N N . SER A 1 1146 ? -18.669 -22.547 19.846 1.00 40.03 1146 SER A N 1
ATOM 9454 C CA . SER A 1 1146 ? -17.617 -23.549 19.737 1.00 40.03 1146 SER A CA 1
ATOM 9455 C C . SER A 1 1146 ? -17.937 -24.724 20.671 1.00 40.03 1146 SER A C 1
ATOM 9457 O O . SER A 1 1146 ? -18.113 -24.549 21.871 1.00 40.03 1146 SER A O 1
ATOM 9459 N N . LYS A 1 1147 ? -18.059 -25.935 20.119 1.00 36.50 1147 LYS A N 1
ATOM 9460 C CA . LYS A 1 1147 ? -18.425 -27.172 20.842 1.00 36.50 1147 LYS A CA 1
ATOM 9461 C C . LYS A 1 1147 ? -17.363 -27.674 21.850 1.00 36.50 1147 LYS A C 1
ATOM 9463 O O . LYS A 1 1147 ? -17.411 -28.838 22.223 1.00 36.50 1147 LYS A O 1
ATOM 9468 N N . HIS A 1 1148 ? -16.376 -26.859 22.221 1.00 38.00 1148 HIS A N 1
ATOM 9469 C CA . HIS A 1 1148 ? -15.144 -27.310 22.885 1.00 38.00 1148 HIS A CA 1
ATOM 9470 C C . HIS A 1 1148 ? -15.040 -26.989 24.383 1.00 38.00 1148 HIS A C 1
ATOM 9472 O O . HIS A 1 1148 ? -13.959 -27.152 24.947 1.00 38.00 1148 HIS A O 1
ATOM 9478 N N . LEU A 1 1149 ? -16.137 -26.561 25.016 1.00 31.92 1149 LEU A N 1
ATOM 9479 C CA . LEU A 1 1149 ? -16.239 -26.534 26.477 1.00 31.92 1149 LEU A CA 1
ATOM 9480 C C . LEU A 1 1149 ? -16.438 -27.944 27.037 1.00 31.92 1149 LEU A C 1
ATOM 9482 O O . LEU A 1 1149 ? -17.334 -28.649 26.517 1.00 31.92 1149 LEU A O 1
#

Solvent-accessible surface area (backbone atoms only — not comparable to full-atom values): 60966 Å² total; per-residue (Å²): 109,72,72,57,52,51,51,49,52,58,51,52,74,72,56,74,85,39,39,53,70,56,49,51,51,53,51,52,52,50,42,54,50,49,32,66,68,30,12,63,50,25,32,76,72,62,40,67,89,34,49,50,48,62,62,74,63,42,69,69,51,54,54,51,49,51,57,50,44,54,50,51,53,55,55,56,71,57,41,44,67,87,65,34,52,73,62,51,42,54,50,48,54,47,48,54,48,39,47,49,48,25,58,69,13,51,84,43,63,54,49,38,40,54,26,57,52,57,38,48,54,48,51,60,74,43,36,65,64,52,62,70,51,51,70,68,78,55,71,64,39,53,50,19,50,44,43,28,44,59,42,45,37,55,38,47,51,31,44,52,50,41,43,53,53,10,61,76,64,40,19,29,58,53,61,74,65,46,70,67,48,53,62,53,56,72,68,59,76,68,63,69,77,48,44,55,65,73,71,42,51,78,74,36,80,88,58,52,73,70,57,55,54,47,54,48,50,55,44,54,51,31,51,52,48,36,54,52,37,45,50,50,51,44,59,53,57,76,71,68,65,67,41,71,53,94,55,42,56,63,51,43,49,44,21,31,27,49,24,45,47,44,94,66,56,61,67,57,45,25,52,51,12,54,52,45,34,54,54,45,51,53,52,48,54,53,42,35,52,76,70,70,46,93,69,54,72,47,54,57,45,60,76,52,65,90,36,78,90,39,41,41,88,42,38,67,58,49,50,52,52,49,48,45,44,41,64,68,59,36,56,82,45,44,70,81,50,43,64,90,76,71,93,64,56,72,46,77,46,74,40,95,56,97,65,62,72,57,47,63,44,83,43,43,83,86,51,87,38,52,20,37,34,30,32,31,40,88,52,30,61,81,54,34,60,36,34,44,60,33,54,40,14,23,32,32,61,68,6,48,45,45,41,50,48,34,14,49,67,34,81,81,57,59,66,75,46,42,53,79,70,77,74,74,74,48,45,62,36,40,37,73,67,76,22,45,7,46,58,38,4,44,18,52,41,25,33,58,48,32,60,83,64,57,58,57,84,48,66,59,30,48,45,24,39,47,37,56,51,36,46,36,21,42,26,21,34,38,44,33,26,45,61,70,68,69,42,50,74,65,57,42,45,57,54,47,58,59,71,30,74,66,52,71,68,61,47,52,54,50,49,44,47,37,73,62,43,58,35,54,55,34,9,31,42,55,22,23,53,49,53,54,51,53,48,53,47,43,44,68,73,43,47,74,73,47,48,67,30,56,55,48,45,61,57,30,54,62,27,67,43,40,55,64,56,53,50,48,54,52,54,54,50,52,51,49,52,55,50,55,60,69,68,55,43,45,55,54,51,49,50,53,50,46,49,50,52,37,56,53,47,36,68,66,34,15,64,59,22,28,69,72,72,45,61,91,40,45,69,46,70,55,79,57,46,72,78,55,52,61,58,53,42,51,51,38,49,41,53,43,53,55,52,70,70,44,55,65,86,67,33,55,79,72,50,37,50,53,50,53,50,53,48,47,39,35,50,44,21,53,64,13,46,82,45,48,71,48,43,69,19,50,75,70,43,60,86,54,60,67,70,71,50,49,51,60,61,54,76,46,50,71,73,87,46,76,64,39,54,51,22,50,42,48,31,47,58,46,45,45,59,42,51,50,31,41,48,54,29,34,50,50,8,52,75,69,57,29,41,58,39,48,78,30,41,69,54,41,52,57,38,45,50,66,59,61,69,43,80,94,70,34,63,80,52,49,68,71,74,38,79,68,41,65,79,46,74,64,74,60,44,57,54,51,44,51,51,40,51,53,27,50,52,51,35,52,52,42,49,52,50,51,37,49,43,42,64,74,61,47,50,82,56,29,40,84,46,61,24,48,58,68,32,89,62,15,56,58,53,40,53,45,11,30,28,40,20,43,73,46,89,72,50,64,66,57,44,27,49,51,12,52,53,44,34,50,52,46,51,56,51,50,53,52,49,35,50,76,72,70,51,88,82,55,73,49,60,50,40,50,51,53,73,70,37,67,92,37,43,48,63,52,47,67,61,48,54,50,52,53,48,46,48,43,65,70,56,43,54,76,53,43,71,82,68,48,76,88,76,65,93,62,50,76,44,82,44,72,39,95,61,88,76,64,70,60,47,59,43,82,48,45,78,85,41,85,42,49,22,35,37,26,38,41,52,84,52,65,41,75,58,37,59,33,39,50,60,32,52,42,17,24,39,29,56,72,6,43,49,43,55,52,40,38,40,51,75,36,100,59,62,64,57,76,51,53,77,66,88,61,72,75,44,60,34,36,42,67,63,37,54,42,6,40,59,39,3,47,12,54,38,25,36,58,46,32,59,82,69,62,68,49,91,46,71,57,36,46,46,24,38,50,44,53,52,32,46,36,20,45,28,22,35,41,43,35,29,25,31,70,69,63,40,53,67,67,58,46,38,50,56,51,51,64,76,27,75,59,53,73,71,55,37,48,55,52,52,43,44,42,55,61,34,64,31,52,58,36,5,33,42,54,22,25,52,49,53,51,52,50,52,52,51,50,19,62,77,68,74,43,57,71,93,74,55,63,60,58,54,60,39,47,66,67,56,50,44,73,42,67,75,60,61,73,72,48,89,81,122

Organism: NCBI:txid2493646

Secondary structure (DSSP, 8-state):
-HHHHHHHHHHHTTS--B-HHHHHHHHHHHHHHHHHH-HHHHHHTT-GGGTT------HHHHHHHHHHHHHHHHHHHTB-GGGS-HHHHHHHHHHHHHHHHHHHHHTTTTSSTTHHHHHHHHHHHTHHHHHHHS--SSHHHHHHHHHHHHHHHHHHHHHHHHHHHHHHTT-PPPHHHHHTHHHHHHT--THHHHHHHHHTGGG-TTS-HHHHHHHHHHHHHHHHHHHHHHHHHHHHHTT------TTHHHHHHHHHHHHHSS---HHHHHHHHHHHHHHHHHHHHHHHHHTT--S-HHHHHHTTTT-TTT---SHHHHHHHHHIIIIIIIGGGGGGT-SS-----EEEEE-SSS-SSEEEE---TTSSS-EEEEE--SSGGGS-TTTHHHHHHHHSTTTHHHHHHHHHH-TTS-HHHHS---SS--S-SSS----HHHHHHHHHHHHHHHHHTT---SHHHHHHHHHHHHHHHHHHHHHHHHHTS---HHHHHHHHHHH----HHHHHHHHHHHHHSTTHHHHHHHHHHHHHHHHHHHHHHHGGG--HHHHHHHHHTT-S--HHHHHHHHHHHHHHHHHHHHHT-HHHHHHHHHHHHHHHHHHH-HHHHHHTT-GGGTT------TTHHHHHHHHHHHHHHHHHHS-GGGS-HHHHHHHHHHHHHHHHHHHHGGGTTTSTT----TTSSTTT-THHHHHTS--SSHHHHHHHHHHHHHHHHHHHHHHHHHHHHHHTT-PPBHHHHTTHHHHHHHHHS-GGG-GGGHHHHSGGGGGS-THHHHHHHHHHHHHHHHHHHHHHHHHHHIIIIIGGG-BSSSSGGGSTTHHHHHHHHHHHHH-S---HHHHHHHHHHHHHHHHHHHHHHHHHTT--S-HHHHHHHHHH-GGGB---HHHHHHHHHIIIIIIIGGGGGGT-SS-----EEEEE-SSS-SSEEEE---TTSSS-EEEEE--SSTT-SBTTTHHHHHHHHSTTTHHHHHHHHHHS---HHHH------TTTTTSSPP-HHHHHHHHHHHHHHHHHTT---SHHHHHHHHHHHHHHHHHHHHHHHHHTS---HHHHHHHHHHHS---HHHHHHHHHHHHHSTTGGGHHHHHHHHHHHHHHHHHHHTT--TTT--HHHHHHHTTGGGGTTTTTTSTT-